Protein AF-0000000087759844 (afdb_homodimer)

pLDDT: mean 94.52, std 8.68, range [43.03, 98.94]

Radius of gyration: 26.85 Å; Cα contacts (8 Å, |Δi|>4): 2235; chains: 2; bounding box: 61×88×60 Å

Organism: NCBI:txid74557

InterPro domains:
  IPR002129 Pyridoxal phosphate-dependent decarboxylase, major domain [PF00282] (75-400)
  IPR010977 Aromatic-L-amino-acid decarboxylase [PTHR11999] (33-460)
  IPR015421 Pyridoxal phosphate-dependent transferase, major domain [G3DSA:3.40.640.10] (87-348)
  IPR015422 Pyridoxal phosphate-dependent transferase, small domain [G3DSA:3.90.1150.10] (349-463)
  IPR015424 Pyridoxal phosphate-dependent transferase [SSF53383] (46-460)

Structure (mmCIF, N/CA/C/O backbone):
data_AF-0000000087759844-model_v1
#
loop_
_entity.id
_entity.type
_entity.pdbx_description
1 polymer 'Pyridoxal-dependent decarboxylase'
#
loop_
_atom_site.group_PDB
_atom_site.id
_atom_site.type_symbol
_atom_site.label_atom_id
_atom_site.label_alt_id
_atom_site.label_comp_id
_atom_site.label_asym_id
_atom_site.label_entity_id
_atom_site.label_seq_id
_atom_site.pdbx_PDB_ins_code
_atom_site.Cartn_x
_atom_site.Cartn_y
_atom_site.Cartn_z
_atom_site.occupancy
_atom_site.B_iso_or_equiv
_atom_site.auth_seq_id
_atom_site.auth_comp_id
_atom_site.auth_asym_id
_atom_site.auth_atom_id
_atom_site.pdbx_PDB_model_num
ATOM 1 N N . MET A 1 1 ? 19 22.406 14.836 1 95.75 1 MET A N 1
ATOM 2 C CA . MET A 1 1 ? 18.75 21.031 14.406 1 95.75 1 MET A CA 1
ATOM 3 C C . MET A 1 1 ? 19.531 20.031 15.258 1 95.75 1 MET A C 1
ATOM 5 O O . MET A 1 1 ? 20.672 20.312 15.633 1 95.75 1 MET A O 1
ATOM 9 N N . HIS A 1 2 ? 18.875 18.859 15.578 1 96.81 2 HIS A N 1
ATOM 10 C CA . HIS A 1 2 ? 19.531 17.812 16.344 1 96.81 2 HIS A CA 1
ATOM 11 C C . HIS A 1 2 ? 20.875 17.438 15.742 1 96.81 2 HIS A C 1
ATOM 13 O O . HIS A 1 2 ? 21 17.312 14.523 1 96.81 2 HIS A O 1
ATOM 19 N N . PRO A 1 3 ? 21.891 17.219 16.5 1 97.81 3 PRO A N 1
ATOM 20 C CA . PRO A 1 3 ? 23.25 17.031 16 1 97.81 3 PRO A CA 1
ATOM 21 C C . PRO A 1 3 ? 23.359 15.836 15.047 1 97.81 3 PRO A C 1
ATOM 23 O O . PRO A 1 3 ? 24.047 15.922 14.023 1 97.81 3 PRO A O 1
ATOM 26 N N . LEU A 1 4 ? 22.734 14.766 15.328 1 98 4 LEU A N 1
ATOM 27 C CA . LEU A 1 4 ? 22.812 13.578 14.477 1 98 4 LEU A CA 1
ATOM 28 C C . LEU A 1 4 ? 22.156 13.852 13.125 1 98 4 LEU A C 1
ATOM 30 O O . LEU A 1 4 ? 22.672 13.398 12.086 1 98 4 LEU A O 1
ATOM 34 N N . LEU A 1 5 ? 21.016 14.516 13.133 1 98.12 5 LEU A N 1
ATOM 35 C CA . LEU A 1 5 ? 20.344 14.867 11.883 1 98.12 5 LEU A CA 1
ATOM 36 C C . LEU A 1 5 ? 21.203 15.789 11.039 1 98.12 5 LEU A C 1
ATOM 38 O O . LEU A 1 5 ? 21.359 15.578 9.828 1 98.12 5 LEU A O 1
ATOM 42 N N . GLN A 1 6 ? 21.781 16.797 11.695 1 98 6 GLN A N 1
ATOM 43 C CA . GLN A 1 6 ? 22.656 17.734 10.992 1 98 6 GLN A CA 1
ATOM 44 C C . GLN A 1 6 ? 23.859 17.031 10.406 1 98 6 GLN A C 1
ATOM 46 O O . GLN A 1 6 ? 24.234 17.266 9.258 1 98 6 GLN A O 1
ATOM 51 N N . HIS A 1 7 ? 24.469 16.172 11.188 1 98.31 7 HIS A N 1
ATOM 52 C CA . HIS A 1 7 ? 25.641 15.422 10.727 1 98.31 7 HIS A CA 1
ATOM 53 C C . HIS A 1 7 ? 25.297 14.578 9.5 1 98.31 7 HIS A C 1
ATOM 55 O O . HIS A 1 7 ? 26.078 14.547 8.539 1 98.31 7 HIS A O 1
ATOM 61 N N . ASP A 1 8 ? 24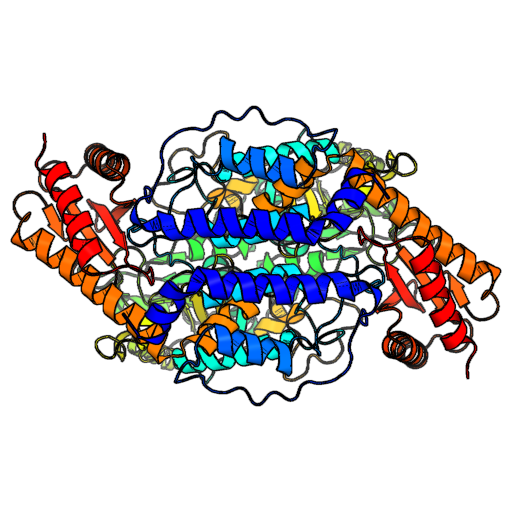.219 13.867 9.57 1 98.56 8 ASP A N 1
ATOM 62 C CA . ASP A 1 8 ? 23.844 12.992 8.461 1 98.56 8 ASP A CA 1
ATOM 63 C C . ASP A 1 8 ? 23.469 13.805 7.223 1 98.56 8 ASP A C 1
ATOM 65 O O . ASP A 1 8 ? 23.719 13.367 6.094 1 98.56 8 ASP A O 1
ATOM 69 N N . LYS A 1 9 ? 22.812 14.969 7.418 1 97.75 9 LYS A N 1
ATOM 70 C CA . LYS A 1 9 ? 22.547 15.867 6.297 1 97.75 9 LYS A CA 1
ATOM 71 C C . LYS A 1 9 ? 23.844 16.281 5.605 1 97.75 9 LYS A C 1
ATOM 73 O O . LYS A 1 9 ? 23.953 16.203 4.379 1 97.75 9 LYS A O 1
ATOM 78 N N . ASP A 1 10 ? 24.844 16.641 6.348 1 97.81 10 ASP A N 1
ATOM 79 C CA . ASP A 1 10 ? 26.125 17.109 5.828 1 97.81 10 ASP A CA 1
ATOM 80 C C . ASP A 1 10 ? 26.906 15.969 5.184 1 97.81 10 ASP A C 1
ATOM 82 O O . ASP A 1 10 ? 27.75 16.188 4.324 1 97.81 10 ASP A O 1
ATOM 86 N N . SER A 1 11 ? 26.578 14.719 5.57 1 98.19 11 SER A N 1
ATOM 87 C CA . SER A 1 11 ? 27.328 13.555 5.121 1 98.19 11 SER A CA 1
ATOM 88 C C . SER A 1 11 ? 26.531 12.727 4.125 1 98.19 11 SER A C 1
ATOM 90 O O . SER A 1 11 ? 26.797 11.539 3.947 1 98.19 11 SER A O 1
ATOM 92 N N . ILE A 1 12 ? 25.594 13.297 3.504 1 98.19 12 ILE A N 1
ATOM 93 C CA . ILE A 1 12 ? 24.656 12.555 2.668 1 98.19 12 ILE A CA 1
ATOM 94 C C . ILE A 1 12 ? 25.406 11.906 1.506 1 98.19 12 ILE A C 1
ATOM 96 O O . ILE A 1 12 ? 25.062 10.797 1.076 1 98.19 12 ILE A O 1
ATOM 100 N N . SER A 1 13 ? 26.422 12.586 0.948 1 98.12 13 SER A N 1
ATOM 101 C CA . SER A 1 13 ? 27.219 12.023 -0.144 1 98.12 13 SER A CA 1
ATOM 102 C C . SER A 1 13 ? 27.938 10.742 0.284 1 98.12 13 SER A C 1
ATOM 104 O O . SER A 1 13 ? 27.875 9.734 -0.422 1 98.12 13 SER A O 1
ATOM 106 N N . GLU A 1 14 ? 28.547 10.773 1.379 1 98.25 14 GLU A N 1
ATOM 107 C CA . GLU A 1 14 ? 29.234 9.594 1.917 1 98.25 14 GLU A CA 1
ATOM 108 C C . GLU A 1 14 ? 28.234 8.484 2.248 1 98.25 14 GLU A C 1
ATOM 110 O O . GLU A 1 14 ? 28.484 7.316 1.957 1 98.25 14 GLU A O 1
ATOM 115 N N . LEU A 1 15 ? 27.172 8.836 2.898 1 98.56 15 LEU A N 1
ATOM 116 C CA . LEU A 1 15 ? 26.172 7.867 3.314 1 98.56 15 LEU A CA 1
ATOM 117 C C . LEU A 1 15 ? 25.594 7.125 2.109 1 98.56 15 LEU A C 1
ATOM 119 O O . LEU A 1 15 ? 25.391 5.906 2.162 1 98.56 15 LEU A O 1
ATOM 123 N N . THR A 1 16 ? 25.297 7.84 0.967 1 98.31 16 THR A N 1
ATOM 124 C CA . THR A 1 16 ? 24.734 7.203 -0.218 1 98.31 16 THR A CA 1
ATOM 125 C C . THR A 1 16 ? 25.766 6.316 -0.9 1 98.31 16 THR A C 1
ATOM 127 O O . THR A 1 16 ? 25.422 5.293 -1.496 1 98.31 16 THR A O 1
ATOM 130 N N . THR A 1 17 ? 27.031 6.664 -0.838 1 98.31 17 THR A N 1
ATOM 131 C CA . THR A 1 17 ? 28.094 5.816 -1.356 1 98.31 17 THR A CA 1
ATOM 132 C C . THR A 1 17 ? 28.172 4.508 -0.578 1 98.31 17 THR A C 1
ATOM 134 O O . THR A 1 17 ? 28.25 3.43 -1.171 1 98.31 17 THR A O 1
ATOM 137 N N . LEU A 1 18 ? 28.172 4.594 0.751 1 98.31 18 LEU A N 1
ATOM 138 C CA . LEU A 1 18 ? 28.188 3.408 1.6 1 98.31 18 LEU A CA 1
ATOM 139 C C . LEU A 1 18 ? 27 2.506 1.299 1 98.31 18 LEU A C 1
ATOM 141 O O . LEU A 1 18 ? 27.141 1.282 1.235 1 98.31 18 LEU A O 1
ATOM 145 N N . THR A 1 19 ? 25.891 3.096 1.139 1 98.44 19 THR A N 1
ATOM 146 C CA . THR A 1 19 ? 24.656 2.355 0.847 1 98.44 19 THR A CA 1
ATOM 147 C C . THR A 1 19 ? 24.781 1.624 -0.488 1 98.44 19 THR A C 1
ATOM 149 O O . THR A 1 19 ? 24.391 0.456 -0.597 1 98.44 19 THR A O 1
ATOM 152 N N . ARG A 1 20 ? 25.219 2.35 -1.534 1 98.19 20 ARG A N 1
ATOM 153 C CA . ARG A 1 20 ? 25.422 1.75 -2.848 1 98.19 20 ARG A CA 1
ATOM 154 C C . ARG A 1 20 ? 26.375 0.556 -2.762 1 98.19 20 ARG A C 1
ATOM 156 O O . ARG A 1 20 ? 26.141 -0.469 -3.408 1 98.19 20 ARG A O 1
ATOM 163 N N . ASP A 1 21 ? 27.391 0.636 -2.004 1 98.19 21 ASP A N 1
ATOM 164 C CA . ASP A 1 21 ? 28.359 -0.454 -1.844 1 98.19 21 ASP A CA 1
ATOM 165 C C . ASP A 1 21 ? 27.688 -1.687 -1.235 1 98.19 21 ASP A C 1
ATOM 167 O O . ASP A 1 21 ? 27.922 -2.811 -1.68 1 98.19 21 ASP A O 1
ATOM 171 N N . VAL A 1 22 ? 26.922 -1.503 -0.204 1 98.25 22 VAL A N 1
ATOM 172 C CA . VAL A 1 22 ? 26.203 -2.602 0.428 1 98.25 22 VAL A CA 1
ATOM 173 C C . VAL A 1 22 ? 25.25 -3.236 -0.576 1 98.25 22 VAL A C 1
ATOM 175 O O . VAL A 1 22 ? 25.156 -4.461 -0.67 1 98.25 22 VAL A O 1
ATOM 178 N N . ALA A 1 23 ? 24.516 -2.414 -1.352 1 98.38 23 ALA A N 1
ATOM 179 C CA . ALA A 1 23 ? 23.562 -2.893 -2.354 1 98.38 23 ALA A CA 1
ATOM 180 C C . ALA A 1 23 ? 24.266 -3.727 -3.42 1 98.38 23 ALA A C 1
ATOM 182 O O . ALA A 1 23 ? 23.812 -4.816 -3.766 1 98.38 23 ALA A O 1
ATOM 183 N N . LEU A 1 24 ? 25.391 -3.221 -3.951 1 98.19 24 LEU A N 1
ATOM 184 C CA . LEU A 1 24 ? 26.125 -3.902 -5.016 1 98.19 24 LEU A CA 1
ATOM 185 C C . LEU A 1 24 ? 26.672 -5.238 -4.523 1 98.19 24 LEU A C 1
ATOM 187 O O . LEU A 1 24 ? 26.656 -6.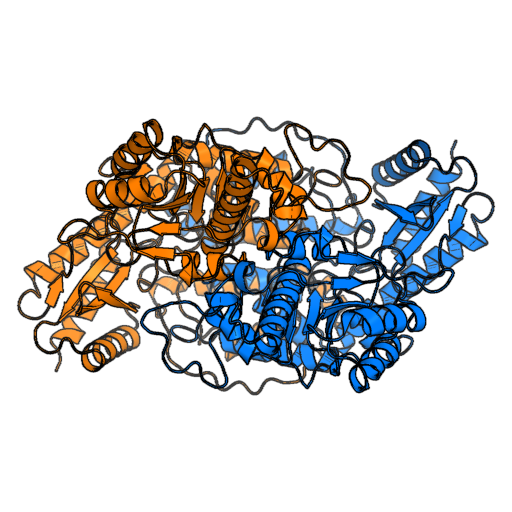23 -5.258 1 98.19 24 LEU A O 1
ATOM 191 N N . THR A 1 25 ? 27.156 -5.227 -3.311 1 97.69 25 THR A N 1
ATOM 192 C CA . THR A 1 25 ? 27.656 -6.473 -2.738 1 97.69 25 THR A CA 1
ATOM 193 C C . THR A 1 25 ? 26.562 -7.523 -2.678 1 97.69 25 THR A C 1
ATOM 195 O O . THR A 1 25 ? 26.766 -8.68 -3.049 1 97.69 25 THR A O 1
ATOM 198 N N . PHE A 1 26 ? 25.453 -7.199 -2.221 1 97.81 26 PHE A N 1
ATOM 199 C CA . PHE A 1 26 ? 24.312 -8.109 -2.133 1 97.81 26 PHE A CA 1
ATOM 200 C C . PHE A 1 26 ? 23.906 -8.594 -3.518 1 97.81 26 PHE A C 1
ATOM 202 O O . PHE A 1 26 ? 23.75 -9.797 -3.74 1 97.81 26 PHE A O 1
ATOM 209 N N . LEU A 1 27 ? 23.703 -7.656 -4.5 1 98 27 LEU A N 1
ATOM 210 C CA . LEU A 1 27 ? 23.219 -7.969 -5.836 1 98 27 LEU A CA 1
ATOM 211 C C . LEU A 1 27 ? 24.203 -8.875 -6.574 1 98 27 LEU A C 1
ATOM 213 O O . LEU A 1 27 ? 23.781 -9.812 -7.266 1 98 27 LEU A O 1
ATOM 217 N N . ASN A 1 28 ? 25.453 -8.609 -6.426 1 96.75 28 ASN A N 1
ATOM 218 C CA . ASN A 1 28 ? 26.469 -9.406 -7.098 1 96.75 28 ASN A CA 1
ATOM 219 C C . ASN A 1 28 ? 26.609 -10.789 -6.473 1 96.75 28 ASN A C 1
ATOM 221 O O . ASN A 1 28 ? 27.156 -11.703 -7.094 1 96.75 28 ASN A O 1
ATOM 225 N N . GLY A 1 29 ? 26.109 -10.938 -5.254 1 96.06 29 GLY A N 1
ATOM 226 C CA . GLY A 1 29 ? 26.219 -12.211 -4.551 1 96.06 29 GLY A CA 1
ATOM 227 C C . GLY A 1 29 ? 24.953 -13.055 -4.676 1 96.06 29 GLY A C 1
ATOM 228 O O . GLY A 1 29 ? 24.922 -14.188 -4.199 1 96.06 29 GLY A O 1
ATOM 229 N N . LEU A 1 30 ? 23.984 -12.68 -5.352 1 96.19 30 LEU A N 1
ATOM 230 C CA . LEU A 1 30 ? 22.656 -13.289 -5.363 1 96.19 30 LEU A CA 1
ATOM 231 C C . LEU A 1 30 ? 22.734 -14.742 -5.828 1 96.19 30 LEU A C 1
ATOM 233 O O . LEU A 1 30 ? 22.016 -15.602 -5.32 1 96.19 30 LEU A O 1
ATOM 237 N N . SER A 1 31 ? 23.562 -15.031 -6.805 1 93.94 31 SER A N 1
ATOM 238 C CA . SER A 1 31 ? 23.641 -16.375 -7.367 1 93.94 31 SER A CA 1
ATOM 239 C C . SER A 1 31 ? 24.234 -17.359 -6.367 1 93.94 31 SER A C 1
ATOM 241 O O . SER A 1 31 ? 24.031 -18.578 -6.488 1 93.94 31 SER A O 1
ATOM 243 N N . GLU A 1 32 ? 24.906 -16.859 -5.348 1 94.44 32 GLU A N 1
ATOM 244 C CA . GLU A 1 32 ? 25.578 -17.734 -4.395 1 94.44 32 GLU A CA 1
ATOM 245 C C . GLU A 1 32 ? 24.859 -17.75 -3.053 1 94.44 32 GLU A C 1
ATOM 247 O O . GLU A 1 32 ? 25.031 -18.672 -2.256 1 94.44 32 GLU A O 1
ATOM 252 N N . LEU A 1 33 ? 24.125 -16.75 -2.785 1 95.06 33 LEU A N 1
ATOM 253 C CA . LEU A 1 33 ? 23.391 -16.672 -1.527 1 95.06 33 LEU A CA 1
ATOM 254 C C . LEU A 1 33 ? 22.203 -17.625 -1.528 1 95.06 33 LEU A C 1
ATOM 256 O O . LEU A 1 33 ? 21.609 -17.891 -2.578 1 95.06 33 LEU A O 1
ATOM 260 N N . PRO A 1 34 ? 21.859 -18.172 -0.339 1 95.38 34 PRO A N 1
ATOM 261 C CA . PRO A 1 34 ? 20.703 -19.062 -0.287 1 95.38 34 PRO A CA 1
ATOM 262 C C . PRO A 1 34 ? 19.391 -18.344 -0.599 1 95.38 34 PRO A C 1
ATOM 264 O O . PRO A 1 34 ? 19.109 -17.281 -0.024 1 95.38 34 PRO A O 1
ATOM 267 N N . PRO A 1 35 ? 18.578 -18.953 -1.463 1 96.38 35 PRO A N 1
ATOM 268 C CA . PRO A 1 35 ? 17.312 -18.312 -1.789 1 96.38 35 PRO A CA 1
ATOM 269 C C . PRO A 1 35 ? 16.375 -18.219 -0.584 1 96.38 35 PRO A C 1
ATOM 271 O O . PRO A 1 35 ? 15.539 -17.312 -0.52 1 96.38 35 PRO A O 1
ATOM 274 N N . GLY A 1 36 ? 16.344 -19.094 0.338 1 93.62 36 GLY A N 1
ATOM 275 C CA . GLY A 1 36 ? 15.602 -19.078 1.585 1 93.62 36 GLY A CA 1
ATOM 276 C C . GLY A 1 36 ? 16.453 -19.422 2.793 1 93.62 36 GLY A C 1
ATOM 277 O O . GLY A 1 36 ? 17.391 -20.203 2.688 1 93.62 36 GLY A O 1
ATOM 278 N N . ARG A 1 37 ? 16.094 -18.719 3.947 1 83.06 37 ARG A N 1
ATOM 279 C CA . ARG A 1 37 ? 16.891 -18.953 5.156 1 83.06 37 ARG A CA 1
ATOM 280 C C . ARG A 1 37 ? 16 -19.453 6.297 1 83.06 37 ARG A C 1
ATOM 282 O O . ARG A 1 37 ? 14.82 -19.125 6.359 1 83.06 37 ARG A O 1
ATOM 289 N N . LEU A 1 38 ? 16.531 -20.359 7.176 1 67.88 38 LEU A N 1
ATOM 290 C CA . LEU A 1 38 ? 15.75 -20.891 8.281 1 67.88 38 LEU A CA 1
ATOM 291 C C . LEU A 1 38 ? 16.281 -20.391 9.617 1 67.88 38 LEU A C 1
ATOM 293 O O . LEU A 1 38 ? 15.633 -20.578 10.656 1 67.88 38 LEU A O 1
ATOM 297 N N . GLU A 1 39 ? 17.297 -19.656 9.625 1 66.88 39 GLU A N 1
ATOM 298 C CA . GLU A 1 39 ? 17.766 -19.516 11 1 66.88 39 GLU A CA 1
ATOM 299 C C . GLU A 1 39 ? 17.172 -18.297 11.672 1 66.88 39 GLU A C 1
ATOM 301 O O . GLU A 1 39 ? 16.969 -17.266 11.031 1 66.88 39 GLU A O 1
ATOM 306 N N . SER A 1 40 ? 16.766 -18.641 12.891 1 70.25 40 SER A N 1
ATOM 307 C CA . SER A 1 40 ? 16.109 -17.641 13.742 1 70.25 40 SER A CA 1
ATOM 308 C C . SER A 1 40 ? 17.125 -16.609 14.242 1 70.25 40 SER A C 1
ATOM 310 O O . SER A 1 40 ? 18.266 -16.938 14.547 1 70.25 40 SER A O 1
ATOM 312 N N . HIS A 1 41 ? 16.75 -15.367 14.094 1 69.56 41 HIS A N 1
ATOM 313 C CA . HIS A 1 41 ? 17.453 -14.219 14.641 1 69.56 41 HIS A CA 1
ATOM 314 C C . HIS A 1 41 ? 16.938 -13.844 16.016 1 69.56 41 HIS A C 1
ATOM 316 O O . HIS A 1 41 ? 15.719 -13.703 16.203 1 69.56 41 HIS A O 1
ATOM 322 N N . ASN A 1 42 ? 17.734 -14.023 17.016 1 67 42 ASN A N 1
ATOM 323 C CA . ASN A 1 42 ? 17.359 -13.539 18.328 1 67 42 ASN A CA 1
ATOM 324 C C . ASN A 1 42 ? 17.75 -12.078 18.516 1 67 42 ASN A C 1
ATOM 326 O O . ASN A 1 42 ? 18.938 -11.758 18.625 1 67 42 ASN A O 1
ATOM 330 N N . SER A 1 43 ? 16.875 -11.203 18.109 1 65.38 43 SER A N 1
ATOM 331 C CA . SER A 1 43 ? 17.25 -9.812 18.312 1 65.38 43 SER A CA 1
ATOM 332 C C . SER A 1 43 ? 16.656 -9.266 19.609 1 65.38 43 SER A C 1
ATOM 334 O O . SER A 1 43 ? 15.555 -9.648 20 1 65.38 43 SER A O 1
ATOM 336 N N . ASN A 1 44 ? 17.547 -8.648 20.469 1 62.53 44 ASN A N 1
ATOM 337 C CA . ASN A 1 44 ? 17.094 -7.914 21.641 1 62.53 44 ASN A CA 1
ATOM 338 C C . ASN A 1 44 ? 16.719 -6.477 21.297 1 62.53 44 ASN A C 1
ATOM 340 O O . ASN A 1 44 ? 17.578 -5.59 21.312 1 62.53 44 ASN A O 1
ATOM 344 N N . GLY A 1 45 ? 15.648 -6.297 20.703 1 62.44 45 GLY A N 1
ATOM 345 C CA . GLY A 1 45 ? 15.203 -4.969 20.297 1 62.44 45 GLY A CA 1
ATOM 346 C C . GLY A 1 45 ? 15.352 -3.938 21.406 1 62.44 45 GLY A C 1
ATOM 347 O O . GLY A 1 45 ? 15.367 -4.285 22.594 1 62.44 45 GLY A O 1
ATOM 348 N N . SER A 1 46 ? 15.969 -2.693 21.109 1 64.38 46 SER A N 1
ATOM 349 C CA . SER A 1 46 ? 16.109 -1.601 22.078 1 64.38 46 SER A CA 1
ATOM 350 C C . SER A 1 46 ? 15.047 -0.526 21.844 1 64.38 46 SER A C 1
ATOM 352 O O . SER A 1 46 ? 14.523 -0.395 20.734 1 64.38 46 SER A O 1
ATOM 354 N N . GLU A 1 47 ? 14.508 0.083 22.906 1 68.56 47 GLU A N 1
ATOM 355 C CA . GLU A 1 47 ? 13.539 1.179 22.875 1 68.56 47 GLU A CA 1
ATOM 356 C C . GLU A 1 47 ? 14.078 2.365 22.078 1 68.56 47 GLU A C 1
ATOM 358 O O . GLU A 1 47 ? 13.312 3.225 21.641 1 68.56 47 GLU A O 1
ATOM 363 N N . ALA A 1 48 ? 15.195 2.363 21.578 1 73.31 48 ALA A N 1
ATOM 364 C CA . ALA A 1 48 ? 15.914 3.305 20.719 1 73.31 48 ALA A CA 1
ATOM 365 C C . ALA A 1 48 ? 15.75 4.738 21.219 1 73.31 48 ALA A C 1
ATOM 367 O O . ALA A 1 48 ? 15.312 5.613 20.469 1 73.31 48 ALA A O 1
ATOM 368 N N . LYS A 1 49 ? 15.961 5.102 22.578 1 83.44 49 LYS A N 1
ATOM 369 C CA . LYS A 1 49 ? 15.828 6.453 23.109 1 83.44 49 LYS A CA 1
ATOM 370 C C . LYS A 1 49 ? 16.781 7.414 22.422 1 83.44 49 LYS A C 1
ATOM 372 O O . LYS A 1 49 ? 16.375 8.477 21.938 1 83.44 49 LYS A O 1
ATOM 377 N N . GLU A 1 50 ? 17.953 6.945 22.312 1 93.06 50 GLU A N 1
ATOM 378 C CA . GLU A 1 50 ? 18.953 7.734 21.594 1 93.06 50 GLU A CA 1
ATOM 379 C C . GLU A 1 50 ? 19.391 7.043 20.312 1 93.06 50 GLU A C 1
ATOM 381 O O . GLU A 1 50 ? 19.516 5.816 20.266 1 93.06 50 GLU A O 1
ATOM 386 N N . GLY A 1 51 ? 19.609 7.926 19.297 1 96.75 51 GLY A N 1
ATOM 387 C CA . GLY A 1 51 ? 20.031 7.406 18 1 96.75 51 GLY A CA 1
ATOM 388 C C . GLY A 1 51 ? 21.531 7.195 17.922 1 96.75 51 GLY A C 1
ATOM 389 O O . GLY A 1 51 ? 22.281 7.645 18.781 1 96.75 51 GLY A O 1
ATOM 390 N N . ILE A 1 52 ? 21.984 6.512 16.859 1 97.69 52 ILE A N 1
ATOM 391 C CA . ILE A 1 52 ? 23.406 6.195 16.734 1 97.69 52 ILE A CA 1
ATOM 392 C C . ILE A 1 52 ? 23.938 6.727 15.406 1 97.69 52 ILE A C 1
ATOM 394 O O . ILE A 1 52 ? 25.094 6.508 15.062 1 97.69 52 ILE A O 1
ATOM 398 N N . GLY A 1 53 ? 23.094 7.418 14.641 1 98.19 53 GLY A N 1
ATOM 399 C CA . GLY A 1 53 ? 23.469 7.938 13.336 1 98.19 53 GLY A CA 1
ATOM 400 C C . GLY A 1 53 ? 23.266 6.934 12.211 1 98.19 53 GLY A C 1
ATOM 401 O O . GLY A 1 53 ? 23.188 5.73 12.461 1 98.19 53 GLY A O 1
ATOM 402 N N . ALA A 1 54 ? 23.188 7.418 10.984 1 98.69 54 ALA A N 1
ATOM 403 C CA . ALA A 1 54 ? 22.812 6.602 9.836 1 98.69 54 ALA A CA 1
ATOM 404 C C . ALA A 1 54 ? 23.922 5.625 9.477 1 98.69 54 ALA A C 1
ATOM 406 O O . ALA A 1 54 ? 23.672 4.465 9.141 1 98.69 54 ALA A O 1
ATOM 407 N N . ALA A 1 55 ? 25.141 6.078 9.469 1 98.62 55 ALA A N 1
ATOM 408 C CA . ALA A 1 55 ? 26.266 5.215 9.109 1 98.62 55 ALA A CA 1
ATOM 409 C C . ALA A 1 55 ? 26.359 4.016 10.047 1 98.62 55 ALA A C 1
ATOM 411 O O . ALA A 1 55 ? 26.562 2.883 9.594 1 98.62 55 ALA A O 1
ATOM 412 N N . GLN A 1 56 ? 26.266 4.297 11.32 1 98.12 56 GLN A N 1
ATOM 413 C CA . GLN A 1 56 ? 26.312 3.213 12.297 1 98.12 56 GLN A CA 1
ATOM 414 C C . GLN A 1 56 ? 25.094 2.311 12.188 1 98.12 56 GLN A C 1
ATOM 416 O O . GLN A 1 56 ? 25.188 1.097 12.383 1 98.12 56 GLN A O 1
ATOM 421 N N . ALA A 1 57 ? 23.906 2.881 11.969 1 98.19 57 ALA A N 1
ATOM 422 C CA . ALA A 1 57 ? 22.703 2.074 11.742 1 98.19 57 ALA A CA 1
ATOM 423 C C . ALA A 1 57 ? 22.922 1.101 10.586 1 98.19 57 ALA A C 1
ATOM 425 O O . ALA A 1 57 ? 22.5 -0.057 10.656 1 98.19 57 ALA A O 1
ATOM 426 N N . LEU A 1 58 ? 23.531 1.581 9.508 1 98.5 58 LEU A N 1
ATOM 427 C CA . LEU A 1 58 ? 23.828 0.736 8.359 1 98.5 58 LEU A CA 1
ATOM 428 C C . LEU A 1 58 ? 24.75 -0.416 8.75 1 98.5 58 LEU A C 1
ATOM 430 O O . LEU A 1 58 ? 24.562 -1.546 8.289 1 98.5 58 LEU A O 1
ATOM 434 N N . GLU A 1 59 ? 25.703 -0.164 9.602 1 97.81 59 GLU A N 1
ATOM 435 C CA . GLU A 1 59 ? 26.609 -1.207 10.07 1 97.81 59 GLU A CA 1
ATOM 436 C C . GLU A 1 59 ? 25.859 -2.248 10.906 1 97.81 59 GLU A C 1
ATOM 438 O O . GLU A 1 59 ? 26.125 -3.447 10.781 1 97.81 59 GLU A O 1
ATOM 443 N N . VAL A 1 60 ? 25.016 -1.79 11.742 1 96.25 60 VAL A N 1
ATOM 444 C CA . VAL A 1 60 ? 24.203 -2.699 12.547 1 96.25 60 VAL A CA 1
ATOM 445 C C . VAL A 1 60 ? 23.344 -3.576 11.641 1 96.25 60 VAL A C 1
ATOM 447 O O . VAL A 1 60 ? 23.25 -4.789 11.844 1 96.25 60 VAL A O 1
ATOM 450 N N . PHE A 1 61 ? 22.75 -3.035 10.664 1 97.19 61 PHE A N 1
ATOM 451 C CA . PHE A 1 61 ? 21.922 -3.789 9.727 1 97.19 61 PHE A CA 1
ATOM 452 C C . PHE A 1 61 ? 22.75 -4.859 9.016 1 97.19 61 PHE A C 1
ATOM 454 O O . PHE A 1 61 ? 22.328 -6.02 8.938 1 97.19 61 PHE A O 1
ATOM 461 N N . LYS A 1 62 ? 23.859 -4.422 8.477 1 96.69 62 LYS A N 1
ATOM 462 C CA . LYS A 1 62 ? 24.75 -5.324 7.75 1 96.69 62 LYS A CA 1
ATOM 463 C C . LYS A 1 62 ? 25.141 -6.523 8.609 1 96.69 62 LYS A C 1
ATOM 465 O O . LYS A 1 62 ? 25.172 -7.656 8.125 1 96.69 62 LYS A O 1
ATOM 470 N N . ALA A 1 63 ? 25.359 -6.277 9.852 1 94.5 63 ALA A N 1
ATOM 471 C CA . ALA A 1 63 ? 25.891 -7.309 10.742 1 94.5 63 ALA A CA 1
ATOM 472 C C . ALA A 1 63 ? 24.766 -8.188 11.289 1 94.5 63 ALA A C 1
ATOM 474 O O . ALA A 1 63 ? 24.938 -9.398 11.422 1 94.5 63 ALA A O 1
ATOM 475 N N . GLN A 1 64 ? 23.641 -7.566 11.547 1 93.38 64 GLN A N 1
ATOM 476 C CA . GLN A 1 64 ? 22.672 -8.266 12.383 1 93.38 64 GLN A CA 1
ATOM 477 C C . GLN A 1 64 ? 21.469 -8.742 11.562 1 93.38 64 GLN A C 1
ATOM 479 O O . GLN A 1 64 ? 20.781 -9.68 11.961 1 93.38 64 GLN A O 1
ATOM 484 N N . TRP A 1 65 ? 21.188 -8.133 10.43 1 95.12 65 TRP A N 1
ATOM 485 C CA . TRP A 1 65 ? 19.938 -8.438 9.75 1 95.12 65 TRP A CA 1
ATOM 486 C C . TRP A 1 65 ? 20.203 -8.992 8.352 1 95.12 65 TRP A C 1
ATOM 488 O O . TRP A 1 65 ? 19.609 -9.992 7.953 1 95.12 65 TRP A O 1
ATOM 498 N N . LEU A 1 66 ? 21.141 -8.414 7.613 1 95.62 66 LEU A N 1
ATOM 499 C CA . LEU A 1 66 ? 21.375 -8.75 6.215 1 95.62 66 LEU A CA 1
ATOM 500 C C . LEU A 1 66 ? 21.672 -10.242 6.059 1 95.62 66 LEU A C 1
ATOM 502 O O . LEU A 1 66 ? 21.156 -10.891 5.148 1 95.62 66 LEU A O 1
ATOM 506 N N . PRO A 1 67 ? 22.469 -10.914 7 1 92.94 67 PRO A N 1
ATOM 507 C CA . PRO A 1 67 ? 22.797 -12.336 6.848 1 92.94 67 PRO A CA 1
ATOM 508 C C . PRO A 1 67 ? 21.578 -13.234 7.039 1 92.94 67 PRO A C 1
ATOM 510 O O . PRO A 1 67 ? 21.625 -14.43 6.73 1 92.94 67 PRO A O 1
ATOM 513 N N . HIS A 1 68 ? 20.5 -12.68 7.535 1 93.88 68 HIS A N 1
ATOM 514 C CA . HIS A 1 68 ? 19.328 -13.484 7.879 1 93.88 68 HIS A CA 1
ATOM 515 C C . HIS A 1 68 ? 18.188 -13.258 6.887 1 93.88 68 HIS A C 1
ATOM 517 O O . HIS A 1 68 ? 17.047 -13.656 7.145 1 93.88 68 HIS A O 1
ATOM 523 N N . LEU A 1 69 ? 18.484 -12.625 5.773 1 95.62 69 LEU A N 1
ATOM 524 C CA . LEU A 1 69 ? 17.5 -12.375 4.73 1 95.62 69 LEU A CA 1
ATOM 525 C C . LEU A 1 69 ? 17.594 -13.43 3.629 1 95.62 69 LEU A C 1
ATOM 527 O O . LEU A 1 69 ? 18.656 -14.023 3.422 1 95.62 69 LEU A O 1
ATOM 531 N N . ALA A 1 70 ? 16.469 -13.695 3.02 1 95.69 70 ALA A N 1
ATOM 532 C CA . ALA A 1 70 ? 16.453 -14.562 1.845 1 95.69 70 ALA A CA 1
ATOM 533 C C . ALA A 1 70 ? 17 -13.844 0.619 1 95.69 70 ALA A C 1
ATOM 535 O O . ALA A 1 70 ? 16.797 -12.633 0.456 1 95.69 70 ALA A O 1
ATOM 536 N N . ALA A 1 71 ? 17.703 -14.602 -0.244 1 96.62 71 ALA A N 1
ATOM 537 C CA . ALA A 1 71 ? 18.047 -14.062 -1.557 1 96.62 71 ALA A CA 1
ATOM 538 C C . ALA A 1 71 ? 16.891 -14.25 -2.541 1 96.62 71 ALA A C 1
ATOM 540 O O . ALA A 1 71 ? 17.078 -14.781 -3.637 1 96.62 71 ALA A O 1
ATOM 541 N N . SER A 1 72 ? 15.75 -13.742 -2.139 1 95.75 72 SER A N 1
ATOM 542 C CA . SER A 1 72 ? 14.523 -13.938 -2.906 1 95.75 72 SER A CA 1
ATOM 543 C C . SER A 1 72 ? 14.562 -13.156 -4.215 1 95.75 72 SER A C 1
ATOM 545 O O . SER A 1 72 ? 13.836 -13.477 -5.156 1 95.75 72 SER A O 1
ATOM 547 N N . ALA A 1 73 ? 15.438 -12.164 -4.344 1 96.44 73 ALA A N 1
ATOM 548 C CA . ALA A 1 73 ? 15.609 -11.383 -5.566 1 96.44 73 ALA A CA 1
ATOM 549 C C . ALA A 1 73 ? 16.438 -12.148 -6.598 1 96.44 73 ALA A C 1
ATOM 551 O O . ALA A 1 73 ? 16.578 -11.703 -7.738 1 96.44 73 ALA A O 1
ATOM 552 N N . GLY A 1 74 ? 16.906 -13.352 -6.25 1 96.75 74 GLY A N 1
ATOM 553 C CA . GLY A 1 74 ? 17.812 -14.102 -7.102 1 96.75 74 GLY A CA 1
ATOM 554 C C . GLY A 1 74 ? 17.125 -15.18 -7.906 1 96.75 74 GLY A C 1
ATOM 555 O O . GLY A 1 74 ? 15.906 -15.344 -7.816 1 96.75 74 GLY A O 1
ATOM 556 N N . PRO A 1 75 ? 17.844 -15.914 -8.664 1 97.62 75 PRO A N 1
ATOM 557 C CA . PRO A 1 75 ? 17.297 -16.719 -9.766 1 97.62 75 PRO A CA 1
ATOM 558 C C . PRO A 1 75 ? 16.703 -18.047 -9.297 1 97.62 75 PRO A C 1
ATOM 560 O O . PRO A 1 75 ? 16.031 -18.719 -10.062 1 97.62 75 PRO A O 1
ATOM 563 N N . ARG A 1 76 ? 16.906 -18.484 -8.047 1 98 76 ARG A N 1
ATOM 564 C CA . ARG A 1 76 ? 16.5 -19.828 -7.676 1 98 76 ARG A CA 1
ATOM 565 C C . ARG A 1 76 ? 15.539 -19.812 -6.496 1 98 76 ARG A C 1
ATOM 567 O O . ARG A 1 76 ? 15.461 -20.781 -5.738 1 98 76 ARG A O 1
ATOM 574 N N . TYR A 1 77 ? 14.961 -18.641 -6.238 1 97.56 77 TYR A N 1
ATOM 575 C CA . TYR A 1 77 ? 13.812 -18.531 -5.348 1 97.56 77 TYR A CA 1
ATOM 576 C C . TYR A 1 77 ? 12.523 -18.906 -6.07 1 97.56 77 TYR A C 1
ATOM 578 O O . TYR A 1 77 ? 11.938 -18.094 -6.781 1 97.56 77 TYR A O 1
ATOM 586 N N . LEU A 1 78 ? 11.969 -20.141 -5.805 1 97.75 78 LEU A N 1
ATOM 587 C CA . LEU A 1 78 ? 10.906 -20.688 -6.645 1 97.75 78 LEU A CA 1
ATOM 588 C C . LEU A 1 78 ? 9.656 -20.969 -5.82 1 97.75 78 LEU A C 1
ATOM 590 O O . LEU A 1 78 ? 8.711 -21.594 -6.305 1 97.75 78 LEU A O 1
ATOM 594 N N . GLY A 1 79 ? 9.641 -20.531 -4.566 1 94.31 79 GLY A N 1
ATOM 595 C CA . GLY A 1 79 ? 8.57 -20.906 -3.643 1 94.31 79 GLY A CA 1
ATOM 596 C C . GLY A 1 79 ? 7.277 -20.156 -3.91 1 94.31 79 GLY A C 1
ATOM 597 O O . GLY A 1 79 ? 6.195 -20.641 -3.561 1 94.31 79 GLY A O 1
ATOM 598 N N . PHE A 1 80 ? 7.336 -18.984 -4.469 1 92.75 80 PHE A N 1
ATOM 599 C CA . PHE A 1 80 ? 6.184 -18.156 -4.797 1 92.75 80 PHE A CA 1
ATOM 600 C C . PHE A 1 80 ? 6.328 -17.547 -6.188 1 92.75 80 PHE A C 1
ATOM 602 O O . PHE A 1 80 ? 7.418 -17.562 -6.766 1 92.75 80 PHE A O 1
ATOM 609 N N . VAL A 1 81 ? 5.18 -17.141 -6.672 1 94 81 VAL A N 1
ATOM 610 C CA . VAL A 1 81 ? 5.258 -16.422 -7.941 1 94 81 VAL A CA 1
ATOM 611 C C . VAL A 1 81 ? 5.727 -14.992 -7.695 1 94 81 VAL A C 1
ATOM 613 O O . VAL A 1 81 ? 4.906 -14.094 -7.504 1 94 81 VAL A O 1
ATOM 616 N N . THR A 1 82 ? 6.957 -14.828 -7.652 1 92.38 82 THR A N 1
ATOM 617 C CA . THR A 1 82 ? 7.582 -13.539 -7.391 1 92.38 82 THR A CA 1
ATOM 618 C C . THR A 1 82 ? 8.758 -13.305 -8.328 1 92.38 82 THR A C 1
ATOM 620 O O . THR A 1 82 ? 9.516 -14.234 -8.633 1 92.38 82 THR A O 1
ATOM 623 N N . GLY A 1 83 ? 8.82 -12.141 -8.812 1 93.38 83 GLY A N 1
ATOM 624 C CA . GLY A 1 83 ? 9.969 -11.773 -9.625 1 93.38 83 GLY A CA 1
ATOM 625 C C . GLY A 1 83 ? 11.125 -11.211 -8.812 1 93.38 83 GLY A C 1
ATOM 626 O O . GLY A 1 83 ? 11.109 -11.281 -7.578 1 93.38 83 GLY A O 1
ATOM 627 N N . GLY A 1 84 ? 12.125 -10.875 -9.422 1 95 84 GLY A N 1
ATOM 628 C CA . GLY A 1 84 ? 13.164 -10.047 -8.844 1 95 84 GLY A CA 1
ATOM 629 C C . GLY A 1 84 ? 12.969 -8.562 -9.109 1 95 84 GLY A C 1
ATOM 630 O O . GLY A 1 84 ? 11.844 -8.062 -9.07 1 95 84 GLY A O 1
ATOM 631 N N . ALA A 1 85 ? 13.945 -7.809 -9.188 1 97.88 85 ALA A N 1
ATOM 632 C CA . ALA A 1 85 ? 14 -6.422 -9.641 1 97.88 85 ALA A CA 1
ATOM 633 C C . ALA A 1 85 ? 15.047 -6.242 -10.734 1 97.88 85 ALA A C 1
ATOM 635 O O . ALA A 1 85 ? 16.234 -6.492 -10.516 1 97.88 85 ALA A O 1
ATOM 636 N N . THR A 1 86 ? 14.57 -5.875 -11.938 1 98.62 86 THR A N 1
ATOM 637 C CA . THR A 1 86 ? 15.547 -5.574 -12.984 1 98.62 86 THR A CA 1
ATOM 638 C C . THR A 1 86 ? 16.391 -4.367 -12.602 1 98.62 86 THR A C 1
ATOM 640 O O . THR A 1 86 ? 16 -3.568 -11.75 1 98.62 86 THR A O 1
ATOM 643 N N . PRO A 1 87 ? 17.547 -4.23 -13.227 1 98.69 87 PRO A N 1
ATOM 644 C CA . PRO A 1 87 ? 18.375 -3.057 -12.922 1 98.69 87 PRO A CA 1
ATOM 645 C C . PRO A 1 87 ? 17.625 -1.742 -13.117 1 98.69 87 PRO A C 1
ATOM 647 O O . PRO A 1 87 ? 17.688 -0.86 -12.25 1 98.69 87 PRO A O 1
ATOM 650 N N . ALA A 1 88 ? 16.859 -1.636 -14.18 1 98.81 88 ALA A N 1
ATOM 651 C CA . ALA A 1 88 ? 16.125 -0.402 -14.469 1 98.81 88 ALA A CA 1
ATOM 652 C C . ALA A 1 88 ? 15.062 -0.138 -13.414 1 98.81 88 ALA A C 1
ATOM 654 O O . ALA A 1 88 ? 14.875 1.001 -12.977 1 98.81 88 ALA A O 1
ATOM 655 N N . SER A 1 89 ? 14.32 -1.155 -13.047 1 98.75 89 SER A N 1
ATOM 656 C CA . SER A 1 89 ? 13.266 -0.97 -12.055 1 98.75 89 SER A CA 1
ATOM 657 C C . SER A 1 89 ? 13.852 -0.609 -10.695 1 98.75 89 SER A C 1
ATOM 659 O O . SER A 1 89 ? 13.258 0.161 -9.938 1 98.75 89 SER A O 1
ATOM 661 N N . LEU A 1 90 ? 15.008 -1.183 -10.32 1 98.69 90 LEU A N 1
ATOM 662 C CA . LEU A 1 90 ? 15.695 -0.842 -9.078 1 98.69 90 LEU A CA 1
ATOM 663 C C . LEU A 1 90 ? 16.062 0.637 -9.055 1 98.69 90 LEU A C 1
ATOM 665 O O . LEU A 1 90 ? 15.82 1.326 -8.062 1 98.69 90 LEU A O 1
ATOM 669 N N . ILE A 1 91 ? 16.609 1.123 -10.156 1 97.56 91 ILE A N 1
ATOM 670 C CA . ILE A 1 91 ? 16.969 2.529 -10.312 1 97.56 91 ILE A CA 1
ATOM 671 C C . ILE A 1 91 ? 15.727 3.398 -10.141 1 97.56 91 ILE A C 1
ATOM 673 O O . ILE A 1 91 ? 15.766 4.418 -9.445 1 97.56 91 ILE A O 1
ATOM 677 N N . GLY A 1 92 ? 14.727 3.004 -10.805 1 98.62 92 GLY A N 1
ATOM 678 C CA . GLY A 1 92 ? 13.477 3.73 -10.688 1 98.62 92 GLY A CA 1
ATOM 679 C C . GLY A 1 92 ? 12.977 3.828 -9.258 1 98.62 92 GLY A C 1
ATOM 680 O O . GLY A 1 92 ? 12.477 4.875 -8.836 1 98.62 92 GLY A O 1
ATOM 681 N N . ASP A 1 93 ? 13.125 2.76 -8.5 1 98.62 93 ASP A N 1
ATOM 682 C CA . ASP A 1 93 ? 12.633 2.74 -7.125 1 98.62 93 ASP A CA 1
ATOM 683 C C . ASP A 1 93 ? 13.5 3.619 -6.223 1 98.62 93 ASP A C 1
ATOM 685 O O . ASP A 1 93 ? 12.992 4.25 -5.293 1 98.62 93 ASP A O 1
ATOM 689 N N . TRP A 1 94 ? 14.836 3.631 -6.43 1 98.75 94 TRP A N 1
ATOM 690 C CA . TRP A 1 94 ? 15.719 4.531 -5.691 1 98.75 94 TRP A CA 1
ATOM 691 C C . TRP A 1 94 ? 15.336 5.988 -5.93 1 98.75 94 TRP A C 1
ATOM 693 O O . TRP A 1 94 ? 15.273 6.781 -4.984 1 98.75 94 TRP A O 1
ATOM 703 N N . ILE A 1 95 ? 15.023 6.336 -7.152 1 98.81 95 ILE A N 1
ATOM 704 C CA . ILE A 1 95 ? 14.641 7.699 -7.488 1 98.81 95 ILE A CA 1
ATOM 705 C C . ILE A 1 95 ? 13.281 8.023 -6.859 1 98.81 95 ILE A C 1
ATOM 707 O O . ILE A 1 95 ? 13.047 9.148 -6.422 1 98.81 95 ILE A O 1
ATOM 711 N N . THR A 1 96 ? 12.398 7.062 -6.832 1 98.69 96 THR A N 1
ATOM 712 C CA . THR A 1 96 ? 11.078 7.254 -6.254 1 98.69 96 THR A CA 1
ATOM 713 C C . THR A 1 96 ? 11.188 7.777 -4.824 1 98.69 96 THR A C 1
ATOM 715 O O . THR A 1 96 ? 10.523 8.758 -4.461 1 98.69 96 THR A O 1
ATOM 718 N N . SER A 1 97 ? 11.992 7.152 -3.928 1 98 97 SER A N 1
ATOM 719 C CA . SER A 1 97 ? 12.102 7.582 -2.537 1 98 97 SER A CA 1
ATOM 720 C C . SER A 1 97 ? 12.875 8.891 -2.42 1 98 97 SER A C 1
ATOM 722 O O . SER A 1 97 ? 12.695 9.641 -1.461 1 98 97 SER A O 1
ATOM 724 N N . THR A 1 98 ? 13.727 9.188 -3.422 1 98.5 98 THR A N 1
ATOM 725 C CA . THR A 1 98 ? 14.516 10.422 -3.438 1 98.5 98 THR A CA 1
ATOM 726 C C . THR A 1 98 ? 13.625 11.633 -3.689 1 98.5 98 THR A C 1
ATOM 728 O O . THR A 1 98 ? 13.656 12.602 -2.93 1 98.5 98 THR A O 1
ATOM 731 N N . VAL A 1 99 ? 12.766 11.508 -4.719 1 98.12 99 VAL A N 1
ATOM 732 C CA . VAL A 1 99 ? 11.93 12.641 -5.109 1 98.12 99 VAL A CA 1
ATOM 733 C C . VAL A 1 99 ? 10.664 12.664 -4.254 1 98.12 99 VAL A C 1
ATOM 735 O O . VAL A 1 99 ? 10.07 13.727 -4.043 1 98.12 99 VAL A O 1
ATOM 738 N N . ASP A 1 100 ? 10.227 11.547 -3.844 1 97.56 100 ASP A N 1
ATOM 739 C CA . ASP A 1 100 ? 9.195 11.312 -2.844 1 97.56 100 ASP A CA 1
ATOM 740 C C . ASP A 1 100 ? 7.906 12.047 -3.207 1 97.56 100 ASP A C 1
ATOM 742 O O . ASP A 1 100 ? 7.324 12.742 -2.371 1 97.56 100 ASP A O 1
ATOM 746 N N . GLN A 1 101 ? 7.418 11.891 -4.461 1 96.88 101 GLN A N 1
ATOM 747 C CA . GLN A 1 101 ? 6.195 12.508 -4.957 1 96.88 101 GLN A CA 1
ATOM 748 C C . GLN A 1 101 ? 4.957 11.773 -4.453 1 96.88 101 GLN A C 1
ATOM 750 O O . GLN A 1 101 ? 4.988 10.555 -4.258 1 96.88 101 GLN A O 1
ATOM 755 N N . ASN A 1 102 ? 3.939 12.477 -4.203 1 95.69 102 ASN A N 1
ATOM 756 C CA . ASN A 1 102 ? 2.588 11.953 -4.043 1 95.69 102 ASN A CA 1
ATOM 757 C C . ASN A 1 102 ? 1.767 12.125 -5.316 1 95.69 102 ASN A C 1
ATOM 759 O O . ASN A 1 102 ? 1.325 13.227 -5.633 1 95.69 102 ASN A O 1
ATOM 763 N N . PRO A 1 103 ? 1.506 11.023 -6.035 1 95.19 103 PRO A N 1
ATOM 764 C CA . PRO A 1 103 ? 0.862 11.164 -7.344 1 95.19 103 PRO A CA 1
ATOM 765 C C . PRO A 1 103 ? -0.661 11.227 -7.25 1 95.19 103 PRO A C 1
ATOM 767 O O . PRO A 1 103 ? -1.356 10.859 -8.203 1 95.19 103 PRO A O 1
ATOM 770 N N . GLN A 1 104 ? -1.206 11.602 -6.188 1 92.12 104 GLN A N 1
ATOM 771 C CA . GLN A 1 104 ? -2.646 11.586 -5.953 1 92.12 104 GLN A CA 1
ATOM 772 C C . GLN A 1 104 ? -3.357 12.617 -6.816 1 92.12 104 GLN A C 1
ATOM 774 O O . GLN A 1 104 ? -4.547 12.477 -7.109 1 92.12 104 GLN A O 1
ATOM 779 N N . SER A 1 105 ? -2.686 13.766 -7.188 1 89.56 105 SER A N 1
ATOM 780 C CA . SER A 1 105 ? -3.266 14.812 -8.023 1 89.56 105 SER A CA 1
ATOM 781 C C . SER A 1 105 ? -2.186 15.594 -8.766 1 89.56 105 SER A C 1
ATOM 783 O O . SER A 1 105 ? -0.996 15.445 -8.477 1 89.56 105 SER A O 1
ATOM 785 N N . ASN A 1 106 ? -2.637 16.438 -9.688 1 87.88 106 ASN A N 1
ATOM 786 C CA . ASN A 1 106 ? -1.723 17.266 -10.461 1 87.88 106 ASN A CA 1
ATOM 787 C C . ASN A 1 106 ? -1.585 18.672 -9.852 1 87.88 106 ASN A C 1
ATOM 789 O O . ASN A 1 106 ? -1.231 19.625 -10.547 1 87.88 106 ASN A O 1
ATOM 793 N N . TRP A 1 107 ? -1.823 18.828 -8.586 1 85.75 107 TRP A N 1
ATOM 794 C CA . TRP A 1 107 ? -1.8 20.125 -7.926 1 85.75 107 TRP A CA 1
ATOM 795 C C . TRP A 1 107 ? -0.38 20.688 -7.867 1 85.75 107 TRP A C 1
ATOM 797 O O . TRP A 1 107 ? -0.18 21.906 -7.91 1 85.75 107 TRP A O 1
ATOM 807 N N . ASP A 1 108 ? 0.547 19.734 -7.777 1 90.69 108 ASP A N 1
ATOM 808 C CA . ASP A 1 108 ? 1.881 20.234 -7.461 1 90.69 108 ASP A CA 1
ATOM 809 C C . ASP A 1 108 ? 2.934 19.609 -8.367 1 90.69 108 ASP A C 1
ATOM 811 O O . ASP A 1 108 ? 4.09 20.031 -8.375 1 90.69 108 ASP A O 1
ATOM 815 N N . SER A 1 109 ? 2.541 18.594 -9.133 1 93 109 SER A N 1
ATOM 816 C CA . SER A 1 109 ? 3.537 17.891 -9.938 1 93 109 SER A CA 1
ATOM 817 C C . SER A 1 109 ? 2.883 17.141 -11.094 1 93 109 SER A C 1
ATOM 819 O O . SER A 1 109 ? 1.671 16.922 -11.094 1 93 109 SER A O 1
ATOM 821 N N . GLU A 1 110 ? 3.736 16.719 -12.055 1 93.62 110 GLU A N 1
ATOM 822 C CA . GLU A 1 110 ? 3.264 15.953 -13.195 1 93.62 110 GLU A CA 1
ATOM 823 C C . GLU A 1 110 ? 3.465 14.461 -12.984 1 93.62 110 GLU A C 1
ATOM 825 O O . GLU A 1 110 ? 3.338 13.664 -13.914 1 93.62 110 GLU A O 1
ATOM 830 N N . ALA A 1 111 ? 3.764 14.055 -11.805 1 95.19 111 ALA A N 1
ATOM 831 C CA . ALA A 1 111 ? 3.953 12.648 -11.461 1 95.19 111 ALA A CA 1
ATOM 832 C C . ALA A 1 111 ? 2.76 11.812 -11.906 1 95.19 111 ALA A C 1
ATOM 834 O O . ALA A 1 111 ? 2.928 10.719 -12.445 1 95.19 111 ALA A O 1
ATOM 835 N N . PRO A 1 112 ? 1.483 12.297 -11.805 1 94.62 112 PRO A N 1
ATOM 836 C CA . PRO A 1 112 ? 0.34 11.5 -12.25 1 94.62 112 PRO A CA 1
ATOM 837 C C . PRO A 1 112 ? 0.355 11.234 -13.758 1 94.62 112 PRO A C 1
ATOM 839 O O . PRO A 1 112 ? -0.119 10.195 -14.211 1 94.62 112 PRO A O 1
ATOM 842 N N . GLU A 1 113 ? 0.884 12.141 -14.516 1 94.25 113 GLU A N 1
ATOM 843 C CA . GLU A 1 113 ? 0.912 11.961 -15.961 1 94.25 113 GLU A CA 1
ATOM 844 C C . GLU A 1 113 ? 1.845 10.82 -16.359 1 94.25 113 GLU A C 1
ATOM 846 O O . GLU A 1 113 ? 1.57 10.094 -17.312 1 94.25 113 GLU A O 1
ATOM 851 N N . LEU A 1 114 ? 2.971 10.734 -15.711 1 95.69 114 LEU A N 1
ATOM 852 C CA . LEU A 1 114 ? 3.85 9.594 -15.953 1 95.69 114 LEU A CA 1
ATOM 853 C C . LEU A 1 114 ? 3.137 8.281 -15.656 1 95.69 114 LEU A C 1
ATOM 855 O O . LEU A 1 114 ? 3.305 7.297 -16.375 1 95.69 114 LEU A O 1
ATOM 859 N N . GLU A 1 115 ? 2.385 8.273 -14.578 1 96.25 115 GLU A N 1
ATOM 860 C CA . GLU A 1 115 ? 1.611 7.082 -14.266 1 96.25 115 GLU A CA 1
ATOM 861 C C . GLU A 1 115 ? 0.624 6.75 -15.375 1 96.25 115 GLU A C 1
ATOM 863 O O . GLU A 1 115 ? 0.495 5.59 -15.773 1 96.25 115 GLU A O 1
ATOM 868 N N . ARG A 1 116 ? -0.072 7.703 -15.883 1 94.81 116 ARG A N 1
ATOM 869 C CA . ARG A 1 116 ? -1.025 7.48 -16.969 1 94.81 116 ARG A CA 1
ATOM 870 C C . ARG A 1 116 ? -0.331 6.906 -18.188 1 94.81 116 ARG A C 1
ATOM 872 O O . ARG A 1 116 ? -0.854 5.996 -18.844 1 94.81 116 ARG A O 1
ATOM 879 N N . GLU A 1 117 ? 0.845 7.41 -18.469 1 94.44 117 GLU A N 1
ATOM 880 C CA . GLU A 1 117 ? 1.626 6.91 -19.594 1 94.44 117 GLU A CA 1
ATOM 881 C C . GLU A 1 117 ? 2.018 5.449 -19.391 1 94.44 117 GLU A C 1
ATOM 883 O O . GLU A 1 117 ? 1.931 4.645 -20.312 1 94.44 117 GLU A O 1
ATOM 888 N N . THR A 1 118 ? 2.441 5.164 -18.234 1 96.62 118 THR A N 1
ATOM 889 C CA . THR A 1 118 ? 2.867 3.807 -17.906 1 96.62 118 THR A CA 1
ATOM 890 C C . THR A 1 118 ? 1.691 2.838 -18 1 96.62 118 THR A C 1
ATOM 892 O O . THR A 1 118 ? 1.823 1.74 -18.547 1 96.62 118 THR A O 1
ATOM 895 N N . VAL A 1 119 ? 0.568 3.225 -17.469 1 96.69 119 VAL A N 1
ATOM 896 C CA . VAL A 1 119 ? -0.643 2.412 -17.484 1 96.69 119 VAL A CA 1
ATOM 897 C C . VAL A 1 119 ? -1.058 2.137 -18.922 1 96.69 119 VAL A C 1
ATOM 899 O O . VAL A 1 119 ? -1.42 1.01 -19.266 1 96.69 119 VAL A O 1
ATOM 902 N N . LYS A 1 120 ? -1.014 3.107 -19.75 1 95.06 120 LYS A N 1
ATOM 903 C CA . LYS A 1 120 ? -1.385 2.955 -21.141 1 95.06 120 LYS A CA 1
ATOM 904 C C . LYS A 1 120 ? -0.485 1.942 -21.844 1 95.06 120 LYS A C 1
ATOM 906 O O . LYS A 1 120 ? -0.965 1.1 -22.609 1 95.06 120 LYS A O 1
ATOM 911 N N . ALA A 1 121 ? 0.756 2.057 -21.625 1 95.44 121 ALA A N 1
ATOM 912 C CA . ALA A 1 121 ? 1.701 1.115 -22.219 1 95.44 121 ALA A CA 1
ATOM 913 C C . ALA A 1 121 ? 1.389 -0.317 -21.797 1 95.44 121 ALA A C 1
ATOM 915 O O . ALA A 1 121 ? 1.337 -1.222 -22.625 1 95.44 121 ALA A O 1
ATOM 916 N N . LEU A 1 122 ? 1.152 -0.497 -20.578 1 96.75 122 LEU A N 1
ATOM 917 C CA . LEU A 1 122 ? 0.92 -1.839 -20.047 1 96.75 122 LEU A CA 1
ATOM 918 C C . LEU A 1 122 ? -0.44 -2.367 -20.484 1 96.75 122 LEU A C 1
ATOM 920 O O . LEU A 1 122 ? -0.597 -3.566 -20.734 1 96.75 122 LEU A O 1
ATOM 924 N N . ALA A 1 123 ? -1.438 -1.473 -20.562 1 97.12 123 ALA A N 1
ATOM 925 C CA . ALA A 1 123 ? -2.727 -1.893 -21.109 1 97.12 123 ALA A CA 1
ATOM 926 C C . ALA A 1 123 ? -2.562 -2.492 -22.5 1 97.12 123 ALA A C 1
ATOM 928 O O . ALA A 1 123 ? -3.178 -3.514 -22.828 1 97.12 123 ALA A O 1
ATOM 929 N N . SER A 1 124 ? -1.717 -1.91 -23.266 1 95.75 124 SER A N 1
ATOM 930 C CA . SER A 1 124 ? -1.477 -2.389 -24.625 1 95.75 124 SER A CA 1
ATOM 931 C C . SER A 1 124 ? -0.782 -3.746 -24.625 1 95.75 124 SER A C 1
ATOM 933 O O . SER A 1 124 ? -1.094 -4.613 -25.438 1 95.75 124 SER A O 1
ATOM 935 N N . TRP A 1 125 ? 0.177 -3.969 -23.672 1 96.31 125 TRP A N 1
ATOM 936 C CA . TRP A 1 125 ? 0.898 -5.234 -23.578 1 96.31 125 TRP A CA 1
ATOM 937 C C . TRP A 1 125 ? -0.065 -6.391 -23.344 1 96.31 125 TRP A C 1
ATOM 939 O O . TRP A 1 125 ? 0.178 -7.512 -23.812 1 96.31 125 TRP A O 1
ATOM 949 N N . PHE A 1 126 ? -1.163 -6.117 -22.641 1 97.31 126 PHE A N 1
ATOM 950 C CA . PHE A 1 126 ? -2.049 -7.184 -22.188 1 97.31 126 PHE A CA 1
ATOM 951 C C . PHE A 1 126 ? -3.363 -7.156 -22.953 1 97.31 126 PHE A C 1
ATOM 953 O O . PHE A 1 126 ? -4.328 -7.82 -22.578 1 97.31 126 PHE A O 1
ATOM 960 N N . ASN A 1 127 ? -3.447 -6.348 -24.016 1 96.94 127 ASN A N 1
ATOM 961 C CA . ASN A 1 127 ? -4.617 -6.227 -24.875 1 96.94 127 ASN A CA 1
ATOM 962 C C . ASN A 1 127 ? -5.844 -5.766 -24.094 1 96.94 127 ASN A C 1
ATOM 964 O O . ASN A 1 127 ? -6.914 -6.367 -24.203 1 96.94 127 ASN A O 1
ATOM 968 N N . LEU A 1 128 ? -5.641 -4.793 -23.25 1 98.19 128 LEU A N 1
ATOM 969 C CA . LEU A 1 128 ? -6.703 -4.203 -22.438 1 98.19 128 LEU A CA 1
ATOM 970 C C . LEU A 1 128 ? -7.02 -2.787 -22.906 1 98.19 128 LEU A C 1
ATOM 972 O O . LEU A 1 128 ? -7.078 -1.86 -22.094 1 98.19 128 LEU A O 1
ATOM 976 N N . ASN A 1 129 ? -7.305 -2.662 -24.141 1 94.25 129 ASN A N 1
ATOM 977 C CA . ASN A 1 129 ? -7.465 -1.353 -24.766 1 94.25 129 ASN A CA 1
ATOM 978 C C . ASN A 1 129 ? -8.766 -0.68 -24.328 1 94.25 129 ASN A C 1
ATOM 980 O O . ASN A 1 129 ? -8.898 0.542 -24.422 1 94.25 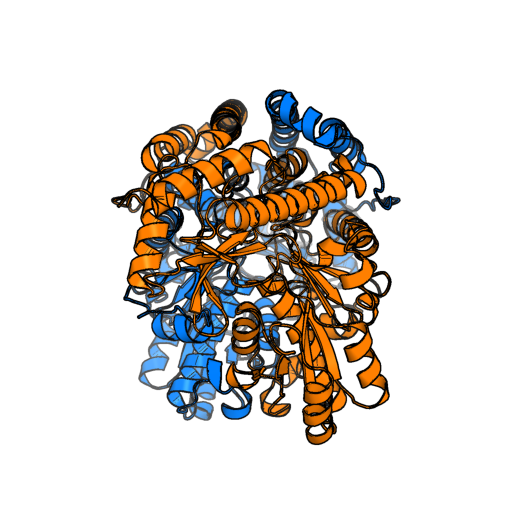129 ASN A O 1
ATOM 984 N N . SER A 1 130 ? -9.695 -1.435 -23.891 1 97.38 130 SER A N 1
ATOM 985 C CA . SER A 1 130 ? -10.984 -0.88 -23.5 1 97.38 130 SER A CA 1
ATOM 986 C C . SER A 1 130 ? -11.016 -0.534 -22.016 1 97.38 130 SER A C 1
ATOM 988 O O . SER A 1 130 ? -12.07 -0.203 -21.469 1 97.38 130 SER A O 1
ATOM 990 N N . HIS A 1 131 ? -9.922 -0.66 -21.359 1 98 131 HIS A N 1
ATOM 991 C CA . HIS A 1 131 ? -9.859 -0.487 -19.906 1 98 131 HIS A CA 1
ATOM 992 C C . HIS A 1 131 ? -9.055 0.754 -19.531 1 98 131 HIS A C 1
ATOM 994 O O . HIS A 1 131 ? -8.227 1.223 -20.312 1 98 131 HIS A O 1
ATOM 1000 N N . GLN A 1 132 ? -9.336 1.28 -18.422 1 96.94 132 GLN A N 1
ATOM 1001 C CA . GLN A 1 132 ? -8.508 2.244 -17.703 1 96.94 132 GLN A CA 1
ATOM 1002 C C . GLN A 1 132 ? -7.898 1.622 -16.453 1 96.94 132 GLN A C 1
ATOM 1004 O O . GLN A 1 132 ? -8.477 0.714 -15.852 1 96.94 132 GLN A O 1
ATOM 1009 N N . GLY A 1 133 ? -6.68 2.133 -16.141 1 97.75 133 GLY A N 1
ATOM 1010 C CA . GLY A 1 133 ? -6.008 1.45 -15.039 1 97.75 133 GLY A CA 1
ATOM 1011 C C . GLY A 1 133 ? -5.457 2.4 -14 1 97.75 133 GLY A C 1
ATOM 1012 O O . GLY A 1 133 ? -5.398 3.611 -14.219 1 97.75 133 GLY A O 1
ATOM 1013 N N . SER A 1 134 ? -5.152 1.905 -12.844 1 98.12 134 SER A N 1
ATOM 1014 C CA . SER A 1 134 ? -4.473 2.594 -11.75 1 98.12 134 SER A CA 1
ATOM 1015 C C . SER A 1 134 ? -3.535 1.652 -11 1 98.12 134 SER A C 1
ATOM 1017 O O . SER A 1 134 ? -3.785 0.447 -10.93 1 98.12 134 SER A O 1
ATOM 1019 N N . PHE A 1 135 ? -2.492 2.229 -10.484 1 98.56 135 PHE A N 1
ATOM 1020 C CA . PHE A 1 135 ? -1.548 1.439 -9.703 1 98.56 135 PHE A CA 1
ATOM 1021 C C . PHE A 1 135 ? -2.072 1.21 -8.297 1 98.56 135 PHE A C 1
ATOM 1023 O O . PHE A 1 135 ? -2.658 2.111 -7.691 1 98.56 135 PHE A O 1
ATOM 1030 N N . VAL A 1 136 ? -1.894 0.017 -7.773 1 98.5 136 VAL A N 1
ATOM 1031 C CA . VAL A 1 136 ? -2.154 -0.38 -6.395 1 98.5 136 VAL A CA 1
ATOM 1032 C C . VAL A 1 136 ? -0.967 -1.171 -5.852 1 98.5 136 VAL A C 1
ATOM 1034 O O . VAL A 1 136 ? 0.066 -1.286 -6.516 1 98.5 136 VAL A O 1
ATOM 1037 N N . THR A 1 137 ? -1.081 -1.729 -4.668 1 98.19 137 THR A N 1
ATOM 1038 C CA . THR A 1 137 ? 0.093 -2.207 -3.945 1 98.19 137 THR A CA 1
ATOM 1039 C C . THR A 1 137 ? 0.463 -3.619 -4.391 1 98.19 137 THR A C 1
ATOM 1041 O O . THR A 1 137 ? 1.621 -4.027 -4.285 1 98.19 137 THR A O 1
ATOM 1044 N N . GLY A 1 138 ? -0.447 -4.402 -4.82 1 98.06 138 GLY A N 1
ATOM 1045 C CA . GLY A 1 138 ? -0.256 -5.797 -5.195 1 98.06 138 GLY A CA 1
ATOM 1046 C C . GLY A 1 138 ? -1.528 -6.461 -5.684 1 98.06 138 GLY A C 1
ATOM 1047 O O . GLY A 1 138 ? -2.58 -5.824 -5.762 1 98.06 138 GLY A O 1
ATOM 1048 N N . ALA A 1 139 ? -1.417 -7.742 -5.984 1 98.06 139 ALA A N 1
ATOM 1049 C CA . ALA A 1 139 ? -2.543 -8.484 -6.551 1 98.06 139 ALA A CA 1
ATOM 1050 C C . ALA A 1 139 ? -3.725 -8.508 -5.586 1 98.06 139 ALA A C 1
ATOM 1052 O O . ALA A 1 139 ? -4.883 -8.445 -6.012 1 98.06 139 ALA A O 1
ATOM 1053 N N . THR A 1 140 ? -3.465 -8.672 -4.285 1 98.31 140 THR A N 1
ATOM 1054 C CA . THR A 1 140 ? -4.562 -8.688 -3.324 1 98.31 140 THR A CA 1
ATOM 1055 C C . THR A 1 140 ? -5.387 -7.406 -3.43 1 98.31 140 THR A C 1
ATOM 1057 O O . THR A 1 140 ? -6.613 -7.457 -3.52 1 98.31 140 THR A O 1
ATOM 1060 N N . MET A 1 141 ? -4.711 -6.273 -3.471 1 98.75 141 MET A N 1
ATOM 1061 C CA . MET A 1 141 ? -5.426 -5.004 -3.518 1 98.75 141 MET A CA 1
ATOM 1062 C C . MET A 1 141 ? -6.004 -4.754 -4.906 1 98.75 141 MET A C 1
ATOM 1064 O O . MET A 1 141 ? -7.031 -4.086 -5.047 1 98.75 141 MET A O 1
ATOM 1068 N N . SER A 1 142 ? -5.387 -5.277 -5.902 1 98.88 142 SER A N 1
ATOM 1069 C CA . SER A 1 142 ? -5.984 -5.207 -7.23 1 98.88 142 SER A CA 1
ATOM 1070 C C . SER A 1 142 ? -7.312 -5.953 -7.281 1 98.88 142 SER A C 1
ATOM 1072 O O . SER A 1 142 ? -8.305 -5.434 -7.789 1 98.88 142 SER A O 1
ATOM 1074 N N . ASN A 1 143 ? -7.324 -7.211 -6.789 1 98.88 143 ASN A N 1
ATOM 1075 C CA . ASN A 1 143 ? -8.562 -7.977 -6.684 1 98.88 143 ASN A CA 1
ATOM 1076 C C . ASN A 1 143 ? -9.586 -7.266 -5.801 1 98.88 143 ASN A C 1
ATOM 1078 O O . ASN A 1 143 ? -10.773 -7.242 -6.117 1 98.88 143 ASN A O 1
ATOM 1082 N N . PHE A 1 144 ? -9.148 -6.664 -4.719 1 98.94 144 PHE A N 1
ATOM 1083 C CA . PHE A 1 144 ? -10 -5.898 -3.818 1 98.94 144 PHE A CA 1
ATOM 1084 C C . PHE A 1 144 ? -10.711 -4.777 -4.566 1 98.94 144 PHE A C 1
ATOM 1086 O O . PHE A 1 144 ? -11.938 -4.637 -4.473 1 98.94 144 PHE A O 1
ATOM 1093 N N . VAL A 1 145 ? -9.945 -3.975 -5.316 1 98.94 145 VAL A N 1
ATOM 1094 C CA . VAL A 1 145 ? -10.508 -2.848 -6.047 1 98.94 145 VAL A CA 1
ATOM 1095 C C . VAL A 1 145 ? -11.477 -3.355 -7.113 1 98.94 145 VAL A C 1
ATOM 1097 O O . VAL A 1 145 ? -12.578 -2.822 -7.27 1 98.94 145 VAL A O 1
ATOM 1100 N N . GLY A 1 146 ? -11.047 -4.387 -7.855 1 98.94 146 GLY A N 1
ATOM 1101 C CA . GLY A 1 146 ? -11.938 -4.961 -8.852 1 98.94 146 GLY A CA 1
ATOM 1102 C C . GLY A 1 146 ? -13.266 -5.418 -8.273 1 98.94 146 GLY A C 1
ATOM 1103 O O . GLY A 1 146 ? -14.32 -5.133 -8.836 1 98.94 146 GLY A O 1
ATOM 1104 N N . LEU A 1 147 ? -13.242 -6.09 -7.148 1 98.94 147 LEU A N 1
ATOM 1105 C CA . LEU A 1 147 ? -14.445 -6.605 -6.516 1 98.94 147 LEU A CA 1
ATOM 1106 C C . LEU A 1 147 ? -15.266 -5.477 -5.895 1 98.94 147 LEU A C 1
ATOM 1108 O O . LEU A 1 147 ? -16.484 -5.555 -5.832 1 98.94 147 LEU A O 1
ATOM 1112 N N . ALA A 1 148 ? -14.586 -4.438 -5.41 1 98.94 148 ALA A N 1
ATOM 1113 C CA . ALA A 1 148 ? -15.305 -3.264 -4.91 1 98.94 148 ALA A CA 1
ATOM 1114 C C . ALA A 1 148 ? -16.141 -2.627 -6.012 1 98.94 148 ALA A C 1
ATOM 1116 O O . ALA A 1 148 ? -17.281 -2.225 -5.773 1 98.94 148 ALA A O 1
ATOM 1117 N N . ILE A 1 149 ? -15.547 -2.494 -7.188 1 98.88 149 ILE A N 1
ATOM 1118 C CA . ILE A 1 149 ? -16.266 -1.951 -8.328 1 98.88 149 ILE A CA 1
ATOM 1119 C C . ILE A 1 149 ? -17.438 -2.873 -8.688 1 98.88 149 ILE A C 1
ATOM 1121 O O . ILE A 1 149 ? -18.547 -2.406 -8.961 1 98.88 149 ILE A O 1
ATOM 1125 N N . ALA A 1 150 ? -17.188 -4.191 -8.672 1 98.81 150 ALA A N 1
ATOM 1126 C CA . ALA A 1 150 ? -18.234 -5.176 -8.938 1 98.81 150 ALA A CA 1
ATOM 1127 C C . ALA A 1 150 ? -19.391 -5.023 -7.965 1 98.81 150 ALA A C 1
ATOM 1129 O O . ALA A 1 150 ? -20.562 -5.109 -8.359 1 98.81 150 ALA A O 1
ATOM 1130 N N . ARG A 1 151 ? -19.047 -4.828 -6.691 1 98.62 151 ARG A N 1
ATOM 1131 C CA . ARG A 1 151 ? -20.062 -4.609 -5.664 1 98.62 151 ARG A CA 1
ATOM 1132 C C . ARG A 1 151 ? -20.953 -3.416 -6.016 1 98.62 151 ARG A C 1
ATOM 1134 O O . ARG A 1 151 ? -22.172 -3.486 -5.891 1 98.62 151 ARG A O 1
ATOM 1141 N N . GLU A 1 152 ? -20.328 -2.322 -6.395 1 98.56 152 GLU A N 1
ATOM 1142 C CA . GLU A 1 152 ? -21.062 -1.124 -6.777 1 98.56 152 GLU A CA 1
ATOM 1143 C C . GLU A 1 152 ? -21.938 -1.382 -8.008 1 98.56 152 GLU A C 1
ATOM 1145 O O . GLU A 1 152 ? -23.016 -0.817 -8.133 1 98.56 152 GLU A O 1
ATOM 1150 N N . TRP A 1 153 ? -21.453 -2.197 -8.953 1 98.44 153 TRP A N 1
ATOM 1151 C CA . TRP A 1 153 ? -22.219 -2.564 -10.141 1 98.44 153 TRP A CA 1
ATOM 1152 C C . TRP A 1 153 ? -23.484 -3.328 -9.766 1 98.44 153 TRP A C 1
ATOM 1154 O O . TRP A 1 153 ? -24.562 -3.059 -10.297 1 98.44 153 TRP A O 1
ATOM 1164 N N . VAL A 1 154 ? -23.359 -4.312 -8.852 1 97.69 154 VAL A N 1
ATOM 1165 C CA . VAL A 1 154 ? -24.531 -5.027 -8.367 1 97.69 154 VAL A CA 1
ATOM 1166 C C . VAL A 1 154 ? -25.516 -4.039 -7.734 1 97.69 154 VAL A C 1
ATOM 1168 O O . VAL A 1 154 ? -26.734 -4.16 -7.914 1 97.69 154 VAL A O 1
ATOM 1171 N N . GLY A 1 155 ? -24.953 -3.1 -6.961 1 97.62 155 GLY A N 1
ATOM 1172 C CA . GLY A 1 155 ? -25.781 -2.041 -6.406 1 97.62 155 GLY A CA 1
ATOM 1173 C C . GLY A 1 155 ? -26.562 -1.282 -7.457 1 97.62 155 GLY A C 1
ATOM 1174 O O . GLY A 1 155 ? -27.75 -0.997 -7.27 1 97.62 155 GLY A O 1
ATOM 1175 N N . GLU A 1 156 ? -25.922 -0.928 -8.508 1 96.62 156 GLU A N 1
ATOM 1176 C CA . GLU A 1 156 ? -26.578 -0.228 -9.602 1 96.62 156 GLU A CA 1
ATOM 1177 C C . GLU A 1 156 ? -27.75 -1.04 -10.141 1 96.62 156 GLU A C 1
ATOM 1179 O O . GLU A 1 156 ? -28.828 -0.493 -10.398 1 96.62 156 GLU A O 1
ATOM 1184 N N . LEU A 1 157 ? -27.609 -2.326 -10.305 1 95.31 157 LEU A N 1
ATOM 1185 C CA . LEU A 1 157 ? -28.672 -3.207 -10.781 1 95.31 157 LEU A CA 1
ATOM 1186 C C . LEU A 1 157 ? -29.844 -3.225 -9.812 1 95.31 157 LEU A C 1
ATOM 1188 O O . LEU A 1 157 ? -31 -3.338 -10.227 1 95.31 157 LEU A O 1
ATOM 1192 N N . ARG A 1 158 ? -29.484 -3.098 -8.578 1 95.19 158 ARG A N 1
ATOM 1193 C CA . ARG A 1 158 ? -30.5 -3.217 -7.539 1 95.19 158 ARG A CA 1
ATOM 1194 C C . ARG A 1 158 ? -30.969 -1.842 -7.062 1 95.19 158 ARG A C 1
ATOM 1196 O O . ARG A 1 158 ? -31.656 -1.73 -6.055 1 95.19 158 ARG A O 1
ATOM 1203 N N . SER A 1 159 ? -30.516 -0.764 -7.656 1 96.44 159 SER A N 1
ATOM 1204 C CA . SER A 1 159 ? -30.844 0.621 -7.336 1 96.44 159 SER A CA 1
ATOM 1205 C C . SER A 1 159 ? -30.406 0.983 -5.922 1 96.44 159 SER A C 1
ATOM 1207 O O . SER A 1 159 ? -31.156 1.601 -5.168 1 96.44 159 SER A O 1
ATOM 1209 N N . VAL A 1 160 ? -29.266 0.52 -5.535 1 97.44 160 VAL A N 1
ATOM 1210 C CA . VAL A 1 160 ? -28.609 0.837 -4.273 1 97.44 160 VAL A CA 1
ATOM 1211 C C . VAL A 1 160 ? -27.234 1.427 -4.543 1 97.44 160 VAL A C 1
ATOM 1213 O O . VAL A 1 160 ? -26.469 0.878 -5.332 1 97.44 160 VAL A O 1
ATOM 1216 N N . LYS A 1 161 ? -26.906 2.561 -3.99 1 98.06 161 LYS A N 1
ATOM 1217 C CA . LYS A 1 161 ? -25.547 3.08 -4.016 1 98.06 161 LYS A CA 1
ATOM 1218 C C . LYS A 1 161 ? -24.734 2.553 -2.838 1 98.06 161 LYS A C 1
ATOM 1220 O O . LYS A 1 161 ? -24.688 3.188 -1.782 1 98.06 161 LYS A O 1
ATOM 1225 N N . VAL A 1 162 ? -24.094 1.487 -3.025 1 98.12 162 VAL A N 1
ATOM 1226 C CA . VAL A 1 162 ? -23.484 0.741 -1.929 1 98.12 162 VAL A CA 1
ATOM 1227 C C . VAL A 1 162 ? -22.453 1.612 -1.223 1 98.12 162 VAL A C 1
ATOM 1229 O O . VAL A 1 162 ? -22.328 1.563 0.003 1 98.12 162 VAL A O 1
ATOM 1232 N N . SER A 1 163 ? -21.656 2.412 -1.988 1 98.06 163 SER A N 1
ATOM 1233 C CA . SER A 1 163 ? -20.625 3.277 -1.426 1 98.06 163 SER A CA 1
ATOM 1234 C C . SER A 1 163 ? -21.219 4.305 -0.469 1 98.06 163 SER A C 1
ATOM 1236 O O . SER A 1 163 ? -20.516 4.824 0.406 1 98.06 163 SER A O 1
ATOM 1238 N N . GLU A 1 164 ? -22.469 4.629 -0.598 1 97.88 164 GLU A N 1
ATOM 1239 C CA . GLU A 1 164 ? -23.156 5.59 0.252 1 97.88 164 GLU A CA 1
ATOM 1240 C C . GLU A 1 164 ? -24.047 4.883 1.275 1 97.88 164 GLU A C 1
ATOM 1242 O O . GLU A 1 164 ? -24 5.199 2.465 1 97.88 164 GLU A O 1
ATOM 1247 N N . ASP A 1 165 ? -24.781 3.832 0.806 1 98.19 165 ASP A N 1
ATOM 1248 C CA . ASP A 1 165 ? -25.859 3.236 1.593 1 98.19 165 ASP A CA 1
ATOM 1249 C C . ASP A 1 165 ? -25.375 2.006 2.35 1 98.19 165 ASP A C 1
ATOM 1251 O O . ASP A 1 165 ? -26 1.58 3.324 1 98.19 165 ASP A O 1
ATOM 1255 N N . GLY A 1 166 ? -24.328 1.372 1.863 1 98.06 166 GLY A N 1
ATOM 1256 C CA . GLY A 1 166 ? -23.766 0.193 2.506 1 98.06 166 GLY A CA 1
ATOM 1257 C C . GLY A 1 166 ? -24.375 -1.104 2 1 98.06 166 GLY A C 1
ATOM 1258 O O . GLY A 1 166 ? -25.406 -1.093 1.323 1 98.06 166 GLY A O 1
ATOM 1259 N N . ILE A 1 167 ? -23.75 -2.201 2.35 1 97.62 167 ILE A N 1
ATOM 1260 C CA . ILE A 1 167 ? -24.141 -3.527 1.89 1 97.62 167 ILE A CA 1
ATOM 1261 C C . ILE A 1 167 ? -25.406 -3.971 2.617 1 97.62 167 ILE A C 1
ATOM 1263 O O . ILE A 1 167 ? -26.141 -4.82 2.123 1 97.62 167 ILE A O 1
ATOM 1267 N N . ALA A 1 168 ? -25.562 -3.475 3.789 1 96.44 168 ALA A N 1
ATOM 1268 C CA . ALA A 1 168 ? -26.797 -3.807 4.512 1 96.44 168 ALA A CA 1
ATOM 1269 C C . ALA A 1 168 ? -28.031 -3.494 3.666 1 96.44 168 ALA A C 1
ATOM 1271 O O . ALA A 1 168 ? -29.031 -4.215 3.727 1 96.44 168 ALA A O 1
ATOM 1272 N N . ALA A 1 169 ? -27.984 -2.438 2.9 1 96.81 169 ALA A N 1
ATOM 1273 C CA . ALA A 1 169 ? -29.078 -2.051 2.016 1 96.81 169 ALA A CA 1
ATOM 1274 C C . ALA A 1 169 ? -29.078 -2.898 0.748 1 96.81 169 ALA A C 1
ATOM 1276 O O . ALA A 1 169 ? -30.125 -3.08 0.119 1 96.81 169 ALA A O 1
ATOM 1277 N N . LEU A 1 170 ? -27.969 -3.441 0.333 1 95.25 170 LEU A N 1
ATOM 1278 C CA . LEU A 1 170 ? -27.797 -4.207 -0.896 1 95.25 170 LEU A CA 1
ATOM 1279 C C . LEU A 1 170 ? -28.297 -5.633 -0.726 1 95.25 170 LEU A C 1
ATOM 1281 O O . LEU A 1 170 ? -28.938 -6.184 -1.625 1 95.25 170 LEU A O 1
ATOM 1285 N N . GLY A 1 171 ? -27.984 -6.223 0.429 1 94.25 171 GLY A N 1
ATOM 1286 C CA . GLY A 1 171 ? -28.25 -7.637 0.636 1 94.25 171 GLY A CA 1
ATOM 1287 C C . GLY A 1 171 ? -27.094 -8.531 0.188 1 94.25 171 GLY A C 1
ATOM 1288 O O . GLY A 1 171 ? -26.047 -8.039 -0.223 1 94.25 171 GLY A O 1
ATOM 1289 N N . ALA A 1 172 ? -27.281 -9.773 0.232 1 92.31 172 ALA A N 1
ATOM 1290 C CA . ALA A 1 172 ? -26.25 -10.758 -0.062 1 92.31 172 ALA A CA 1
ATOM 1291 C C . ALA A 1 172 ? -25.938 -10.797 -1.555 1 92.31 172 ALA A C 1
ATOM 1293 O O . ALA A 1 172 ? -26.828 -10.609 -2.387 1 92.31 172 ALA A O 1
ATOM 1294 N N . VAL A 1 173 ? -24.75 -10.977 -1.926 1 95.44 173 VAL A N 1
ATOM 1295 C CA . VAL A 1 173 ? -24.281 -11.117 -3.297 1 95.44 173 VAL A CA 1
ATOM 1296 C C . VAL A 1 173 ? -23.406 -12.367 -3.422 1 95.44 173 VAL A C 1
ATOM 1298 O O . VAL A 1 173 ? -22.516 -12.586 -2.613 1 95.44 173 VAL A O 1
ATOM 1301 N N . ASN A 1 174 ? -23.672 -13.203 -4.383 1 96.5 174 ASN A N 1
ATOM 1302 C CA . ASN A 1 174 ? -22.859 -14.391 -4.621 1 96.5 174 ASN A CA 1
ATOM 1303 C C . ASN A 1 174 ? -21.672 -14.078 -5.527 1 96.5 174 ASN A C 1
ATOM 1305 O O . ASN A 1 174 ? -21.797 -13.312 -6.484 1 96.5 174 ASN A O 1
ATOM 1309 N N . ILE A 1 175 ? -20.547 -14.641 -5.188 1 97.94 175 ILE A N 1
ATOM 1310 C CA . ILE A 1 175 ? -19.328 -14.602 -5.996 1 97.94 175 ILE A CA 1
ATOM 1311 C C . ILE A 1 175 ? -18.938 -16.031 -6.395 1 97.94 175 ILE A C 1
ATOM 1313 O O . ILE A 1 175 ? -18.578 -16.844 -5.543 1 97.94 175 ILE A O 1
ATOM 1317 N N . TYR A 1 176 ? -18.984 -16.297 -7.68 1 97.94 176 TYR A N 1
ATOM 1318 C CA . TYR A 1 176 ? -18.703 -17.641 -8.164 1 97.94 176 TYR A CA 1
ATOM 1319 C C . TYR A 1 176 ? -17.281 -17.734 -8.703 1 97.94 176 TYR A C 1
ATOM 1321 O O . TYR A 1 176 ? -16.812 -16.844 -9.406 1 97.94 176 TYR A O 1
ATOM 1329 N N . SER A 1 177 ? -16.547 -18.75 -8.375 1 98.19 177 SER A N 1
ATOM 1330 C CA . SER A 1 177 ? -15.219 -19.047 -8.883 1 98.19 177 SER A CA 1
ATOM 1331 C C . SER A 1 177 ? -14.891 -20.531 -8.734 1 98.19 177 SER A C 1
ATOM 1333 O O . SER A 1 177 ? -15.492 -21.234 -7.918 1 98.19 177 SER A O 1
ATOM 1335 N N . ALA A 1 178 ? -14.055 -21.109 -9.547 1 97.06 178 ALA A N 1
ATOM 1336 C CA . ALA A 1 178 ? -13.656 -22.516 -9.414 1 97.06 178 ALA A CA 1
ATOM 1337 C C . ALA A 1 178 ? -12.492 -22.656 -8.438 1 97.06 178 ALA A C 1
ATOM 1339 O O . ALA A 1 178 ? -12.57 -23.422 -7.473 1 97.06 178 ALA A O 1
ATOM 1340 N N . CYS A 1 179 ? -11.391 -21.969 -8.703 1 95 179 CYS A N 1
ATOM 1341 C CA . CYS A 1 179 ? -10.188 -22 -7.875 1 95 179 CYS A CA 1
ATOM 1342 C C . CYS A 1 179 ? -9.703 -20.594 -7.551 1 95 179 CYS A C 1
ATOM 1344 O O . CYS A 1 179 ? -8.602 -20.219 -7.934 1 95 179 CYS A O 1
ATOM 1346 N N . ALA A 1 180 ? -10.523 -19.906 -6.742 1 95.56 180 ALA A N 1
ATOM 1347 C CA . ALA A 1 180 ? -10.18 -18.531 -6.395 1 95.56 180 ALA A CA 1
ATOM 1348 C C . ALA A 1 180 ? -8.922 -18.469 -5.527 1 95.56 180 ALA A C 1
ATOM 1350 O O . ALA A 1 180 ? -8.75 -19.297 -4.629 1 95.56 180 ALA A O 1
ATOM 1351 N N . HIS A 1 181 ? -8.039 -17.594 -5.891 1 96.12 181 HIS A N 1
ATOM 1352 C CA . HIS A 1 181 ? -6.887 -17.344 -5.035 1 96.12 181 HIS A CA 1
ATOM 1353 C C . HIS A 1 181 ? -7.32 -16.859 -3.654 1 96.12 181 HIS A C 1
ATOM 1355 O O . HIS A 1 181 ? -8.375 -16.234 -3.512 1 96.12 181 HIS A O 1
ATOM 1361 N N . SER A 1 182 ? -6.516 -17.094 -2.623 1 95.31 182 SER A N 1
ATOM 1362 C CA . SER A 1 182 ? -6.824 -16.703 -1.25 1 95.31 182 SER A CA 1
ATOM 1363 C C . SER A 1 182 ? -7.094 -15.203 -1.147 1 95.31 182 SER A C 1
ATOM 1365 O O . SER A 1 182 ? -7.871 -14.766 -0.296 1 95.31 182 SER A O 1
ATOM 1367 N N . SER A 1 183 ? -6.484 -14.391 -1.995 1 97.06 183 SER A N 1
ATOM 1368 C CA . SER A 1 183 ? -6.668 -12.945 -1.977 1 97.06 183 SER A CA 1
ATOM 1369 C C . SER A 1 183 ? -8.117 -12.57 -2.281 1 97.06 183 SER A C 1
ATOM 1371 O O . SER A 1 183 ? -8.586 -11.508 -1.868 1 97.06 183 SER A O 1
ATOM 1373 N N . VAL A 1 184 ? -8.852 -13.383 -3.006 1 98.19 184 VAL A N 1
ATOM 1374 C CA . VAL A 1 184 ? -10.258 -13.109 -3.316 1 98.19 184 VAL A CA 1
ATOM 1375 C C . VAL A 1 184 ? -11.102 -13.273 -2.059 1 98.19 184 VAL A C 1
ATOM 1377 O O . VAL A 1 184 ? -12.008 -12.469 -1.804 1 98.19 184 VAL A O 1
ATOM 1380 N N . TYR A 1 185 ? -10.836 -14.328 -1.279 1 98 185 TYR A N 1
ATOM 1381 C CA . TYR A 1 185 ? -11.531 -14.531 -0.013 1 98 185 TYR A CA 1
ATOM 1382 C C . TYR A 1 185 ? -11.258 -13.383 0.95 1 98 185 TYR A C 1
ATOM 1384 O O . TYR A 1 185 ? -12.164 -12.898 1.627 1 98 185 TYR A O 1
ATOM 1392 N N . LYS A 1 186 ? -10.047 -13 1.032 1 98.19 186 LYS A N 1
ATOM 1393 C CA . LYS A 1 186 ? -9.672 -11.867 1.878 1 98.19 186 LYS A CA 1
ATOM 1394 C C . LYS A 1 186 ? -10.367 -10.586 1.424 1 98.19 186 LYS A C 1
ATOM 1396 O O . LYS A 1 186 ? -10.836 -9.805 2.25 1 98.19 186 LYS A O 1
ATOM 1401 N N . ALA A 1 187 ? -10.383 -10.344 0.121 1 98.75 187 ALA A N 1
ATOM 1402 C CA . ALA A 1 187 ? -11.078 -9.18 -0.421 1 98.75 187 ALA A CA 1
ATOM 1403 C C . ALA A 1 187 ? -12.555 -9.203 -0.053 1 98.75 187 ALA A C 1
ATOM 1405 O O . ALA A 1 187 ? -13.125 -8.172 0.304 1 98.75 187 ALA A O 1
ATOM 1406 N N . ALA A 1 188 ? -13.18 -10.375 -0.127 1 98.62 188 ALA A N 1
ATOM 1407 C CA . ALA A 1 188 ? -14.586 -10.508 0.227 1 98.62 188 ALA A CA 1
ATOM 1408 C C . ALA A 1 188 ? -14.82 -10.164 1.696 1 98.62 188 ALA A C 1
ATOM 1410 O O . ALA A 1 188 ? -15.797 -9.492 2.037 1 98.62 188 ALA A O 1
ATOM 1411 N N . SER A 1 189 ? -13.938 -10.648 2.51 1 98.56 189 SER A N 1
ATOM 1412 C CA . SER A 1 189 ? -13.977 -10.312 3.93 1 98.56 189 SER A CA 1
ATOM 1413 C C . SER A 1 189 ? -13.867 -8.805 4.145 1 98.56 189 SER A C 1
ATOM 1415 O O . SER A 1 189 ? -14.703 -8.211 4.832 1 98.56 189 SER A O 1
ATOM 1417 N N . MET A 1 190 ? -12.953 -8.172 3.545 1 98.81 190 MET A N 1
ATOM 1418 C CA . MET A 1 190 ? -12.68 -6.754 3.725 1 98.81 190 MET A CA 1
ATOM 1419 C C . MET A 1 190 ? -13.836 -5.902 3.209 1 98.81 190 MET A C 1
ATOM 1421 O O . MET A 1 190 ? -14.242 -4.938 3.859 1 98.81 190 MET A O 1
ATOM 1425 N N . LEU A 1 191 ? -14.406 -6.277 2.102 1 98.81 191 LEU A N 1
ATOM 1426 C CA . LEU A 1 191 ? -15.398 -5.461 1.407 1 98.81 191 LEU A CA 1
ATOM 1427 C C . LEU A 1 191 ? -16.766 -5.617 2.047 1 98.81 191 LEU A C 1
ATOM 1429 O O . LEU A 1 191 ? -17.719 -4.926 1.665 1 98.81 191 LEU A O 1
ATOM 1433 N N . GLY A 1 192 ? -16.922 -6.605 2.955 1 98.44 192 GLY A N 1
ATOM 1434 C CA . GLY A 1 192 ? -18.188 -6.77 3.662 1 98.44 192 GLY A CA 1
ATOM 1435 C C . GLY A 1 192 ? -19.094 -7.801 3.023 1 98.44 192 GLY A C 1
ATOM 1436 O O . GLY A 1 192 ? -20.188 -8.062 3.521 1 98.44 192 GLY A O 1
ATOM 1437 N N . PHE A 1 193 ? -18.594 -8.445 1.91 1 98.06 193 PHE A N 1
ATOM 1438 C CA . PHE A 1 193 ? -19.359 -9.562 1.346 1 98.06 193 PHE A CA 1
ATOM 1439 C C . PHE A 1 193 ? -19.406 -10.727 2.32 1 98.06 193 PHE A C 1
ATOM 1441 O O . PHE A 1 193 ? -20.438 -11.406 2.432 1 98.06 193 PHE A O 1
ATOM 1448 N N . GLY A 1 194 ? -18.312 -10.914 3.029 1 98.19 194 GLY A N 1
ATOM 1449 C CA . GLY A 1 194 ? -18.078 -12.133 3.775 1 98.19 194 GLY A CA 1
ATOM 1450 C C . GLY A 1 194 ? -17.484 -13.242 2.926 1 98.19 194 GLY A C 1
ATOM 1451 O O . GLY A 1 194 ? -17.797 -13.359 1.74 1 98.19 194 GLY A O 1
ATOM 1452 N N . ARG A 1 195 ? -16.656 -14.047 3.506 1 98.19 195 ARG A N 1
ATOM 1453 C CA . ARG A 1 195 ? -15.992 -15.109 2.76 1 98.19 195 ARG A CA 1
ATOM 1454 C C . ARG A 1 195 ? -17 -16.141 2.246 1 98.19 195 ARG A C 1
ATOM 1456 O O . ARG A 1 195 ? -16.797 -16.719 1.181 1 98.19 195 ARG A O 1
ATOM 1463 N N . LYS A 1 196 ? -18.094 -16.328 2.904 1 97.38 196 LYS A N 1
ATOM 1464 C CA . LYS A 1 196 ? -19.109 -17.312 2.537 1 97.38 196 LYS A CA 1
ATOM 1465 C C . LYS A 1 196 ? -19.844 -16.906 1.265 1 97.38 196 LYS A C 1
ATOM 1467 O O . LYS A 1 196 ? -20.562 -17.703 0.665 1 97.38 196 LYS A O 1
ATOM 1472 N N . ALA A 1 197 ? -19.672 -15.641 0.902 1 97.5 197 ALA A N 1
ATOM 1473 C CA . ALA A 1 197 ? -20.25 -15.188 -0.356 1 97.5 197 ALA A CA 1
ATOM 1474 C C . ALA A 1 197 ? -19.625 -15.914 -1.545 1 97.5 197 ALA A C 1
ATOM 1476 O O . ALA A 1 197 ? -20.234 -15.992 -2.619 1 97.5 197 ALA A O 1
ATOM 1477 N N . ILE A 1 198 ? -18.375 -16.391 -1.381 1 97.88 198 ILE A N 1
ATOM 1478 C CA . ILE A 1 198 ? -17.672 -17.094 -2.453 1 97.88 198 ILE A CA 1
ATOM 1479 C C . ILE A 1 198 ? -18.203 -18.516 -2.57 1 97.88 198 ILE A C 1
ATOM 1481 O O . ILE A 1 198 ? -18.156 -19.281 -1.606 1 97.88 198 ILE A O 1
ATOM 1485 N N . LYS A 1 199 ? -18.75 -18.812 -3.686 1 97 199 LYS A N 1
ATOM 1486 C CA . LYS A 1 199 ? -19.281 -20.125 -3.986 1 97 199 LYS A CA 1
ATOM 1487 C C . LYS A 1 199 ? -18.422 -20.859 -5.012 1 97 199 LYS A C 1
ATOM 1489 O O . LYS A 1 199 ? -18.141 -20.328 -6.09 1 97 199 LYS A O 1
ATOM 1494 N N . SER A 1 200 ? -18.062 -22.031 -4.727 1 96.12 200 SER A N 1
ATOM 1495 C CA . SER A 1 200 ? -17.188 -22.812 -5.602 1 96.12 200 SER A CA 1
ATOM 1496 C C . SER A 1 200 ? -17.969 -23.422 -6.754 1 96.12 200 SER A C 1
ATOM 1498 O O . SER A 1 200 ? -19 -24.062 -6.543 1 96.12 200 SER A O 1
ATOM 1500 N N . VAL A 1 201 ? -17.484 -23.203 -7.934 1 97.69 201 VAL A N 1
ATOM 1501 C CA . VAL A 1 201 ? -17.984 -23.859 -9.133 1 97.69 201 VAL A CA 1
ATOM 1502 C C . VAL A 1 201 ? -17.078 -25.047 -9.492 1 97.69 201 VAL A C 1
ATOM 1504 O O . VAL A 1 201 ? -15.859 -24.984 -9.32 1 97.69 201 VAL A O 1
ATOM 1507 N N . PRO A 1 202 ? -17.656 -26.125 -9.992 1 97.75 202 PRO A N 1
ATOM 1508 C CA . PRO A 1 202 ? -16.844 -27.266 -10.383 1 97.75 202 PRO A CA 1
ATOM 1509 C C . PRO A 1 202 ? -15.805 -26.922 -11.445 1 97.75 202 PRO A C 1
ATOM 1511 O O . PRO A 1 202 ? -16.047 -26.031 -12.281 1 97.75 202 PRO A O 1
ATOM 1514 N N . VAL A 1 203 ? -14.719 -27.641 -11.406 1 97.75 203 VAL A N 1
ATOM 1515 C CA . VAL A 1 203 ? -13.648 -27.484 -12.383 1 97.75 203 VAL A CA 1
ATOM 1516 C C . VAL A 1 203 ? -13.766 -28.562 -13.453 1 97.75 203 VAL A C 1
ATOM 1518 O O . VAL A 1 203 ? -14.461 -29.562 -13.258 1 97.75 203 VAL A O 1
ATOM 1521 N N . LYS A 1 204 ? -13.094 -28.359 -14.633 1 96.25 204 LYS A N 1
ATOM 1522 C CA . LYS A 1 204 ? -12.93 -29.438 -15.609 1 96.25 204 LYS A CA 1
ATOM 1523 C C . LYS A 1 204 ? -12.109 -30.578 -15.031 1 96.25 204 LYS A C 1
ATOM 1525 O O . LYS A 1 204 ? -11.211 -30.359 -14.211 1 96.25 204 LYS A O 1
ATOM 1530 N N . PRO A 1 205 ? -12.391 -31.812 -15.414 1 92.56 205 PRO A N 1
ATOM 1531 C CA . PRO A 1 205 ? -11.641 -32.938 -14.883 1 92.56 205 PRO A CA 1
ATOM 1532 C C . PRO A 1 205 ? -10.133 -32.812 -15.078 1 92.56 205 PRO A C 1
ATOM 1534 O O . PRO A 1 205 ? -9.672 -32.594 -16.203 1 92.56 205 PRO A O 1
ATOM 1537 N N . GLY A 1 206 ? -9.43 -32.906 -14.016 1 90.81 206 GLY A N 1
ATOM 1538 C CA . GLY A 1 206 ? -7.977 -32.875 -14.039 1 90.81 206 GLY A CA 1
ATOM 1539 C C . GLY A 1 206 ? -7.414 -31.484 -14.18 1 90.81 206 GLY A C 1
ATOM 1540 O O . GLY A 1 206 ? -6.215 -31.312 -14.398 1 90.81 206 GLY A O 1
ATOM 1541 N N . ARG A 1 207 ? -8.258 -30.531 -14.117 1 95.5 207 ARG A N 1
ATOM 1542 C CA . ARG A 1 207 ? -7.844 -29.141 -14.305 1 95.5 207 ARG A CA 1
ATOM 1543 C C . ARG A 1 207 ? -8.32 -28.266 -13.148 1 95.5 207 ARG A C 1
ATOM 1545 O O . ARG A 1 207 ? -9.023 -28.734 -12.258 1 95.5 207 ARG A O 1
ATOM 1552 N N . GLU A 1 208 ? -7.836 -27.094 -13.125 1 96.81 208 GLU A N 1
ATOM 1553 C CA . GLU A 1 208 ? -8.32 -26.094 -12.172 1 96.81 208 GLU A CA 1
ATOM 1554 C C . GLU A 1 208 ? -9.227 -25.078 -12.859 1 96.81 208 GLU A C 1
ATOM 1556 O O . GLU A 1 208 ? -9.742 -24.172 -12.203 1 96.81 208 GLU A O 1
ATOM 1561 N N . ALA A 1 209 ? -9.461 -25.25 -14.141 1 97.94 209 ALA A N 1
ATOM 1562 C CA . ALA A 1 209 ? -10.273 -24.344 -14.945 1 97.94 209 ALA A CA 1
ATOM 1563 C C . ALA A 1 209 ? -11.766 -24.531 -14.648 1 97.94 209 ALA A C 1
ATOM 1565 O O . ALA A 1 209 ? -12.227 -25.672 -14.469 1 97.94 209 ALA A O 1
ATOM 1566 N N . ILE A 1 210 ? -12.469 -23.5 -14.742 1 98.5 210 ILE A N 1
ATOM 1567 C CA . ILE A 1 210 ? -13.914 -23.5 -14.539 1 98.5 210 ILE A CA 1
ATOM 1568 C C . ILE A 1 210 ? -14.586 -24.422 -15.555 1 98.5 210 ILE A C 1
ATOM 1570 O O . ILE A 1 210 ? -14.266 -24.375 -16.75 1 98.5 210 ILE A O 1
ATOM 1574 N N . ASP A 1 211 ? -15.461 -25.344 -15.062 1 98.69 211 ASP A N 1
ATOM 1575 C CA . ASP A 1 211 ? -16.406 -26 -15.961 1 98.69 211 ASP A CA 1
ATOM 1576 C C . ASP A 1 211 ? -17.516 -25.031 -16.391 1 98.69 211 ASP A C 1
ATOM 1578 O O . ASP A 1 211 ? -18.438 -24.75 -15.609 1 98.69 211 ASP A O 1
ATOM 1582 N N . VAL A 1 212 ? -17.547 -24.625 -17.609 1 98.5 212 VAL A N 1
ATOM 1583 C CA . VAL A 1 212 ? -18.406 -23.562 -18.094 1 98.5 212 VAL A CA 1
ATOM 1584 C C . VAL A 1 212 ? -19.875 -24.016 -18.047 1 98.5 212 VAL A C 1
ATOM 1586 O O . VAL A 1 212 ? -20.766 -23.219 -17.766 1 98.5 212 VAL A O 1
ATOM 1589 N N . GLU A 1 213 ? -20.109 -25.312 -18.281 1 98 213 GLU A N 1
ATOM 1590 C CA . GLU A 1 213 ? -21.469 -25.828 -18.188 1 98 213 GLU A CA 1
ATOM 1591 C C . GLU A 1 213 ? -21.984 -25.75 -16.75 1 98 213 GLU A C 1
ATOM 1593 O O . GLU A 1 213 ? -23.141 -25.391 -16.516 1 98 213 GLU A O 1
ATOM 1598 N N . ALA A 1 214 ? -21.141 -26.109 -15.852 1 98.19 214 ALA A N 1
ATOM 1599 C CA . ALA A 1 214 ? -21.516 -26 -14.438 1 98.19 214 ALA A CA 1
ATOM 1600 C C . ALA A 1 214 ? -21.75 -24.547 -14.047 1 98.19 214 ALA A C 1
ATOM 1602 O O . ALA A 1 214 ? -22.672 -24.266 -13.273 1 98.19 214 ALA A O 1
ATOM 1603 N N . LEU A 1 215 ? -20.922 -23.672 -14.539 1 98.19 215 LEU A N 1
ATOM 1604 C CA . LEU A 1 215 ? -21.125 -22.25 -14.273 1 98.19 215 LEU A CA 1
ATOM 1605 C C . LEU A 1 215 ? -22.469 -21.766 -14.805 1 98.19 215 LEU A C 1
ATOM 1607 O O . LEU A 1 215 ? -23.188 -21.031 -14.117 1 98.19 215 LEU A O 1
ATOM 1611 N N . GLU A 1 216 ? -22.734 -22.172 -15.984 1 97.62 216 GLU A N 1
ATOM 1612 C CA . GLU A 1 216 ? -24.016 -21.766 -16.562 1 97.62 216 GLU A CA 1
ATOM 1613 C C . GLU A 1 216 ? -25.188 -22.25 -15.719 1 97.62 216 GLU A C 1
ATOM 1615 O O . GLU A 1 216 ? -26.172 -21.531 -15.547 1 97.62 216 GLU A O 1
ATOM 1620 N N . ALA A 1 217 ? -25.094 -23.438 -15.18 1 96.56 217 ALA A N 1
ATOM 1621 C CA . ALA A 1 217 ? -26.156 -24.016 -14.359 1 96.56 217 ALA A CA 1
ATOM 1622 C C . ALA A 1 217 ? -26.406 -23.172 -13.117 1 96.56 217 ALA A C 1
ATOM 1624 O O . ALA A 1 217 ? -27.562 -22.969 -12.719 1 96.56 217 ALA A O 1
ATOM 1625 N N . VAL A 1 218 ? -25.375 -22.672 -12.555 1 95.12 218 VAL A N 1
ATOM 1626 C CA . VAL A 1 218 ? -25.547 -21.891 -11.336 1 95.12 218 VAL A CA 1
ATOM 1627 C C . VAL A 1 218 ? -26.047 -20.484 -11.695 1 95.12 218 VAL A C 1
ATOM 1629 O O . VAL A 1 218 ? -26.781 -19.875 -10.922 1 95.12 218 VAL A O 1
ATOM 1632 N N . LEU A 1 219 ? -25.547 -19.922 -12.773 1 96.06 219 LEU A N 1
ATOM 1633 C CA . LEU A 1 219 ? -25.984 -18.609 -13.219 1 96.06 219 LEU A CA 1
ATOM 1634 C C . LEU A 1 219 ? -27.484 -18.609 -13.547 1 96.06 219 LEU A C 1
ATOM 1636 O O . LEU A 1 219 ? -28.172 -17.625 -13.312 1 96.06 219 LEU A O 1
ATOM 1640 N N . ALA A 1 220 ? -27.969 -19.703 -14.07 1 93.5 220 ALA A N 1
ATOM 1641 C CA . ALA A 1 220 ? -29.375 -19.828 -14.422 1 93.5 220 ALA A CA 1
ATOM 1642 C C . ALA A 1 220 ? -30.266 -19.75 -13.188 1 93.5 220 ALA A C 1
ATOM 1644 O O . ALA A 1 220 ? -31.391 -19.266 -13.258 1 93.5 220 ALA A O 1
ATOM 1645 N N . LYS A 1 221 ? -29.75 -20.156 -12.102 1 88.38 221 LYS A N 1
ATOM 1646 C CA . LYS A 1 221 ? -30.5 -20.141 -10.852 1 88.38 221 LYS A CA 1
ATOM 1647 C C . LYS A 1 221 ? -30.406 -18.781 -10.164 1 88.38 221 LYS A C 1
ATOM 1649 O O . LYS A 1 221 ? -31.312 -18.375 -9.43 1 88.38 221 LYS A O 1
ATOM 1654 N N . ASP A 1 222 ? -29.359 -18.047 -10.281 1 79.56 222 ASP A N 1
ATOM 1655 C CA . ASP A 1 222 ? -29.062 -16.812 -9.562 1 79.56 222 ASP A CA 1
ATOM 1656 C C . ASP A 1 222 ? -29.328 -15.586 -10.43 1 79.56 222 ASP A C 1
ATOM 1658 O O . ASP A 1 222 ? -29.062 -14.453 -10.008 1 79.56 222 ASP A O 1
ATOM 1662 N N . HIS A 1 223 ? -29.797 -15.492 -11.555 1 65.06 223 HIS A N 1
ATOM 1663 C CA . HIS A 1 223 ? -29.703 -14.516 -12.633 1 65.06 223 HIS A CA 1
ATOM 1664 C C . HIS A 1 223 ? -30.453 -13.234 -12.281 1 65.06 223 HIS A C 1
ATOM 1666 O O . HIS A 1 223 ? -30.125 -12.156 -12.773 1 65.06 223 HIS A O 1
ATOM 1672 N N . THR A 1 224 ? -31.266 -13.195 -11.43 1 66.5 224 THR A N 1
ATOM 1673 C CA . THR A 1 224 ? -32.125 -12.023 -11.438 1 66.5 224 THR A CA 1
ATOM 1674 C C . THR A 1 224 ? -31.547 -10.898 -10.594 1 66.5 224 THR A C 1
ATOM 1676 O O . THR A 1 224 ? -31.859 -9.727 -10.805 1 66.5 224 THR A O 1
ATOM 1679 N N . GLN A 1 225 ? -30.656 -11.18 -9.773 1 78.31 225 GLN A N 1
ATOM 1680 C CA . GLN A 1 225 ? -30.266 -10.078 -8.883 1 78.31 225 GLN A CA 1
ATOM 1681 C C . GLN A 1 225 ? -28.828 -9.641 -9.141 1 78.31 225 GLN A C 1
ATOM 1683 O O . GLN A 1 225 ? -28.391 -8.625 -8.594 1 78.31 225 GLN A O 1
ATOM 1688 N N . GLY A 1 226 ? -28.188 -10.133 -10.188 1 90.62 226 GLY A N 1
ATOM 1689 C CA . GLY A 1 226 ? -26.797 -9.789 -10.461 1 90.62 226 GLY A CA 1
ATOM 1690 C C . GLY A 1 226 ? -25.812 -10.508 -9.562 1 90.62 226 GLY A C 1
ATOM 1691 O O . GLY A 1 226 ? -26.047 -10.648 -8.359 1 90.62 226 GLY A O 1
ATOM 1692 N N . CYS A 1 227 ? -24.828 -11.109 -10.102 1 96.56 227 CYS A N 1
ATOM 1693 C CA . CYS A 1 227 ? -23.781 -11.789 -9.336 1 96.56 227 CYS A CA 1
ATOM 1694 C C . CYS A 1 227 ? -22.406 -11.516 -9.922 1 96.56 227 CYS A C 1
ATOM 1696 O O . CYS A 1 227 ? -22.266 -10.688 -10.82 1 96.56 227 CYS A O 1
ATOM 1698 N N . ILE A 1 228 ? -21.406 -12.016 -9.289 1 98.38 228 ILE A N 1
ATOM 1699 C CA . ILE A 1 228 ? -20.016 -11.789 -9.695 1 98.38 228 ILE A CA 1
ATOM 1700 C C . ILE A 1 228 ? -19.359 -13.125 -10.031 1 98.38 228 ILE A C 1
ATOM 1702 O O . ILE A 1 228 ? -19.578 -14.125 -9.336 1 98.38 228 ILE A O 1
ATOM 1706 N N . VAL A 1 229 ? -18.625 -13.164 -11.062 1 98.62 229 VAL A N 1
ATOM 1707 C CA . VAL A 1 229 ? -17.797 -14.312 -11.43 1 98.62 229 VAL A CA 1
ATOM 1708 C C . VAL A 1 229 ? -16.328 -13.906 -11.422 1 98.62 229 VAL A C 1
ATOM 1710 O O . VAL A 1 229 ? -15.953 -12.898 -12.031 1 98.62 229 VAL A O 1
ATOM 1713 N N . VAL A 1 230 ? -15.492 -14.641 -10.727 1 98.88 230 VAL A N 1
ATOM 1714 C CA . VAL A 1 230 ? -14.047 -14.438 -10.719 1 98.88 230 VAL A CA 1
ATOM 1715 C C . VAL A 1 230 ? -13.367 -15.562 -11.492 1 98.88 230 VAL A C 1
ATOM 1717 O O . VAL A 1 230 ? -13.469 -16.734 -11.117 1 98.88 230 VAL A O 1
ATOM 1720 N N . ALA A 1 231 ? -12.711 -15.203 -12.547 1 98.88 231 ALA A N 1
ATOM 1721 C CA . ALA A 1 231 ? -11.953 -16.156 -13.352 1 98.88 231 ALA A CA 1
ATOM 1722 C C . ALA A 1 231 ? -10.453 -15.984 -13.133 1 98.88 231 ALA A C 1
ATOM 1724 O O . ALA A 1 231 ? -9.992 -14.922 -12.711 1 98.88 231 ALA A O 1
ATOM 1725 N N . SER A 1 232 ? -9.727 -17.047 -13.43 1 98.38 232 SER A N 1
ATOM 1726 C CA . SER A 1 232 ? -8.289 -17.047 -13.195 1 98.38 232 SER A CA 1
ATOM 1727 C C . SER A 1 232 ? -7.516 -17.219 -14.5 1 98.38 232 SER A C 1
ATOM 1729 O O . SER A 1 232 ? -7.836 -18.094 -15.305 1 98.38 232 SER A O 1
ATOM 1731 N N . LEU A 1 233 ? -6.59 -16.344 -14.758 1 98.38 233 LEU A N 1
ATOM 1732 C CA . LEU A 1 233 ? -5.508 -16.562 -15.703 1 98.38 233 LEU A CA 1
ATOM 1733 C C . LEU A 1 233 ? -4.219 -16.938 -14.977 1 98.38 233 LEU A C 1
ATOM 1735 O O . LEU A 1 233 ? -3.445 -16.062 -14.586 1 98.38 233 LEU A O 1
ATOM 1739 N N . GLY A 1 234 ? -3.99 -18.219 -14.883 1 97.19 234 GLY A N 1
ATOM 1740 C CA . GLY A 1 234 ? -2.877 -18.703 -14.086 1 97.19 234 GLY A CA 1
ATOM 1741 C C . GLY A 1 234 ? -3.246 -18.953 -12.641 1 97.19 234 GLY A C 1
ATOM 1742 O O . GLY A 1 234 ? -3.117 -18.062 -11.797 1 97.19 234 GLY A O 1
ATOM 1743 N N . THR A 1 235 ? -3.686 -20.156 -12.312 1 96.19 235 THR A N 1
ATOM 1744 C CA . THR A 1 235 ? -3.908 -20.5 -10.914 1 96.19 235 THR A CA 1
ATOM 1745 C C . THR A 1 235 ? -2.58 -20.719 -10.188 1 96.19 235 THR A C 1
ATOM 1747 O O . THR A 1 235 ? -1.599 -21.156 -10.805 1 96.19 235 THR A O 1
ATOM 1750 N N . VAL A 1 236 ? -2.539 -20.484 -8.938 1 90.06 236 VAL A N 1
ATOM 1751 C CA . VAL A 1 236 ? -1.294 -20.469 -8.18 1 90.06 236 VAL A CA 1
ATOM 1752 C C . VAL A 1 236 ? -0.695 -21.859 -8.117 1 90.06 236 VAL A C 1
ATOM 1754 O O . VAL A 1 236 ? 0.527 -22.031 -8.07 1 90.06 236 VAL A O 1
ATOM 1757 N N . ASN A 1 237 ? -1.43 -22.859 -8.219 1 91.38 237 ASN A N 1
ATOM 1758 C CA . ASN A 1 237 ? -0.938 -24.234 -8.094 1 91.38 237 ASN A CA 1
ATOM 1759 C C . ASN A 1 237 ? -0.396 -24.75 -9.422 1 91.38 237 ASN A C 1
ATOM 1761 O O . ASN A 1 237 ? 0.809 -24.969 -9.562 1 91.38 237 ASN A O 1
ATOM 1765 N N . SER A 1 238 ? -1.265 -24.781 -10.391 1 94.06 238 SER A N 1
ATOM 1766 C CA . SER A 1 238 ? -0.863 -25.484 -11.602 1 94.06 238 SER A CA 1
ATOM 1767 C C . SER A 1 238 ? -0.66 -24.516 -12.758 1 94.06 238 SER A C 1
ATOM 1769 O O . SER A 1 238 ? -0.23 -24.906 -13.844 1 94.06 238 SER A O 1
ATOM 1771 N N . GLY A 1 239 ? -0.895 -23.266 -12.492 1 96.44 239 GLY A N 1
ATOM 1772 C CA . GLY A 1 239 ? -0.78 -22.312 -13.578 1 96.44 239 GLY A CA 1
ATOM 1773 C C . GLY A 1 239 ? -1.853 -22.484 -14.641 1 96.44 239 GLY A C 1
ATOM 1774 O O . GLY A 1 239 ? -1.631 -22.172 -15.812 1 96.44 239 GLY A O 1
ATOM 1775 N N . ASP A 1 240 ? -3.004 -22.953 -14.242 1 97.31 240 ASP A N 1
ATOM 1776 C CA . ASP A 1 240 ? -4.086 -23.25 -15.18 1 97.31 240 ASP A CA 1
ATOM 1777 C C . ASP A 1 240 ? -4.863 -22 -15.547 1 97.31 240 ASP A C 1
ATOM 1779 O O . ASP A 1 240 ? -4.738 -20.969 -14.891 1 97.31 240 ASP A O 1
ATOM 1783 N N . PHE A 1 241 ? -5.68 -22.078 -16.656 1 98.38 241 PHE A N 1
ATOM 1784 C CA . PHE A 1 241 ? -6.379 -20.922 -17.219 1 98.38 241 PHE A CA 1
ATOM 1785 C C . PHE A 1 241 ? -7.863 -21.219 -17.375 1 98.38 241 PHE A C 1
ATOM 1787 O O . PHE A 1 241 ? -8.242 -22.312 -17.828 1 98.38 241 PHE A O 1
ATOM 1794 N N . ASP A 1 242 ? -8.695 -20.297 -16.984 1 98.69 242 ASP A N 1
ATOM 1795 C CA . ASP A 1 242 ? -10.109 -20.344 -17.344 1 98.69 242 ASP A CA 1
ATOM 1796 C C . ASP A 1 242 ? -10.32 -19.906 -18.797 1 98.69 242 ASP A C 1
ATOM 1798 O O . ASP A 1 242 ? -9.531 -19.141 -19.344 1 98.69 242 ASP A O 1
ATOM 1802 N N . ASP A 1 243 ? -11.375 -20.469 -19.438 1 98.5 243 ASP A N 1
ATOM 1803 C CA . ASP A 1 243 ? -11.758 -20.078 -20.797 1 98.5 243 ASP A CA 1
ATOM 1804 C C . ASP A 1 243 ? -12.57 -18.781 -20.797 1 98.5 243 ASP A C 1
ATOM 1806 O O . ASP A 1 243 ? -13.797 -18.828 -20.781 1 98.5 243 ASP A O 1
ATOM 1810 N N . ILE A 1 244 ? -11.867 -17.672 -20.891 1 98.75 244 ILE A N 1
ATOM 1811 C CA . ILE A 1 244 ? -12.5 -16.359 -20.75 1 98.75 244 ILE A CA 1
ATOM 1812 C C . ILE A 1 244 ? -13.516 -16.156 -21.875 1 98.75 244 ILE A C 1
ATOM 1814 O O . ILE A 1 244 ? -14.602 -15.602 -21.641 1 98.75 244 ILE A O 1
ATOM 1818 N N . VAL A 1 245 ? -13.195 -16.578 -23.062 1 98.69 245 VAL A N 1
ATOM 1819 C CA . VAL A 1 245 ? -14.086 -16.422 -24.203 1 98.69 245 VAL A CA 1
ATOM 1820 C C . VAL A 1 245 ? -15.414 -17.125 -23.922 1 98.69 245 VAL A C 1
ATOM 1822 O O .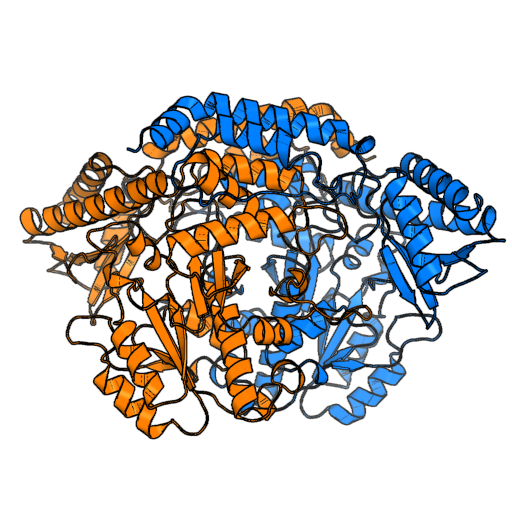 VAL A 1 245 ? -16.484 -16.547 -24.109 1 98.69 245 VAL A O 1
ATOM 1825 N N . ALA A 1 246 ? -15.336 -18.344 -23.469 1 98.69 246 ALA A N 1
ATOM 1826 C CA . ALA A 1 246 ? -16.531 -19.125 -23.172 1 98.69 246 ALA A CA 1
ATOM 1827 C C . ALA A 1 246 ? -17.344 -18.469 -22.062 1 98.69 246 ALA A C 1
ATOM 1829 O O . ALA A 1 246 ? -18.578 -18.438 -22.109 1 98.69 246 ALA A O 1
ATOM 1830 N N . ILE A 1 247 ? -16.688 -17.953 -21.047 1 98.75 247 ILE A N 1
ATOM 1831 C CA . ILE A 1 247 ? -17.375 -17.328 -19.922 1 98.75 247 ILE A CA 1
ATOM 1832 C C . ILE A 1 247 ? -18.047 -16.031 -20.391 1 98.75 247 ILE A C 1
ATOM 1834 O O . ILE A 1 247 ? -19.203 -15.758 -20.031 1 98.75 247 ILE A O 1
ATOM 1838 N N . VAL A 1 248 ? -17.312 -15.211 -21.172 1 98.5 248 VAL A N 1
ATOM 1839 C CA . VAL A 1 248 ? -17.844 -13.961 -21.703 1 98.5 248 VAL A CA 1
ATOM 1840 C C . VAL A 1 248 ? -19.109 -14.242 -22.516 1 98.5 248 VAL A C 1
ATOM 1842 O O . VAL A 1 248 ? -20.062 -13.469 -22.469 1 98.5 248 VAL A O 1
ATOM 1845 N N . ASN A 1 249 ? -19.094 -15.312 -23.25 1 98.31 249 ASN A N 1
ATOM 1846 C CA . ASN A 1 249 ? -20.25 -15.664 -24.078 1 98.31 249 ASN A CA 1
ATOM 1847 C C . ASN A 1 249 ? -21.5 -15.844 -23.219 1 98.31 249 ASN A C 1
ATOM 1849 O O . ASN A 1 249 ? -22.609 -15.594 -23.688 1 98.31 249 ASN A O 1
ATOM 1853 N N . LEU A 1 250 ? -21.391 -16.266 -21.984 1 97.56 250 LEU A N 1
ATOM 1854 C CA . LEU A 1 250 ? -22.531 -16.438 -21.094 1 97.56 250 LEU A CA 1
ATOM 1855 C C . LEU A 1 250 ? -23.188 -15.102 -20.766 1 97.56 250 LEU A C 1
ATOM 1857 O O . LEU A 1 250 ? -24.328 -15.062 -20.328 1 97.56 250 LEU A O 1
ATOM 1861 N N . LYS A 1 251 ? -22.484 -13.969 -20.984 1 94.94 251 LYS A N 1
ATOM 1862 C CA . LYS A 1 251 ? -23.031 -12.648 -20.703 1 94.94 251 LYS A CA 1
ATOM 1863 C C . LYS A 1 251 ? -24.188 -12.312 -21.641 1 94.94 251 LYS A C 1
ATOM 1865 O O . LYS A 1 251 ? -24.984 -11.422 -21.359 1 94.94 251 LYS A O 1
ATOM 1870 N N . ASN A 1 252 ? -24.25 -12.992 -22.734 1 94.31 252 ASN A N 1
ATOM 1871 C CA . ASN A 1 252 ? -25.375 -12.812 -23.656 1 94.31 252 ASN A CA 1
ATOM 1872 C C . ASN A 1 252 ? -26.688 -13.281 -23.047 1 94.31 252 ASN A C 1
ATOM 1874 O O . ASN A 1 252 ? -27.766 -12.844 -23.453 1 94.31 252 ASN A O 1
ATOM 1878 N N . LYS A 1 253 ? -26.578 -14.117 -22.047 1 93.56 253 LYS A N 1
ATOM 1879 C CA . LYS A 1 253 ? -27.766 -14.734 -21.484 1 93.56 253 LYS A CA 1
ATOM 1880 C C . LYS A 1 253 ? -27.969 -14.305 -20.031 1 93.56 253 LYS A C 1
ATOM 1882 O O . LYS A 1 253 ? -29.094 -14.242 -19.547 1 93.56 253 LYS A O 1
ATOM 1887 N N . TYR A 1 254 ? -26.906 -14.07 -19.359 1 94.44 254 TYR A N 1
ATOM 1888 C CA . TYR A 1 254 ? -26.984 -13.844 -17.922 1 94.44 254 TYR A CA 1
ATOM 1889 C C . TYR A 1 254 ? -26.266 -12.555 -17.547 1 94.44 254 TYR A C 1
ATOM 1891 O O . TYR A 1 254 ? -25.25 -12.195 -18.141 1 94.44 254 TYR A O 1
ATOM 1899 N N . ASN A 1 255 ? -26.781 -11.891 -16.453 1 92.62 255 ASN A N 1
ATOM 1900 C CA . ASN A 1 255 ? -26.188 -10.656 -15.953 1 92.62 255 ASN A CA 1
ATOM 1901 C C . ASN A 1 255 ? -25.188 -10.945 -14.828 1 92.62 255 ASN A C 1
ATOM 1903 O O . ASN A 1 255 ? -25.594 -11.195 -13.688 1 92.62 255 ASN A O 1
ATOM 1907 N N . PHE A 1 256 ? -23.953 -10.836 -15.141 1 97.06 256 PHE A N 1
ATOM 1908 C CA . PHE A 1 256 ? -22.938 -10.969 -14.102 1 97.06 256 PHE A CA 1
ATOM 1909 C C . PHE A 1 256 ? -21.719 -10.109 -14.414 1 97.06 256 PHE A C 1
ATOM 1911 O O . PHE A 1 256 ? -21.469 -9.781 -15.57 1 97.06 256 PHE A O 1
ATOM 1918 N N . TRP A 1 257 ? -21.047 -9.656 -13.406 1 98.31 257 TRP A N 1
ATOM 1919 C CA . TRP A 1 257 ? -19.75 -8.984 -13.508 1 98.31 257 TRP A CA 1
ATOM 1920 C C . TRP A 1 257 ? -18.625 -10 -13.633 1 98.31 257 TRP A C 1
ATOM 1922 O O . TRP A 1 257 ? -18.5 -10.914 -12.812 1 98.31 257 TRP A O 1
ATOM 1932 N N . LEU A 1 258 ? -17.781 -9.898 -14.617 1 98.81 258 LEU A N 1
ATOM 1933 C CA . LEU A 1 258 ? -16.641 -10.781 -14.766 1 98.81 258 LEU A CA 1
ATOM 1934 C C . LEU A 1 258 ? -15.352 -10.086 -14.336 1 98.81 258 LEU A C 1
ATOM 1936 O O . LEU A 1 258 ? -14.906 -9.141 -14.984 1 98.81 258 LEU A O 1
ATOM 1940 N N . HIS A 1 259 ? -14.781 -10.508 -13.258 1 98.94 259 HIS A N 1
ATOM 1941 C CA . HIS A 1 259 ? -13.445 -10.109 -12.82 1 98.94 259 HIS A CA 1
ATOM 1942 C C . HIS A 1 259 ? -12.414 -11.188 -13.156 1 98.94 259 HIS A C 1
ATOM 1944 O O . HIS A 1 259 ? -12.602 -12.359 -12.828 1 98.94 259 HIS A O 1
ATOM 1950 N N . VAL A 1 260 ? -11.328 -10.797 -13.758 1 98.94 260 VAL A N 1
ATOM 1951 C CA . VAL A 1 260 ? -10.281 -11.75 -14.125 1 98.94 260 VAL A CA 1
ATOM 1952 C C . VAL A 1 260 ? -9.031 -11.492 -13.281 1 98.94 260 VAL A C 1
ATOM 1954 O O . VAL A 1 260 ? -8.445 -10.406 -13.344 1 98.94 260 VAL A O 1
ATOM 1957 N N . ASP A 1 261 ? -8.695 -12.477 -12.5 1 98.81 261 ASP A N 1
ATOM 1958 C CA . ASP A 1 261 ? -7.406 -12.477 -11.805 1 98.81 261 ASP A CA 1
ATOM 1959 C C . ASP A 1 261 ? -6.289 -12.961 -12.727 1 98.81 261 ASP A C 1
ATOM 1961 O O . ASP A 1 261 ? -6.016 -14.164 -12.789 1 98.81 261 ASP A O 1
ATOM 1965 N N . GLY A 1 262 ? -5.637 -12 -13.352 1 98.75 262 GLY A N 1
ATOM 1966 C CA . GLY A 1 262 ? -4.492 -12.289 -14.203 1 98.75 262 GLY A CA 1
ATOM 1967 C C . GLY A 1 262 ? -3.172 -11.852 -13.602 1 98.75 262 GLY A C 1
ATOM 1968 O O . GLY A 1 262 ? -2.275 -11.398 -14.32 1 98.75 262 GLY A O 1
ATOM 1969 N N . ALA A 1 263 ? -2.998 -11.961 -12.305 1 98.31 263 ALA A N 1
ATOM 1970 C CA . ALA A 1 263 ? -1.852 -11.438 -11.562 1 98.31 263 ALA A CA 1
ATOM 1971 C C . ALA A 1 263 ? -0.541 -11.805 -12.258 1 98.31 263 ALA A C 1
ATOM 1973 O O . ALA A 1 263 ? 0.333 -10.945 -12.43 1 98.31 263 ALA A O 1
ATOM 1974 N N . PHE A 1 264 ? -0.399 -13.039 -12.609 1 98.06 264 PHE A N 1
ATOM 1975 C CA . PHE A 1 264 ? 0.814 -13.406 -13.336 1 98.06 264 PHE A CA 1
ATOM 1976 C C . PHE A 1 264 ? 0.474 -14.07 -14.664 1 98.06 264 PHE A C 1
ATOM 1978 O O . PHE A 1 264 ? 1.225 -13.945 -15.633 1 98.06 264 PHE A O 1
ATOM 1985 N N . GLY A 1 265 ? -0.695 -14.641 -14.766 1 98.38 265 GLY A N 1
ATOM 1986 C CA . GLY A 1 265 ? -1.038 -15.383 -15.977 1 98.38 265 GLY A CA 1
ATOM 1987 C C . GLY A 1 265 ? -1.298 -14.484 -17.172 1 98.38 265 GLY A C 1
ATOM 1988 O O . GLY A 1 265 ? -1.172 -14.922 -18.312 1 98.38 265 GLY A O 1
ATOM 1989 N N . ALA A 1 266 ? -1.705 -13.25 -16.969 1 98.56 266 ALA A N 1
ATOM 1990 C CA . ALA A 1 266 ? -1.904 -12.32 -18.078 1 98.56 266 ALA A CA 1
ATOM 1991 C C . ALA A 1 266 ? -0.623 -12.148 -18.891 1 98.56 266 ALA A C 1
ATOM 1993 O O . ALA A 1 266 ? -0.671 -11.812 -20.078 1 98.56 266 ALA A O 1
ATOM 1994 N N . PHE A 1 267 ? 0.518 -12.414 -18.328 1 98.5 267 PHE A N 1
ATOM 1995 C CA . PHE A 1 267 ? 1.807 -12.25 -18.984 1 98.5 267 PHE A CA 1
ATOM 1996 C C . PHE A 1 267 ? 2.002 -13.305 -20.062 1 98.5 267 PHE A C 1
ATOM 1998 O O . PHE A 1 267 ? 2.895 -13.188 -20.906 1 98.5 267 PHE A O 1
ATOM 2005 N N . ALA A 1 268 ? 1.159 -14.359 -20.062 1 98.62 268 ALA A N 1
ATOM 2006 C CA . ALA A 1 268 ? 1.187 -15.328 -21.156 1 98.62 268 ALA A CA 1
ATOM 2007 C C . ALA A 1 268 ? 1 -14.641 -22.5 1 98.62 268 ALA A C 1
ATOM 2009 O O . ALA A 1 268 ? 1.452 -15.148 -23.531 1 98.62 268 ALA A O 1
ATOM 2010 N N . ALA A 1 269 ? 0.4 -13.469 -22.484 1 98.25 269 ALA A N 1
ATOM 2011 C CA . ALA A 1 269 ? 0.178 -12.688 -23.703 1 98.25 269 ALA A CA 1
ATOM 2012 C C . ALA A 1 269 ? 1.5 -12.344 -24.375 1 98.25 269 ALA A C 1
ATOM 2014 O O . ALA A 1 269 ? 1.529 -12.039 -25.578 1 98.25 269 ALA A O 1
ATOM 2015 N N . LEU A 1 270 ? 2.623 -12.414 -23.641 1 97.81 270 LEU A N 1
ATOM 2016 C CA . LEU A 1 270 ? 3.916 -11.977 -24.156 1 97.81 270 LEU A CA 1
ATOM 2017 C C . LEU A 1 270 ? 4.672 -13.141 -24.781 1 97.81 270 LEU A C 1
ATOM 2019 O O . LEU A 1 270 ? 5.723 -12.938 -25.406 1 97.81 270 LEU A O 1
ATOM 2023 N N . ASP A 1 271 ? 4.234 -14.336 -24.641 1 98.06 271 ASP A N 1
ATOM 2024 C CA . ASP A 1 271 ? 4.773 -15.531 -25.281 1 98.06 271 ASP A CA 1
ATOM 2025 C C . ASP A 1 271 ? 3.811 -16.062 -26.344 1 98.06 271 ASP A C 1
ATOM 2027 O O . ASP A 1 271 ? 2.746 -16.594 -26.016 1 98.06 271 ASP A O 1
ATOM 2031 N N . GLN A 1 272 ? 4.207 -16.078 -27.578 1 97.31 272 GLN A N 1
ATOM 2032 C CA . GLN A 1 272 ? 3.352 -16.438 -28.703 1 97.31 272 GLN A CA 1
ATOM 2033 C C . GLN A 1 272 ? 2.787 -17.844 -28.531 1 97.31 272 GLN A C 1
ATOM 2035 O O . GLN A 1 272 ? 1.68 -18.141 -28.984 1 97.31 272 GLN A O 1
ATOM 2040 N N . ARG A 1 273 ? 3.498 -18.75 -27.891 1 97.5 273 ARG A N 1
ATOM 2041 C CA . ARG A 1 273 ? 3.053 -20.125 -27.703 1 97.5 273 ARG A CA 1
ATOM 2042 C C . ARG A 1 273 ? 1.798 -20.172 -26.828 1 97.5 273 ARG A C 1
ATOM 2044 O O . ARG A 1 273 ? 1.001 -21.109 -26.938 1 97.5 273 ARG A O 1
ATOM 2051 N N . TYR A 1 274 ? 1.639 -19.125 -25.984 1 98.06 274 TYR A N 1
ATOM 2052 C CA . TYR A 1 274 ? 0.608 -19.234 -24.953 1 98.06 274 TYR A CA 1
ATOM 2053 C C . TYR A 1 274 ? -0.334 -18.031 -25.016 1 98.06 274 TYR A C 1
ATOM 2055 O O . TYR A 1 274 ? -1.271 -17.938 -24.219 1 98.06 274 TYR A O 1
ATOM 2063 N N . ALA A 1 275 ? -0.123 -17.094 -25.938 1 97.94 275 ALA A N 1
ATOM 2064 C CA . ALA A 1 275 ? -0.882 -15.844 -26.031 1 97.94 275 ALA A CA 1
ATOM 2065 C C . ALA A 1 275 ? -2.381 -16.125 -26.125 1 97.94 275 ALA A C 1
ATOM 2067 O O . ALA A 1 275 ? -3.193 -15.359 -25.609 1 97.94 275 ALA A O 1
ATOM 2068 N N . SER A 1 276 ? -2.779 -17.203 -26.703 1 97.75 276 SER A N 1
ATOM 2069 C CA . SER A 1 276 ? -4.184 -17.547 -26.891 1 97.75 276 SER A CA 1
ATOM 2070 C C . SER A 1 276 ? -4.883 -17.812 -25.562 1 97.75 276 SER A C 1
ATOM 2072 O O . SER A 1 276 ? -6.109 -17.734 -25.484 1 97.75 276 SER A O 1
ATOM 2074 N N . PHE A 1 277 ? -4.117 -18.156 -24.5 1 97.94 277 PHE A N 1
ATOM 2075 C CA . PHE A 1 277 ? -4.688 -18.422 -23.188 1 97.94 277 PHE A CA 1
ATOM 2076 C C . PHE A 1 277 ? -5.32 -17.156 -22.609 1 97.94 277 PHE A C 1
ATOM 2078 O O . PHE A 1 277 ? -6.102 -17.234 -21.656 1 97.94 277 PHE A O 1
ATOM 2085 N N . THR A 1 278 ? -4.992 -15.961 -23.141 1 98.5 278 THR A N 1
ATOM 2086 C CA . THR A 1 278 ? -5.504 -14.711 -22.594 1 98.5 278 THR A CA 1
ATOM 2087 C C . THR A 1 278 ? -6.586 -14.133 -23.516 1 98.5 278 THR A C 1
ATOM 2089 O O . THR A 1 278 ? -7.035 -13 -23.312 1 98.5 278 THR A O 1
ATOM 2092 N N . SER A 1 279 ? -7.012 -14.914 -24.531 1 98.25 279 SER A N 1
ATOM 2093 C CA . SER A 1 279 ? -8.039 -14.461 -25.453 1 98.25 279 SER A CA 1
ATOM 2094 C C . SER A 1 279 ? -9.312 -14.062 -24.719 1 98.25 279 SER A C 1
ATOM 2096 O O . SER A 1 279 ? -9.727 -14.742 -23.766 1 98.25 279 SER A O 1
ATOM 2098 N N . GLY A 1 280 ? -9.914 -12.953 -25.062 1 98.31 280 GLY A N 1
ATOM 2099 C CA . GLY A 1 280 ? -11.188 -12.508 -24.516 1 98.31 280 GLY A CA 1
ATOM 2100 C C . GLY A 1 280 ? -11.031 -11.625 -23.297 1 98.31 280 GLY A C 1
ATOM 2101 O O . GLY A 1 280 ? -12.016 -11.062 -22.797 1 98.31 280 GLY A O 1
ATOM 2102 N N . ILE A 1 281 ? -9.82 -11.398 -22.875 1 98.62 281 ILE A N 1
ATOM 2103 C CA . ILE A 1 281 ? -9.57 -10.703 -21.609 1 98.62 281 ILE A CA 1
ATOM 2104 C C . ILE A 1 281 ? -10.109 -9.273 -21.688 1 98.62 281 ILE A C 1
ATOM 2106 O O . ILE A 1 281 ? -10.57 -8.719 -20.703 1 98.62 281 ILE A O 1
ATOM 2110 N N . ASP A 1 282 ? -10.109 -8.648 -22.859 1 98.38 282 ASP A N 1
ATOM 2111 C CA . ASP A 1 282 ? -10.547 -7.266 -23.031 1 98.38 282 ASP A CA 1
ATOM 2112 C C . ASP A 1 282 ? -12.055 -7.137 -22.828 1 98.38 282 ASP A C 1
ATOM 2114 O O . ASP A 1 282 ? -12.57 -6.027 -22.688 1 98.38 282 ASP A O 1
ATOM 2118 N N . ASP A 1 283 ? -12.742 -8.266 -22.797 1 98.31 283 ASP A N 1
ATOM 2119 C CA . ASP A 1 283 ? -14.188 -8.242 -22.609 1 98.31 283 ASP A CA 1
ATOM 2120 C C . ASP A 1 283 ? -14.547 -8.406 -21.125 1 98.31 283 ASP A C 1
ATOM 2122 O O . ASP A 1 283 ? -15.719 -8.289 -20.75 1 98.31 283 ASP A O 1
ATOM 2126 N N . ALA A 1 284 ? -13.602 -8.695 -20.266 1 98.75 284 ALA A N 1
ATOM 2127 C CA . ALA A 1 284 ? -13.844 -8.727 -18.828 1 98.75 284 ALA A CA 1
ATOM 2128 C C . ALA A 1 284 ? -14.172 -7.332 -18.297 1 98.75 284 ALA A C 1
ATOM 2130 O O . ALA A 1 284 ? -13.836 -6.328 -18.922 1 98.75 284 ALA A O 1
ATOM 2131 N N . ASP A 1 285 ? -14.875 -7.277 -17.172 1 98.81 285 ASP A N 1
ATOM 2132 C CA . ASP A 1 285 ? -15.258 -5.992 -16.594 1 98.81 285 ASP A CA 1
ATOM 2133 C C . ASP A 1 285 ? -14.117 -5.383 -15.789 1 98.81 285 ASP A C 1
ATOM 2135 O O . ASP A 1 285 ? -13.977 -4.156 -15.727 1 98.81 285 ASP A O 1
ATOM 2139 N N . SER A 1 286 ? -13.32 -6.145 -15.172 1 98.94 286 SER A N 1
ATOM 2140 C CA . SER A 1 286 ? -12.117 -5.715 -14.469 1 98.94 286 SER A CA 1
ATOM 2141 C C . SER A 1 286 ? -11.039 -6.793 -14.508 1 98.94 286 SER A C 1
ATOM 2143 O O . SER A 1 286 ? -11.344 -7.98 -14.648 1 98.94 286 SER A O 1
ATOM 2145 N N . VAL A 1 287 ? -9.781 -6.355 -14.414 1 98.94 287 VAL A N 1
ATOM 2146 C CA . VAL A 1 287 ? -8.648 -7.254 -14.562 1 98.94 287 VAL A CA 1
ATOM 2147 C C . VAL A 1 287 ? -7.551 -6.871 -13.57 1 98.94 287 VAL A C 1
ATOM 2149 O O . VAL A 1 287 ? -7.273 -5.688 -13.367 1 98.94 287 VAL A O 1
ATOM 2152 N N . CYS A 1 288 ? -6.953 -7.867 -12.945 1 98.81 288 CYS A N 1
ATOM 2153 C CA . CYS A 1 288 ? -5.824 -7.719 -12.039 1 98.81 288 CYS A CA 1
ATOM 2154 C C . CYS A 1 288 ? -4.516 -8.102 -12.719 1 98.81 288 CYS A C 1
ATOM 2156 O O . CYS A 1 288 ? -4.422 -9.172 -13.328 1 98.81 288 CYS A O 1
ATOM 2158 N N . ILE A 1 289 ? -3.516 -7.254 -12.664 1 98.62 289 ILE A N 1
ATOM 2159 C CA . ILE A 1 289 ? -2.152 -7.535 -13.102 1 98.62 289 ILE A CA 1
ATOM 2160 C C . ILE A 1 289 ? -1.167 -7.164 -12 1 98.62 289 ILE A C 1
ATOM 2162 O O . ILE A 1 289 ? -1.229 -6.062 -11.445 1 98.62 289 ILE A O 1
ATOM 2166 N N . ASP A 1 290 ? -0.259 -8.055 -11.656 1 98.38 290 ASP A N 1
ATOM 2167 C CA . ASP A 1 290 ? 0.696 -7.777 -10.586 1 98.38 290 ASP A CA 1
ATOM 2168 C C . ASP A 1 290 ? 2.104 -7.582 -11.141 1 98.38 290 ASP A C 1
ATOM 2170 O O . ASP A 1 290 ? 2.736 -8.539 -11.602 1 98.38 290 ASP A O 1
ATOM 2174 N N . CYS A 1 291 ? 2.678 -6.426 -10.953 1 98 291 CYS A N 1
ATOM 2175 C CA . CYS A 1 291 ? 3.947 -6.07 -11.578 1 98 291 CYS A CA 1
ATOM 2176 C C . CYS A 1 291 ? 5.121 -6.641 -10.797 1 98 291 CYS A C 1
ATOM 2178 O O . CYS A 1 291 ? 6.188 -6.895 -11.359 1 98 291 CYS A O 1
ATOM 2180 N N . HIS A 1 292 ? 4.984 -6.898 -9.5 1 97.25 292 HIS A N 1
ATOM 2181 C CA . HIS A 1 292 ? 6.133 -7.406 -8.758 1 97.25 292 HIS A CA 1
ATOM 2182 C C . HIS A 1 292 ? 6.281 -8.914 -8.945 1 97.25 292 HIS A C 1
ATOM 2184 O O . HIS A 1 292 ? 7.207 -9.523 -8.398 1 97.25 292 HIS A O 1
ATOM 2190 N N . LYS A 1 293 ? 5.359 -9.516 -9.648 1 97.19 293 LYS A N 1
ATOM 2191 C CA . LYS A 1 293 ? 5.516 -10.906 -10.07 1 97.19 293 LYS A CA 1
ATOM 2192 C C . LYS A 1 293 ? 6.336 -11.008 -11.352 1 97.19 293 LYS A C 1
ATOM 2194 O O . LYS A 1 293 ? 7.551 -10.797 -11.336 1 97.19 293 LYS A O 1
ATOM 2199 N N . TRP A 1 294 ? 5.742 -11.023 -12.469 1 97.31 294 TRP A N 1
ATOM 2200 C CA . TRP A 1 294 ? 6.48 -11.43 -13.656 1 97.31 294 TRP A CA 1
ATOM 2201 C C . TRP A 1 294 ? 7.016 -10.211 -14.406 1 97.31 294 TRP A C 1
ATOM 2203 O O . TRP A 1 294 ? 7.762 -10.344 -15.375 1 97.31 294 TRP A O 1
ATOM 2213 N N . MET A 1 295 ? 6.668 -8.945 -13.969 1 97.12 295 MET A N 1
ATOM 2214 C CA . MET A 1 295 ? 7.285 -7.746 -14.523 1 97.12 295 MET A CA 1
ATOM 2215 C C . MET A 1 295 ? 8.641 -7.484 -13.883 1 97.12 295 MET A C 1
ATOM 2217 O O . MET A 1 295 ? 9.453 -6.727 -14.422 1 97.12 295 MET A O 1
ATOM 2221 N N . ASN A 1 296 ? 8.906 -8.062 -12.781 1 98.38 296 ASN A N 1
ATOM 2222 C CA . ASN A 1 296 ? 10.188 -7.965 -12.094 1 98.38 296 ASN A CA 1
ATOM 2223 C C . ASN A 1 296 ? 10.492 -6.527 -11.68 1 98.38 296 ASN A C 1
ATOM 2225 O O . ASN A 1 296 ? 11.594 -6.031 -11.93 1 98.38 296 ASN A O 1
ATOM 2229 N N . VAL A 1 297 ? 9.578 -5.875 -11.094 1 98.31 297 VAL A N 1
ATOM 2230 C CA . VAL A 1 297 ? 9.734 -4.629 -10.352 1 98.31 297 VAL A CA 1
ATOM 2231 C C . VAL A 1 297 ? 9.68 -4.906 -8.852 1 98.31 297 VAL A C 1
ATOM 2233 O O . VAL A 1 297 ? 9.133 -5.926 -8.422 1 98.31 297 VAL A O 1
ATOM 2236 N N . PRO A 1 298 ? 10.328 -4.074 -8.016 1 98 298 PRO A N 1
ATOM 2237 C CA . PRO A 1 298 ? 10.266 -4.316 -6.57 1 98 298 PRO A CA 1
ATOM 2238 C C . PRO A 1 298 ? 8.836 -4.391 -6.043 1 98 298 PRO A C 1
ATOM 2240 O O . PRO A 1 298 ? 7.914 -3.879 -6.68 1 98 298 PRO A O 1
ATOM 2243 N N . TYR A 1 299 ? 8.688 -5.102 -4.852 1 96.94 299 TYR A N 1
ATOM 2244 C CA . TYR A 1 299 ? 7.379 -5.137 -4.199 1 96.94 299 TYR A CA 1
ATOM 2245 C C . TYR A 1 299 ? 6.785 -3.74 -4.09 1 96.94 299 TYR A C 1
ATOM 2247 O O . TYR A 1 299 ? 7.516 -2.754 -3.975 1 96.94 299 TYR A O 1
ATOM 2255 N N . ASP A 1 300 ? 5.277 -3.898 -4.129 1 92.44 300 ASP A N 1
ATOM 2256 C CA . ASP A 1 300 ? 4.305 -2.83 -3.936 1 92.44 300 ASP A CA 1
ATOM 2257 C C . ASP A 1 300 ? 3.949 -2.166 -5.266 1 92.44 300 ASP A C 1
ATOM 2259 O O . ASP A 1 300 ? 4.035 -0.943 -5.395 1 92.44 300 ASP A O 1
ATOM 2263 N N . SER A 1 301 ? 3.678 -2.986 -6.188 1 96.88 301 SER A N 1
ATOM 2264 C CA . SER A 1 301 ? 3.309 -2.484 -7.508 1 96.88 301 SER A CA 1
ATOM 2265 C C . SER A 1 301 ? 2.387 -3.461 -8.234 1 96.88 301 SER A C 1
ATOM 2267 O O . SER A 1 301 ? 2.781 -4.59 -8.531 1 96.88 301 SER A O 1
ATOM 2269 N N . ALA A 1 302 ? 1.224 -3.107 -8.508 1 98.56 302 ALA A N 1
ATOM 2270 C CA . ALA A 1 302 ? 0.254 -3.85 -9.312 1 98.56 302 ALA A CA 1
ATOM 2271 C C . ALA A 1 302 ? -0.705 -2.9 -10.023 1 98.56 302 ALA A C 1
ATOM 2273 O O . ALA A 1 302 ? -0.707 -1.696 -9.758 1 98.56 302 ALA A O 1
ATOM 2274 N N . LEU A 1 303 ? -1.411 -3.416 -10.953 1 98.69 303 LEU A N 1
ATOM 2275 C CA . LEU A 1 303 ? -2.385 -2.629 -11.703 1 98.69 303 LEU A CA 1
ATOM 2276 C C . LEU A 1 303 ? -3.785 -3.215 -11.555 1 98.69 303 LEU A C 1
ATOM 2278 O O . LEU A 1 303 ? -3.957 -4.434 -11.562 1 98.69 303 LEU A O 1
ATOM 2282 N N . GLN A 1 304 ? -4.691 -2.359 -11.352 1 98.81 304 GLN A N 1
ATOM 2283 C CA . GLN A 1 304 ? -6.109 -2.672 -11.492 1 98.81 304 GLN A CA 1
ATOM 2284 C C . GLN A 1 304 ? -6.695 -2.014 -12.734 1 98.81 304 GLN A C 1
ATOM 2286 O O . GLN A 1 304 ? -6.527 -0.81 -12.945 1 98.81 304 GLN A O 1
ATOM 2291 N N . PHE A 1 305 ? -7.32 -2.801 -13.578 1 98.88 305 PHE A N 1
ATOM 2292 C CA . PHE A 1 305 ? -7.965 -2.299 -14.789 1 98.88 305 PHE A CA 1
ATOM 2293 C C . PHE A 1 305 ? -9.477 -2.467 -14.703 1 98.88 305 PHE A C 1
ATOM 2295 O O . PHE A 1 305 ? -9.969 -3.469 -14.172 1 98.88 305 PHE A O 1
ATOM 2302 N N . THR A 1 306 ? -10.242 -1.536 -15.258 1 98.75 306 THR A N 1
ATOM 2303 C CA . THR A 1 306 ? -11.695 -1.655 -15.305 1 98.75 306 THR A CA 1
ATOM 2304 C C . THR A 1 306 ? -12.258 -0.913 -16.516 1 98.75 306 THR A C 1
ATOM 2306 O O . THR A 1 306 ? -11.648 0.036 -17 1 98.75 306 THR A O 1
ATOM 2309 N N . ARG A 1 307 ? -13.406 -1.322 -16.953 1 98 307 ARG A N 1
ATOM 2310 C CA . ARG A 1 307 ? -14.148 -0.641 -18.016 1 98 307 ARG A CA 1
ATOM 2311 C C . ARG A 1 307 ? -15.086 0.409 -17.422 1 98 307 ARG A C 1
ATOM 2313 O O . ARG A 1 307 ? -15.656 1.223 -18.156 1 98 307 ARG A O 1
ATOM 2320 N N . ARG A 1 308 ? -15.25 0.347 -16.141 1 97.69 308 ARG A N 1
ATOM 2321 C CA . ARG A 1 308 ? -16.25 1.189 -15.477 1 97.69 308 ARG A CA 1
ATOM 2322 C C . ARG A 1 308 ? -15.586 2.123 -14.469 1 97.69 308 ARG A C 1
ATOM 2324 O O . ARG A 1 308 ? -15.859 2.039 -13.273 1 97.69 308 ARG A O 1
ATOM 2331 N N . ARG A 1 309 ? -14.867 3.033 -14.992 1 96.44 309 ARG A N 1
ATOM 2332 C CA . ARG A 1 309 ? -14.195 4.016 -14.141 1 96.44 309 ARG A CA 1
ATOM 2333 C C . ARG A 1 309 ? -15.211 4.844 -13.359 1 96.44 309 ARG A C 1
ATOM 2335 O O . ARG A 1 309 ? -14.93 5.266 -12.234 1 96.44 309 ARG A O 1
ATOM 2342 N N . ASP A 1 310 ? -16.375 5.035 -13.906 1 96.44 310 ASP A N 1
ATOM 2343 C CA . ASP A 1 310 ? -17.422 5.777 -13.219 1 96.44 310 ASP A CA 1
ATOM 2344 C C . ASP A 1 310 ? -17.766 5.125 -11.875 1 96.44 310 ASP A C 1
ATOM 2346 O O . ASP A 1 310 ? -17.906 5.816 -10.867 1 96.44 310 ASP A O 1
ATOM 2350 N N . LEU A 1 311 ? -17.906 3.787 -11.836 1 97.94 311 LEU A N 1
ATOM 2351 C CA . LEU A 1 311 ? -18.188 3.062 -10.602 1 97.94 311 LEU A CA 1
ATOM 2352 C C . LEU A 1 311 ? -16.984 3.094 -9.672 1 97.94 311 LEU A C 1
ATOM 2354 O O . LEU A 1 311 ? -17.141 3.141 -8.445 1 97.94 311 LEU A O 1
ATOM 2358 N N . GLN A 1 312 ? -15.805 3.029 -10.297 1 98.12 312 GLN A N 1
ATOM 2359 C CA . GLN A 1 312 ? -14.586 3.133 -9.5 1 98.12 312 GLN A CA 1
ATOM 2360 C C . GLN A 1 312 ? -14.562 4.438 -8.711 1 98.12 312 GLN A C 1
ATOM 2362 O O . GLN A 1 312 ? -14.234 4.441 -7.52 1 98.12 312 GLN A O 1
ATOM 2367 N N . VAL A 1 313 ? -14.875 5.527 -9.344 1 96.94 313 VAL A N 1
ATOM 2368 C CA . VAL A 1 313 ? -14.922 6.836 -8.695 1 96.94 313 VAL A CA 1
ATOM 2369 C C . VAL A 1 313 ? -15.945 6.82 -7.566 1 96.94 313 VAL A C 1
ATOM 2371 O O . VAL A 1 313 ? -15.688 7.332 -6.477 1 96.94 313 VAL A O 1
ATOM 2374 N N . ARG A 1 314 ? -17.094 6.215 -7.746 1 96.69 314 ARG A N 1
ATOM 2375 C CA . ARG A 1 314 ? -18.109 6.164 -6.711 1 96.69 314 ARG A CA 1
ATOM 2376 C C . ARG A 1 314 ? -17.578 5.52 -5.438 1 96.69 314 ARG A C 1
ATOM 2378 O O . ARG A 1 314 ? -17.844 5.996 -4.332 1 96.69 314 ARG A O 1
ATOM 2385 N N . VAL A 1 315 ? -16.844 4.488 -5.641 1 98.19 315 VAL A N 1
ATOM 2386 C CA . VAL A 1 315 ? -16.375 3.711 -4.5 1 98.19 315 VAL A CA 1
ATOM 2387 C C . VAL A 1 315 ? -15.281 4.492 -3.758 1 98.19 315 VAL A C 1
ATOM 2389 O O . VAL A 1 315 ? -15.289 4.551 -2.525 1 98.19 315 VAL A O 1
ATOM 2392 N N . PHE A 1 316 ? -14.359 5.133 -4.5 1 97.88 316 PHE A N 1
ATOM 2393 C CA . PHE A 1 316 ? -13.109 5.562 -3.877 1 97.88 316 PHE A CA 1
ATOM 2394 C C . PHE A 1 316 ? -13.039 7.082 -3.807 1 97.88 316 PHE A C 1
ATOM 2396 O O . PHE A 1 316 ? -12.039 7.637 -3.346 1 97.88 316 PHE A O 1
ATOM 2403 N N . GLN A 1 317 ? -14.023 7.785 -4.223 1 94.25 317 GLN A N 1
ATOM 2404 C CA . GLN A 1 317 ? -13.984 9.242 -4.25 1 94.25 317 GLN A CA 1
ATOM 2405 C C . GLN A 1 317 ? -13.664 9.812 -2.871 1 94.25 317 GLN A C 1
ATOM 2407 O O . GLN A 1 317 ? -14.172 9.328 -1.859 1 94.25 317 GLN A O 1
ATOM 2412 N N . ASN A 1 318 ? -12.711 10.664 -2.857 1 86.56 318 ASN A N 1
ATOM 2413 C CA . ASN A 1 318 ? -12.352 11.383 -1.638 1 86.56 318 ASN A CA 1
ATOM 2414 C C . ASN A 1 318 ? -13.359 12.484 -1.321 1 86.56 318 ASN A C 1
ATOM 2416 O O . ASN A 1 318 ? -13.711 13.281 -2.195 1 86.56 318 ASN A O 1
ATOM 2420 N N . ALA A 1 319 ? -14.078 12.359 -0.208 1 65.88 319 ALA A N 1
ATOM 2421 C CA . ALA A 1 319 ? -15.164 13.25 0.187 1 65.88 319 ALA A CA 1
ATOM 2422 C C . ALA A 1 319 ? -14.633 14.633 0.549 1 65.88 319 ALA A C 1
ATOM 2424 O O . ALA A 1 319 ? -14.031 14.82 1.61 1 65.88 319 ALA A O 1
ATOM 2425 N N . ALA A 1 320 ? -13.68 15.164 -0.254 1 55.62 320 ALA A N 1
ATOM 2426 C CA . ALA A 1 320 ? -13.297 16.5 0.17 1 55.62 320 ALA A CA 1
ATOM 2427 C C . ALA A 1 320 ? -14.227 17.562 -0.429 1 55.62 320 ALA A C 1
ATOM 2429 O O . ALA A 1 320 ? -14.836 17.328 -1.477 1 55.62 320 ALA A O 1
ATOM 2430 N N . ALA A 1 321 ? -14.656 18.531 0.468 1 45.09 321 ALA A N 1
ATOM 2431 C CA . ALA A 1 321 ? -15.523 19.672 0.185 1 45.09 321 ALA A CA 1
ATOM 2432 C C . ALA A 1 321 ? -15.312 20.172 -1.239 1 45.09 321 ALA A C 1
ATOM 2434 O O . ALA A 1 321 ? -16.219 20.766 -1.834 1 45.09 321 ALA A O 1
ATOM 2435 N N . TYR A 1 322 ? -14.094 19.906 -1.785 1 43.12 322 TYR A N 1
ATOM 2436 C CA . TYR A 1 322 ? -13.75 20.625 -3.002 1 43.12 322 TYR A CA 1
ATOM 2437 C C . TYR A 1 322 ? -13.906 19.734 -4.23 1 43.12 322 TYR A C 1
ATOM 2439 O O . TYR A 1 322 ? -13.25 19.953 -5.25 1 43.12 322 TYR A O 1
ATOM 2447 N N . LEU A 1 323 ? -14.703 18.672 -4.012 1 49.22 323 LEU A N 1
ATOM 2448 C CA . LEU A 1 323 ? -14.688 17.797 -5.18 1 49.22 323 LEU A CA 1
ATOM 2449 C C . LEU A 1 323 ? -15.492 18.391 -6.324 1 49.22 323 LEU A C 1
ATOM 2451 O O . LEU A 1 323 ? -16.734 18.406 -6.285 1 49.22 323 LEU A O 1
ATOM 2455 N N . GLY A 1 324 ? -14.961 19.391 -6.965 1 48.28 324 GLY A N 1
ATOM 2456 C CA . GLY A 1 324 ? -15.555 19.766 -8.234 1 48.28 324 GLY A CA 1
ATOM 2457 C C . GLY A 1 324 ? -15.867 18.578 -9.125 1 48.28 324 GLY A C 1
ATOM 2458 O O . GLY A 1 324 ? -15.766 17.438 -8.695 1 48.28 324 GLY A O 1
ATOM 2459 N N . GLU A 1 325 ? -16.484 18.812 -10.344 1 51.34 325 GLU A N 1
ATOM 2460 C CA . GLU A 1 325 ? -16.844 17.828 -11.352 1 51.34 325 GLU A CA 1
ATOM 2461 C C . GLU A 1 325 ? -15.672 16.906 -11.664 1 51.34 325 GLU A C 1
ATOM 2463 O O . GLU A 1 325 ? -14.594 17.359 -12.047 1 51.34 325 GLU A O 1
ATOM 2468 N N . ILE A 1 326 ? -15.734 15.656 -11.078 1 63.75 326 ILE A N 1
ATOM 2469 C CA . ILE A 1 326 ? -14.742 14.656 -11.461 1 63.75 326 ILE A CA 1
ATOM 2470 C C . ILE A 1 326 ? -14.797 14.43 -12.969 1 63.75 326 ILE A C 1
ATOM 2472 O O . ILE A 1 326 ? -15.82 13.992 -13.5 1 63.75 326 ILE A O 1
ATOM 2476 N N . GLY A 1 327 ? -14.133 15.164 -13.789 1 66.19 327 GLY A N 1
ATOM 2477 C CA . GLY A 1 327 ? -14.039 15.102 -15.242 1 66.19 327 GLY A CA 1
ATOM 2478 C C . GLY A 1 327 ? -13.625 13.734 -15.75 1 66.19 327 GLY A C 1
ATOM 2479 O O . GLY A 1 327 ? -13.695 12.742 -15.016 1 66.19 327 GLY A O 1
ATOM 2480 N N . THR A 1 328 ? -13.461 13.586 -17.047 1 73 328 THR A N 1
ATOM 2481 C CA . THR A 1 328 ? -13.133 12.375 -17.781 1 73 328 THR A CA 1
ATOM 2482 C C . THR A 1 328 ? -11.789 11.812 -17.344 1 73 328 THR A C 1
ATOM 2484 O O . THR A 1 328 ? -11.492 10.641 -17.578 1 73 328 THR A O 1
ATOM 2487 N N . ASN A 1 329 ? -10.992 12.547 -16.609 1 83.81 329 ASN A N 1
ATOM 2488 C CA . ASN A 1 329 ? -9.688 12.109 -16.125 1 83.81 329 ASN A CA 1
ATOM 2489 C C . ASN A 1 329 ? -9.5 12.438 -14.641 1 83.81 329 ASN A C 1
ATOM 2491 O O . ASN A 1 329 ? -8.672 13.273 -14.281 1 83.81 329 ASN A O 1
ATOM 2495 N N . PRO A 1 330 ? -10.219 11.68 -13.906 1 91.5 330 PRO A N 1
ATOM 2496 C CA . PRO A 1 330 ? -10.164 11.977 -12.477 1 91.5 330 PRO A CA 1
ATOM 2497 C C . PRO A 1 330 ? -8.766 11.812 -11.891 1 91.5 330 PRO A C 1
ATOM 2499 O O . PRO A 1 330 ? -7.984 10.984 -12.375 1 91.5 330 PRO A O 1
ATOM 2502 N N . ASN A 1 331 ? -8.469 12.672 -10.875 1 93.38 331 ASN A N 1
ATOM 2503 C CA . ASN A 1 331 ? -7.25 12.461 -10.094 1 93.38 331 ASN A CA 1
ATOM 2504 C C . ASN A 1 331 ? -7.234 11.086 -9.438 1 93.38 331 ASN A C 1
ATOM 2506 O O . ASN A 1 331 ? -8.289 10.555 -9.078 1 93.38 331 ASN A O 1
ATOM 2510 N N . PHE A 1 332 ? -6.047 10.586 -9.242 1 95.62 332 PHE A N 1
ATOM 2511 C CA . PHE A 1 332 ? -5.914 9.219 -8.766 1 95.62 332 PHE A CA 1
ATOM 2512 C C . PHE A 1 332 ? -6.402 9.094 -7.332 1 95.62 332 PHE A C 1
ATOM 2514 O O . PHE A 1 332 ? -6.746 8 -6.875 1 95.62 332 PHE A O 1
ATOM 2521 N N . VAL A 1 333 ? -6.469 10.188 -6.562 1 95.81 333 VAL A N 1
ATOM 2522 C CA . VAL A 1 333 ? -6.969 10.148 -5.191 1 95.81 333 VAL A CA 1
ATOM 2523 C C . VAL A 1 333 ? -8.406 9.633 -5.176 1 95.81 333 VAL A C 1
ATOM 2525 O O . VAL A 1 333 ? -8.852 9.062 -4.176 1 95.81 333 VAL A O 1
ATOM 2528 N N . HIS A 1 334 ? -9.156 9.688 -6.309 1 96.44 334 HIS A N 1
ATOM 2529 C CA . HIS A 1 334 ? -10.547 9.266 -6.414 1 96.44 334 HIS A CA 1
ATOM 2530 C C . HIS A 1 334 ? -10.656 7.863 -7.008 1 96.44 334 HIS A C 1
ATOM 2532 O O . HIS A 1 334 ? -11.758 7.375 -7.266 1 96.44 334 HIS A O 1
ATOM 2538 N N . LEU A 1 335 ? -9.531 7.223 -7.246 1 97.19 335 LEU A N 1
ATOM 2539 C CA . LEU A 1 335 ? -9.57 5.977 -8 1 97.19 335 LEU A CA 1
ATOM 2540 C C . LEU A 1 335 ? -8.969 4.828 -7.199 1 97.19 335 LEU A C 1
ATOM 2542 O O . LEU A 1 335 ? -9.133 3.66 -7.551 1 97.19 335 LEU A O 1
ATOM 2546 N N . THR A 1 336 ? -8.289 5.117 -6.148 1 97.81 336 THR A N 1
ATOM 2547 C CA . THR A 1 336 ? -7.535 4.09 -5.43 1 97.81 336 THR A CA 1
ATOM 2548 C C . THR A 1 336 ? -7.898 4.09 -3.949 1 97.81 336 THR A C 1
ATOM 2550 O O . THR A 1 336 ? -8.469 5.059 -3.445 1 97.81 336 THR A O 1
ATOM 2553 N N . PRO A 1 337 ? -7.582 3.018 -3.207 1 98.25 337 PRO A N 1
ATOM 2554 C CA . PRO A 1 337 ? -7.891 2.939 -1.778 1 98.25 337 PRO A CA 1
ATOM 2555 C C . PRO A 1 337 ? -7.18 4.016 -0.959 1 98.25 337 PRO A C 1
ATOM 2557 O O . PRO A 1 337 ? -7.785 4.613 -0.065 1 98.25 337 PRO A O 1
ATOM 2560 N N . GLU A 1 338 ? -5.965 4.305 -1.308 1 97.44 338 GLU A N 1
ATOM 2561 C CA . GLU A 1 338 ? -5.191 5.289 -0.551 1 97.44 338 GLU A CA 1
ATOM 2562 C C . GLU A 1 338 ? -5.473 6.707 -1.041 1 97.44 338 GLU A C 1
ATOM 2564 O O . GLU A 1 338 ? -5.688 6.926 -2.234 1 97.44 338 GLU A O 1
ATOM 2569 N N . ASN A 1 339 ? -5.473 7.676 -0.103 1 95.75 339 ASN A N 1
ATOM 2570 C CA . ASN A 1 339 ? -5.324 9.07 -0.52 1 95.75 339 ASN A CA 1
ATOM 2571 C C . ASN A 1 339 ? -3.887 9.375 -0.936 1 95.75 339 ASN A C 1
ATOM 2573 O O . ASN A 1 339 ? -3.502 9.133 -2.08 1 95.75 339 ASN A O 1
ATOM 2577 N N . SER A 1 340 ? -3.033 9.648 0.065 1 95.31 340 SER A N 1
ATOM 2578 C CA . SER A 1 340 ? -1.614 9.781 -0.243 1 95.31 340 SER A CA 1
ATOM 2579 C C . SER A 1 340 ? -0.966 8.422 -0.461 1 95.31 340 SER A C 1
ATOM 2581 O O . SER A 1 340 ? -1.297 7.453 0.228 1 95.31 340 SER A O 1
ATOM 2583 N N . ARG A 1 341 ? -0.075 8.367 -1.398 1 96.44 341 ARG A N 1
ATOM 2584 C CA . ARG A 1 341 ? 0.541 7.074 -1.681 1 96.44 341 ARG A CA 1
ATOM 2585 C C . ARG A 1 341 ? 1.897 7.25 -2.355 1 96.44 341 ARG A C 1
ATOM 2587 O O . ARG A 1 341 ? 2.219 8.336 -2.84 1 96.44 341 ARG A O 1
ATOM 2594 N N . ARG A 1 342 ? 2.631 6.184 -2.346 1 97.69 342 ARG A N 1
ATOM 2595 C CA . ARG A 1 342 ? 3.918 6.102 -3.027 1 97.69 342 ARG A CA 1
ATOM 2596 C C . ARG A 1 342 ? 3.74 6.137 -4.539 1 97.69 342 ARG A C 1
ATOM 2598 O O . ARG A 1 342 ? 2.764 5.598 -5.066 1 97.69 342 ARG A O 1
ATOM 2605 N N . TRP A 1 343 ? 4.711 6.789 -5.25 1 98 343 TRP A N 1
ATOM 2606 C CA . TRP A 1 343 ? 4.707 6.871 -6.707 1 98 343 TRP A CA 1
ATOM 2607 C C . TRP A 1 343 ? 5.176 5.559 -7.328 1 98 343 TRP A C 1
ATOM 2609 O O . TRP A 1 343 ? 6.207 5.516 -8 1 98 343 TRP A O 1
ATOM 2619 N N . ARG A 1 344 ? 4.344 4.531 -7.199 1 97.94 344 ARG A N 1
ATOM 2620 C CA . ARG A 1 344 ? 4.637 3.156 -7.586 1 97.94 344 ARG A CA 1
ATOM 2621 C C . ARG A 1 344 ? 4.957 3.062 -9.078 1 97.94 344 ARG A C 1
ATOM 2623 O O . ARG A 1 344 ? 5.766 2.229 -9.492 1 97.94 344 ARG A O 1
ATOM 2630 N N . ALA A 1 345 ? 4.422 3.939 -9.891 1 98.06 345 ALA A N 1
ATOM 2631 C CA . ALA A 1 345 ? 4.484 3.873 -11.352 1 98.06 345 ALA A CA 1
ATOM 2632 C C . ALA A 1 345 ? 5.91 4.102 -11.852 1 98.06 345 ALA A C 1
ATOM 2634 O O . ALA A 1 345 ? 6.277 3.631 -12.93 1 98.06 345 ALA A O 1
ATOM 2635 N N . LEU A 1 346 ? 6.695 4.793 -11.078 1 98.56 346 LEU A N 1
ATOM 2636 C CA . LEU A 1 346 ? 7.988 5.211 -11.602 1 98.56 346 LEU A CA 1
ATOM 2637 C C . LEU A 1 346 ? 8.898 4.008 -11.828 1 98.56 346 LEU A C 1
ATOM 2639 O O . LEU A 1 346 ? 9.547 3.906 -12.875 1 98.56 346 LEU A O 1
ATOM 2643 N N . ALA A 1 347 ? 9 3.094 -10.883 1 98.56 347 ALA A N 1
ATOM 2644 C CA . ALA A 1 347 ? 9.812 1.894 -11.07 1 98.56 347 ALA A CA 1
ATOM 2645 C C . ALA A 1 347 ? 9.352 1.112 -12.297 1 98.56 347 ALA A C 1
ATOM 2647 O O . ALA A 1 347 ? 10.18 0.622 -13.078 1 98.56 347 ALA A O 1
ATOM 2648 N N . ALA A 1 348 ? 8.039 0.986 -12.453 1 98.38 348 ALA A N 1
ATOM 2649 C CA . ALA A 1 348 ? 7.48 0.287 -13.609 1 98.38 348 ALA A CA 1
ATOM 2650 C C . ALA A 1 348 ? 7.809 1.021 -14.906 1 98.38 348 ALA A C 1
ATOM 2652 O O . ALA A 1 348 ? 8.117 0.393 -15.922 1 98.38 348 ALA A O 1
ATOM 2653 N N . TRP A 1 349 ? 7.688 2.346 -14.867 1 98 349 TRP A N 1
ATOM 2654 C CA . TRP A 1 349 ? 8.008 3.158 -16.031 1 98 349 TRP A CA 1
ATOM 2655 C C . TRP A 1 349 ? 9.438 2.904 -16.5 1 98 349 TRP A C 1
ATOM 2657 O O . TRP A 1 349 ? 9.695 2.742 -17.703 1 98 349 TRP A O 1
ATOM 2667 N N . PHE A 1 350 ? 10.375 2.842 -15.594 1 98.56 350 PHE A N 1
ATOM 2668 C CA . PHE A 1 350 ? 11.766 2.572 -15.922 1 98.56 350 PHE A CA 1
ATOM 2669 C C . PHE A 1 350 ? 11.922 1.203 -16.578 1 98.56 350 PHE A C 1
ATOM 2671 O O . PHE A 1 350 ? 12.664 1.048 -17.547 1 98.56 350 PHE A O 1
ATOM 2678 N N . ALA A 1 351 ? 11.242 0.176 -16.047 1 98.19 351 ALA A N 1
ATOM 2679 C CA . ALA A 1 351 ? 11.297 -1.161 -16.625 1 98.19 351 ALA A CA 1
ATOM 2680 C C . ALA A 1 351 ? 10.719 -1.162 -18.047 1 98.19 351 ALA A C 1
ATOM 2682 O O . ALA A 1 351 ? 11.312 -1.744 -18.953 1 98.19 351 ALA A O 1
ATOM 2683 N N . VAL A 1 352 ? 9.594 -0.522 -18.219 1 97.81 352 VAL A N 1
ATOM 2684 C CA . VAL A 1 352 ? 8.914 -0.444 -19.5 1 97.81 352 VAL A CA 1
ATOM 2685 C C . VAL A 1 352 ? 9.805 0.284 -20.516 1 97.81 352 VAL A C 1
ATOM 2687 O O . VAL A 1 352 ? 10.008 -0.193 -21.625 1 97.81 352 VAL A O 1
ATOM 2690 N N . THR A 1 353 ? 10.328 1.413 -20.109 1 97.69 353 THR A N 1
ATOM 2691 C CA . THR A 1 353 ? 11.117 2.256 -21 1 97.69 353 THR A CA 1
ATOM 2692 C C . THR A 1 353 ? 12.453 1.591 -21.344 1 97.69 353 THR A C 1
ATOM 2694 O O . THR A 1 353 ? 12.906 1.648 -22.484 1 97.69 353 THR A O 1
ATOM 2697 N N . ALA A 1 354 ? 13.07 0.904 -20.422 1 98.38 354 ALA A N 1
ATOM 2698 C CA . ALA A 1 354 ? 14.414 0.342 -20.594 1 98.38 354 ALA A CA 1
ATOM 2699 C C . ALA A 1 354 ? 14.367 -0.935 -21.422 1 98.38 354 ALA A C 1
ATOM 2701 O O . ALA A 1 354 ? 15.273 -1.188 -22.234 1 98.38 354 ALA A O 1
ATOM 2702 N N . TYR A 1 355 ? 13.305 -1.771 -21.234 1 98.25 355 TYR A N 1
ATOM 2703 C CA . TYR A 1 355 ? 13.391 -3.107 -21.812 1 98.25 355 TYR A CA 1
ATOM 2704 C C . TYR A 1 355 ? 12.266 -3.342 -22.812 1 98.25 355 TYR A C 1
ATOM 2706 O O . TYR A 1 355 ? 12.32 -4.273 -23.625 1 98.25 355 TYR A O 1
ATOM 2714 N N . GLY A 1 356 ? 11.195 -2.521 -22.75 1 97.44 356 GLY A N 1
ATOM 2715 C CA . GLY A 1 356 ? 10.086 -2.639 -23.688 1 97.44 356 GLY A CA 1
ATOM 2716 C C . GLY A 1 356 ? 9.375 -3.979 -23.594 1 97.44 356 GLY A C 1
ATOM 2717 O O . GLY A 1 356 ? 9.664 -4.785 -22.719 1 97.44 356 GLY A O 1
ATOM 2718 N N . ARG A 1 357 ? 8.453 -4.129 -24.5 1 97.19 357 ARG A N 1
ATOM 2719 C CA . ARG A 1 357 ? 7.668 -5.355 -24.562 1 97.19 357 ARG A CA 1
ATOM 2720 C C . ARG A 1 357 ? 8.555 -6.555 -24.891 1 97.19 357 ARG A C 1
ATOM 2722 O O . ARG A 1 357 ? 8.383 -7.633 -24.328 1 97.19 357 ARG A O 1
ATOM 2729 N N . SER A 1 358 ? 9.508 -6.371 -25.734 1 97.56 358 SER A N 1
ATOM 2730 C CA . SER A 1 358 ? 10.375 -7.453 -26.188 1 97.56 358 SER A CA 1
ATOM 2731 C C . SER A 1 358 ? 11.258 -7.973 -25.062 1 97.56 358 SER A C 1
ATOM 2733 O O . SER A 1 358 ? 11.484 -9.18 -24.953 1 97.56 358 SER A O 1
ATOM 2735 N N . GLY A 1 359 ? 11.828 -7.059 -24.281 1 98.31 359 GLY A N 1
ATOM 2736 C CA . GLY A 1 359 ? 12.625 -7.48 -23.141 1 98.31 359 GLY A CA 1
ATOM 2737 C C . GLY A 1 359 ? 11.836 -8.289 -22.125 1 98.31 359 GLY A C 1
ATOM 2738 O O . GLY A 1 359 ? 12.336 -9.281 -21.609 1 98.31 359 GLY A O 1
ATOM 2739 N N . HIS A 1 360 ? 10.664 -7.953 -21.922 1 98.31 360 HIS A N 1
ATOM 2740 C CA . HIS A 1 360 ? 9.836 -8.68 -20.969 1 98.31 360 HIS A CA 1
ATOM 2741 C C . HIS A 1 360 ? 9.32 -9.984 -21.562 1 98.31 360 HIS A C 1
ATOM 2743 O O . HIS A 1 360 ? 9.156 -10.977 -20.844 1 98.31 360 HIS A O 1
ATOM 2749 N N . ALA A 1 361 ? 9.055 -9.977 -22.844 1 98.31 361 ALA A N 1
ATOM 2750 C CA . ALA A 1 361 ? 8.719 -11.234 -23.516 1 98.31 361 ALA A CA 1
ATOM 2751 C C . ALA A 1 361 ? 9.844 -12.25 -23.359 1 98.31 361 ALA A C 1
ATOM 2753 O O . ALA A 1 361 ? 9.594 -13.438 -23.125 1 98.31 361 ALA A O 1
ATOM 2754 N N . ASP A 1 362 ? 11.023 -11.789 -23.453 1 98.44 362 ASP A N 1
ATOM 2755 C CA . ASP A 1 362 ? 12.188 -12.656 -23.266 1 98.44 362 ASP A CA 1
ATOM 2756 C C . ASP A 1 362 ? 12.18 -13.297 -21.891 1 98.44 362 ASP A C 1
ATOM 2758 O O . ASP A 1 362 ? 12.477 -14.484 -21.734 1 98.44 362 ASP A O 1
ATOM 2762 N N . ILE A 1 363 ? 11.914 -12.523 -20.859 1 98.62 363 ILE A N 1
ATOM 2763 C CA . ILE A 1 363 ? 11.859 -13.023 -19.5 1 98.62 363 ILE A CA 1
ATOM 2764 C C . ILE A 1 363 ? 10.812 -14.133 -19.391 1 98.62 363 ILE A C 1
ATOM 2766 O O . ILE A 1 363 ? 11.086 -15.203 -18.859 1 98.62 363 ILE A O 1
ATOM 2770 N N . VAL A 1 364 ? 9.633 -13.898 -19.938 1 98.62 364 VAL A N 1
ATOM 2771 C CA . VAL A 1 364 ? 8.523 -14.844 -19.859 1 98.62 364 VAL A CA 1
ATOM 2772 C C . VAL A 1 364 ? 8.898 -16.141 -20.578 1 98.62 364 VAL A C 1
ATOM 2774 O O . VAL A 1 364 ? 8.766 -17.219 -20.016 1 98.62 364 VAL A O 1
ATOM 2777 N N . VAL A 1 365 ? 9.422 -16.016 -21.781 1 98.62 365 VAL A N 1
ATOM 2778 C CA . VAL A 1 365 ? 9.766 -17.172 -22.609 1 98.62 365 VAL A CA 1
ATOM 2779 C C . VAL A 1 365 ? 10.812 -18.031 -21.891 1 98.62 365 VAL A C 1
ATOM 2781 O O . VAL A 1 365 ? 10.656 -19.25 -21.781 1 98.62 365 VAL A O 1
ATOM 2784 N N . ARG A 1 366 ? 11.797 -17.438 -21.359 1 98.56 366 ARG A N 1
ATOM 2785 C CA . ARG A 1 366 ? 12.867 -18.156 -20.703 1 98.56 366 ARG A CA 1
ATOM 2786 C C . ARG A 1 366 ? 12.367 -18.859 -19.438 1 98.56 366 ARG A C 1
ATOM 2788 O O . ARG A 1 366 ? 12.758 -19.984 -19.141 1 98.56 366 ARG A O 1
ATOM 2795 N N . ASN A 1 367 ? 11.547 -18.156 -18.672 1 98.75 367 ASN A N 1
ATOM 2796 C CA . ASN A 1 367 ? 11.008 -18.766 -17.469 1 98.75 367 ASN A CA 1
ATOM 2797 C C . ASN A 1 367 ? 10.133 -19.969 -17.766 1 98.75 367 ASN A C 1
ATOM 2799 O O . ASN A 1 367 ? 10.188 -20.984 -17.062 1 98.75 367 ASN A O 1
ATOM 2803 N N . VAL A 1 368 ? 9.32 -19.891 -18.812 1 98.69 368 VAL A N 1
ATOM 2804 C CA . VAL A 1 368 ? 8.477 -21.016 -19.219 1 98.69 368 VAL A CA 1
ATOM 2805 C C . VAL A 1 368 ? 9.359 -22.188 -19.656 1 98.69 368 VAL A C 1
ATOM 2807 O O . VAL A 1 368 ? 9.109 -23.328 -19.297 1 98.69 368 VAL A O 1
ATOM 2810 N N . ASP A 1 369 ? 10.383 -21.875 -20.438 1 98.81 369 ASP A N 1
ATOM 2811 C CA . ASP A 1 369 ? 11.312 -22.922 -20.859 1 98.81 369 ASP A CA 1
ATOM 2812 C C . ASP A 1 369 ? 11.984 -23.578 -19.672 1 98.81 369 ASP A C 1
ATOM 2814 O O . ASP A 1 3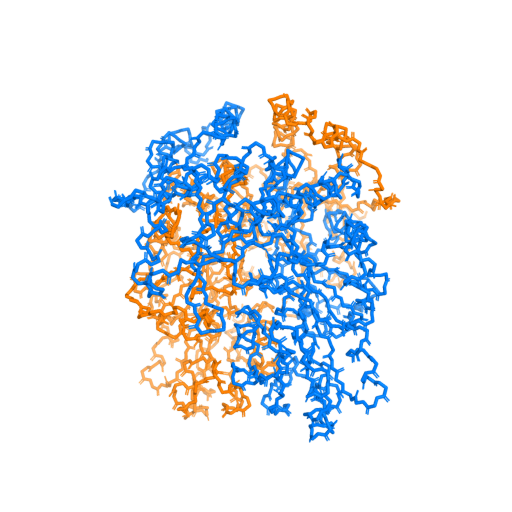69 ? 12.227 -24.797 -19.688 1 98.81 369 ASP A O 1
ATOM 2818 N N . CYS A 1 370 ? 12.344 -22.828 -18.656 1 98.88 370 CYS A N 1
ATOM 2819 C CA . CYS A 1 370 ? 12.945 -23.359 -17.438 1 98.88 370 CYS A CA 1
ATOM 2820 C C . CYS A 1 370 ? 11.984 -24.297 -16.734 1 98.88 370 CYS A C 1
ATOM 2822 O O . CYS A 1 370 ? 12.383 -25.375 -16.281 1 98.88 370 CYS A O 1
ATOM 2824 N N . ALA A 1 371 ? 10.734 -23.906 -16.625 1 98.75 371 ALA A N 1
ATOM 2825 C CA . ALA A 1 371 ? 9.734 -24.75 -15.992 1 98.75 371 ALA A CA 1
ATOM 2826 C C . ALA A 1 371 ? 9.562 -26.062 -16.75 1 98.75 371 ALA A C 1
ATOM 2828 O O . ALA A 1 371 ? 9.523 -27.141 -16.141 1 98.75 371 ALA A O 1
ATOM 2829 N N . LEU A 1 372 ? 9.461 -25.984 -18.062 1 98.69 372 LEU A N 1
ATOM 2830 C CA . LEU A 1 372 ? 9.312 -27.172 -18.906 1 98.69 372 LEU A CA 1
ATOM 2831 C C . LEU A 1 372 ? 10.508 -28.094 -18.734 1 98.69 372 LEU A C 1
ATOM 2833 O O . LEU A 1 372 ? 10.344 -29.312 -18.641 1 98.69 372 LEU A O 1
ATOM 2837 N N . LYS A 1 373 ? 11.68 -27.531 -18.703 1 98.88 373 LYS A N 1
ATOM 2838 C CA . LYS A 1 373 ? 12.883 -28.328 -18.547 1 98.88 373 LYS A CA 1
ATOM 2839 C C . LYS A 1 373 ? 12.883 -29.062 -17.203 1 98.88 373 LYS A C 1
ATOM 2841 O O . LYS A 1 373 ? 13.195 -30.25 -17.141 1 98.88 373 LYS A O 1
ATOM 2846 N N . LEU A 1 374 ? 12.578 -28.359 -16.125 1 98.88 374 LEU A N 1
ATOM 2847 C CA . LEU A 1 374 ? 12.547 -29.016 -14.828 1 98.88 374 LEU A CA 1
ATOM 2848 C C . LEU A 1 374 ? 11.531 -30.156 -14.812 1 98.88 374 LEU A C 1
ATOM 2850 O O . LEU A 1 374 ? 11.812 -31.234 -14.297 1 98.88 374 LEU A O 1
ATOM 2854 N N . GLY A 1 375 ? 10.312 -29.891 -15.336 1 98.62 375 GLY A N 1
ATOM 2855 C CA . GLY A 1 375 ? 9.312 -30.938 -15.438 1 98.62 375 GLY A CA 1
ATOM 2856 C C . GLY A 1 375 ? 9.812 -32.156 -16.188 1 98.62 375 GLY A C 1
ATOM 2857 O O . GLY A 1 375 ? 9.625 -33.281 -15.734 1 98.62 375 GLY A O 1
ATOM 2858 N N . ASP A 1 376 ? 10.453 -31.938 -17.297 1 98.5 376 ASP A N 1
ATOM 2859 C CA . ASP A 1 376 ? 10.984 -33 -18.125 1 98.5 376 ASP A CA 1
ATOM 2860 C C . ASP A 1 376 ? 12.047 -33.812 -17.375 1 98.5 376 ASP A C 1
ATOM 2862 O O . ASP A 1 376 ? 12.078 -35.031 -17.453 1 98.5 376 ASP A O 1
ATOM 2866 N N . LEU A 1 377 ? 12.906 -33.125 -16.719 1 98.56 377 LEU A N 1
ATOM 2867 C CA . LEU A 1 377 ? 13.969 -33.781 -15.969 1 98.56 377 LEU A CA 1
ATOM 2868 C C . LEU A 1 377 ? 13.391 -34.656 -14.859 1 98.56 377 LEU A C 1
ATOM 2870 O O . LEU A 1 377 ? 13.859 -35.781 -14.641 1 98.56 377 LEU A O 1
ATOM 2874 N N . ILE A 1 378 ? 12.391 -34.188 -14.117 1 97.94 378 ILE A N 1
ATOM 2875 C CA . ILE A 1 378 ? 11.758 -34.938 -13.047 1 97.94 378 ILE A CA 1
ATOM 2876 C C . ILE A 1 378 ? 11.141 -36.219 -13.617 1 97.94 378 ILE A C 1
ATOM 2878 O O . ILE A 1 378 ? 11.367 -37.312 -13.094 1 97.94 378 ILE A O 1
ATOM 2882 N N . GLU A 1 379 ? 10.453 -36.125 -14.672 1 97.06 379 GLU A N 1
ATOM 2883 C CA . GLU A 1 379 ? 9.766 -37.25 -15.273 1 97.06 379 GLU A CA 1
ATOM 2884 C C . GLU A 1 379 ? 10.766 -38.25 -15.852 1 97.06 379 GLU A C 1
ATOM 2886 O O . GLU A 1 379 ? 10.602 -39.469 -15.688 1 97.06 379 GLU A O 1
ATOM 2891 N N . SER A 1 380 ? 11.789 -37.781 -16.453 1 97.69 380 SER A N 1
ATOM 2892 C CA . SER A 1 380 ? 12.695 -38.656 -17.203 1 97.69 380 SER A CA 1
ATOM 2893 C C . SER A 1 380 ? 13.742 -39.281 -16.281 1 97.69 380 SER A C 1
ATOM 2895 O O . SER A 1 380 ? 14.164 -40.406 -16.5 1 97.69 380 SER A O 1
ATOM 2897 N N . GLN A 1 381 ? 14.109 -38.562 -15.227 1 97.44 381 GLN A N 1
ATOM 2898 C CA . GLN A 1 381 ? 15.258 -39.031 -14.461 1 97.44 381 GLN A CA 1
ATOM 2899 C C . GLN A 1 381 ? 14.844 -39.438 -13.039 1 97.44 381 GLN A C 1
ATOM 2901 O O . GLN A 1 381 ? 15.562 -40.156 -12.359 1 97.44 381 GLN A O 1
ATOM 2906 N N . LEU A 1 382 ? 13.781 -38.906 -12.586 1 96.12 382 LEU A N 1
ATOM 2907 C CA . LEU A 1 382 ? 13.367 -39.188 -11.227 1 96.12 382 LEU A CA 1
ATOM 2908 C C . LEU A 1 382 ? 12.008 -39.875 -11.203 1 96.12 382 LEU A C 1
ATOM 2910 O O . LEU A 1 382 ? 11.336 -39.938 -10.172 1 96.12 382 LEU A O 1
ATOM 2914 N N . GLY A 1 383 ? 11.578 -40.406 -12.25 1 94.19 383 GLY A N 1
ATOM 2915 C CA . GLY A 1 383 ? 10.242 -40.969 -12.422 1 94.19 383 GLY A CA 1
ATOM 2916 C C . GLY A 1 383 ? 9.914 -42.062 -11.43 1 94.19 383 GLY A C 1
ATOM 2917 O O . GLY A 1 383 ? 8.75 -42.312 -11.117 1 94.19 383 GLY A O 1
ATOM 2918 N N . GLU A 1 384 ? 10.859 -42.719 -10.867 1 94.06 384 GLU A N 1
ATOM 2919 C CA . GLU A 1 384 ? 10.641 -43.812 -9.93 1 94.06 384 GLU A CA 1
ATOM 2920 C C . GLU A 1 384 ? 10.336 -43.312 -8.523 1 94.06 384 GLU A C 1
ATOM 2922 O O . GLU A 1 384 ? 9.781 -44.031 -7.695 1 94.06 384 GLU A O 1
ATOM 2927 N N . VAL A 1 385 ? 10.695 -42.031 -8.289 1 93.5 385 VAL A N 1
ATOM 2928 C CA . VAL A 1 385 ? 10.562 -41.531 -6.918 1 93.5 385 VAL A CA 1
ATOM 2929 C C . VAL A 1 385 ? 9.711 -40.281 -6.895 1 93.5 385 VAL A C 1
ATOM 2931 O O . VAL A 1 385 ? 9.172 -39.906 -5.848 1 93.5 385 VAL A O 1
ATOM 2934 N N . CYS A 1 386 ? 9.641 -39.531 -8 1 94.5 386 CYS A N 1
ATOM 2935 C CA . CYS A 1 386 ? 8.852 -38.312 -8.117 1 94.5 386 CYS A CA 1
ATOM 2936 C C . CYS A 1 386 ? 7.969 -38.344 -9.359 1 94.5 386 CYS A C 1
ATOM 2938 O O . CYS A 1 386 ? 8.273 -39.062 -10.32 1 94.5 386 CYS A O 1
ATOM 2940 N N . TYR A 1 387 ? 6.926 -37.656 -9.297 1 95.44 387 TYR A N 1
ATOM 2941 C CA . TYR A 1 387 ? 6.109 -37.469 -10.492 1 95.44 387 TYR A CA 1
ATOM 2942 C C . TYR A 1 387 ? 5.363 -36.156 -10.453 1 95.44 387 TYR A C 1
ATOM 2944 O O . TYR A 1 387 ? 5.168 -35.562 -9.375 1 95.44 387 TYR A O 1
ATOM 2952 N N . LEU A 1 388 ? 5.039 -35.688 -11.625 1 96.81 388 LEU A N 1
ATOM 2953 C CA . LEU A 1 388 ? 4.301 -34.438 -11.742 1 96.81 388 LEU A CA 1
ATOM 2954 C C . LEU A 1 388 ? 2.842 -34.625 -11.344 1 96.81 388 LEU A C 1
ATOM 2956 O O . LEU A 1 388 ? 2.23 -35.625 -11.68 1 96.81 388 LEU A O 1
ATOM 2960 N N . LEU A 1 389 ? 2.275 -33.688 -10.594 1 95.12 389 LEU A N 1
ATOM 2961 C CA . LEU A 1 389 ? 0.876 -33.719 -10.188 1 95.12 389 LEU A CA 1
ATOM 2962 C C . LEU A 1 389 ? -0.023 -33.125 -11.273 1 95.12 389 LEU A C 1
ATOM 2964 O O . LEU A 1 389 ? -1.223 -33.406 -11.305 1 95.12 389 LEU A O 1
ATOM 2968 N N . ALA A 1 390 ? 0.478 -32.281 -12.148 1 96.12 390 ALA A N 1
ATOM 2969 C CA . ALA A 1 390 ? -0.193 -31.656 -13.289 1 96.12 390 ALA A CA 1
ATOM 2970 C C . ALA A 1 390 ? 0.798 -31.344 -14.406 1 96.12 390 ALA A C 1
ATOM 2972 O O . ALA A 1 390 ? 1.998 -31.203 -14.156 1 96.12 390 ALA A O 1
ATOM 2973 N N . PRO A 1 391 ? 0.272 -31.328 -15.68 1 96.19 391 PRO A N 1
ATOM 2974 C CA . PRO A 1 391 ? 1.18 -30.875 -16.734 1 96.19 391 PRO A CA 1
ATOM 2975 C C . PRO A 1 391 ? 1.715 -29.469 -16.484 1 96.19 391 PRO A C 1
ATOM 2977 O O . PRO A 1 391 ? 1.045 -28.656 -15.844 1 96.19 391 PRO A O 1
ATOM 2980 N N . VAL A 1 392 ? 2.961 -29.219 -16.922 1 97.69 392 VAL A N 1
ATOM 2981 C CA . VAL A 1 392 ? 3.48 -27.859 -16.875 1 97.69 392 VAL A CA 1
ATOM 2982 C C . VAL A 1 392 ? 2.752 -26.984 -17.891 1 97.69 392 VAL A C 1
ATOM 2984 O O . VAL A 1 392 ? 2.941 -27.141 -19.094 1 97.69 392 VAL A O 1
ATOM 2987 N N . ARG A 1 393 ? 1.965 -26.062 -17.453 1 95.94 393 ARG A N 1
ATOM 2988 C CA . ARG A 1 393 ? 1.093 -25.297 -18.344 1 95.94 393 ARG A CA 1
ATOM 2989 C C . ARG A 1 393 ? 1.694 -23.938 -18.656 1 95.94 393 ARG A C 1
ATOM 2991 O O . ARG A 1 393 ? 1.335 -23.312 -19.656 1 95.94 393 ARG A O 1
ATOM 2998 N N . LEU A 1 394 ? 2.545 -23.438 -17.781 1 97.56 394 LEU A N 1
ATOM 2999 C CA . LEU A 1 394 ? 3.17 -22.125 -17.922 1 97.56 394 LEU A CA 1
ATOM 3000 C C . LEU A 1 394 ? 4.484 -22.062 -17.156 1 97.56 394 LEU A C 1
ATOM 3002 O O . LEU A 1 394 ? 5.465 -22.703 -17.547 1 97.56 394 LEU A O 1
ATOM 3006 N N . ASN A 1 395 ? 4.52 -21.422 -15.961 1 98.31 395 ASN A N 1
ATOM 3007 C CA . ASN A 1 395 ? 5.797 -21.203 -15.289 1 98.31 395 ASN A CA 1
ATOM 3008 C C . ASN A 1 395 ? 5.879 -21.984 -13.977 1 98.31 395 ASN A C 1
ATOM 3010 O O . ASN A 1 395 ? 6.793 -21.781 -13.18 1 98.31 395 ASN A O 1
ATOM 3014 N N . VAL A 1 396 ? 4.91 -22.938 -13.727 1 98.12 396 VAL A N 1
ATOM 3015 C CA . VAL A 1 396 ? 4.852 -23.641 -12.445 1 98.12 396 VAL A CA 1
ATOM 3016 C C . VAL A 1 396 ? 5.012 -25.141 -12.672 1 98.12 396 VAL A C 1
ATOM 3018 O O . VAL A 1 396 ? 4.383 -25.703 -13.562 1 98.12 396 VAL A O 1
ATOM 3021 N N . VAL A 1 397 ? 5.859 -25.766 -11.891 1 98.31 397 VAL A N 1
ATOM 3022 C CA . VAL A 1 397 ? 6.02 -27.203 -11.859 1 98.31 397 VAL A CA 1
ATOM 3023 C C . VAL A 1 397 ? 5.488 -27.766 -10.539 1 98.31 397 VAL A C 1
ATOM 3025 O O . VAL A 1 397 ? 6 -27.422 -9.469 1 98.31 397 VAL A O 1
ATOM 3028 N N . LEU A 1 398 ? 4.469 -28.578 -10.648 1 96.62 398 LEU A N 1
ATOM 3029 C CA . LEU A 1 398 ? 3.873 -29.25 -9.5 1 96.62 398 LEU A CA 1
ATOM 3030 C C . LEU A 1 398 ? 4.266 -30.719 -9.461 1 96.62 398 LEU A C 1
ATOM 3032 O O . LEU A 1 398 ? 4.016 -31.453 -10.422 1 96.62 398 LEU A O 1
ATOM 3036 N N . PHE A 1 399 ? 4.789 -31.109 -8.336 1 96.19 399 PHE A N 1
ATOM 3037 C CA . PHE A 1 399 ? 5.227 -32.5 -8.289 1 96.19 399 PHE A CA 1
ATOM 3038 C C . PHE A 1 399 ? 5.238 -33 -6.855 1 96.19 399 PHE A C 1
ATOM 3040 O O . PHE A 1 399 ? 5.059 -32.25 -5.91 1 96.19 399 PHE A O 1
ATOM 3047 N N . THR A 1 400 ? 5.238 -34.25 -6.711 1 95.5 400 THR A N 1
ATOM 3048 C CA . THR A 1 400 ? 5.242 -34.906 -5.406 1 95.5 400 THR A CA 1
ATOM 3049 C C . THR A 1 400 ? 6.129 -36.156 -5.434 1 95.5 400 THR A C 1
ATOM 3051 O O . THR A 1 400 ? 6.785 -36.438 -6.438 1 95.5 400 THR A O 1
ATOM 3054 N N . ILE A 1 401 ? 6.246 -36.812 -4.277 1 92.88 401 ILE A N 1
ATOM 3055 C CA . ILE A 1 401 ? 7.023 -38.031 -4.145 1 92.88 401 ILE A CA 1
ATOM 3056 C C . ILE A 1 401 ? 6.082 -39.25 -4.117 1 92.88 401 ILE A C 1
ATOM 3058 O O . ILE A 1 401 ? 4.953 -39.156 -3.639 1 92.88 401 ILE A O 1
ATOM 3062 N N . ARG A 1 402 ? 6.449 -40.344 -4.781 1 89.25 402 ARG A N 1
ATOM 3063 C CA . ARG A 1 402 ? 5.625 -41.531 -4.902 1 89.25 402 ARG A CA 1
ATOM 3064 C C . ARG A 1 402 ? 5.395 -42.188 -3.543 1 89.25 402 ARG A C 1
ATOM 3066 O O . ARG A 1 402 ? 4.281 -42.594 -3.23 1 89.25 402 ARG A O 1
ATOM 3073 N N . ASP A 1 403 ? 6.484 -42.438 -2.768 1 75.06 403 ASP A N 1
ATOM 3074 C CA . ASP A 1 403 ? 6.363 -43.125 -1.488 1 75.06 403 ASP A CA 1
ATOM 3075 C C . ASP A 1 403 ? 6.273 -42.125 -0.333 1 75.06 403 ASP A C 1
ATOM 3077 O O . ASP A 1 403 ? 7.07 -41.188 -0.25 1 75.06 403 ASP A O 1
ATOM 3081 N N . HIS A 1 404 ? 5.047 -42.031 0.469 1 66 404 HIS A N 1
ATOM 3082 C CA . HIS A 1 404 ? 4.918 -41.219 1.683 1 66 404 HIS A CA 1
ATOM 3083 C C . HIS A 1 404 ? 4.426 -39.812 1.364 1 66 404 HIS A C 1
ATOM 3085 O O . HIS A 1 404 ? 5.055 -38.844 1.758 1 66 404 HIS A O 1
ATOM 3091 N N . THR A 1 405 ? 3.473 -39.75 0.675 1 69.31 405 THR A N 1
ATOM 3092 C CA . THR A 1 405 ? 2.922 -38.469 0.218 1 69.31 405 THR A CA 1
ATOM 3093 C C . THR A 1 405 ? 2.203 -37.75 1.357 1 69.31 405 THR A C 1
ATOM 3095 O O . THR A 1 405 ? 1.28 -36.969 1.121 1 69.31 405 THR A O 1
ATOM 3098 N N . ASP A 1 406 ? 2.768 -38.094 2.559 1 83.62 406 ASP A N 1
ATOM 3099 C CA . ASP A 1 406 ? 2.141 -37.344 3.652 1 83.62 406 ASP A CA 1
ATOM 3100 C C . ASP A 1 406 ? 2.824 -36 3.869 1 83.62 406 ASP A C 1
ATOM 3102 O O . ASP A 1 406 ? 3.916 -35.75 3.348 1 83.62 406 ASP A O 1
ATOM 3106 N N . GLU A 1 407 ? 2.154 -35.219 4.555 1 88.56 407 GLU A N 1
ATOM 3107 C CA . GLU A 1 407 ? 2.596 -33.844 4.793 1 88.56 407 GLU A CA 1
ATOM 3108 C C . GLU A 1 407 ? 3.973 -33.812 5.449 1 88.56 407 GLU A C 1
ATOM 3110 O O . GLU A 1 407 ? 4.848 -33.062 5.031 1 88.56 407 GLU A O 1
ATOM 3115 N N . ALA A 1 408 ? 4.18 -34.594 6.406 1 89.69 408 ALA A N 1
ATOM 3116 C CA . ALA A 1 408 ? 5.422 -34.594 7.176 1 89.69 408 ALA A CA 1
ATOM 3117 C C . ALA A 1 408 ? 6.621 -34.906 6.289 1 89.69 408 ALA A C 1
ATOM 3119 O O . ALA A 1 408 ? 7.664 -34.25 6.379 1 89.69 408 ALA A O 1
ATOM 3120 N N . SER A 1 409 ? 6.504 -36 5.484 1 88.75 409 SER A N 1
ATOM 3121 C CA . SER A 1 409 ? 7.59 -36.375 4.594 1 88.75 409 SER A CA 1
ATOM 3122 C C . SER A 1 409 ? 7.902 -35.281 3.578 1 88.75 409 SER A C 1
ATOM 3124 O O . SER A 1 409 ? 9.07 -35.062 3.258 1 88.75 409 SER A O 1
ATOM 3126 N N . LEU A 1 410 ? 6.898 -34.75 3.09 1 92 410 LEU A N 1
ATOM 3127 C CA . LEU A 1 410 ? 7.074 -33.656 2.119 1 92 410 LEU A CA 1
ATOM 3128 C C . LEU A 1 410 ? 7.766 -32.469 2.758 1 92 410 LEU A C 1
ATOM 3130 O O . LEU A 1 410 ? 8.641 -31.844 2.148 1 92 410 LEU A O 1
ATOM 3134 N N . MET A 1 411 ? 7.359 -32.125 3.924 1 92.19 411 MET A N 1
ATOM 3135 C CA . MET A 1 411 ? 7.949 -30.984 4.637 1 92.19 411 MET A CA 1
ATOM 3136 C C . MET A 1 411 ? 9.422 -31.234 4.938 1 92.19 411 MET A C 1
ATOM 3138 O O . MET A 1 411 ? 10.242 -30.328 4.891 1 92.19 411 MET A O 1
ATOM 3142 N N . ASP A 1 412 ? 9.734 -32.469 5.289 1 91.75 412 ASP A N 1
ATOM 3143 C CA . ASP A 1 412 ? 11.125 -32.844 5.523 1 91.75 412 ASP A CA 1
ATOM 3144 C C . ASP A 1 412 ? 11.969 -32.625 4.262 1 91.75 412 ASP A C 1
ATOM 3146 O O . ASP A 1 412 ? 13.102 -32.156 4.332 1 91.75 412 ASP A O 1
ATOM 3150 N N . LEU A 1 413 ? 11.438 -33.094 3.164 1 93.19 413 LEU A N 1
ATOM 3151 C CA . LEU A 1 413 ? 12.125 -32.906 1.89 1 93.19 413 LEU A CA 1
ATOM 3152 C C . LEU A 1 413 ? 12.336 -31.438 1.581 1 93.19 413 LEU A C 1
ATOM 3154 O O . LEU A 1 413 ? 13.422 -31.031 1.155 1 93.19 413 LEU A O 1
ATOM 3158 N N . LEU A 1 414 ? 11.312 -30.672 1.76 1 94.25 414 LEU A N 1
ATOM 3159 C CA . LEU A 1 414 ? 11.398 -29.234 1.522 1 94.25 414 LEU A CA 1
ATOM 3160 C C . LEU A 1 414 ? 12.445 -28.594 2.432 1 94.25 414 LEU A C 1
ATOM 3162 O O . LEU A 1 414 ? 13.164 -27.672 2.014 1 94.25 414 LEU A O 1
ATOM 3166 N N . TYR A 1 415 ? 12.484 -29.016 3.643 1 93.06 415 TYR A N 1
ATOM 3167 C CA . TYR A 1 415 ? 13.5 -28.531 4.574 1 93.06 415 TYR A CA 1
ATOM 3168 C C . TYR A 1 415 ? 14.898 -28.859 4.078 1 93.06 415 TYR A C 1
ATOM 3170 O O . TYR A 1 415 ? 15.797 -28.016 4.129 1 93.06 415 TYR A O 1
ATOM 3178 N N . LYS A 1 416 ? 15.117 -30.062 3.623 1 93.88 416 LYS A N 1
ATOM 3179 C CA . LYS A 1 416 ? 16.406 -30.484 3.092 1 93.88 416 LYS A CA 1
ATOM 3180 C C . LYS A 1 416 ? 16.812 -29.625 1.897 1 93.88 416 LYS A C 1
ATOM 3182 O O . LYS A 1 416 ? 17.984 -29.234 1.775 1 93.88 416 LYS A O 1
ATOM 3187 N N . LEU A 1 417 ? 15.898 -29.406 1.038 1 95.5 417 LEU A N 1
ATOM 3188 C CA . LEU A 1 417 ? 16.156 -28.594 -0.143 1 95.5 417 LEU A CA 1
ATOM 3189 C C . LEU A 1 417 ? 16.547 -27.172 0.253 1 95.5 417 LEU A C 1
ATOM 3191 O O . LEU A 1 417 ? 17.531 -26.609 -0.271 1 95.5 417 LEU A O 1
ATOM 3195 N N . ARG A 1 418 ? 15.844 -26.625 1.137 1 94.62 418 ARG A N 1
ATOM 3196 C CA . ARG A 1 418 ? 16.156 -25.281 1.61 1 94.62 418 ARG A CA 1
ATOM 3197 C C . ARG A 1 418 ? 17.516 -25.234 2.289 1 94.62 418 ARG A C 1
ATOM 3199 O O . ARG A 1 418 ? 18.281 -24.297 2.078 1 94.62 418 ARG A O 1
ATOM 3206 N N . ALA A 1 419 ? 17.797 -26.188 3.123 1 92.94 419 ALA A N 1
ATOM 3207 C CA . ALA A 1 419 ? 19.047 -26.266 3.881 1 92.94 419 ALA A CA 1
ATOM 3208 C C . ALA A 1 419 ? 20.234 -26.406 2.947 1 92.94 419 ALA A C 1
ATOM 3210 O O . ALA A 1 419 ? 21.359 -26.016 3.299 1 92.94 419 ALA A O 1
ATOM 3211 N N . SER A 1 420 ? 20 -26.984 1.785 1 93.94 420 SER A N 1
ATOM 3212 C CA . SER A 1 420 ? 21.078 -27.141 0.818 1 93.94 420 SER A CA 1
ATOM 3213 C C . SER A 1 420 ? 21.578 -25.781 0.332 1 93.94 420 SER A C 1
ATOM 3215 O O . SER A 1 420 ? 22.688 -25.672 -0.202 1 93.94 420 SER A O 1
ATOM 3217 N N . GLY A 1 421 ? 20.688 -24.734 0.368 1 94.94 421 GLY A N 1
ATOM 3218 C CA . GLY A 1 421 ? 21.047 -23.391 -0.092 1 94.94 421 GLY A CA 1
ATOM 3219 C C . GLY A 1 421 ? 20.906 -23.219 -1.594 1 94.94 421 GLY A C 1
ATOM 3220 O O . GLY A 1 421 ? 21.219 -22.156 -2.135 1 94.94 421 GLY A O 1
ATOM 3221 N N . GLU A 1 422 ? 20.391 -24.25 -2.254 1 96.62 422 GLU A N 1
ATOM 3222 C CA . GLU A 1 422 ? 20.391 -24.234 -3.715 1 96.62 422 GLU A CA 1
ATOM 3223 C C . GLU A 1 422 ? 19.047 -23.734 -4.254 1 96.62 422 GLU A C 1
ATOM 3225 O O . GLU A 1 422 ? 18.984 -23.219 -5.371 1 96.62 422 GLU A O 1
ATOM 3230 N N . THR A 1 423 ? 18.016 -23.969 -3.498 1 97.44 423 THR A N 1
ATOM 3231 C CA . THR A 1 423 ? 16.703 -23.562 -3.984 1 97.44 423 THR A CA 1
ATOM 3232 C C . THR A 1 423 ? 15.711 -23.453 -2.828 1 97.44 423 THR A C 1
ATOM 3234 O O . THR A 1 423 ? 15.977 -23.922 -1.723 1 97.44 423 THR A O 1
ATOM 3237 N N . PHE A 1 424 ? 14.68 -22.672 -3.055 1 96.88 424 PHE A N 1
ATOM 3238 C CA . PHE A 1 424 ? 13.555 -22.547 -2.137 1 96.88 424 PHE A CA 1
ATOM 3239 C C . PHE A 1 424 ? 12.242 -22.844 -2.846 1 96.88 424 PHE A C 1
ATOM 3241 O O . PHE A 1 424 ? 11.914 -22.219 -3.854 1 96.88 424 PHE A O 1
ATOM 3248 N N . MET A 1 425 ? 11.539 -23.859 -2.41 1 96.69 425 MET A N 1
ATOM 3249 C CA . MET A 1 425 ? 10.219 -24.25 -2.887 1 96.69 425 MET A CA 1
ATOM 3250 C C . MET A 1 425 ? 9.219 -24.297 -1.736 1 96.69 425 MET A C 1
ATOM 3252 O O . MET A 1 425 ? 9.602 -24.219 -0.569 1 96.69 425 MET A O 1
ATOM 3256 N N . THR A 1 426 ? 7.945 -24.344 -2.09 1 94.94 426 THR A N 1
ATOM 3257 C CA . THR A 1 426 ? 6.922 -24.359 -1.051 1 94.94 426 THR A CA 1
ATOM 3258 C C . THR A 1 426 ? 5.969 -25.531 -1.244 1 94.94 426 THR A C 1
ATOM 3260 O O . THR A 1 426 ? 5.867 -26.078 -2.342 1 94.94 426 THR A O 1
ATOM 3263 N N . PRO A 1 427 ? 5.305 -25.922 -0.108 1 93.75 427 PRO A N 1
ATOM 3264 C CA . PRO A 1 427 ? 4.32 -27 -0.215 1 93.75 427 PRO A CA 1
ATOM 3265 C C . PRO A 1 427 ? 3.027 -26.562 -0.891 1 93.75 427 PRO A C 1
ATOM 3267 O O . PRO A 1 427 ? 2.734 -25.359 -0.94 1 93.75 427 PRO A O 1
ATOM 3270 N N . THR A 1 428 ? 2.369 -27.484 -1.4 1 92.62 428 THR A N 1
ATOM 3271 C CA . THR A 1 428 ? 1.047 -27.25 -1.972 1 92.62 428 THR A CA 1
ATOM 3272 C C . THR A 1 428 ? 0.169 -28.5 -1.84 1 92.62 428 THR A C 1
ATOM 3274 O O . THR A 1 428 ? 0.607 -29.516 -1.312 1 92.62 428 THR A O 1
ATOM 3277 N N . TYR A 1 429 ? -1.046 -28.297 -2.09 1 90.12 429 TYR A N 1
ATOM 3278 C CA . TYR A 1 429 ? -2.051 -29.359 -2.086 1 90.12 429 TYR A CA 1
ATOM 3279 C C . TYR A 1 429 ? -2.859 -29.344 -3.379 1 90.12 429 TYR A C 1
ATOM 3281 O O . TYR A 1 429 ? -3.432 -28.312 -3.75 1 90.12 429 TYR A O 1
ATOM 3289 N N . PHE A 1 430 ? -2.799 -30.484 -4.102 1 91.12 430 PHE A N 1
ATOM 3290 C CA . PHE A 1 430 ? -3.453 -30.578 -5.402 1 91.12 430 PHE A CA 1
ATOM 3291 C C . PHE A 1 430 ? -4.207 -31.891 -5.531 1 91.12 430 PHE A C 1
ATOM 3293 O O . PHE A 1 430 ? -3.617 -32.969 -5.426 1 91.12 430 PHE A O 1
ATOM 3300 N N . GLU A 1 431 ? -5.531 -31.797 -5.688 1 89.31 431 GLU A N 1
ATOM 3301 C CA . GLU A 1 431 ? -6.41 -32.938 -5.863 1 89.31 431 GLU A CA 1
ATOM 3302 C C . GLU A 1 431 ? -6.195 -33.969 -4.762 1 89.31 431 GLU A C 1
ATOM 3304 O O . GLU A 1 431 ? -6.016 -35.156 -5.043 1 89.31 431 GLU A O 1
ATOM 3309 N N . GLY A 1 432 ? -6.105 -33.5 -3.588 1 87.5 432 GLY A N 1
ATOM 3310 C CA . GLY A 1 432 ? -6.07 -34.375 -2.422 1 87.5 432 GLY A CA 1
ATOM 3311 C C . GLY A 1 432 ? -4.676 -34.844 -2.084 1 87.5 432 GLY A C 1
ATOM 3312 O O . GLY A 1 432 ? -4.5 -35.688 -1.194 1 87.5 432 GLY A O 1
ATOM 3313 N N . LYS A 1 433 ? -3.721 -34.344 -2.758 1 90.44 433 LYS A N 1
ATOM 3314 C CA . LYS A 1 433 ? -2.354 -34.812 -2.521 1 90.44 433 LYS A CA 1
ATOM 3315 C C . LYS A 1 433 ? -1.443 -33.625 -2.15 1 90.44 433 LYS A C 1
ATOM 3317 O O . LYS A 1 433 ? -1.55 -32.562 -2.727 1 90.44 433 LYS A O 1
ATOM 3322 N N . TRP A 1 434 ? -0.602 -33.938 -1.152 1 92.5 434 TRP A N 1
ATOM 3323 C CA . TRP A 1 434 ? 0.445 -32.969 -0.824 1 92.5 434 TRP A CA 1
ATOM 3324 C C . TRP A 1 434 ? 1.552 -33 -1.873 1 92.5 434 TRP A C 1
ATOM 3326 O O . TRP A 1 434 ? 1.92 -34.062 -2.375 1 92.5 434 TRP A O 1
ATOM 3336 N N . GLY A 1 435 ? 1.989 -31.891 -2.244 1 94.25 435 GLY A N 1
ATOM 3337 C CA . GLY A 1 435 ? 3.072 -31.766 -3.205 1 94.25 435 GLY A CA 1
ATOM 3338 C C . GLY A 1 435 ? 3.922 -30.531 -2.994 1 94.25 435 GLY A C 1
ATOM 3339 O O . GLY A 1 435 ? 3.805 -29.859 -1.967 1 94.25 435 GLY A O 1
ATOM 3340 N N . MET A 1 436 ? 4.855 -30.328 -3.906 1 95.25 436 MET A N 1
ATOM 3341 C CA . MET A 1 436 ? 5.73 -29.156 -3.926 1 95.25 436 MET A CA 1
ATOM 3342 C C . MET A 1 436 ? 5.5 -28.328 -5.188 1 95.25 436 MET A C 1
ATOM 3344 O O . MET A 1 436 ? 5.148 -28.875 -6.234 1 95.25 436 MET A O 1
ATOM 3348 N N . ARG A 1 437 ? 5.734 -27.125 -5.012 1 96.62 437 ARG A N 1
ATOM 3349 C CA . ARG A 1 437 ? 5.547 -26.188 -6.117 1 96.62 437 ARG A CA 1
ATOM 3350 C C . ARG A 1 437 ? 6.832 -25.422 -6.406 1 96.62 437 ARG A C 1
ATOM 3352 O O . ARG A 1 437 ? 7.441 -24.844 -5.5 1 96.62 437 ARG A O 1
ATOM 3359 N N . ALA A 1 438 ? 7.297 -25.406 -7.605 1 98.12 438 ALA A N 1
ATOM 3360 C CA . ALA A 1 438 ? 8.375 -24.562 -8.125 1 98.12 438 ALA A CA 1
ATOM 3361 C C . ALA A 1 438 ? 7.852 -23.578 -9.156 1 98.12 438 ALA A C 1
ATOM 3363 O O . ALA A 1 438 ? 7.434 -23.969 -10.25 1 98.12 438 ALA A O 1
ATOM 3364 N N . ALA A 1 439 ? 7.914 -22.297 -8.867 1 98.12 439 ALA A N 1
ATOM 3365 C CA . ALA A 1 439 ? 7.391 -21.25 -9.75 1 98.12 439 ALA A CA 1
ATOM 3366 C C . ALA A 1 439 ? 8.516 -20.375 -10.297 1 98.12 439 ALA A C 1
ATOM 3368 O O . ALA A 1 439 ? 9.289 -19.797 -9.531 1 98.12 439 ALA A O 1
ATOM 3369 N N . PHE A 1 440 ? 8.648 -20.266 -11.609 1 98.44 440 PHE A N 1
ATOM 3370 C CA . PHE A 1 440 ? 9.695 -19.516 -12.281 1 98.44 440 PHE A CA 1
ATOM 3371 C C . PHE A 1 440 ? 9.18 -18.172 -12.75 1 98.44 440 PHE A C 1
ATOM 3373 O O . PHE A 1 440 ? 8.32 -18.094 -13.625 1 98.44 440 PHE A O 1
ATOM 3380 N N . SER A 1 441 ? 9.703 -17.062 -12.18 1 97.81 441 SER A N 1
ATOM 3381 C CA . SER A 1 441 ? 9.242 -15.734 -12.586 1 97.81 441 SER A CA 1
ATOM 3382 C C . SER A 1 441 ? 10.367 -14.711 -12.516 1 97.81 441 SER A C 1
ATOM 3384 O O . SER A 1 441 ? 10.156 -13.531 -12.789 1 97.81 441 SER A O 1
ATOM 3386 N N . ASN A 1 442 ? 11.609 -15.102 -12.148 1 98.5 442 ASN A N 1
ATOM 3387 C CA . ASN A 1 442 ? 12.727 -14.18 -11.969 1 98.5 442 ASN A CA 1
ATOM 3388 C C . ASN A 1 442 ? 13.438 -13.898 -13.297 1 98.5 442 ASN A C 1
ATOM 3390 O O . ASN A 1 442 ? 13.695 -14.82 -14.07 1 98.5 442 ASN A O 1
ATOM 3394 N N . TRP A 1 443 ? 13.805 -12.672 -13.523 1 98.62 443 TRP A N 1
ATOM 3395 C CA . TRP A 1 443 ? 14.391 -12.25 -14.789 1 98.62 443 TRP A CA 1
ATOM 3396 C C . TRP A 1 443 ? 15.789 -12.828 -14.961 1 98.62 443 TRP A C 1
ATOM 3398 O O . TRP A 1 443 ? 16.297 -12.914 -16.078 1 98.62 443 TRP A O 1
ATOM 3408 N N . GLN A 1 444 ? 16.375 -13.289 -13.859 1 98.25 444 GLN A N 1
ATOM 3409 C CA . GLN A 1 444 ? 17.75 -13.758 -13.906 1 98.25 444 GLN A CA 1
ATOM 3410 C C . GLN A 1 444 ? 17.812 -15.266 -14.133 1 98.25 444 GLN A C 1
ATOM 3412 O O . GLN A 1 444 ? 18.875 -15.812 -14.43 1 98.25 444 GLN A O 1
ATOM 3417 N N . THR A 1 445 ? 16.75 -15.984 -13.945 1 98.38 445 THR A N 1
ATOM 3418 C CA . THR A 1 445 ? 16.766 -17.453 -13.984 1 98.38 445 THR A CA 1
ATOM 3419 C C . THR A 1 445 ? 17.156 -17.938 -15.375 1 98.38 445 THR A C 1
ATOM 3421 O O . THR A 1 445 ? 16.656 -17.453 -16.375 1 98.38 445 THR A O 1
ATOM 3424 N N . SER A 1 446 ? 18.047 -18.875 -15.414 1 97.69 446 SER A N 1
ATOM 3425 C CA . SER A 1 446 ? 18.531 -19.469 -16.656 1 97.69 446 SER A CA 1
ATOM 3426 C C . SER A 1 446 ? 18.406 -21 -16.609 1 97.69 446 SER A C 1
ATOM 3428 O O . SER A 1 446 ? 18.062 -21.562 -15.57 1 97.69 446 SER A O 1
ATOM 3430 N N . LEU A 1 447 ? 18.703 -21.609 -17.766 1 98.12 447 LEU A N 1
ATOM 3431 C CA . LEU A 1 447 ? 18.656 -23.062 -17.844 1 98.12 447 LEU A CA 1
ATOM 3432 C C . LEU A 1 447 ? 19.719 -23.688 -16.953 1 98.12 447 LEU A C 1
ATOM 3434 O O . LEU A 1 447 ? 19.531 -24.781 -16.422 1 98.12 447 LEU A O 1
ATOM 3438 N N . ASP A 1 448 ? 20.828 -22.938 -16.75 1 97.81 448 ASP A N 1
ATOM 3439 C CA . ASP A 1 448 ? 21.875 -23.406 -15.836 1 97.81 448 ASP A CA 1
ATOM 3440 C C . ASP A 1 448 ? 21.344 -23.469 -14.406 1 97.81 448 ASP A C 1
ATOM 3442 O O . ASP A 1 448 ? 21.734 -24.359 -13.633 1 97.81 448 ASP A O 1
ATOM 3446 N N . ASP A 1 449 ? 20.562 -22.547 -14.031 1 98.38 449 ASP A N 1
ATOM 3447 C CA . ASP A 1 449 ? 19.938 -22.562 -12.711 1 98.38 449 ASP A CA 1
ATOM 3448 C C . ASP A 1 449 ? 19.047 -23.797 -12.539 1 98.38 449 ASP A C 1
ATOM 3450 O O . ASP A 1 449 ? 18.969 -24.359 -11.453 1 98.38 449 ASP A O 1
ATOM 3454 N N . VAL A 1 450 ? 18.328 -24.188 -13.586 1 98.69 450 VAL A N 1
ATOM 3455 C CA . VAL A 1 450 ? 17.484 -25.375 -13.547 1 98.69 450 VAL A CA 1
ATOM 3456 C C . VAL A 1 450 ? 18.328 -26.609 -13.25 1 98.69 450 VAL A C 1
ATOM 3458 O O . VAL A 1 450 ? 17.922 -27.484 -12.477 1 98.69 450 VAL A O 1
ATOM 3461 N N . ASP A 1 451 ? 19.484 -26.656 -13.883 1 98.44 451 ASP A N 1
ATOM 3462 C CA . ASP A 1 451 ? 20.391 -27.781 -13.633 1 98.44 451 ASP A CA 1
ATOM 3463 C C . ASP A 1 451 ? 20.797 -27.844 -12.164 1 98.44 451 ASP A C 1
ATOM 3465 O O . ASP A 1 451 ? 20.859 -28.922 -11.562 1 98.44 451 ASP A O 1
ATOM 3469 N N . ARG A 1 452 ? 21.078 -26.719 -11.594 1 97.94 452 ARG A N 1
ATOM 3470 C CA . ARG A 1 452 ? 21.453 -26.641 -10.18 1 97.94 452 ARG A CA 1
ATOM 3471 C C . ARG A 1 452 ? 20.297 -27.078 -9.289 1 97.94 452 ARG A C 1
ATOM 3473 O O . ARG A 1 452 ? 20.484 -27.844 -8.352 1 97.94 452 ARG A O 1
ATOM 3480 N N . VAL A 1 453 ? 19.156 -26.594 -9.578 1 98.31 453 VAL A N 1
ATOM 3481 C CA . VAL A 1 453 ? 17.953 -26.922 -8.812 1 98.31 453 VAL A CA 1
ATOM 3482 C C . VAL A 1 453 ? 17.688 -28.422 -8.898 1 98.31 453 VAL A C 1
ATOM 3484 O O . VAL A 1 453 ? 17.422 -29.078 -7.887 1 98.31 453 VAL A O 1
ATOM 3487 N N . PHE A 1 454 ? 17.781 -28.953 -10.102 1 98.5 454 PHE A N 1
ATOM 3488 C CA . PHE A 1 454 ? 17.531 -30.359 -10.32 1 98.5 454 PHE A CA 1
ATOM 3489 C C . PHE A 1 454 ? 18.547 -31.219 -9.586 1 98.5 454 PHE A C 1
ATOM 3491 O O . PHE A 1 454 ? 18.203 -32.25 -8.992 1 98.5 454 PHE A O 1
ATOM 3498 N N . SER A 1 455 ? 19.797 -30.844 -9.656 1 98.19 455 SER A N 1
ATOM 3499 C CA . SER A 1 455 ? 20.844 -31.578 -8.953 1 98.19 455 SER A CA 1
ATOM 3500 C C . SER A 1 455 ? 20.562 -31.625 -7.457 1 98.19 455 SER A C 1
ATOM 3502 O O . SER A 1 455 ? 20.766 -32.656 -6.82 1 98.19 455 SER A O 1
ATOM 3504 N N . ALA A 1 456 ? 20.172 -30.531 -6.887 1 97.56 456 ALA A N 1
ATOM 3505 C CA . ALA A 1 456 ? 19.828 -30.484 -5.469 1 97.56 456 ALA A CA 1
ATOM 3506 C C . ALA A 1 456 ? 18.641 -31.391 -5.164 1 97.56 456 ALA A C 1
ATOM 3508 O O . ALA A 1 456 ? 18.625 -32.094 -4.156 1 97.56 456 ALA A O 1
ATOM 3509 N N . LEU A 1 457 ? 17.594 -31.359 -5.992 1 97.69 457 LEU A N 1
ATOM 3510 C CA . LEU A 1 457 ? 16.422 -32.219 -5.828 1 97.69 457 LEU A CA 1
ATOM 3511 C C . LEU A 1 457 ? 16.781 -33.688 -5.902 1 97.69 457 LEU A C 1
ATOM 3513 O O . LEU A 1 457 ? 16.359 -34.469 -5.059 1 97.69 457 LEU A O 1
ATOM 3517 N N . LYS A 1 458 ? 17.547 -33.969 -6.91 1 97 458 LYS A N 1
ATOM 3518 C CA . LYS A 1 458 ? 17.984 -35.375 -7.102 1 97 458 LYS A CA 1
ATOM 3519 C C . LYS A 1 458 ? 18.734 -35.875 -5.871 1 97 458 LYS A C 1
ATOM 3521 O O . LYS A 1 458 ? 18.469 -36.969 -5.395 1 97 458 LYS A O 1
ATOM 3526 N N . SER A 1 459 ? 19.609 -35.094 -5.375 1 96.38 459 SER A N 1
ATOM 3527 C CA . SER A 1 459 ? 20.359 -35.469 -4.18 1 96.38 459 SER A CA 1
ATOM 3528 C C . SER A 1 459 ? 19.438 -35.625 -2.98 1 96.38 459 SER A C 1
ATOM 3530 O O . SER A 1 459 ? 19.641 -36.531 -2.164 1 96.38 459 SER A O 1
ATOM 3532 N N . ALA A 1 460 ? 18.484 -34.781 -2.809 1 94.81 460 ALA A N 1
ATOM 3533 C CA . ALA A 1 460 ? 17.594 -34.781 -1.647 1 94.81 460 ALA A CA 1
ATOM 3534 C C . ALA A 1 460 ? 16.672 -36 -1.672 1 94.81 460 ALA A C 1
ATOM 3536 O O . ALA A 1 460 ? 16.328 -36.531 -0.622 1 94.81 460 ALA A O 1
ATOM 3537 N N . VAL A 1 461 ? 16.203 -36.375 -2.82 1 93 461 VAL A N 1
ATOM 3538 C CA . VAL A 1 461 ? 15.188 -37.438 -2.9 1 93 461 VAL A CA 1
ATOM 3539 C C . VAL A 1 461 ? 15.852 -38.812 -2.928 1 93 461 VAL A C 1
ATOM 3541 O O . VAL A 1 461 ? 15.242 -39.812 -2.553 1 93 461 VAL A O 1
ATOM 3544 N N . LEU A 1 462 ? 17.031 -38.844 -3.381 1 89.88 462 LEU A N 1
ATOM 3545 C CA . LEU A 1 462 ? 17.703 -40.156 -3.48 1 89.88 462 LEU A CA 1
ATOM 3546 C C . LEU A 1 462 ? 18.531 -40.438 -2.225 1 89.88 462 LEU A C 1
ATOM 3548 O O . LEU A 1 462 ? 18.891 -41.562 -1.958 1 89.88 462 LEU A O 1
ATOM 3552 N N . THR A 1 463 ? 18.984 -39.375 -1.549 1 77.5 463 THR A N 1
ATOM 3553 C CA . THR A 1 463 ? 19.734 -39.625 -0.317 1 77.5 463 THR A CA 1
ATOM 3554 C C . THR A 1 463 ? 18.781 -39.844 0.855 1 77.5 463 THR A C 1
ATOM 3556 O O . THR A 1 463 ? 17.859 -39.062 1.077 1 77.5 463 THR A O 1
ATOM 3559 N N . LYS A 1 464 ? 18.688 -41.156 1.346 1 57.62 464 LYS A N 1
ATOM 3560 C CA . LYS A 1 464 ? 17.922 -41.562 2.518 1 57.62 464 LYS A CA 1
ATOM 3561 C C . LYS A 1 464 ? 18.438 -40.875 3.779 1 57.62 464 LYS A C 1
ATOM 3563 O O . LYS A 1 464 ? 19.656 -40.781 3.988 1 57.62 464 LYS A O 1
ATOM 3568 N N . MET B 1 1 ? 19.641 -14.648 -22.734 1 95.88 1 MET B N 1
ATOM 3569 C CA . MET B 1 1 ? 19.031 -13.461 -22.141 1 95.88 1 MET B CA 1
ATOM 3570 C C . MET B 1 1 ? 19.016 -12.305 -23.141 1 95.88 1 MET B C 1
ATOM 3572 O O . MET B 1 1 ? 19.953 -12.133 -23.906 1 95.88 1 MET B O 1
ATOM 3576 N N . HIS B 1 2 ? 17.875 -11.5 -23.125 1 96.81 2 HIS B N 1
ATOM 3577 C CA . HIS B 1 2 ? 17.75 -10.344 -24 1 96.81 2 HIS B CA 1
ATOM 3578 C C . HIS B 1 2 ? 18.969 -9.43 -23.875 1 96.81 2 HIS B C 1
ATOM 3580 O O . HIS B 1 2 ? 19.453 -9.18 -22.781 1 96.81 2 HIS B O 1
ATOM 3586 N N . PRO B 1 3 ? 19.484 -8.898 -24.922 1 97.75 3 PRO B N 1
ATOM 3587 C CA . PRO B 1 3 ? 20.734 -8.141 -24.922 1 97.75 3 PRO B CA 1
ATOM 3588 C C . PRO B 1 3 ? 20.703 -6.941 -23.984 1 97.75 3 PRO B C 1
ATOM 3590 O O . PRO B 1 3 ? 21.672 -6.672 -23.281 1 97.75 3 PRO B O 1
ATOM 3593 N N . LEU B 1 4 ? 19.641 -6.227 -23.953 1 97.94 4 LEU B N 1
ATOM 3594 C CA . LEU B 1 4 ? 19.547 -5.047 -23.094 1 97.94 4 LEU B CA 1
ATOM 3595 C C . LEU B 1 4 ? 19.578 -5.441 -21.625 1 97.94 4 LEU B C 1
ATOM 3597 O O . LEU B 1 4 ? 20.188 -4.75 -20.812 1 97.94 4 LEU B O 1
ATOM 3601 N N . LEU B 1 5 ? 18.859 -6.504 -21.266 1 98.12 5 LEU B N 1
ATOM 3602 C CA . LEU B 1 5 ? 18.875 -6.988 -19.891 1 98.12 5 LEU B CA 1
ATOM 3603 C C . LEU B 1 5 ? 20.266 -7.434 -19.484 1 98.12 5 LEU B C 1
ATOM 3605 O O . LEU B 1 5 ? 20.734 -7.094 -18.391 1 98.12 5 LEU B O 1
ATOM 3609 N N . GLN B 1 6 ? 20.922 -8.188 -20.375 1 98 6 GLN B N 1
ATOM 3610 C CA . GLN B 1 6 ? 22.281 -8.648 -20.094 1 98 6 GLN B CA 1
ATOM 3611 C C . GLN B 1 6 ? 23.234 -7.477 -19.938 1 98 6 GLN B C 1
ATOM 3613 O O . GLN B 1 6 ? 24.047 -7.457 -19 1 98 6 GLN B O 1
ATOM 3618 N N . HIS B 1 7 ? 23.141 -6.52 -20.812 1 98.25 7 HIS B N 1
ATOM 3619 C CA . HIS B 1 7 ? 24 -5.34 -20.734 1 98.25 7 HIS B CA 1
ATOM 3620 C C . HIS B 1 7 ? 23.812 -4.605 -19.422 1 98.25 7 HIS B C 1
ATOM 3622 O O . HIS B 1 7 ? 24.797 -4.199 -18.781 1 98.25 7 HIS B O 1
ATOM 3628 N N . ASP B 1 8 ? 22.594 -4.375 -19.047 1 98.56 8 ASP B N 1
ATOM 3629 C CA . ASP B 1 8 ? 22.312 -3.641 -17.812 1 98.56 8 ASP B CA 1
ATOM 3630 C C . ASP B 1 8 ? 22.766 -4.434 -16.594 1 98.56 8 ASP B C 1
ATOM 3632 O O . ASP B 1 8 ? 23.203 -3.855 -15.594 1 98.56 8 ASP B O 1
ATOM 3636 N N . LYS B 1 9 ? 22.594 -5.777 -16.625 1 97.75 9 LYS B N 1
ATOM 3637 C CA . LYS B 1 9 ? 23.125 -6.617 -15.555 1 97.75 9 LYS B CA 1
ATOM 3638 C C . LYS B 1 9 ? 24.625 -6.43 -15.398 1 97.75 9 LYS B C 1
ATOM 3640 O O . LYS B 1 9 ? 25.125 -6.23 -14.281 1 97.75 9 LYS B O 1
ATOM 3645 N N . ASP B 1 10 ? 25.344 -6.438 -16.453 1 97.88 10 ASP B N 1
ATOM 3646 C CA . ASP B 1 10 ? 26.797 -6.316 -16.469 1 97.88 10 ASP B CA 1
ATOM 3647 C C . ASP B 1 10 ? 27.234 -4.91 -16.047 1 97.88 10 ASP B C 1
ATOM 3649 O O . ASP B 1 10 ? 28.359 -4.723 -15.562 1 97.88 10 ASP B O 1
ATOM 3653 N N . SER B 1 11 ? 26.344 -3.93 -16.203 1 98.19 11 SER B N 1
ATOM 3654 C CA . SER B 1 11 ? 26.688 -2.531 -15.969 1 98.19 11 SER B CA 1
ATOM 3655 C C . SER B 1 11 ? 26.031 -2.014 -14.695 1 98.19 11 SER B C 1
ATOM 3657 O O . SER B 1 11 ? 25.844 -0.808 -14.531 1 98.19 11 SER B O 1
ATOM 3659 N N . ILE B 1 12 ? 25.688 -2.861 -13.82 1 98.19 12 ILE B N 1
ATOM 3660 C CA . ILE B 1 12 ? 24.891 -2.482 -12.656 1 98.19 12 ILE B CA 1
ATOM 3661 C C . ILE B 1 12 ? 25.688 -1.504 -11.789 1 98.19 12 ILE B C 1
ATOM 3663 O O . ILE B 1 12 ? 25.125 -0.594 -11.188 1 98.19 12 ILE B O 1
ATOM 3667 N N . SER B 1 13 ? 27.016 -1.684 -11.688 1 98.19 13 SER B N 1
ATOM 3668 C CA . SER B 1 13 ? 27.859 -0.777 -10.914 1 98.19 13 SER B CA 1
ATOM 3669 C C . SER B 1 13 ? 27.797 0.641 -11.477 1 98.19 13 SER B C 1
ATOM 3671 O O . SER B 1 13 ? 27.609 1.602 -10.727 1 98.19 13 SER B O 1
ATOM 3673 N N . GLU B 1 14 ? 27.953 0.776 -12.719 1 98.25 14 GLU B N 1
ATOM 3674 C CA . GLU B 1 14 ? 27.875 2.076 -13.375 1 98.25 14 GLU B CA 1
ATOM 3675 C C . GLU B 1 14 ? 26.484 2.68 -13.242 1 98.25 14 GLU B C 1
ATOM 3677 O O . GLU B 1 14 ? 26.328 3.875 -12.977 1 98.25 14 GLU B O 1
ATOM 3682 N N . LEU B 1 15 ? 25.484 1.894 -13.492 1 98.56 15 LEU B N 1
ATOM 3683 C CA . LEU B 1 15 ? 24.094 2.352 -13.445 1 98.56 15 LEU B CA 1
ATOM 3684 C C . LEU B 1 15 ? 23.75 2.898 -12.062 1 98.56 15 LEU B C 1
ATOM 3686 O O . LEU B 1 15 ? 23.094 3.932 -11.945 1 98.56 15 LEU B O 1
ATOM 3690 N N . THR B 1 16 ? 24.188 2.213 -10.945 1 98.31 16 THR B N 1
ATOM 3691 C CA . THR B 1 16 ? 23.891 2.668 -9.586 1 98.31 16 THR B CA 1
ATOM 3692 C C . THR B 1 16 ? 24.656 3.939 -9.258 1 98.31 16 THR B C 1
ATOM 3694 O O . THR B 1 16 ? 24.172 4.793 -8.508 1 98.31 16 THR B O 1
ATOM 3697 N N . THR B 1 17 ? 25.844 4.105 -9.797 1 98.25 17 THR B N 1
ATOM 3698 C CA . THR B 1 17 ? 26.594 5.34 -9.633 1 98.25 17 THR B CA 1
ATOM 3699 C C . THR B 1 17 ? 25.875 6.512 -10.289 1 98.25 17 THR B C 1
ATOM 3701 O O . THR B 1 17 ? 25.734 7.578 -9.68 1 98.25 17 THR B O 1
ATOM 3704 N N . LEU B 1 18 ? 25.438 6.324 -11.531 1 98.38 18 LEU B N 1
ATOM 3705 C CA . LEU B 1 18 ? 24.688 7.355 -12.242 1 98.38 18 LEU B CA 1
ATOM 3706 C C . LEU B 1 18 ? 23.422 7.738 -11.469 1 98.38 18 LEU B C 1
ATOM 3708 O O . LEU B 1 18 ? 23.094 8.922 -11.359 1 98.38 18 LEU B O 1
ATOM 3712 N N . THR B 1 19 ? 22.766 6.777 -10.961 1 98.44 19 THR B N 1
ATOM 3713 C CA . THR B 1 19 ? 21.547 7 -10.203 1 98.44 19 THR B CA 1
ATOM 3714 C C . THR B 1 19 ? 21.828 7.812 -8.945 1 98.44 19 THR B C 1
ATOM 3716 O O . THR B 1 19 ? 21.094 8.75 -8.617 1 98.44 19 THR B O 1
ATOM 3719 N N . ARG B 1 20 ? 22.859 7.398 -8.18 1 98.19 20 ARG B N 1
ATOM 3720 C CA . ARG B 1 20 ? 23.266 8.133 -6.984 1 98.19 20 ARG B CA 1
ATOM 3721 C C . ARG B 1 20 ? 23.578 9.586 -7.309 1 98.19 20 ARG B C 1
ATOM 3723 O O . ARG B 1 20 ? 23.203 10.492 -6.551 1 98.19 20 ARG B O 1
ATOM 3730 N N . ASP B 1 21 ? 24.203 9.859 -8.383 1 98.19 21 ASP B N 1
ATOM 3731 C CA . ASP B 1 21 ? 24.531 11.227 -8.797 1 98.19 21 ASP B CA 1
ATOM 3732 C C . ASP B 1 21 ? 23.266 12.047 -9.031 1 98.19 21 ASP B C 1
ATOM 3734 O O . ASP B 1 21 ? 23.188 13.203 -8.609 1 98.19 21 ASP B O 1
ATOM 3738 N N . VAL B 1 22 ? 22.328 11.5 -9.734 1 98.25 22 VAL B N 1
ATOM 3739 C CA . VAL B 1 22 ? 21.062 12.172 -9.984 1 98.25 22 VAL B CA 1
ATOM 3740 C C . VAL B 1 22 ? 20.359 12.453 -8.664 1 98.25 22 VAL B C 1
ATOM 3742 O O . VAL B 1 22 ? 19.828 13.555 -8.453 1 98.25 22 VAL B O 1
ATOM 3745 N N . ALA B 1 23 ? 20.328 11.477 -7.742 1 98.38 23 ALA B N 1
ATOM 3746 C CA . ALA B 1 23 ? 19.688 11.617 -6.438 1 98.38 23 ALA B CA 1
ATOM 3747 C C . ALA B 1 23 ? 20.344 12.734 -5.629 1 98.38 23 ALA B C 1
ATOM 3749 O O . ALA B 1 23 ? 19.641 13.586 -5.059 1 98.38 23 ALA B O 1
ATOM 3750 N N . LEU B 1 24 ? 21.672 12.758 -5.559 1 98.19 24 LEU B N 1
ATOM 3751 C CA . LEU B 1 24 ? 22.406 13.75 -4.777 1 98.19 24 LEU B CA 1
ATOM 3752 C C . LEU B 1 24 ? 22.172 15.156 -5.328 1 98.19 24 LEU B C 1
ATOM 3754 O O . LEU B 1 24 ? 22.031 16.109 -4.562 1 98.19 24 LEU B O 1
ATOM 3758 N N . THR B 1 25 ? 22.172 15.242 -6.641 1 97.69 25 THR B N 1
ATOM 3759 C CA . THR B 1 25 ? 21.891 16.531 -7.254 1 97.69 25 THR B CA 1
ATOM 3760 C C . THR B 1 25 ? 20.516 17.062 -6.84 1 97.69 25 THR B C 1
ATOM 3762 O O . THR B 1 25 ? 20.375 18.234 -6.48 1 97.69 25 THR B O 1
ATOM 3765 N N . PHE B 1 26 ? 19.547 16.297 -6.898 1 97.81 26 PHE B N 1
ATOM 3766 C CA . PHE B 1 26 ? 18.203 16.672 -6.508 1 97.81 26 PHE B CA 1
ATOM 3767 C C . PHE B 1 26 ? 18.141 17.047 -5.035 1 97.81 26 PHE B C 1
ATOM 3769 O O . PHE B 1 26 ? 17.625 18.109 -4.684 1 97.81 26 PHE B O 1
ATOM 3776 N N . LEU B 1 27 ? 18.703 16.188 -4.121 1 98 27 LEU B N 1
ATOM 3777 C CA . LEU B 1 27 ? 18.641 16.391 -2.678 1 98 27 LEU B CA 1
ATOM 3778 C C . LEU B 1 27 ? 19.375 17.656 -2.27 1 98 27 LEU B C 1
ATOM 3780 O O . LEU B 1 27 ? 18.906 18.406 -1.41 1 98 27 LEU B O 1
ATOM 3784 N N . ASN B 1 28 ? 20.484 17.891 -2.865 1 96.75 28 ASN B N 1
ATOM 3785 C CA . ASN B 1 28 ? 21.281 19.078 -2.539 1 96.75 28 ASN B CA 1
ATOM 3786 C C . ASN B 1 28 ? 20.625 20.344 -3.064 1 96.75 28 ASN B C 1
ATOM 3788 O O . ASN B 1 28 ? 20.953 21.453 -2.611 1 96.75 28 ASN B O 1
ATOM 3792 N N . GLY B 1 29 ? 19.719 20.219 -4.02 1 96.06 29 GLY B N 1
ATOM 3793 C CA . GLY B 1 29 ? 19.047 21.359 -4.609 1 96.06 29 GLY B CA 1
ATOM 3794 C C . GLY B 1 29 ? 17.703 21.656 -3.984 1 96.06 29 GLY B C 1
ATOM 3795 O O . GLY B 1 29 ? 17.047 22.641 -4.324 1 96.06 29 GLY B O 1
ATOM 3796 N N . LEU B 1 30 ? 17.266 20.969 -3.043 1 96.19 30 LEU B N 1
ATOM 3797 C CA . LEU B 1 30 ? 15.898 21 -2.518 1 96.19 30 LEU B CA 1
ATOM 3798 C C . LEU B 1 30 ? 15.555 22.406 -2 1 96.19 30 LEU B C 1
ATOM 3800 O O . LEU B 1 30 ? 14.422 22.859 -2.156 1 96.19 30 LEU B O 1
ATOM 3804 N N . SER B 1 31 ? 16.484 23.078 -1.354 1 94 31 SER B N 1
ATOM 3805 C CA . SER B 1 31 ? 16.219 24.375 -0.752 1 94 31 SER B CA 1
ATOM 3806 C C . SER B 1 31 ? 15.977 25.438 -1.818 1 94 31 SER B C 1
ATOM 3808 O O . SER B 1 31 ? 15.375 26.469 -1.544 1 94 31 SER B O 1
ATOM 3810 N N . GLU B 1 32 ? 16.391 25.156 -3.057 1 94.44 32 GLU B N 1
ATOM 3811 C CA . GLU B 1 32 ? 16.281 26.156 -4.117 1 94.44 32 GLU B CA 1
ATOM 3812 C C . GLU B 1 32 ? 15.188 25.781 -5.113 1 94.44 32 GLU B C 1
ATOM 3814 O O . GLU B 1 32 ? 14.688 26.641 -5.848 1 94.44 32 GLU B O 1
ATOM 3819 N N . LEU B 1 33 ? 14.867 24.562 -5.172 1 95 33 LEU B N 1
ATOM 3820 C CA . LEU B 1 33 ? 13.828 24.109 -6.09 1 95 33 LEU B CA 1
ATOM 3821 C C . LEU B 1 33 ? 12.445 24.516 -5.602 1 95 33 LEU B C 1
ATOM 3823 O O . LEU B 1 33 ? 12.211 24.609 -4.395 1 95 33 LEU B O 1
ATOM 3827 N N . PRO B 1 34 ? 11.516 24.797 -6.551 1 95.25 34 PRO B N 1
ATOM 3828 C CA . PRO B 1 34 ? 10.164 25.141 -6.125 1 95.25 34 PRO B CA 1
ATOM 3829 C C . PRO B 1 34 ? 9.445 24 -5.422 1 95.25 34 PRO B C 1
ATOM 3831 O O . PRO B 1 34 ? 9.414 22.875 -5.934 1 95.25 34 PRO B O 1
ATOM 3834 N N . PRO B 1 35 ? 8.836 24.312 -4.293 1 96.25 35 PRO B N 1
ATOM 3835 C CA . PRO B 1 35 ? 8.117 23.25 -3.58 1 96.25 35 PRO B CA 1
ATOM 3836 C C . PRO B 1 35 ? 6.938 22.688 -4.379 1 96.25 35 PRO B C 1
ATOM 3838 O O . PRO B 1 35 ? 6.562 21.531 -4.203 1 96.25 35 PRO B O 1
ATOM 3841 N N . GLY B 1 36 ? 6.25 23.422 -5.168 1 93.44 36 GLY B N 1
ATOM 3842 C CA . GLY B 1 36 ? 5.18 23.016 -6.062 1 93.44 36 GLY B CA 1
ATOM 3843 C C . GLY B 1 36 ? 5.332 23.562 -7.469 1 93.44 36 GLY B C 1
ATOM 3844 O O . GLY B 1 36 ? 5.848 24.672 -7.652 1 93.44 36 GLY B O 1
ATOM 3845 N N . ARG B 1 37 ? 4.922 22.688 -8.477 1 82.81 37 ARG B N 1
ATOM 3846 C CA . ARG B 1 37 ? 5.082 23.094 -9.867 1 82.81 37 ARG B CA 1
ATOM 3847 C C . ARG B 1 37 ? 3.746 23.078 -10.602 1 82.81 37 ARG B C 1
ATOM 3849 O O . ARG B 1 37 ? 2.883 22.25 -10.305 1 82.81 37 ARG B O 1
ATOM 3856 N N . LEU B 1 38 ? 3.479 24.078 -11.5 1 67 38 LEU B N 1
ATOM 3857 C CA . LEU B 1 38 ? 2.221 24.109 -12.242 1 67 38 LEU B CA 1
ATOM 3858 C C . LEU B 1 38 ? 2.449 23.828 -13.719 1 67 38 LEU B C 1
ATOM 3860 O O . LEU B 1 38 ? 1.494 23.719 -14.492 1 67 38 LEU B O 1
ATOM 3864 N N . GLU B 1 39 ? 3.6 23.469 -14.133 1 66.25 39 GLU B N 1
ATOM 3865 C CA . GLU B 1 39 ? 3.586 23.469 -15.594 1 66.25 39 GLU B CA 1
ATOM 3866 C C . GLU B 1 39 ? 3.293 22.078 -16.141 1 66.25 39 GLU B C 1
ATOM 3868 O O . GLU B 1 39 ? 3.766 21.078 -15.602 1 66.25 39 GLU B O 1
ATOM 3873 N N . SER B 1 40 ? 2.338 22.172 -17.078 1 69.56 40 SER B N 1
ATOM 3874 C CA . SER B 1 40 ? 1.857 20.969 -17.75 1 69.56 40 SER B CA 1
ATOM 3875 C C . SER B 1 40 ? 2.938 20.359 -18.641 1 69.56 40 SER B C 1
ATOM 3877 O O . SER B 1 40 ? 3.686 21.078 -19.297 1 69.56 40 SER B O 1
ATOM 3879 N N . HIS B 1 41 ? 3.189 19.109 -18.438 1 68.38 41 HIS B N 1
ATOM 3880 C CA . HIS B 1 41 ? 4.043 18.281 -19.297 1 68.38 41 HIS B CA 1
ATOM 3881 C C . HIS B 1 41 ? 3.246 17.641 -20.422 1 68.38 41 HIS B C 1
ATOM 3883 O O . HIS B 1 41 ? 2.201 17.031 -20.172 1 68.38 41 HIS B O 1
ATOM 3889 N N . ASN B 1 42 ? 3.48 18.062 -21.609 1 65.94 42 ASN B N 1
ATOM 3890 C CA . ASN B 1 42 ? 2.873 17.375 -22.75 1 65.94 42 ASN B CA 1
ATOM 3891 C C . ASN B 1 42 ? 3.705 16.172 -23.188 1 65.94 42 ASN B C 1
ATOM 3893 O O . ASN B 1 42 ? 4.773 16.328 -23.781 1 65.94 42 ASN B O 1
ATOM 3897 N N . SER B 1 43 ? 3.479 15.055 -22.531 1 64.69 43 SER B N 1
ATOM 3898 C CA . SER B 1 43 ? 4.262 13.906 -22.969 1 64.69 43 SER B CA 1
ATOM 3899 C C . SER B 1 43 ? 3.477 13.062 -23.969 1 64.69 43 SER B C 1
ATOM 3901 O O . SER B 1 43 ? 2.254 12.945 -23.875 1 64.69 43 SER B O 1
ATOM 3903 N N . ASN B 1 44 ? 4.109 12.789 -25.172 1 61.34 44 ASN B N 1
ATOM 3904 C CA . ASN B 1 44 ? 3.557 11.828 -26.109 1 61.34 44 ASN B CA 1
ATOM 3905 C C . ASN B 1 44 ? 3.961 10.398 -25.766 1 61.34 44 ASN B C 1
ATOM 3907 O O . ASN B 1 44 ? 5.035 9.938 -26.156 1 61.34 44 ASN B O 1
ATOM 3911 N N . GLY B 1 45 ? 3.352 9.844 -24.844 1 61.5 45 GLY B N 1
ATOM 3912 C CA . GLY B 1 45 ? 3.658 8.492 -24.406 1 61.5 45 GLY B CA 1
ATOM 3913 C C . GLY B 1 45 ? 3.775 7.512 -25.562 1 61.5 45 GLY B C 1
ATOM 3914 O O . GLY B 1 45 ? 3.184 7.723 -26.625 1 61.5 45 GLY B O 1
ATOM 3915 N N . SER B 1 46 ? 4.922 6.703 -25.656 1 63.09 46 SER B N 1
ATOM 3916 C CA . SER B 1 46 ? 5.109 5.68 -26.688 1 63.09 46 SER B CA 1
ATOM 3917 C C . SER B 1 46 ? 4.797 4.289 -26.141 1 63.09 46 SER B C 1
ATOM 3919 O O . SER B 1 46 ? 4.875 4.055 -24.938 1 63.09 46 SER B O 1
ATOM 3921 N N . GLU B 1 47 ? 4.164 3.404 -26.922 1 67.75 47 GLU B N 1
ATOM 3922 C CA . GLU B 1 47 ? 3.842 2.016 -26.594 1 67.75 47 GLU B CA 1
ATOM 3923 C C . GLU B 1 47 ? 5.094 1.236 -26.203 1 67.75 47 GLU B C 1
ATOM 3925 O O . GLU B 1 47 ? 5.004 0.195 -25.562 1 67.75 47 GLU B O 1
ATOM 3930 N N . ALA B 1 48 ? 6.168 1.71 -26.125 1 70.44 48 ALA B N 1
ATOM 3931 C CA . ALA B 1 48 ? 7.504 1.241 -25.766 1 70.44 48 ALA B CA 1
ATOM 3932 C C . ALA B 1 48 ? 7.742 -0.176 -26.281 1 70.44 48 ALA B C 1
ATOM 3934 O O . ALA B 1 48 ? 7.98 -1.095 -25.484 1 70.44 48 ALA B O 1
ATOM 3935 N N . LYS B 1 49 ? 7.574 -0.543 -27.625 1 82.56 49 LYS B N 1
ATOM 3936 C CA . LYS B 1 49 ? 7.797 -1.88 -28.172 1 82.56 49 LYS B CA 1
ATOM 3937 C C . LYS B 1 49 ? 9.234 -2.332 -27.938 1 82.56 49 LYS B C 1
ATOM 3939 O O . LYS B 1 49 ? 9.477 -3.422 -27.422 1 82.56 49 LYS B O 1
ATOM 3944 N N . GLU B 1 50 ? 10.07 -1.438 -28.203 1 92.69 50 GLU B N 1
ATOM 3945 C CA . GLU B 1 50 ? 11.484 -1.719 -27.953 1 92.69 50 GLU B CA 1
ATOM 3946 C C . GLU B 1 50 ? 12.039 -0.824 -26.859 1 92.69 50 GLU B C 1
ATOM 3948 O O . GLU B 1 50 ? 11.695 0.357 -26.766 1 92.69 50 GLU B O 1
ATOM 3953 N N . GLY B 1 51 ? 12.906 -1.48 -26.047 1 96.69 51 GLY B N 1
ATOM 3954 C CA . GLY B 1 51 ? 13.516 -0.75 -24.953 1 96.69 51 GLY B CA 1
ATOM 3955 C C . GLY B 1 51 ? 14.742 0.041 -25.375 1 96.69 51 GLY B C 1
ATOM 3956 O O . GLY B 1 51 ? 15.258 -0.142 -26.469 1 96.69 51 GLY B O 1
ATOM 3957 N N . ILE B 1 52 ? 15.227 0.921 -24.5 1 97.69 52 ILE B N 1
ATOM 3958 C CA . ILE B 1 52 ? 16.344 1.78 -24.859 1 97.69 52 ILE B CA 1
ATOM 3959 C C . ILE B 1 52 ? 17.469 1.599 -23.844 1 97.69 52 ILE B C 1
ATOM 3961 O O . ILE B 1 52 ? 18.5 2.285 -23.906 1 97.69 52 ILE B O 1
ATOM 3965 N N . GLY B 1 53 ? 17.312 0.696 -22.875 1 98.19 53 GLY B N 1
ATOM 3966 C CA . GLY B 1 53 ? 18.297 0.463 -21.828 1 98.19 53 GLY B CA 1
ATOM 3967 C C . GLY B 1 53 ? 18.109 1.385 -20.641 1 98.19 53 GLY B C 1
ATOM 3968 O O . GLY B 1 53 ? 17.5 2.443 -20.75 1 98.19 53 GLY B O 1
ATOM 3969 N N . ALA B 1 54 ? 18.672 0.999 -19.5 1 98.69 54 ALA B N 1
ATOM 3970 C CA . ALA B 1 54 ? 18.438 1.69 -18.234 1 98.69 54 ALA B CA 1
ATOM 3971 C C . ALA B 1 54 ? 19.141 3.051 -18.219 1 98.69 54 ALA B C 1
ATOM 3973 O O . ALA B 1 54 ? 18.562 4.035 -17.734 1 98.69 54 ALA B O 1
ATOM 3974 N N . ALA B 1 55 ? 20.344 3.115 -18.688 1 98.62 55 ALA B N 1
ATOM 3975 C CA . ALA B 1 55 ? 21.094 4.371 -18.688 1 98.62 55 ALA B CA 1
ATOM 3976 C C . ALA B 1 55 ? 20.359 5.441 -19.5 1 98.62 55 ALA B C 1
ATOM 3978 O O . ALA B 1 55 ? 20.25 6.59 -19.062 1 98.62 55 ALA B O 1
ATOM 3979 N N . GLN B 1 56 ? 19.938 5.047 -20.672 1 98.12 56 GLN B N 1
ATOM 3980 C CA . GLN B 1 56 ? 19.219 5.988 -21.516 1 98.12 56 GLN B CA 1
ATOM 3981 C C . GLN B 1 56 ? 17.859 6.344 -20.906 1 98.12 56 GLN B C 1
ATOM 3983 O O . GLN B 1 56 ? 17.391 7.48 -21.031 1 98.12 56 GLN B O 1
ATOM 3988 N N . ALA B 1 57 ? 17.141 5.375 -20.328 1 98.19 57 ALA B N 1
ATOM 3989 C CA . ALA B 1 57 ? 15.898 5.66 -19.641 1 98.19 57 ALA B CA 1
ATOM 3990 C C . ALA B 1 57 ? 16.109 6.723 -18.562 1 98.19 57 ALA B C 1
ATOM 3992 O O . ALA B 1 57 ? 15.266 7.609 -18.391 1 98.19 57 ALA B O 1
ATOM 3993 N N . LEU B 1 58 ? 17.203 6.602 -17.812 1 98.5 58 LEU B N 1
ATOM 3994 C CA . LEU B 1 58 ? 17.531 7.578 -16.781 1 98.5 58 LEU B CA 1
ATOM 3995 C C . LEU B 1 58 ? 17.719 8.969 -17.375 1 98.5 58 LEU B C 1
ATOM 3997 O O . LEU B 1 58 ? 17.281 9.969 -16.797 1 98.5 58 LEU B O 1
ATOM 4001 N N . GLU B 1 59 ? 18.312 9.047 -18.516 1 97.81 59 GLU B N 1
ATOM 4002 C CA . GLU B 1 59 ? 18.5 10.32 -19.203 1 97.81 59 GLU B CA 1
ATOM 4003 C C . GLU B 1 59 ? 17.172 10.922 -19.641 1 97.81 59 GLU B C 1
ATOM 4005 O O . GLU B 1 59 ? 16.969 12.133 -19.531 1 97.81 59 GLU B O 1
ATOM 4010 N N . VAL B 1 60 ? 16.344 10.102 -20.156 1 96.25 60 VAL B N 1
ATOM 4011 C CA . VAL B 1 60 ? 15.016 10.562 -20.562 1 96.25 60 VAL B CA 1
ATOM 4012 C C . VAL B 1 60 ? 14.266 11.094 -19.344 1 96.25 60 VAL B C 1
ATOM 4014 O O . VAL B 1 60 ? 13.633 12.156 -19.406 1 96.25 60 VAL B O 1
ATOM 4017 N N . PHE B 1 61 ? 14.312 10.438 -18.266 1 97.19 61 PHE B N 1
ATOM 4018 C CA . PHE B 1 61 ? 13.641 10.875 -17.031 1 97.19 61 PHE B CA 1
ATOM 4019 C C . PHE B 1 61 ? 14.172 12.234 -16.594 1 97.19 61 PHE B C 1
ATOM 4021 O O . PHE B 1 61 ? 13.391 13.133 -16.281 1 97.19 61 PHE B O 1
ATOM 4028 N N . LYS B 1 62 ? 15.477 12.312 -16.5 1 96.62 62 LYS B N 1
ATOM 4029 C CA . LYS B 1 62 ? 16.141 13.547 -16.062 1 96.62 62 LYS B CA 1
ATOM 4030 C C . LYS B 1 62 ? 15.695 14.734 -16.922 1 96.62 62 LYS B C 1
ATOM 4032 O O . LYS B 1 62 ? 15.453 15.82 -16.391 1 96.62 62 LYS B O 1
ATOM 4037 N N . ALA B 1 63 ? 15.539 14.492 -18.172 1 94.5 63 ALA B N 1
ATOM 4038 C CA . ALA B 1 63 ? 15.266 15.578 -19.109 1 94.5 63 ALA B CA 1
ATOM 4039 C C . ALA B 1 63 ? 13.773 15.898 -19.156 1 94.5 63 ALA B C 1
ATOM 4041 O O . ALA B 1 63 ? 13.391 17.062 -19.25 1 94.5 63 ALA B O 1
ATOM 4042 N N . GLN B 1 64 ? 12.969 14.875 -19.047 1 93.31 64 GLN B N 1
ATOM 4043 C CA . GLN B 1 64 ? 11.57 15.078 -19.438 1 93.31 64 GLN B CA 1
ATOM 4044 C C . GLN B 1 64 ? 10.664 15.109 -18.203 1 93.31 64 GLN B C 1
ATOM 4046 O O . GLN B 1 64 ? 9.57 15.664 -18.25 1 93.31 64 GLN B O 1
ATOM 4051 N N . TRP B 1 65 ? 11.062 14.516 -17.094 1 95.12 65 TRP B N 1
ATOM 4052 C CA . TRP B 1 65 ? 10.125 14.359 -15.992 1 95.12 65 TRP B CA 1
ATOM 4053 C C . TRP B 1 65 ? 10.625 15.07 -14.742 1 95.12 65 TRP B C 1
ATOM 4055 O O . TRP B 1 65 ? 9.859 15.789 -14.086 1 95.12 65 TRP B O 1
ATOM 4065 N N . LEU B 1 66 ? 11.914 14.969 -14.438 1 95.56 66 LEU B N 1
ATOM 4066 C CA . LEU B 1 66 ? 12.484 15.484 -13.188 1 95.56 66 LEU B CA 1
ATOM 4067 C C . LEU B 1 66 ? 12.203 16.969 -13.039 1 95.56 66 LEU B C 1
ATOM 4069 O O . LEU B 1 66 ? 11.836 17.438 -11.961 1 95.56 66 LEU B O 1
ATOM 4073 N N . PRO B 1 67 ? 12.281 17.844 -14.148 1 92.81 67 PRO B N 1
ATOM 4074 C CA . PRO B 1 67 ? 12.055 19.281 -14.008 1 92.81 67 PRO B CA 1
ATOM 4075 C C . PRO B 1 67 ? 10.594 19.609 -13.688 1 92.81 67 PRO B C 1
ATOM 4077 O O . PRO B 1 67 ? 10.289 20.75 -13.328 1 92.81 67 PRO B O 1
ATOM 4080 N N . HIS B 1 68 ? 9.719 18.641 -13.805 1 93.81 68 HIS B N 1
ATOM 4081 C CA . HIS B 1 68 ? 8.289 18.906 -13.656 1 93.81 68 HIS B CA 1
ATOM 4082 C C . HIS B 1 68 ? 7.766 18.328 -12.344 1 93.81 68 HIS B C 1
ATOM 4084 O O . HIS B 1 68 ? 6.551 18.219 -12.156 1 93.81 68 HIS B O 1
ATOM 4090 N N . LEU B 1 69 ? 8.664 17.938 -11.469 1 95.5 69 LEU B N 1
ATOM 4091 C CA . LEU B 1 69 ? 8.289 17.406 -10.164 1 95.5 69 LEU B CA 1
ATOM 4092 C C . LEU B 1 69 ? 8.344 18.484 -9.086 1 95.5 69 LEU B C 1
ATOM 4094 O O . LEU B 1 69 ? 9.078 19.453 -9.227 1 95.5 69 LEU B O 1
ATOM 4098 N N . ALA B 1 70 ? 7.496 18.328 -8.109 1 95.56 70 ALA B N 1
ATOM 4099 C CA . ALA B 1 70 ? 7.551 19.188 -6.934 1 95.56 70 ALA B CA 1
ATOM 4100 C C . ALA B 1 70 ? 8.742 18.844 -6.047 1 95.56 70 ALA B C 1
ATOM 4102 O O . ALA B 1 70 ? 9.102 17.672 -5.922 1 95.56 70 ALA B O 1
ATOM 4103 N N . ALA B 1 71 ? 9.344 19.875 -5.434 1 96.56 71 ALA B N 1
ATOM 4104 C CA . ALA B 1 71 ? 10.312 19.594 -4.375 1 96.56 71 ALA B CA 1
ATOM 4105 C C . ALA B 1 71 ? 9.617 19.391 -3.031 1 96.56 71 ALA B C 1
ATOM 4107 O O . ALA B 1 71 ? 9.961 20.031 -2.039 1 96.56 71 ALA B O 1
ATOM 4108 N N . SER B 1 72 ? 8.703 18.453 -3.043 1 95.75 72 SER B N 1
ATOM 4109 C CA . SER B 1 72 ? 7.863 18.203 -1.878 1 95.75 72 SER B CA 1
ATOM 4110 C C . SER B 1 72 ? 8.672 17.609 -0.73 1 95.75 72 SER B C 1
ATOM 4112 O O . SER B 1 72 ? 8.266 17.688 0.431 1 95.75 72 SER B O 1
ATOM 4114 N N . ALA B 1 73 ? 9.852 17.047 -0.993 1 96.56 73 ALA B N 1
ATOM 4115 C CA . ALA B 1 73 ? 10.734 16.484 0.029 1 96.56 73 ALA B CA 1
ATOM 4116 C C . ALA B 1 73 ? 11.5 17.594 0.754 1 96.56 73 ALA B C 1
ATOM 4118 O O . ALA B 1 73 ? 12.211 17.328 1.728 1 96.56 73 ALA B O 1
ATOM 4119 N N . GLY B 1 74 ? 11.305 18.859 0.352 1 96.81 74 GLY B N 1
ATOM 4120 C CA . GLY B 1 74 ? 12.086 19.969 0.876 1 96.81 74 GLY B CA 1
ATOM 4121 C C . GLY B 1 74 ? 11.359 20.75 1.952 1 96.81 74 GLY B C 1
ATOM 4122 O O . GLY B 1 74 ? 10.227 20.422 2.312 1 96.81 74 GLY B O 1
ATOM 4123 N N . PRO B 1 75 ? 11.945 21.766 2.453 1 97.62 75 PRO B N 1
ATOM 4124 C CA . PRO B 1 75 ? 11.562 22.375 3.73 1 97.62 75 PRO B CA 1
ATOM 4125 C C . PRO B 1 75 ? 10.375 23.312 3.602 1 97.62 75 PRO B C 1
ATOM 4127 O O . PRO B 1 75 ? 9.805 23.734 4.613 1 97.62 75 PRO B O 1
ATOM 4130 N N . ARG B 1 76 ? 9.922 23.703 2.404 1 98 76 ARG B N 1
ATOM 4131 C CA . ARG B 1 76 ? 8.922 24.766 2.299 1 98 76 ARG B CA 1
ATOM 4132 C C . ARG B 1 76 ? 7.691 24.281 1.541 1 98 76 ARG B C 1
ATOM 4134 O O . ARG B 1 76 ? 6.973 25.078 0.937 1 98 76 ARG B O 1
ATOM 4141 N N . TYR B 1 77 ? 7.578 22.953 1.423 1 97.56 77 TYR B N 1
ATOM 4142 C CA . TYR B 1 77 ? 6.336 22.328 0.992 1 97.56 77 TYR B CA 1
ATOM 4143 C C . TYR B 1 77 ? 5.348 22.219 2.148 1 97.56 77 TYR B C 1
ATOM 4145 O O . TYR B 1 77 ? 5.418 21.297 2.953 1 97.56 77 TYR B O 1
ATOM 4153 N N . LEU B 1 78 ? 4.305 23.125 2.197 1 97.69 78 LEU B N 1
ATOM 4154 C CA . LEU B 1 78 ? 3.488 23.266 3.395 1 97.69 78 LEU B CA 1
ATOM 4155 C C . LEU B 1 78 ? 2.023 22.969 3.096 1 97.69 78 LEU B C 1
ATOM 4157 O O . LEU B 1 78 ? 1.151 23.219 3.932 1 97.69 78 LEU B O 1
ATOM 4161 N N . GLY B 1 79 ? 1.723 22.469 1.905 1 94.31 79 GLY B N 1
ATOM 4162 C CA . GLY B 1 79 ? 0.35 22.312 1.454 1 94.31 79 GLY B CA 1
ATOM 4163 C C . GLY B 1 79 ? -0.362 21.156 2.109 1 94.31 79 GLY B C 1
ATOM 4164 O O . GLY B 1 79 ? -1.592 21.141 2.203 1 94.31 79 GLY B O 1
ATOM 4165 N N . PHE B 1 80 ? 0.358 20.141 2.51 1 92.69 80 PHE B N 1
ATOM 4166 C CA . PHE B 1 80 ? -0.172 18.938 3.156 1 92.69 80 PHE B CA 1
ATOM 4167 C C . PHE B 1 80 ? 0.687 18.547 4.352 1 92.69 80 PHE B C 1
ATOM 4169 O O . PHE B 1 80 ? 1.806 19.047 4.508 1 92.69 80 PHE B O 1
ATOM 4176 N N . VAL B 1 81 ? 0.033 17.75 5.191 1 94.06 81 VAL B N 1
ATOM 4177 C CA . VAL B 1 81 ? 0.832 17.219 6.293 1 94.06 81 VAL B CA 1
ATOM 4178 C C . VAL B 1 81 ? 1.708 16.078 5.789 1 94.06 81 VAL B C 1
ATOM 4180 O O . VAL B 1 81 ? 1.311 14.914 5.848 1 94.06 81 VAL B O 1
ATOM 4183 N N . THR B 1 82 ? 2.799 16.422 5.297 1 92.5 82 THR B N 1
ATOM 4184 C CA . THR B 1 82 ? 3.744 15.461 4.738 1 92.5 82 THR B CA 1
ATOM 4185 C C . THR B 1 82 ? 5.168 15.797 5.168 1 92.5 82 THR B C 1
ATOM 4187 O O . THR B 1 82 ? 5.543 16.969 5.242 1 92.5 82 THR B O 1
ATOM 4190 N N . GLY B 1 83 ? 5.867 14.805 5.484 1 93.5 83 GLY B N 1
ATOM 4191 C CA . GLY B 1 83 ? 7.277 14.992 5.801 1 93.5 83 GLY B CA 1
ATOM 4192 C C . GLY B 1 83 ? 8.18 14.844 4.594 1 93.5 83 GLY B C 1
ATOM 4193 O O . GLY B 1 83 ? 7.707 14.805 3.457 1 93.5 83 GLY B O 1
ATOM 4194 N N . GLY B 1 84 ? 9.375 14.977 4.781 1 95.12 84 GLY B N 1
ATOM 4195 C CA . GLY B 1 84 ? 10.375 14.578 3.807 1 95.12 84 GLY B CA 1
ATOM 4196 C C . GLY B 1 84 ? 10.883 13.156 4.016 1 95.12 84 GLY B C 1
ATOM 4197 O O . GLY B 1 84 ? 10.102 12.258 4.336 1 95.12 84 GLY B O 1
ATOM 4198 N N . ALA B 1 85 ? 12.047 12.859 3.693 1 97.88 85 ALA B N 1
ATOM 4199 C CA . ALA B 1 85 ? 12.789 11.648 4.004 1 97.88 85 ALA B CA 1
ATOM 4200 C C . ALA B 1 85 ? 14.141 11.977 4.641 1 97.88 85 ALA B C 1
ATOM 4202 O O . ALA B 1 85 ? 14.969 12.664 4.035 1 97.88 85 ALA B O 1
ATOM 4203 N N . THR B 1 86 ? 14.312 11.539 5.898 1 98.62 86 THR B N 1
ATOM 4204 C CA . THR B 1 86 ? 15.625 11.727 6.504 1 98.62 86 THR B CA 1
ATOM 4205 C C . THR B 1 86 ? 16.688 10.922 5.754 1 98.62 86 THR B C 1
ATOM 4207 O O . THR B 1 86 ? 16.359 9.977 5.035 1 98.62 86 THR B O 1
ATOM 4210 N N . PRO B 1 87 ? 17.953 11.305 5.914 1 98.69 87 PRO B N 1
ATOM 4211 C CA . PRO B 1 87 ? 19 10.523 5.25 1 98.69 87 PRO B CA 1
ATOM 4212 C C . PRO B 1 87 ? 18.938 9.039 5.598 1 98.69 87 PRO B C 1
ATOM 4214 O O . PRO B 1 87 ? 19.031 8.188 4.707 1 98.69 87 PRO B O 1
ATOM 4217 N N . ALA B 1 88 ? 18.719 8.727 6.855 1 98.75 88 ALA B N 1
ATOM 4218 C CA . ALA B 1 88 ? 18.688 7.328 7.293 1 98.75 88 ALA B CA 1
ATOM 4219 C C . ALA B 1 88 ? 17.5 6.586 6.668 1 98.75 88 ALA B C 1
ATOM 4221 O O . ALA B 1 88 ? 17.641 5.438 6.238 1 98.75 88 ALA B O 1
ATOM 4222 N N . SER B 1 89 ? 16.344 7.195 6.676 1 98.75 89 SER B N 1
ATOM 4223 C CA . SER B 1 89 ? 15.172 6.539 6.109 1 98.75 89 SER B CA 1
ATOM 4224 C C . SER B 1 89 ? 15.328 6.332 4.605 1 98.75 89 SER B C 1
ATOM 4226 O O . SER B 1 89 ? 14.852 5.336 4.059 1 98.75 89 SER B O 1
ATOM 4228 N N . LEU B 1 90 ? 15.938 7.281 3.891 1 98.69 90 LEU B N 1
ATOM 4229 C CA . LEU B 1 90 ? 16.219 7.145 2.465 1 98.69 90 LEU B CA 1
ATOM 4230 C C . LEU B 1 90 ? 17.109 5.934 2.199 1 98.69 90 LEU B C 1
ATOM 4232 O O . LEU B 1 90 ? 16.812 5.129 1.311 1 98.69 90 LEU B O 1
ATOM 4236 N N . ILE B 1 91 ? 18.156 5.781 3 1 97.56 91 ILE B N 1
ATOM 4237 C CA . ILE B 1 91 ? 19.062 4.645 2.914 1 97.56 91 ILE B CA 1
ATOM 4238 C C . ILE B 1 91 ? 18.281 3.346 3.123 1 97.56 91 ILE B C 1
ATOM 4240 O O . ILE B 1 91 ? 18.469 2.379 2.381 1 97.56 91 ILE B O 1
ATOM 4244 N N . GLY B 1 92 ? 17.531 3.367 4.125 1 98.62 92 GLY B N 1
ATOM 4245 C CA . GLY B 1 92 ? 16.703 2.201 4.402 1 98.62 92 GLY B CA 1
ATOM 4246 C C . GLY B 1 92 ? 15.812 1.811 3.24 1 98.62 92 GLY B C 1
ATOM 4247 O O . GLY B 1 92 ? 15.656 0.625 2.941 1 98.62 92 GLY B O 1
ATOM 4248 N N . ASP B 1 93 ? 15.25 2.787 2.562 1 98.62 93 ASP B N 1
ATOM 4249 C CA . ASP B 1 93 ? 14.336 2.51 1.456 1 98.62 93 ASP B CA 1
ATOM 4250 C C . ASP B 1 93 ? 15.094 1.982 0.241 1 98.62 93 ASP B C 1
ATOM 4252 O O . ASP B 1 93 ? 14.578 1.14 -0.499 1 98.62 93 ASP B O 1
ATOM 4256 N N . TRP B 1 94 ? 16.312 2.516 -0.041 1 98.75 94 TRP B N 1
ATOM 4257 C CA . TRP B 1 94 ? 17.141 1.985 -1.11 1 98.75 94 TRP B CA 1
ATOM 4258 C C . TRP B 1 94 ? 17.484 0.517 -0.867 1 98.75 94 TRP B C 1
ATOM 4260 O O . TRP B 1 94 ? 17.406 -0.303 -1.784 1 98.75 94 TRP B O 1
ATOM 4270 N N . ILE B 1 95 ? 17.797 0.167 0.362 1 98.81 95 ILE B N 1
ATOM 4271 C CA . ILE B 1 95 ? 18.109 -1.213 0.704 1 98.81 95 ILE B CA 1
ATOM 4272 C C . ILE B 1 95 ? 16.875 -2.086 0.575 1 98.81 95 ILE B C 1
ATOM 4274 O O . ILE B 1 95 ? 16.953 -3.246 0.164 1 98.81 95 ILE B O 1
ATOM 4278 N N . THR B 1 96 ? 15.734 -1.559 0.93 1 98.69 96 THR B N 1
ATOM 4279 C CA . THR B 1 96 ? 14.484 -2.299 0.848 1 98.69 96 THR B CA 1
ATOM 4280 C C . THR B 1 96 ? 14.273 -2.852 -0.559 1 98.69 96 THR B C 1
ATOM 4282 O O . THR B 1 96 ? 13.977 -4.035 -0.729 1 98.69 96 THR B O 1
ATOM 4285 N N . SER B 1 97 ? 14.383 -2.031 -1.633 1 98 97 SER B N 1
ATOM 4286 C CA . SER B 1 97 ? 14.141 -2.496 -2.996 1 98 97 SER B CA 1
ATOM 4287 C C . SER B 1 97 ? 15.281 -3.387 -3.482 1 98 97 SER B C 1
ATOM 4289 O O . SER B 1 97 ? 15.086 -4.215 -4.379 1 98 97 SER B O 1
ATOM 4291 N N . THR B 1 98 ? 16.484 -3.246 -2.867 1 98.5 98 THR B N 1
ATOM 4292 C CA . THR B 1 98 ? 17.641 -4.059 -3.223 1 98.5 98 THR B CA 1
ATOM 4293 C C . THR B 1 98 ? 17.453 -5.504 -2.762 1 98.5 98 THR B C 1
ATOM 4295 O O . THR B 1 98 ? 17.594 -6.438 -3.553 1 98.5 98 THR B O 1
ATOM 4298 N N . VAL B 1 99 ? 17.047 -5.652 -1.494 1 98.19 99 VAL B N 1
ATOM 4299 C CA . VAL B 1 99 ? 16.922 -6.988 -0.92 1 98.19 99 VAL B CA 1
ATOM 4300 C C . VAL B 1 99 ? 15.547 -7.574 -1.27 1 98.19 99 VAL B C 1
ATOM 4302 O O . VAL B 1 99 ? 15.391 -8.797 -1.335 1 98.19 99 VAL B O 1
ATOM 4305 N N . ASP B 1 100 ? 14.594 -6.75 -1.405 1 97.62 100 ASP B N 1
ATOM 4306 C CA . ASP B 1 100 ? 13.266 -7.02 -1.953 1 97.62 100 ASP B CA 1
ATOM 4307 C C . ASP B 1 100 ? 12.594 -8.172 -1.211 1 97.62 100 ASP B C 1
ATOM 4309 O O . ASP B 1 100 ? 12.07 -9.094 -1.835 1 97.62 100 ASP B O 1
ATOM 4313 N N . GLN B 1 101 ? 12.57 -8.125 0.14 1 96.94 101 GLN B N 1
ATOM 4314 C CA . GLN B 1 101 ? 11.953 -9.133 0.992 1 96.94 101 GLN B CA 1
ATOM 4315 C C . GLN B 1 101 ? 10.43 -8.984 1.014 1 96.94 101 GLN B C 1
ATOM 4317 O O . GLN B 1 101 ? 9.914 -7.871 0.909 1 96.94 101 GLN B O 1
ATOM 4322 N N . ASN B 1 102 ? 9.758 -10.047 1.089 1 95.81 102 ASN B N 1
ATOM 4323 C CA . ASN B 1 102 ? 8.352 -10.109 1.462 1 95.81 102 ASN B CA 1
ATOM 4324 C C . ASN B 1 102 ? 8.172 -10.492 2.928 1 95.81 102 ASN B C 1
ATOM 4326 O O . ASN B 1 102 ? 8.344 -11.648 3.297 1 95.81 102 ASN B O 1
ATOM 4330 N N . PRO B 1 103 ? 7.77 -9.531 3.768 1 95.25 103 PRO B N 1
ATOM 4331 C CA . PRO B 1 103 ? 7.75 -9.812 5.203 1 95.25 103 PRO B CA 1
ATOM 4332 C C . PRO B 1 103 ? 6.449 -10.477 5.656 1 95.25 103 PRO B C 1
ATOM 4334 O O . PRO B 1 103 ? 6.07 -10.367 6.828 1 95.25 103 PRO B O 1
ATOM 4337 N N . GLN B 1 104 ? 5.742 -11.094 4.832 1 92.12 104 GLN B N 1
ATOM 4338 C CA . GLN B 1 104 ? 4.43 -11.656 5.129 1 92.12 104 GLN B CA 1
ATOM 4339 C C . GLN B 1 104 ? 4.543 -12.828 6.102 1 92.12 104 GLN B C 1
ATOM 4341 O O . GLN B 1 104 ? 3.582 -13.156 6.801 1 92.12 104 GLN B O 1
ATOM 4346 N N . SER B 1 105 ? 5.699 -13.586 6.121 1 89.62 105 SER B N 1
ATOM 4347 C CA . SER B 1 105 ? 5.914 -14.711 7.023 1 89.62 105 SER B CA 1
ATOM 4348 C C . SER B 1 105 ? 7.402 -14.945 7.277 1 89.62 105 SER B C 1
ATOM 4350 O O . SER B 1 105 ? 8.25 -14.359 6.59 1 89.62 105 SER B O 1
ATOM 4352 N N . ASN B 1 106 ? 7.676 -15.828 8.227 1 88 106 ASN B N 1
ATOM 4353 C CA . ASN B 1 106 ? 9.055 -16.172 8.562 1 88 106 ASN B CA 1
ATOM 4354 C C . ASN B 1 106 ? 9.5 -17.438 7.844 1 88 106 ASN B C 1
ATOM 4356 O O . ASN B 1 106 ? 10.422 -18.125 8.297 1 88 106 ASN B O 1
ATOM 4360 N N . TRP B 1 107 ? 8.922 -17.781 6.73 1 85.94 107 TRP B N 1
ATOM 4361 C CA . TRP B 1 107 ? 9.219 -19.016 6.008 1 85.94 107 TRP B CA 1
ATOM 4362 C C . TRP B 1 107 ? 10.617 -18.969 5.406 1 85.94 107 TRP B C 1
ATOM 4364 O O . TRP B 1 107 ? 11.281 -20 5.293 1 85.94 107 TRP B O 1
ATOM 4374 N N . ASP B 1 108 ? 11.008 -17.75 5.07 1 90.88 108 ASP B N 1
ATOM 4375 C CA . ASP B 1 108 ? 12.219 -17.719 4.266 1 90.88 108 ASP B CA 1
ATOM 4376 C C . ASP B 1 108 ? 13.188 -16.656 4.785 1 90.88 108 ASP B C 1
ATOM 4378 O O . ASP B 1 108 ? 14.336 -16.578 4.34 1 90.88 108 ASP B O 1
ATOM 4382 N N . SER B 1 109 ? 12.734 -15.82 5.707 1 93.12 109 SER B N 1
ATOM 4383 C CA . SER B 1 109 ? 13.586 -14.727 6.16 1 93.12 109 SER B CA 1
ATOM 4384 C C . SER B 1 109 ? 13.148 -14.211 7.527 1 93.12 109 SER B C 1
ATOM 4386 O O . SER B 1 109 ? 12.039 -14.5 7.977 1 93.12 109 SER B O 1
ATOM 4388 N N . GLU B 1 110 ? 14.039 -13.414 8.148 1 93.69 110 GLU B N 1
ATOM 4389 C CA . GLU B 1 110 ? 13.742 -12.812 9.445 1 93.69 110 GLU B CA 1
ATOM 4390 C C . GLU B 1 110 ? 13.25 -11.375 9.289 1 93.69 110 GLU B C 1
ATOM 4392 O O . GLU B 1 110 ? 13.164 -10.625 10.266 1 93.69 110 GLU B O 1
ATOM 4397 N N . ALA B 1 111 ? 12.93 -10.977 8.109 1 95.31 111 ALA B N 1
ATOM 4398 C CA . ALA B 1 111 ? 12.414 -9.641 7.832 1 95.31 111 ALA B CA 1
ATOM 4399 C C . ALA B 1 111 ? 11.227 -9.305 8.734 1 95.31 111 ALA B C 1
ATOM 4401 O O . ALA B 1 111 ? 11.133 -8.195 9.266 1 95.31 111 ALA B O 1
ATOM 4402 N N . PRO B 1 112 ? 10.312 -10.266 9.055 1 94.62 112 PRO B N 1
ATOM 4403 C CA . PRO B 1 112 ? 9.188 -9.953 9.938 1 94.62 112 PRO B CA 1
ATOM 4404 C C . PRO B 1 112 ? 9.633 -9.594 11.359 1 94.62 112 PRO B C 1
ATOM 4406 O O . PRO B 1 112 ? 8.977 -8.789 12.023 1 94.62 112 PRO B O 1
ATOM 4409 N N . GLU B 1 113 ? 10.703 -10.164 11.805 1 94.25 113 GLU B N 1
ATOM 4410 C CA . GLU B 1 113 ? 11.172 -9.875 13.156 1 94.25 113 GLU B CA 1
ATOM 4411 C C . GLU B 1 113 ? 11.656 -8.438 13.281 1 94.25 113 GLU B C 1
ATOM 4413 O O . GLU B 1 113 ? 11.469 -7.801 14.328 1 94.25 113 GLU B O 1
ATOM 4418 N N . LEU B 1 114 ? 12.344 -7.961 12.289 1 95.75 114 LEU B N 1
ATOM 4419 C CA . LEU B 1 114 ? 12.734 -6.555 12.289 1 95.75 114 LEU B CA 1
ATOM 4420 C C . LEU B 1 114 ? 11.508 -5.652 12.359 1 95.75 114 LEU B C 1
ATOM 4422 O O . LEU B 1 114 ? 11.523 -4.629 13.047 1 95.75 114 LEU B O 1
ATOM 4426 N N . GLU B 1 115 ? 10.477 -6.023 11.625 1 96.19 115 GLU B N 1
ATOM 4427 C CA . GLU B 1 115 ? 9.242 -5.254 11.695 1 96.19 115 GLU B CA 1
ATOM 4428 C C . GLU B 1 115 ? 8.672 -5.254 13.117 1 96.19 115 GLU B C 1
ATOM 4430 O O . GLU B 1 115 ? 8.25 -4.211 13.617 1 96.19 115 GLU B O 1
ATOM 4435 N N . ARG B 1 116 ? 8.641 -6.363 13.758 1 94.81 116 ARG B N 1
ATOM 4436 C CA . ARG B 1 116 ? 8.125 -6.453 15.117 1 94.81 116 ARG B CA 1
ATOM 4437 C C . ARG B 1 116 ? 8.922 -5.562 16.062 1 94.81 116 ARG B C 1
ATOM 4439 O O . ARG B 1 116 ? 8.352 -4.887 16.922 1 94.81 116 ARG B O 1
ATOM 4446 N N . GLU B 1 117 ? 10.219 -5.539 15.859 1 94.44 117 GLU B N 1
ATOM 4447 C CA . GLU B 1 117 ? 11.086 -4.688 16.672 1 94.44 117 GLU B CA 1
ATOM 4448 C C . GLU B 1 117 ? 10.766 -3.211 16.453 1 94.44 117 GLU B C 1
ATOM 4450 O O . GLU B 1 117 ? 10.711 -2.436 17.406 1 94.44 117 GLU B O 1
ATOM 4455 N N . THR B 1 118 ? 10.602 -2.873 15.25 1 96.62 118 THR B N 1
ATOM 4456 C CA . THR B 1 118 ? 10.312 -1.486 14.906 1 96.62 118 THR B CA 1
ATOM 4457 C C . THR B 1 118 ? 8.969 -1.053 15.477 1 96.62 118 THR B C 1
ATOM 4459 O O . THR B 1 118 ? 8.844 0.045 16.016 1 96.62 118 THR B O 1
ATOM 4462 N N . VAL B 1 119 ? 7.98 -1.889 15.344 1 96.69 119 VAL B N 1
ATOM 4463 C CA . VAL B 1 119 ? 6.641 -1.619 15.852 1 96.69 119 VAL B CA 1
ATOM 4464 C C . VAL B 1 119 ? 6.691 -1.424 17.375 1 96.69 119 VAL B C 1
ATOM 4466 O O . VAL B 1 119 ? 6.062 -0.508 17.906 1 96.69 119 VAL B O 1
ATOM 4469 N N . LYS B 1 120 ? 7.398 -2.227 18.031 1 95.06 120 LYS B N 1
ATOM 4470 C CA . LYS B 1 120 ? 7.523 -2.131 19.484 1 95.06 120 LYS B CA 1
ATOM 4471 C C . LYS B 1 120 ? 8.133 -0.795 19.906 1 95.06 120 LYS B C 1
ATOM 4473 O O . LYS B 1 120 ? 7.664 -0.156 20.844 1 95.06 120 LYS B O 1
ATOM 4478 N N . ALA B 1 121 ? 9.156 -0.429 19.234 1 95.56 121 ALA B N 1
ATOM 4479 C CA . ALA B 1 121 ? 9.797 0.851 19.531 1 95.56 121 ALA B CA 1
ATOM 4480 C C . ALA B 1 121 ? 8.82 2.008 19.359 1 95.56 121 ALA B C 1
ATOM 4482 O O . ALA B 1 121 ? 8.711 2.877 20.219 1 95.56 121 ALA B O 1
ATOM 4483 N N . LEU B 1 122 ? 8.109 1.987 18.312 1 96.81 122 LEU B N 1
ATOM 4484 C CA . LEU B 1 122 ? 7.199 3.084 18.016 1 96.81 122 LEU B CA 1
ATOM 4485 C C . LEU B 1 122 ? 5.996 3.066 18.938 1 96.81 122 LEU B C 1
ATOM 4487 O O . LEU B 1 122 ? 5.477 4.125 19.312 1 96.81 122 LEU B O 1
ATOM 4491 N N . ALA B 1 123 ? 5.531 1.859 19.297 1 97.19 123 ALA B N 1
ATOM 4492 C CA . ALA B 1 123 ? 4.465 1.778 20.297 1 97.19 123 ALA B CA 1
ATOM 4493 C C . ALA B 1 123 ? 4.859 2.496 21.578 1 97.19 123 ALA B C 1
ATOM 4495 O O . ALA B 1 123 ? 4.047 3.213 22.172 1 97.19 123 ALA B O 1
ATOM 4496 N N . SER B 1 124 ? 6.07 2.354 21.953 1 95.75 124 SER B N 1
ATOM 4497 C CA . SER B 1 124 ? 6.566 2.99 23.172 1 95.75 124 SER B CA 1
ATOM 4498 C C . SER B 1 124 ? 6.617 4.508 23.016 1 95.75 124 SER B C 1
ATOM 4500 O O . SER B 1 124 ? 6.301 5.242 23.969 1 95.75 124 SER B O 1
ATOM 4502 N N . TRP B 1 125 ? 7.016 5.016 21.812 1 96.44 125 TRP B N 1
ATOM 4503 C CA . TRP B 1 125 ? 7.098 6.449 21.562 1 96.44 125 TRP B CA 1
ATOM 4504 C C . TRP B 1 125 ? 5.742 7.121 21.781 1 96.44 125 TRP B C 1
ATOM 4506 O O . TRP B 1 125 ? 5.672 8.273 22.203 1 96.44 125 TRP B O 1
ATOM 4516 N N . PHE B 1 126 ? 4.664 6.379 21.484 1 97.38 126 PHE B N 1
ATOM 4517 C CA . PHE B 1 126 ? 3.334 6.977 21.453 1 97.38 126 PHE B CA 1
ATOM 4518 C C . PHE B 1 126 ? 2.502 6.492 22.641 1 97.38 126 PHE B C 1
ATOM 4520 O O . PHE B 1 126 ? 1.287 6.695 22.672 1 97.38 126 PHE B O 1
ATOM 4527 N N . ASN B 1 127 ? 3.123 5.801 23.594 1 97 127 ASN B N 1
ATOM 4528 C CA . ASN B 1 127 ? 2.482 5.297 24.797 1 97 127 ASN B CA 1
ATOM 4529 C C . ASN B 1 127 ? 1.348 4.332 24.484 1 97 127 ASN B C 1
ATOM 4531 O O . ASN B 1 127 ? 0.24 4.473 25 1 97 127 ASN B O 1
ATOM 4535 N N . LEU B 1 128 ? 1.602 3.457 23.531 1 98.19 128 LEU B N 1
ATOM 4536 C CA . LEU B 1 128 ? 0.646 2.438 23.125 1 98.19 128 LEU B CA 1
ATOM 4537 C C . LEU B 1 128 ? 1.103 1.051 23.562 1 98.19 128 LEU B C 1
ATOM 4539 O O . LEU B 1 128 ? 1.131 0.117 22.75 1 98.19 128 LEU B O 1
ATOM 4543 N N . ASN B 1 129 ? 1.349 0.922 24.797 1 94.25 129 ASN B N 1
ATOM 4544 C CA . ASN B 1 129 ? 1.95 -0.293 25.328 1 94.25 129 ASN B CA 1
ATOM 4545 C C . ASN B 1 129 ? 0.958 -1.452 25.344 1 94.25 129 ASN B C 1
ATOM 4547 O O . ASN B 1 129 ? 1.359 -2.617 25.391 1 94.25 129 ASN B O 1
ATOM 4551 N N . SER B 1 130 ? -0.279 -1.161 25.328 1 97.44 130 SER B N 1
ATOM 4552 C CA . SER B 1 130 ? -1.296 -2.205 25.391 1 97.44 130 SER B CA 1
ATOM 4553 C C . SER B 1 130 ? -1.713 -2.648 23.984 1 97.44 130 SER B C 1
ATOM 4555 O O . SER B 1 130 ? -2.67 -3.41 23.828 1 97.44 130 SER B O 1
ATOM 4557 N N . HIS B 1 131 ? -1.073 -2.152 23 1 98 131 HIS B N 1
ATOM 4558 C CA . HIS B 1 131 ? -1.47 -2.402 21.609 1 98 131 HIS B CA 1
ATOM 4559 C C . HIS B 1 131 ? -0.43 -3.252 20.891 1 98 131 HIS B C 1
ATOM 4561 O O . HIS B 1 131 ? 0.735 -3.291 21.281 1 98 131 HIS B O 1
ATOM 4567 N N . GLN B 1 132 ? -0.851 -3.93 19.906 1 96.94 132 GLN B N 1
ATOM 4568 C CA . GLN B 1 132 ? -0.021 -4.539 18.875 1 96.94 132 GLN B CA 1
ATOM 4569 C C . GLN B 1 132 ? -0.196 -3.826 17.547 1 96.94 132 GLN B C 1
ATOM 4571 O O . GLN B 1 132 ? -1.26 -3.27 17.266 1 96.94 132 GLN B O 1
ATOM 4576 N N . GLY B 1 133 ? 0.922 -3.848 16.766 1 97.75 133 GLY B N 1
ATOM 4577 C CA . GLY B 1 133 ? 0.829 -3.039 15.562 1 97.75 133 GLY B CA 1
ATOM 4578 C C . GLY B 1 133 ? 1.302 -3.768 14.32 1 97.75 133 GLY B C 1
ATOM 4579 O O . GLY B 1 133 ? 1.904 -4.84 14.414 1 97.75 133 GLY B O 1
ATOM 4580 N N . SER B 1 134 ? 0.968 -3.279 13.172 1 98.12 134 SER B N 1
ATOM 4581 C CA . SER B 1 134 ? 1.43 -3.723 11.859 1 98.12 134 SER B CA 1
ATOM 4582 C C . SER B 1 134 ? 1.589 -2.547 10.906 1 98.12 134 SER B C 1
ATOM 4584 O O . SER B 1 134 ? 0.883 -1.543 11.023 1 98.12 134 SER B O 1
ATOM 4586 N N . PHE B 1 135 ? 2.516 -2.699 10.008 1 98.56 135 PHE B N 1
ATOM 4587 C CA . PHE B 1 135 ? 2.727 -1.665 9 1 98.56 135 PHE B CA 1
ATOM 4588 C C . PHE B 1 135 ? 1.688 -1.771 7.891 1 98.56 135 PHE B C 1
ATOM 4590 O O . PHE B 1 135 ? 1.333 -2.873 7.469 1 98.56 135 PHE B O 1
ATOM 4597 N N . VAL B 1 136 ? 1.188 -0.648 7.43 1 98.5 136 VAL B N 1
ATOM 4598 C CA . VAL B 1 136 ? 0.318 -0.494 6.27 1 98.5 136 VAL B CA 1
ATOM 4599 C C . VAL B 1 136 ? 0.818 0.654 5.398 1 98.5 136 VAL B C 1
ATOM 4601 O O . VAL B 1 136 ? 1.883 1.221 5.656 1 98.5 136 VAL B O 1
ATOM 4604 N N . THR B 1 137 ? 0.076 1.033 4.379 1 98.19 137 THR B N 1
ATOM 4605 C CA . THR B 1 137 ? 0.623 1.878 3.322 1 98.19 137 THR B CA 1
ATOM 4606 C C . THR B 1 137 ? 0.535 3.352 3.709 1 98.19 137 THR B C 1
ATOM 4608 O O . THR B 1 137 ? 1.309 4.176 3.215 1 98.19 137 THR B O 1
ATOM 4611 N N . GLY B 1 138 ? -0.385 3.74 4.504 1 98.06 138 GLY B N 1
ATOM 4612 C CA . GLY B 1 138 ? -0.637 5.117 4.895 1 98.06 138 GLY B CA 1
ATOM 4613 C C . GLY B 1 138 ? -1.804 5.262 5.852 1 98.06 138 GLY B C 1
ATOM 4614 O O . GLY B 1 138 ? -2.414 4.27 6.25 1 98.06 138 GLY B O 1
ATOM 4615 N N . ALA B 1 139 ? -2.107 6.508 6.191 1 98.06 139 ALA B N 1
ATOM 4616 C CA . ALA B 1 139 ? -3.15 6.781 7.176 1 98.06 139 ALA B CA 1
ATOM 4617 C C . ALA B 1 139 ? -4.504 6.27 6.699 1 98.06 139 ALA B C 1
ATOM 4619 O O . ALA B 1 139 ? -5.312 5.789 7.5 1 98.06 139 ALA B O 1
ATOM 4620 N N . THR B 1 140 ? -4.816 6.422 5.406 1 98.31 140 THR B N 1
ATOM 4621 C CA . THR B 1 140 ? -6.09 5.926 4.902 1 98.31 140 THR B CA 1
ATOM 4622 C C . THR B 1 140 ? -6.25 4.438 5.195 1 98.31 140 THR B C 1
ATOM 4624 O O . THR B 1 140 ? -7.281 4.012 5.715 1 98.31 140 THR B O 1
ATOM 4627 N N . MET B 1 141 ? -5.219 3.67 4.91 1 98.75 141 MET B N 1
ATOM 4628 C CA . MET B 1 141 ? -5.309 2.227 5.109 1 98.75 141 MET B CA 1
ATOM 4629 C C . MET B 1 141 ? -5.211 1.877 6.594 1 98.75 141 MET B C 1
ATOM 4631 O O . MET B 1 141 ? -5.773 0.875 7.035 1 98.75 141 MET B O 1
ATOM 4635 N N . SER B 1 142 ? -4.535 2.674 7.34 1 98.88 142 SER B N 1
ATOM 4636 C CA . SER B 1 142 ? -4.539 2.471 8.781 1 98.88 142 SER B CA 1
ATOM 4637 C C . SER B 1 142 ? -5.941 2.639 9.359 1 98.88 142 SER B C 1
ATOM 4639 O O . SER B 1 142 ? -6.402 1.808 10.148 1 98.88 142 SER B O 1
ATOM 4641 N N . ASN B 1 143 ? -6.621 3.754 9 1 98.88 143 ASN B N 1
ATOM 4642 C CA . ASN B 1 143 ? -8.008 3.959 9.406 1 98.88 143 ASN B CA 1
ATOM 4643 C C . ASN B 1 143 ? -8.914 2.842 8.891 1 98.88 143 ASN B C 1
ATOM 4645 O O . ASN B 1 143 ? -9.797 2.375 9.609 1 98.88 143 ASN B O 1
ATOM 4649 N N . PHE B 1 144 ? -8.695 2.379 7.68 1 98.94 144 PHE B N 1
ATOM 4650 C CA . PHE B 1 144 ? -9.438 1.276 7.086 1 98.94 144 PHE B CA 1
ATOM 4651 C C . PHE B 1 144 ? -9.336 0.025 7.949 1 98.94 144 PHE B C 1
ATOM 4653 O O . PHE B 1 144 ? -10.352 -0.592 8.281 1 98.94 144 PHE B O 1
ATOM 4660 N N . VAL B 1 145 ? -8.094 -0.355 8.32 1 98.94 145 VAL B N 1
ATOM 4661 C CA . VAL B 1 145 ? -7.871 -1.558 9.117 1 98.94 145 VAL B CA 1
ATOM 4662 C C . VAL B 1 145 ? -8.508 -1.392 10.492 1 98.94 145 VAL B C 1
ATOM 4664 O O . VAL B 1 145 ? -9.18 -2.303 10.984 1 98.94 145 VAL B O 1
ATOM 4667 N N . GLY B 1 146 ? -8.289 -0.221 11.109 1 98.94 146 GLY B N 1
ATOM 4668 C CA . GLY B 1 146 ? -8.914 0.031 12.398 1 98.94 146 GLY B CA 1
ATOM 4669 C C . GLY B 1 146 ? -10.422 -0.116 12.367 1 98.94 146 GLY B C 1
ATOM 4670 O O . GLY B 1 146 ? -11.008 -0.751 13.25 1 98.94 146 GLY B O 1
ATOM 4671 N N . LEU B 1 147 ? -11.07 0.421 11.352 1 98.94 147 LEU B N 1
ATOM 4672 C CA . LEU B 1 147 ? -12.523 0.372 11.234 1 98.94 147 LEU B CA 1
ATOM 4673 C C . LEU B 1 147 ? -12.984 -1.031 10.859 1 98.94 147 LEU B C 1
ATOM 4675 O O . LEU B 1 147 ? -14.086 -1.449 11.242 1 98.94 147 LEU B O 1
ATOM 4679 N N . ALA B 1 148 ? -12.18 -1.753 10.094 1 98.94 148 ALA B N 1
ATOM 4680 C CA . ALA B 1 148 ? -12.5 -3.146 9.789 1 98.94 148 ALA B CA 1
ATOM 4681 C C . ALA B 1 148 ? -12.57 -3.979 11.07 1 98.94 148 ALA B C 1
ATOM 4683 O O . ALA B 1 148 ? -13.461 -4.816 11.219 1 98.94 148 ALA B O 1
ATOM 4684 N N . ILE B 1 149 ? -11.594 -3.779 11.938 1 98.88 149 ILE B N 1
ATOM 4685 C CA . ILE B 1 149 ? -11.586 -4.473 13.219 1 98.88 149 ILE B CA 1
ATOM 4686 C C . ILE B 1 149 ? -12.805 -4.059 14.039 1 98.88 149 ILE B C 1
ATOM 4688 O O . ILE B 1 149 ? -13.469 -4.906 14.648 1 98.88 149 ILE B O 1
ATOM 4692 N N . ALA B 1 150 ? -13.117 -2.752 14.031 1 98.88 150 ALA B N 1
ATOM 4693 C CA . ALA B 1 150 ? -14.297 -2.242 14.727 1 98.88 150 ALA B CA 1
ATOM 4694 C C . ALA B 1 150 ? -15.57 -2.916 14.219 1 98.88 150 ALA B C 1
ATOM 4696 O O . ALA B 1 150 ? -16.453 -3.266 15.008 1 98.88 150 ALA B O 1
ATOM 4697 N N . ARG B 1 151 ? -15.664 -3.059 12.898 1 98.62 151 ARG B N 1
ATOM 4698 C CA . ARG B 1 151 ? -16.797 -3.738 12.289 1 98.62 151 ARG B CA 1
ATOM 4699 C C . ARG B 1 151 ? -16.953 -5.152 12.836 1 98.62 151 ARG B C 1
ATOM 4701 O O . ARG B 1 151 ? -18.062 -5.578 13.156 1 98.62 151 ARG B O 1
ATOM 4708 N N . GLU B 1 152 ? -15.852 -5.875 12.883 1 98.56 152 GLU B N 1
ATOM 4709 C CA . GLU B 1 152 ? -15.867 -7.234 13.414 1 98.56 152 GLU B CA 1
ATOM 4710 C C . GLU B 1 152 ? -16.266 -7.25 14.883 1 98.56 152 GLU B C 1
ATOM 4712 O O . GLU B 1 152 ? -16.922 -8.188 15.344 1 98.56 152 GLU B O 1
ATOM 4717 N N . TRP B 1 153 ? -15.852 -6.238 15.656 1 98.44 153 TRP B N 1
ATOM 4718 C CA . TRP B 1 153 ? -16.219 -6.113 17.062 1 98.44 153 TRP B CA 1
ATOM 4719 C C . TRP B 1 153 ? -17.719 -5.941 17.219 1 98.44 153 TRP B C 1
ATOM 4721 O O . TRP B 1 153 ? -18.344 -6.574 18.078 1 98.44 153 TRP B O 1
ATOM 4731 N N . VAL B 1 154 ? -18.328 -5.059 16.406 1 97.75 154 VAL B N 1
ATOM 4732 C CA . VAL B 1 154 ? -19.781 -4.906 16.422 1 97.75 154 VAL B CA 1
ATOM 4733 C C . VAL B 1 154 ? -20.453 -6.246 16.109 1 97.75 154 VAL B C 1
ATOM 4735 O O . VAL B 1 154 ? -21.469 -6.602 16.719 1 97.75 154 VAL B O 1
ATOM 4738 N N . GLY B 1 155 ? -19.875 -6.949 15.125 1 97.69 155 GLY B N 1
ATOM 4739 C CA . GLY B 1 155 ? -20.359 -8.289 14.82 1 97.69 155 GLY B CA 1
ATOM 4740 C C . GLY B 1 155 ? -20.359 -9.211 16.016 1 97.69 155 GLY B C 1
ATOM 4741 O O . GLY B 1 155 ? -21.312 -9.953 16.25 1 97.69 155 GLY B O 1
ATOM 4742 N N . GLU B 1 156 ? -19.281 -9.195 16.734 1 96.69 156 GLU B N 1
ATOM 4743 C CA . GLU B 1 156 ? -19.188 -10.016 17.938 1 96.69 156 GLU B CA 1
ATOM 4744 C C . GLU B 1 156 ? -20.312 -9.695 18.922 1 96.69 156 GLU B C 1
ATOM 4746 O O . GLU B 1 156 ? -20.922 -10.602 19.5 1 96.69 156 GLU B O 1
ATOM 4751 N N . LEU B 1 157 ? -20.641 -8.445 19.125 1 95.44 157 LEU B N 1
ATOM 4752 C CA . LEU B 1 157 ? -21.719 -8.023 20.016 1 95.44 157 LEU B CA 1
ATOM 4753 C C . LEU B 1 157 ? -23.062 -8.539 19.516 1 95.44 157 LEU B C 1
ATOM 4755 O O . LEU B 1 157 ? -23.938 -8.859 20.328 1 95.44 157 LEU B O 1
ATOM 4759 N N . ARG B 1 158 ? -23.141 -8.602 18.234 1 95.31 158 ARG B N 1
ATOM 4760 C CA . ARG B 1 158 ? -24.422 -8.969 17.641 1 95.31 158 ARG B CA 1
ATOM 4761 C C . ARG B 1 158 ? -24.438 -10.445 17.25 1 95.31 158 ARG B C 1
ATOM 4763 O O . ARG B 1 158 ? -25.359 -10.906 16.562 1 95.31 158 ARG B O 1
ATOM 4770 N N . SER B 1 159 ? -23.422 -11.211 17.562 1 96.5 159 SER B N 1
ATOM 4771 C CA . SER B 1 159 ? -23.266 -12.633 17.281 1 96.5 159 SER B CA 1
ATOM 4772 C C . SER B 1 159 ? -23.25 -12.906 15.781 1 96.5 159 SER B C 1
ATOM 4774 O O . SER B 1 159 ? -23.922 -13.828 15.305 1 96.5 159 SER B O 1
ATOM 4776 N N . VAL B 1 160 ? -22.625 -12.07 15.055 1 97.5 160 VAL B N 1
ATOM 4777 C CA . VAL B 1 160 ? -22.391 -12.195 13.617 1 97.5 160 VAL B CA 1
ATOM 4778 C C . VAL B 1 160 ? -20.891 -12.172 13.328 1 97.5 160 VAL B C 1
ATOM 4780 O O . VAL B 1 160 ? -20.172 -11.305 13.828 1 97.5 160 VAL B O 1
ATOM 4783 N N . LYS B 1 161 ? -20.359 -13.133 12.625 1 98.12 161 LYS B N 1
ATOM 4784 C CA . LYS B 1 161 ? -18.984 -13.07 12.117 1 98.12 161 LYS B CA 1
ATOM 4785 C C . LYS B 1 161 ? -18.922 -12.359 10.773 1 98.12 161 LYS B C 1
ATOM 4787 O O . LYS B 1 161 ? -19 -12.992 9.719 1 98.12 161 LYS B O 1
ATOM 4792 N N . VAL B 1 162 ? -18.75 -11.109 10.797 1 98.19 162 VAL B N 1
ATOM 4793 C CA . VAL B 1 162 ? -18.922 -10.273 9.617 1 98.19 162 VAL B CA 1
ATOM 4794 C C . VAL B 1 162 ? -17.953 -10.711 8.523 1 98.19 162 VAL B C 1
ATOM 4796 O O . VAL B 1 162 ? -18.297 -10.711 7.344 1 98.19 162 VAL B O 1
ATOM 4799 N N . SER B 1 163 ? -16.688 -11.078 8.891 1 98.06 163 SER B N 1
ATOM 4800 C CA . SER B 1 163 ? -15.672 -11.508 7.934 1 98.06 163 SER B CA 1
ATOM 4801 C C . SER B 1 163 ? -16.109 -12.75 7.176 1 98.06 163 SER B C 1
ATOM 4803 O O . SER B 1 163 ? -15.633 -13.016 6.074 1 98.06 163 SER B O 1
ATOM 4805 N N . GLU B 1 164 ? -17 -13.531 7.715 1 97.94 164 GLU B N 1
ATOM 4806 C CA . GLU B 1 164 ? -17.516 -14.742 7.094 1 97.94 164 GLU B CA 1
ATOM 4807 C C . GLU B 1 164 ? -18.906 -14.523 6.508 1 97.94 164 GLU B C 1
ATOM 4809 O O . GLU B 1 164 ? -19.172 -14.883 5.363 1 97.94 164 GLU B O 1
ATOM 4814 N N . ASP B 1 165 ? -19.766 -13.812 7.289 1 98.19 165 ASP B N 1
ATOM 4815 C CA . ASP B 1 165 ? -21.203 -13.742 6.98 1 98.19 165 ASP B CA 1
ATOM 4816 C C . ASP B 1 165 ? -21.531 -12.477 6.199 1 98.19 165 ASP B C 1
ATOM 4818 O O . ASP B 1 165 ? -22.578 -12.406 5.551 1 98.19 165 ASP B O 1
ATOM 4822 N N . GLY B 1 166 ? -20.734 -11.461 6.336 1 98.06 166 GLY B N 1
ATOM 4823 C CA . GLY B 1 166 ? -20.938 -10.203 5.629 1 98.06 166 GLY B CA 1
ATOM 4824 C C . GLY B 1 166 ? -21.797 -9.219 6.41 1 98.06 166 GLY B C 1
ATOM 4825 O O . GLY B 1 166 ? -22.422 -9.586 7.41 1 98.06 166 GLY B O 1
ATOM 4826 N N . ILE B 1 167 ? -21.812 -7.996 5.941 1 97.69 167 ILE B N 1
ATOM 4827 C CA . ILE B 1 167 ? -22.516 -6.902 6.613 1 97.69 167 ILE B CA 1
ATOM 4828 C C . ILE B 1 167 ? -24.016 -7.051 6.422 1 97.69 167 ILE B C 1
ATOM 4830 O O . ILE B 1 167 ? -24.797 -6.523 7.211 1 97.69 167 ILE B O 1
ATOM 4834 N N . ALA B 1 168 ? -24.375 -7.664 5.352 1 96.44 168 ALA B N 1
ATOM 4835 C CA . ALA B 1 168 ? -25.797 -7.898 5.145 1 96.44 168 ALA B CA 1
ATOM 4836 C C . ALA B 1 168 ? -26.422 -8.602 6.348 1 96.44 168 ALA B C 1
ATOM 4838 O O . ALA B 1 168 ? -27.578 -8.344 6.703 1 96.44 168 ALA B O 1
ATOM 4839 N N . ALA B 1 169 ? -25.703 -9.492 6.957 1 96.81 169 ALA B N 1
ATOM 4840 C CA . ALA B 1 169 ? -26.156 -10.211 8.141 1 96.81 169 ALA B CA 1
ATOM 4841 C C . ALA B 1 169 ? -26.031 -9.336 9.391 1 96.81 169 ALA B C 1
ATOM 4843 O O . ALA B 1 169 ? -26.766 -9.531 10.359 1 96.81 169 ALA B O 1
ATOM 4844 N N . LEU B 1 170 ? -25.156 -8.383 9.422 1 95.44 170 LEU B N 1
ATOM 4845 C CA . LEU B 1 170 ? -24.859 -7.516 10.562 1 95.44 170 LEU B CA 1
ATOM 4846 C C . LEU B 1 170 ? -25.906 -6.422 10.695 1 95.44 170 LEU B C 1
ATOM 4848 O O . LEU B 1 170 ? -26.344 -6.105 11.805 1 95.44 170 LEU B O 1
ATOM 4852 N N . GLY B 1 171 ? -26.297 -5.844 9.555 1 94.31 171 GLY B N 1
ATOM 4853 C CA . GLY B 1 171 ? -27.156 -4.668 9.57 1 94.31 171 GLY B CA 1
ATOM 4854 C C . GLY B 1 171 ? -26.375 -3.367 9.648 1 94.31 171 GLY B C 1
ATOM 4855 O O . GLY B 1 171 ? -25.156 -3.367 9.609 1 94.31 171 GLY B O 1
ATOM 4856 N N . ALA B 1 172 ? -27.047 -2.312 9.766 1 92.5 172 ALA B N 1
ATOM 4857 C CA . ALA B 1 172 ? -26.453 -0.977 9.742 1 92.5 172 ALA B CA 1
ATOM 4858 C C . ALA B 1 172 ? -25.672 -0.705 11.023 1 92.5 172 ALA B C 1
ATOM 4860 O O . ALA B 1 172 ? -26.047 -1.176 12.102 1 92.5 172 ALA B O 1
ATOM 4861 N N . VAL B 1 173 ? -24.609 -0.04 10.961 1 95.56 173 VAL B N 1
ATOM 4862 C CA . VAL B 1 173 ? -23.766 0.38 12.078 1 95.56 173 VAL B CA 1
ATOM 4863 C C . VAL B 1 173 ? -23.484 1.876 11.977 1 95.56 173 VAL B C 1
ATOM 4865 O O . VAL B 1 173 ? -23.078 2.369 10.914 1 95.56 173 VAL B O 1
ATOM 4868 N N . ASN B 1 174 ? -23.688 2.613 13.031 1 96.56 174 ASN B N 1
ATOM 4869 C CA . ASN B 1 174 ? -23.375 4.039 13.047 1 96.56 174 ASN B CA 1
ATOM 4870 C C . ASN B 1 174 ? -21.938 4.297 13.445 1 96.56 174 ASN B C 1
ATOM 4872 O O . ASN B 1 174 ? -21.391 3.619 14.328 1 96.56 174 ASN B O 1
ATOM 4876 N N . ILE B 1 175 ? -21.312 5.23 12.773 1 98 175 ILE B N 1
ATOM 4877 C CA . ILE B 1 175 ? -19.984 5.734 13.086 1 98 175 ILE B CA 1
ATOM 4878 C C . ILE B 1 175 ? -20.062 7.223 13.43 1 98 175 ILE B C 1
ATOM 4880 O O . ILE B 1 175 ? -20.391 8.047 12.57 1 98 175 ILE B O 1
ATOM 4884 N N . TYR B 1 176 ? -19.75 7.551 14.656 1 98 176 TYR B N 1
ATOM 4885 C CA . TYR B 1 176 ? -19.875 8.93 15.109 1 98 176 TYR B CA 1
ATOM 4886 C C . TYR B 1 176 ? -18.531 9.625 15.117 1 98 176 TYR B C 1
ATOM 4888 O O . TYR B 1 176 ? -17.516 9.039 15.531 1 98 176 TYR B O 1
ATOM 4896 N N . SER B 1 177 ? -18.406 10.812 14.617 1 98.19 177 SER B N 1
ATOM 4897 C CA . SER B 1 177 ? -17.219 11.656 14.648 1 98.19 177 SER B CA 1
ATOM 4898 C C . SER B 1 177 ? -17.578 13.133 14.508 1 98.19 177 SER B C 1
ATOM 4900 O O . SER B 1 177 ? -18.656 13.469 14.008 1 98.19 177 SER B O 1
ATOM 4902 N N . ALA B 1 178 ? -16.812 14.055 15.008 1 97 178 ALA B N 1
ATOM 4903 C CA . ALA B 1 178 ? -17.062 15.484 14.844 1 97 178 ALA B CA 1
ATOM 4904 C C . ALA B 1 178 ? -16.484 16 13.539 1 97 178 ALA B C 1
ATOM 4906 O O . ALA B 1 178 ? -17.203 16.594 12.719 1 97 178 ALA B O 1
ATOM 4907 N N . CYS B 1 179 ? -15.188 15.828 13.344 1 95 179 CYS B N 1
ATOM 4908 C CA . CYS B 1 179 ? -14.477 16.266 12.148 1 95 179 CYS B CA 1
ATOM 4909 C C . CYS B 1 179 ? -13.625 15.148 11.57 1 95 179 CYS B C 1
ATOM 4911 O O . CYS B 1 179 ? -12.398 15.258 11.5 1 95 179 CYS B O 1
ATOM 4913 N N . ALA B 1 180 ? -14.336 14.125 11.055 1 95.5 180 ALA B N 1
ATOM 4914 C CA . ALA B 1 180 ? -13.625 12.977 10.508 1 95.5 180 ALA B CA 1
ATOM 4915 C C . ALA B 1 180 ? -12.844 13.352 9.25 1 95.5 180 ALA B C 1
ATOM 4917 O O . ALA B 1 180 ? -13.344 14.109 8.414 1 95.5 180 ALA B O 1
ATOM 4918 N N . HIS B 1 181 ? -11.625 12.914 9.203 1 96.12 181 HIS B N 1
ATOM 4919 C CA . HIS B 1 181 ? -10.852 13.07 7.977 1 96.12 181 HIS B CA 1
ATOM 4920 C C . HIS B 1 181 ? -11.516 12.352 6.809 1 96.12 181 HIS B C 1
ATOM 4922 O O . HIS B 1 181 ? -12.219 11.359 7.008 1 96.12 181 HIS B O 1
ATOM 4928 N N . SER B 1 182 ? -11.297 12.812 5.574 1 95.31 182 SER B N 1
ATOM 4929 C CA . SER B 1 182 ? -11.898 12.234 4.375 1 95.31 182 SER B CA 1
ATOM 4930 C C . SER B 1 182 ? -11.578 10.75 4.266 1 95.31 182 SER B C 1
ATOM 4932 O O . SER B 1 182 ? -12.367 9.977 3.719 1 95.31 182 SER B O 1
ATOM 4934 N N . SER B 1 183 ? -10.438 10.297 4.777 1 97.06 183 SER B N 1
ATOM 4935 C CA . SER B 1 183 ? -10.039 8.898 4.715 1 97.06 183 SER B CA 1
ATOM 4936 C C . SER B 1 183 ? -11.008 8.008 5.484 1 97.06 183 SER B C 1
ATOM 4938 O O . SER B 1 183 ? -11.133 6.82 5.188 1 97.06 183 SER B O 1
ATOM 4940 N N . VAL B 1 184 ? -11.688 8.516 6.488 1 98.12 184 VAL B N 1
ATOM 4941 C CA . VAL B 1 184 ? -12.664 7.742 7.254 1 98.12 184 VAL B CA 1
ATOM 4942 C C . VAL B 1 184 ? -13.891 7.457 6.395 1 98.12 184 VAL B C 1
ATOM 4944 O O . VAL B 1 184 ? -14.43 6.348 6.418 1 98.12 184 VAL B O 1
ATOM 4947 N N . TYR B 1 185 ? -14.359 8.469 5.648 1 97.94 185 TYR B N 1
ATOM 4948 C CA . TYR B 1 185 ? -15.477 8.281 4.73 1 97.94 185 TYR B CA 1
ATOM 4949 C C . TYR B 1 185 ? -15.133 7.266 3.65 1 97.94 185 TYR B C 1
ATOM 4951 O O . TYR B 1 185 ? -15.953 6.41 3.307 1 97.94 185 TYR B O 1
ATOM 4959 N N . LYS B 1 186 ? -13.984 7.379 3.115 1 98.19 186 LYS B N 1
ATOM 4960 C CA . LYS B 1 186 ? -13.523 6.426 2.109 1 98.19 186 LYS B CA 1
ATOM 4961 C C . LYS B 1 186 ? -13.445 5.016 2.686 1 98.19 186 LYS B C 1
ATOM 4963 O O . LYS B 1 186 ? -13.828 4.047 2.025 1 98.19 186 LYS B O 1
ATOM 4968 N N . ALA B 1 187 ? -12.898 4.891 3.889 1 98.69 187 ALA B N 1
ATOM 4969 C CA . ALA B 1 187 ? -12.836 3.592 4.551 1 98.69 187 ALA B CA 1
ATOM 4970 C C . ALA B 1 187 ? -14.227 3 4.738 1 98.69 187 ALA B C 1
ATOM 4972 O O . ALA B 1 187 ? -14.43 1.801 4.531 1 98.69 187 ALA B O 1
ATOM 4973 N N . ALA B 1 188 ? -15.195 3.84 5.117 1 98.62 188 ALA B N 1
ATOM 4974 C CA . ALA B 1 188 ? -16.562 3.371 5.297 1 98.62 188 ALA B CA 1
ATOM 4975 C C . ALA B 1 188 ? -17.156 2.855 3.984 1 98.62 188 ALA B C 1
ATOM 4977 O O . ALA B 1 188 ? -17.844 1.832 3.963 1 98.62 188 ALA B O 1
ATOM 4978 N N . SER B 1 189 ? -16.891 3.59 2.953 1 98.56 189 SER B N 1
ATOM 4979 C CA . SER B 1 189 ? -17.297 3.158 1.62 1 98.56 189 SER B CA 1
ATOM 4980 C C . SER B 1 189 ? -16.688 1.805 1.268 1 98.56 189 SER B C 1
ATOM 4982 O O . SER B 1 189 ? -17.406 0.88 0.877 1 98.56 189 SER B O 1
ATOM 4984 N N . MET B 1 190 ? -15.445 1.626 1.447 1 98.81 190 MET B N 1
ATOM 4985 C CA . MET B 1 190 ? -14.711 0.418 1.073 1 98.81 190 MET B CA 1
ATOM 4986 C C . MET B 1 190 ? -15.18 -0.776 1.899 1 98.81 190 MET B C 1
ATOM 4988 O O . MET B 1 190 ? -15.375 -1.869 1.363 1 98.81 190 MET B O 1
ATOM 4992 N N . LEU B 1 191 ? -15.406 -0.565 3.164 1 98.81 191 LEU B N 1
ATOM 4993 C CA . LEU B 1 191 ? -15.68 -1.65 4.098 1 98.81 191 LEU B CA 1
ATOM 4994 C C . LEU B 1 191 ? -17.141 -2.1 4 1 98.81 191 LEU B C 1
ATOM 4996 O O . LEU B 1 191 ? -17.531 -3.078 4.637 1 98.81 191 LEU B O 1
ATOM 5000 N N . GLY B 1 192 ? -17.984 -1.32 3.285 1 98.44 192 GLY B N 1
ATOM 5001 C CA . GLY B 1 192 ? -19.359 -1.718 3.084 1 98.44 192 GLY B CA 1
ATOM 5002 C C . GLY B 1 192 ? -20.312 -1.084 4.078 1 98.44 192 GLY B C 1
ATOM 5003 O O . GLY B 1 192 ? -21.531 -1.316 4.023 1 98.44 192 GLY B O 1
ATOM 5004 N N . PHE B 1 193 ? -19.75 -0.213 4.988 1 98.12 193 PHE B N 1
ATOM 5005 C CA . PHE B 1 193 ? -20.625 0.549 5.867 1 98.12 193 PHE B CA 1
ATOM 5006 C C . PHE B 1 193 ? -21.484 1.527 5.066 1 98.12 193 PHE B C 1
ATOM 5008 O O . PHE B 1 193 ? -22.656 1.734 5.379 1 98.12 193 PHE B O 1
ATOM 5015 N N . GLY B 1 194 ? -20.891 2.064 4.031 1 98.19 194 GLY B N 1
ATOM 5016 C CA . GLY B 1 194 ? -21.438 3.227 3.344 1 98.19 194 GLY B CA 1
ATOM 5017 C C . GLY B 1 194 ? -21.062 4.539 4.008 1 98.19 194 GLY B C 1
ATOM 5018 O O . GLY B 1 194 ? -20.938 4.613 5.23 1 98.19 194 GLY B O 1
ATOM 5019 N N . ARG B 1 195 ? -20.891 5.551 3.238 1 98.12 195 ARG B N 1
ATOM 5020 C CA . ARG B 1 195 ? -20.469 6.844 3.773 1 98.12 195 ARG B CA 1
ATOM 5021 C C . ARG B 1 195 ? -21.547 7.43 4.688 1 98.12 195 ARG B C 1
ATOM 5023 O O . ARG B 1 195 ? -21.219 8.125 5.656 1 98.12 195 ARG B O 1
ATOM 5030 N N . LYS B 1 196 ? -22.781 7.125 4.48 1 97.38 196 LYS B N 1
ATOM 5031 C CA . LYS B 1 196 ? -23.906 7.66 5.258 1 97.38 196 LYS B CA 1
ATOM 5032 C C . LYS B 1 196 ? -23.906 7.094 6.676 1 97.38 196 LYS B C 1
ATOM 5034 O O . LYS B 1 196 ? -24.609 7.598 7.551 1 97.38 196 LYS B O 1
ATOM 5039 N N . ALA B 1 197 ? -23.125 6.027 6.855 1 97.56 197 ALA B N 1
ATOM 5040 C CA . ALA B 1 197 ? -23 5.48 8.203 1 97.56 197 ALA B CA 1
ATOM 5041 C C . ALA B 1 197 ? -22.328 6.48 9.141 1 97.56 197 ALA B C 1
ATOM 5043 O O . ALA B 1 197 ? -22.5 6.398 10.367 1 97.56 197 ALA B O 1
ATOM 5044 N N . ILE B 1 198 ? -21.516 7.398 8.586 1 97.88 198 ILE B N 1
ATOM 5045 C CA . ILE B 1 198 ? -20.812 8.398 9.391 1 97.88 198 ILE B CA 1
ATOM 5046 C C . ILE B 1 198 ? -21.781 9.508 9.789 1 97.88 198 ILE B C 1
ATOM 5048 O O . ILE B 1 198 ? -22.391 10.148 8.938 1 97.88 198 ILE B O 1
ATOM 5052 N N . LYS B 1 199 ? -21.969 9.641 11.047 1 97.06 199 LYS B N 1
ATOM 5053 C CA . LYS B 1 199 ? -22.844 10.664 11.625 1 97.06 199 LYS B CA 1
ATOM 5054 C C . LYS B 1 199 ? -22.031 11.75 12.32 1 97.06 199 LYS B C 1
ATOM 5056 O O . LYS B 1 199 ? -21.203 11.453 13.188 1 97.06 199 LYS B O 1
ATOM 5061 N N . SER B 1 200 ? -22.281 12.938 12.016 1 96.19 200 SER B N 1
ATOM 5062 C CA . SER B 1 200 ? -21.547 14.062 12.578 1 96.19 200 SER B CA 1
ATOM 5063 C C . SER B 1 200 ? -22.031 14.398 13.977 1 96.19 200 SER B C 1
ATOM 5065 O O . SER B 1 200 ? -23.234 14.562 14.195 1 96.19 200 SER B O 1
ATOM 5067 N N . VAL B 1 201 ? -21.125 14.492 14.883 1 97.75 201 VAL B N 1
ATOM 5068 C CA . VAL B 1 201 ? -21.375 14.992 16.234 1 97.75 201 VAL B CA 1
ATOM 5069 C C . VAL B 1 201 ? -20.938 16.453 16.328 1 97.75 201 VAL B C 1
ATOM 5071 O O . VAL B 1 201 ? -19.953 16.859 15.727 1 97.75 201 VAL B O 1
ATOM 5074 N N . PRO B 1 202 ? -21.688 17.266 17.078 1 97.75 202 PRO B N 1
ATOM 5075 C CA . PRO B 1 202 ? -21.281 18.656 17.25 1 97.75 202 PRO B CA 1
ATOM 5076 C C . PRO B 1 202 ? -19.891 18.828 17.844 1 97.75 202 PRO B C 1
ATOM 5078 O O . PRO B 1 202 ? -19.453 17.984 18.641 1 97.75 202 PRO B O 1
ATOM 5081 N N . VAL B 1 203 ? -19.281 19.906 17.469 1 97.75 203 VAL B N 1
ATOM 5082 C CA . VAL B 1 203 ? -17.969 20.25 18 1 97.75 203 VAL B CA 1
ATOM 5083 C C . VAL B 1 203 ? -18.109 21.281 19.109 1 97.75 203 VAL B C 1
ATOM 5085 O O . VAL B 1 203 ? -19.156 21.906 19.25 1 97.75 203 VAL B O 1
ATOM 5088 N N . LYS B 1 204 ? -17.031 21.453 19.953 1 96.25 204 LYS B N 1
ATOM 5089 C CA . LYS B 1 204 ? -16.969 22.578 20.891 1 96.25 204 LYS B CA 1
ATOM 5090 C C . LYS B 1 204 ? -16.938 23.906 20.141 1 96.25 204 LYS B C 1
ATOM 5092 O O . LYS B 1 204 ? -16.391 24 19.047 1 96.25 204 LYS B O 1
ATOM 5097 N N . PRO B 1 205 ? -17.531 24.953 20.703 1 92.69 205 PRO B N 1
ATOM 5098 C CA . PRO B 1 205 ? -17.531 26.25 20.031 1 92.69 205 PRO B CA 1
ATOM 5099 C C . PRO B 1 205 ? -16.125 26.734 19.656 1 92.69 205 PRO B C 1
ATOM 5101 O O . PRO B 1 205 ? -15.25 26.797 20.516 1 92.69 205 PRO B O 1
ATOM 5104 N N . GLY B 1 206 ? -15.953 27.031 18.438 1 90.81 206 GLY B N 1
ATOM 5105 C CA . GLY B 1 206 ? -14.703 27.578 17.938 1 90.81 206 GLY B CA 1
ATOM 5106 C C . GLY B 1 206 ? -13.617 26.531 17.766 1 90.81 206 GLY B C 1
ATOM 5107 O O . GLY B 1 206 ? -12.461 26.859 17.516 1 90.81 206 GLY B O 1
ATOM 5108 N N . ARG B 1 207 ? -13.992 25.312 17.922 1 95.44 207 ARG B N 1
ATOM 5109 C CA . ARG B 1 207 ? -13.023 24.219 17.844 1 95.44 207 ARG B CA 1
ATOM 5110 C C . ARG B 1 207 ? -13.492 23.141 16.875 1 95.44 207 ARG B C 1
ATOM 5112 O O . ARG B 1 207 ? -14.602 23.234 16.328 1 95.44 207 ARG B O 1
ATOM 5119 N N . GLU B 1 208 ? -12.633 22.266 16.594 1 96.75 208 GLU B N 1
ATOM 5120 C CA . GLU B 1 208 ? -12.992 21.078 15.797 1 96.75 208 GLU B CA 1
ATOM 5121 C C . GLU B 1 208 ? -13.109 19.844 16.672 1 96.75 208 GLU B C 1
ATOM 5123 O O . GLU B 1 208 ? -13.43 18.766 16.188 1 96.75 208 GLU B O 1
ATOM 5128 N N . ALA B 1 209 ? -12.914 20 17.969 1 97.94 209 ALA B N 1
ATOM 5129 C CA . ALA B 1 209 ? -12.961 18.906 18.938 1 97.94 209 ALA B CA 1
ATOM 5130 C C . ALA B 1 209 ? -14.398 18.484 19.203 1 97.94 209 ALA B C 1
ATOM 5132 O O . ALA B 1 209 ? -15.297 19.312 19.297 1 97.94 209 ALA B O 1
ATOM 5133 N N . ILE B 1 210 ? -14.555 17.266 19.469 1 98.5 210 ILE B N 1
ATOM 5134 C CA . ILE B 1 210 ? -15.852 16.672 19.781 1 98.5 210 ILE B CA 1
ATOM 5135 C C . ILE B 1 210 ? -16.422 17.328 21.047 1 98.5 210 ILE B C 1
ATOM 5137 O O . ILE B 1 210 ? -15.703 17.5 22.031 1 98.5 210 ILE B O 1
ATOM 5141 N N . ASP B 1 211 ? -17.688 17.781 20.969 1 98.69 211 ASP B N 1
ATOM 5142 C CA . ASP B 1 211 ? -18.438 18.078 22.188 1 98.69 211 ASP B CA 1
ATOM 5143 C C . ASP B 1 211 ? -18.844 16.797 22.906 1 98.69 211 ASP B C 1
ATOM 5145 O O . ASP B 1 211 ? -19.781 16.109 22.484 1 98.69 211 ASP B O 1
ATOM 5149 N N . VAL B 1 212 ? -18.266 16.516 24.016 1 98.5 212 VAL B N 1
ATOM 5150 C CA . VAL B 1 212 ? -18.422 15.227 24.688 1 98.5 212 VAL B CA 1
ATOM 5151 C C . VAL B 1 212 ? -19.844 15.07 25.203 1 98.5 212 VAL B C 1
ATOM 5153 O O . VAL B 1 212 ? -20.391 13.969 25.203 1 98.5 212 VAL B O 1
ATOM 5156 N N . GLU B 1 213 ? -20.484 16.172 25.625 1 98 213 GLU B N 1
ATOM 5157 C CA . GLU B 1 213 ? -21.875 16.109 26.047 1 98 213 GLU B CA 1
ATOM 5158 C C . GLU B 1 213 ? -22.797 15.727 24.891 1 98 213 GLU B C 1
ATOM 5160 O O . GLU B 1 213 ? -23.703 14.922 25.062 1 98 213 GLU B O 1
ATOM 5165 N N . ALA B 1 214 ? -22.531 16.312 23.781 1 98.19 214 ALA B N 1
ATOM 5166 C CA . ALA B 1 214 ? -23.312 15.977 22.594 1 98.19 214 ALA B CA 1
ATOM 5167 C C . ALA B 1 214 ? -23.094 14.516 22.203 1 98.19 214 ALA B C 1
ATOM 5169 O O . ALA B 1 214 ? -24.031 13.828 21.797 1 98.19 214 ALA B O 1
ATOM 5170 N N . LEU B 1 215 ? -21.859 14.062 22.297 1 98.19 215 LEU B N 1
ATOM 5171 C CA . LEU B 1 215 ? -21.562 12.664 22.016 1 98.19 215 LEU B CA 1
ATOM 5172 C C . LEU B 1 215 ? -22.328 11.734 22.953 1 98.19 215 LEU B C 1
ATOM 5174 O O . LEU B 1 215 ? -22.891 10.734 22.5 1 98.19 215 LEU B O 1
ATOM 5178 N N . GLU B 1 216 ? -22.297 12.094 24.172 1 97.69 216 GLU B N 1
ATOM 5179 C CA . GLU B 1 216 ? -23.016 11.266 25.141 1 97.69 216 GLU B CA 1
ATOM 5180 C C . GLU B 1 216 ? -24.5 11.188 24.812 1 97.69 216 GLU B C 1
ATOM 5182 O O . GLU B 1 216 ? -25.109 10.125 24.938 1 97.69 216 GLU B O 1
ATOM 5187 N N . ALA B 1 217 ? -25.062 12.266 24.375 1 96.62 217 ALA B N 1
ATOM 5188 C CA . ALA B 1 217 ? -26.484 12.312 24.031 1 96.62 217 ALA B CA 1
ATOM 5189 C C . ALA B 1 217 ? -26.812 11.344 22.891 1 96.62 217 ALA B C 1
ATOM 5191 O O . ALA B 1 217 ? -27.859 10.68 22.922 1 96.62 217 ALA B O 1
ATOM 5192 N N . VAL B 1 218 ? -25.938 11.266 21.953 1 95.25 218 VAL B N 1
ATOM 5193 C CA . VAL B 1 218 ? -26.234 10.375 20.828 1 95.25 218 VAL B CA 1
ATOM 5194 C C . VAL B 1 218 ? -25.969 8.93 21.234 1 95.25 218 VAL B C 1
ATOM 5196 O O . VAL B 1 218 ? -26.625 8.008 20.734 1 95.25 218 VAL B O 1
ATOM 5199 N N . LEU B 1 219 ? -24.938 8.695 22.016 1 96.06 219 LEU B N 1
ATOM 5200 C CA . LEU B 1 219 ? -24.641 7.344 22.5 1 96.06 219 LEU B CA 1
ATOM 5201 C C . LEU B 1 219 ? -25.781 6.793 23.328 1 96.06 219 LEU B C 1
ATOM 5203 O O . LEU B 1 219 ? -26.078 5.598 23.297 1 96.06 219 LEU B O 1
ATOM 5207 N N . ALA B 1 220 ? -26.438 7.637 24.078 1 93.81 220 ALA B N 1
ATOM 5208 C CA . ALA B 1 220 ? -27.562 7.227 24.922 1 93.81 220 ALA B CA 1
ATOM 5209 C C . ALA B 1 220 ? -28.719 6.703 24.078 1 93.81 220 ALA B C 1
ATOM 5211 O O . ALA B 1 220 ? -29.469 5.824 24.516 1 93.81 220 ALA B O 1
ATOM 5212 N N . LYS B 1 221 ? -28.828 7.18 22.922 1 88.94 221 LYS B N 1
ATOM 5213 C CA . LYS B 1 221 ? -29.906 6.773 22.016 1 88.94 221 LYS B CA 1
ATOM 5214 C C . LYS B 1 221 ? -29.531 5.52 21.234 1 88.94 221 LYS B C 1
ATOM 5216 O O . LYS B 1 221 ? -30.391 4.75 20.828 1 88.94 221 LYS B O 1
ATOM 5221 N N . ASP B 1 222 ? -28.297 5.258 20.953 1 80.5 222 ASP B N 1
ATOM 5222 C CA . ASP B 1 222 ? -27.812 4.211 20.062 1 80.5 222 ASP B CA 1
ATOM 5223 C C . ASP B 1 222 ? -27.219 3.047 20.859 1 80.5 222 ASP B C 1
ATOM 5225 O O . ASP B 1 222 ? -26.609 2.146 20.281 1 80.5 222 ASP B O 1
ATOM 5229 N N . HIS B 1 223 ? -27.219 2.84 22.078 1 65.62 223 HIS B N 1
ATOM 5230 C CA . HIS B 1 223 ? -26.359 2.059 22.953 1 65.62 223 HIS B CA 1
ATOM 5231 C C . HIS B 1 223 ? -26.609 0.564 22.797 1 65.62 223 HIS B C 1
ATOM 5233 O O . HIS B 1 223 ? -25.734 -0.257 23.062 1 65.62 223 HIS B O 1
ATOM 5239 N N . THR B 1 224 ? -27.594 0.137 22.297 1 67.31 224 THR B N 1
ATOM 5240 C CA . THR B 1 224 ? -27.875 -1.274 22.531 1 67.31 224 THR B CA 1
ATOM 5241 C C . THR B 1 224 ? -27.219 -2.141 21.453 1 67.31 224 THR B C 1
ATOM 5243 O O . THR B 1 224 ? -26.906 -3.312 21.703 1 67.31 224 THR B O 1
ATOM 5246 N N . GLN B 1 225 ? -26.891 -1.61 20.375 1 78.56 225 GLN B N 1
ATOM 5247 C CA . GLN B 1 225 ? -26.438 -2.557 19.359 1 78.56 225 GLN B CA 1
ATOM 5248 C C . GLN B 1 225 ? -24.953 -2.346 19.047 1 78.56 225 GLN B C 1
ATOM 5250 O O . GLN B 1 225 ? -24.375 -3.119 18.281 1 78.56 225 GLN B O 1
ATOM 5255 N N . GLY B 1 226 ? -24.234 -1.528 19.797 1 90.75 226 GLY B N 1
ATOM 5256 C CA . GLY B 1 226 ? -22.828 -1.268 19.531 1 90.75 226 GLY B CA 1
ATOM 5257 C C . GLY B 1 226 ? -22.594 -0.289 18.406 1 90.75 226 GLY B C 1
ATOM 5258 O O . GLY B 1 226 ? -23.281 -0.357 17.375 1 90.75 226 GLY B O 1
ATOM 5259 N N . CYS B 1 227 ? -21.812 0.681 18.609 1 96.62 227 CYS B N 1
ATOM 5260 C CA . CYS B 1 227 ? -21.469 1.659 17.578 1 96.62 227 CYS B CA 1
ATOM 5261 C C . CYS B 1 227 ? -19.984 1.993 17.609 1 96.62 227 CYS B C 1
ATOM 5263 O O . CYS B 1 227 ? -19.219 1.36 18.328 1 96.62 227 CYS B O 1
ATOM 5265 N N . ILE B 1 228 ? -19.562 2.801 16.703 1 98.44 228 ILE B N 1
ATOM 5266 C CA . ILE B 1 228 ? -18.156 3.174 16.562 1 98.44 228 ILE B CA 1
ATOM 5267 C C . ILE B 1 228 ? -18 4.684 16.734 1 98.44 228 ILE B C 1
ATOM 5269 O O . ILE B 1 228 ? -18.828 5.457 16.25 1 98.44 228 ILE B O 1
ATOM 5273 N N . VAL B 1 229 ? -17.031 5.09 17.453 1 98.69 229 VAL B N 1
ATOM 5274 C CA . VAL B 1 229 ? -16.641 6.492 17.578 1 98.69 229 VAL B CA 1
ATOM 5275 C C . VAL B 1 229 ? -15.242 6.699 17.016 1 98.69 229 VAL B C 1
ATOM 5277 O O . VAL B 1 229 ? -14.312 5.973 17.375 1 98.69 229 VAL B O 1
ATOM 5280 N N . VAL B 1 230 ? -15.062 7.645 16.125 1 98.88 230 VAL B N 1
ATOM 5281 C CA . VAL B 1 230 ? -13.758 8.023 15.594 1 98.88 230 VAL B CA 1
ATOM 5282 C C . VAL B 1 230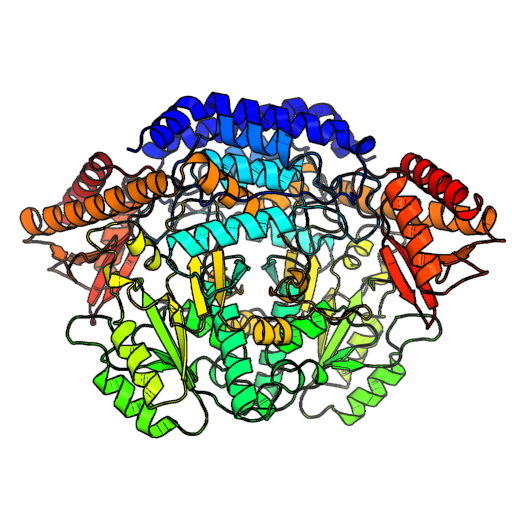 ? -13.344 9.383 16.156 1 98.88 230 VAL B C 1
ATOM 5284 O O . VAL B 1 230 ? -14.031 10.383 15.922 1 98.88 230 VAL B O 1
ATOM 5287 N N . ALA B 1 231 ? -12.281 9.391 16.875 1 98.88 231 ALA B N 1
ATOM 5288 C CA . ALA B 1 231 ? -11.727 10.625 17.438 1 98.88 231 ALA B CA 1
ATOM 5289 C C . ALA B 1 231 ? -10.469 11.047 16.688 1 98.88 231 ALA B C 1
ATOM 5291 O O . ALA B 1 231 ? -9.812 10.219 16.047 1 98.88 231 ALA B O 1
ATOM 5292 N N . SER B 1 232 ? -10.172 12.328 16.766 1 98.31 232 SER B N 1
ATOM 5293 C CA . SER B 1 232 ? -9.031 12.867 16.047 1 98.31 232 SER B CA 1
ATOM 5294 C C . SER B 1 232 ? -7.98 13.438 16.984 1 98.31 232 SER B C 1
ATOM 5296 O O . SER B 1 232 ? -8.312 14.172 17.922 1 98.31 232 SER B O 1
ATOM 5298 N N . LEU B 1 233 ? -6.766 13.016 16.828 1 98.38 233 LEU B N 1
ATOM 5299 C CA . LEU B 1 233 ? -5.598 13.727 17.344 1 98.38 233 LEU B CA 1
ATOM 5300 C C . LEU B 1 233 ? -4.91 14.516 16.234 1 98.38 233 LEU B C 1
ATOM 5302 O O . LEU B 1 233 ? -4.051 13.984 15.531 1 98.38 233 LEU B O 1
ATOM 5306 N N . GLY B 1 234 ? -5.242 15.773 16.172 1 97.12 234 GLY B N 1
ATOM 5307 C CA . GLY B 1 234 ? -4.773 16.609 15.07 1 97.12 234 GLY B CA 1
ATOM 5308 C C . GLY B 1 234 ? -5.699 16.578 13.867 1 97.12 234 GLY B C 1
ATOM 5309 O O . GLY B 1 234 ? -5.527 15.758 12.961 1 97.12 234 GLY B O 1
ATOM 5310 N N . THR B 1 235 ? -6.672 17.469 13.82 1 96.12 235 THR B N 1
ATOM 5311 C CA . THR B 1 235 ? -7.496 17.609 12.625 1 96.12 235 THR B CA 1
ATOM 5312 C C . THR B 1 235 ? -6.715 18.281 11.5 1 96.12 235 THR B C 1
ATOM 5314 O O . THR B 1 235 ? -5.832 19.094 11.75 1 96.12 235 THR B O 1
ATOM 5317 N N . VAL B 1 236 ? -7.035 17.984 10.305 1 89.75 236 VAL B N 1
ATOM 5318 C CA . VAL B 1 236 ? -6.238 18.391 9.148 1 89.75 236 VAL B CA 1
ATOM 5319 C C . VAL B 1 236 ? -6.297 19.906 8.984 1 89.75 236 VAL B C 1
ATOM 5321 O O . VAL B 1 236 ? -5.336 20.531 8.516 1 89.75 236 VAL B O 1
ATOM 5324 N N . ASN B 1 237 ? -7.273 20.547 9.422 1 91.25 237 ASN B N 1
ATOM 5325 C CA . ASN B 1 237 ? -7.43 21.984 9.234 1 91.25 237 ASN B CA 1
ATOM 5326 C C . ASN B 1 237 ? -6.707 22.766 10.328 1 91.25 237 ASN B C 1
ATOM 5328 O O . ASN B 1 237 ? -5.707 23.438 10.055 1 91.25 237 ASN B O 1
ATOM 5332 N N . SER B 1 238 ? -7.129 22.547 11.523 1 93.94 238 SER B N 1
ATOM 5333 C CA . SER B 1 238 ? -6.633 23.438 12.57 1 93.94 238 SER B CA 1
ATOM 5334 C C . SER B 1 238 ? -5.664 22.703 13.5 1 93.94 238 SER B C 1
ATOM 5336 O O . SER B 1 238 ? -5.066 23.312 14.383 1 93.94 238 SER B O 1
ATOM 5338 N N . GLY B 1 239 ? -5.469 21.438 13.234 1 96.38 239 GLY B N 1
ATOM 5339 C CA . GLY B 1 239 ? -4.605 20.703 14.133 1 96.38 239 GLY B CA 1
ATOM 5340 C C . GLY B 1 239 ? -5.203 20.516 15.516 1 96.38 239 GLY B C 1
ATOM 5341 O O . GLY B 1 239 ? -4.477 20.406 16.5 1 96.38 239 GLY B O 1
ATOM 5342 N N . ASP B 1 240 ? -6.508 20.453 15.594 1 97.31 240 ASP B N 1
ATOM 5343 C CA . ASP B 1 240 ? -7.211 20.375 16.875 1 97.31 240 ASP B CA 1
ATOM 5344 C C . ASP B 1 240 ? -7.246 18.953 17.406 1 97.31 240 ASP B C 1
ATOM 5346 O O . ASP B 1 240 ? -6.965 18 16.656 1 97.31 240 ASP B O 1
ATOM 5350 N N . PHE B 1 241 ? -7.566 18.766 18.734 1 98.38 241 PHE B N 1
ATOM 5351 C CA . PHE B 1 241 ? -7.508 17.484 19.422 1 98.38 241 PHE B CA 1
ATOM 5352 C C . PHE B 1 241 ? -8.828 17.188 20.109 1 98.38 241 PHE B C 1
ATOM 5354 O O . PHE B 1 241 ? -9.414 18.062 20.75 1 98.38 241 PHE B O 1
ATOM 5361 N N . ASP B 1 242 ? -9.312 15.984 19.953 1 98.69 242 ASP B N 1
ATOM 5362 C CA . ASP B 1 242 ? -10.406 15.5 20.797 1 98.69 242 ASP B CA 1
ATOM 5363 C C . ASP B 1 242 ? -9.898 15.133 22.188 1 98.69 242 ASP B C 1
ATOM 5365 O O . ASP B 1 242 ? -8.727 14.781 22.359 1 98.69 242 ASP B O 1
ATOM 5369 N N . ASP B 1 243 ? -10.781 15.266 23.219 1 98.5 243 ASP B N 1
ATOM 5370 C CA . ASP B 1 243 ? -10.469 14.867 24.594 1 98.5 243 ASP B CA 1
ATOM 5371 C C . ASP B 1 243 ? -10.648 13.359 24.781 1 98.5 243 ASP B C 1
ATOM 5373 O O . ASP B 1 243 ? -11.703 12.906 25.219 1 98.5 243 ASP B O 1
ATOM 5377 N N . ILE B 1 244 ? -9.57 12.617 24.547 1 98.75 244 ILE B N 1
ATOM 5378 C CA . ILE B 1 244 ? -9.648 11.156 24.531 1 98.75 244 ILE B CA 1
ATOM 5379 C C . ILE B 1 244 ? -10.023 10.648 25.922 1 98.75 244 ILE B C 1
ATOM 5381 O O . ILE B 1 244 ? -10.797 9.703 26.047 1 98.75 244 ILE B O 1
ATOM 5385 N N . VAL B 1 245 ? -9.484 11.258 26.953 1 98.69 245 VAL B N 1
ATOM 5386 C CA . VAL B 1 245 ? -9.781 10.844 28.328 1 98.69 245 VAL B CA 1
ATOM 5387 C C . VAL B 1 245 ? -11.281 10.945 28.578 1 98.69 245 VAL B C 1
ATOM 5389 O O . VAL B 1 245 ? -11.898 10.008 29.094 1 98.69 245 VAL B O 1
ATOM 5392 N N . ALA B 1 246 ? -11.859 12.078 28.219 1 98.69 246 ALA B N 1
ATOM 5393 C CA . ALA B 1 246 ? -13.289 12.281 28.438 1 98.69 246 ALA B CA 1
ATOM 5394 C C . ALA B 1 246 ? -14.117 11.281 27.625 1 98.69 246 ALA B C 1
ATOM 5396 O O . ALA B 1 246 ? -15.133 10.781 28.109 1 98.69 246 ALA B O 1
ATOM 5397 N N . ILE B 1 247 ? -13.727 10.992 26.406 1 98.75 247 ILE B N 1
ATOM 5398 C CA . ILE B 1 247 ? -14.453 10.062 25.562 1 98.75 247 ILE B CA 1
ATOM 5399 C C . ILE B 1 247 ? -14.344 8.648 26.141 1 98.75 247 ILE B C 1
ATOM 5401 O O . ILE B 1 247 ? -15.336 7.918 26.188 1 98.75 247 ILE B O 1
ATOM 5405 N N . VAL B 1 248 ? -13.125 8.25 26.547 1 98.5 248 VAL B N 1
ATOM 5406 C CA . VAL B 1 248 ? -12.891 6.938 27.141 1 98.5 248 VAL B CA 1
ATOM 5407 C C . VAL B 1 248 ? -13.781 6.758 28.359 1 98.5 248 VAL B C 1
ATOM 5409 O O . VAL B 1 248 ? -14.305 5.668 28.609 1 98.5 248 VAL B O 1
ATOM 5412 N N . ASN B 1 249 ? -13.93 7.801 29.141 1 98.31 249 ASN B N 1
ATOM 5413 C CA . ASN B 1 249 ? -14.758 7.73 30.328 1 98.31 249 ASN B CA 1
ATOM 5414 C C . ASN B 1 249 ? -16.188 7.336 30 1 98.31 249 ASN B C 1
ATOM 5416 O O . ASN B 1 249 ? -16.875 6.707 30.812 1 98.31 249 ASN B O 1
ATOM 5420 N N . LEU B 1 250 ? -16.703 7.668 28.844 1 97.62 250 LEU B N 1
ATOM 5421 C CA . LEU B 1 250 ? -18.062 7.316 28.422 1 97.62 250 LEU B CA 1
ATOM 5422 C C . LEU B 1 250 ? -18.203 5.809 28.25 1 97.62 250 LEU B C 1
ATOM 5424 O O . LEU B 1 250 ? -19.312 5.285 28.234 1 97.62 250 LEU B O 1
ATOM 5428 N N . LYS B 1 251 ? -17.078 5.059 28.125 1 95 251 LYS B N 1
ATOM 5429 C CA . LYS B 1 251 ? -17.125 3.609 27.953 1 95 251 LYS B CA 1
ATOM 5430 C C . LYS B 1 251 ? -17.641 2.92 29.203 1 95 251 LYS B C 1
ATOM 5432 O O . LYS B 1 251 ? -18.062 1.765 29.156 1 95 251 LYS B O 1
ATOM 5437 N N . ASN B 1 252 ? -17.578 3.596 30.297 1 94.25 252 ASN B N 1
ATOM 5438 C CA . ASN B 1 252 ? -18.125 3.061 31.547 1 94.25 252 ASN B CA 1
ATOM 5439 C C . ASN B 1 252 ? -19.641 2.928 31.469 1 94.25 252 ASN B C 1
ATOM 5441 O O . ASN B 1 252 ? -20.234 2.131 32.188 1 94.25 252 ASN B O 1
ATOM 5445 N N . LYS B 1 253 ? -20.219 3.664 30.578 1 93.62 253 LYS B N 1
ATOM 5446 C CA . LYS B 1 253 ? -21.688 3.719 30.516 1 93.62 253 LYS B CA 1
ATOM 5447 C C . LYS B 1 253 ? -22.203 3.139 29.203 1 93.62 253 LYS B C 1
ATOM 5449 O O . LYS B 1 253 ? -23.312 2.604 29.141 1 93.62 253 LYS B O 1
ATOM 5454 N N . TYR B 1 254 ? -21.453 3.295 28.172 1 94.38 254 TYR B N 1
ATOM 5455 C CA . TYR B 1 254 ? -21.922 2.951 26.844 1 94.38 254 TYR B CA 1
ATOM 5456 C C . TYR B 1 254 ? -20.953 2.012 26.141 1 94.38 254 TYR B C 1
ATOM 5458 O O . TYR B 1 254 ? -19.734 2.121 26.312 1 94.38 254 TYR B O 1
ATOM 5466 N N . ASN B 1 255 ? -21.531 1.115 25.266 1 92.62 255 ASN B N 1
ATOM 5467 C CA . ASN B 1 255 ? -20.703 0.184 24.5 1 92.62 255 ASN B CA 1
ATOM 5468 C C . ASN B 1 255 ? -20.375 0.741 23.109 1 92.62 255 ASN B C 1
ATOM 5470 O O . ASN B 1 255 ? -21.219 0.711 22.219 1 92.62 255 ASN B O 1
ATOM 5474 N N . PHE B 1 256 ? -19.172 1.162 22.953 1 97.12 256 PHE B N 1
ATOM 5475 C CA . PHE B 1 256 ? -18.734 1.604 21.641 1 97.12 256 PHE B CA 1
ATOM 5476 C C . PHE B 1 256 ? -17.25 1.322 21.438 1 97.12 256 PHE B C 1
ATOM 5478 O O . PHE B 1 256 ? -16.5 1.208 22.406 1 97.12 256 PHE B O 1
ATOM 5485 N N . TRP B 1 257 ? -16.859 1.099 20.219 1 98.31 257 TRP B N 1
ATOM 5486 C CA . TRP B 1 257 ? -15.461 1.003 19.812 1 98.31 257 TRP B CA 1
ATOM 5487 C C . TRP B 1 257 ? -14.859 2.389 19.594 1 98.31 257 TRP B C 1
ATOM 5489 O O . TRP B 1 257 ? -15.422 3.209 18.875 1 98.31 257 TRP B O 1
ATOM 5499 N N . LEU B 1 258 ? -13.766 2.693 20.203 1 98.81 258 LEU B N 1
ATOM 5500 C CA . LEU B 1 258 ? -13.086 3.971 20 1 98.81 258 LEU B CA 1
ATOM 5501 C C . LEU B 1 258 ? -11.875 3.805 19.094 1 98.81 258 LEU B C 1
ATOM 5503 O O . LEU B 1 258 ? -10.891 3.164 19.469 1 98.81 258 LEU B O 1
ATOM 5507 N N . HIS B 1 259 ? -11.938 4.328 17.922 1 98.94 259 HIS B N 1
ATOM 5508 C CA . HIS B 1 259 ? -10.805 4.457 17.016 1 98.94 259 HIS B CA 1
ATOM 5509 C C . HIS B 1 259 ? -10.234 5.871 17.031 1 98.94 259 HIS B C 1
ATOM 5511 O O . HIS B 1 259 ? -10.969 6.848 16.891 1 98.94 259 HIS B O 1
ATOM 5517 N N . VAL B 1 260 ? -8.945 5.996 17.188 1 98.94 260 VAL B N 1
ATOM 5518 C CA . VAL B 1 260 ? -8.305 7.305 17.219 1 98.94 260 VAL B CA 1
ATOM 5519 C C . VAL B 1 260 ? -7.441 7.5 15.977 1 98.94 260 VAL B C 1
ATOM 5521 O O . VAL B 1 260 ? -6.496 6.742 15.75 1 98.94 260 VAL B O 1
ATOM 5524 N N . ASP B 1 261 ? -7.816 8.469 15.195 1 98.81 261 ASP B N 1
ATOM 5525 C CA . ASP B 1 261 ? -6.973 8.922 14.094 1 98.81 261 ASP B CA 1
ATOM 5526 C C . ASP B 1 261 ? -5.895 9.875 14.586 1 98.81 261 ASP B C 1
ATOM 5528 O O . ASP B 1 261 ? -6.109 11.094 14.641 1 98.81 261 ASP B O 1
ATOM 5532 N N . GLY B 1 262 ? -4.738 9.305 14.867 1 98.75 262 GLY B N 1
ATOM 5533 C CA . GLY B 1 262 ? -3.58 10.086 15.273 1 98.75 262 GLY B CA 1
ATOM 5534 C C . GLY B 1 262 ? -2.502 10.164 14.211 1 98.75 262 GLY B C 1
ATOM 5535 O O . GLY B 1 262 ? -1.311 10.156 14.523 1 98.75 262 GLY B O 1
ATOM 5536 N N . ALA B 1 263 ? -2.855 10.227 12.953 1 98.31 263 ALA B N 1
ATOM 5537 C CA . ALA B 1 263 ? -1.942 10.141 11.812 1 98.31 263 ALA B CA 1
ATOM 5538 C C . ALA B 1 263 ? -0.73 11.047 12.016 1 98.31 263 ALA B C 1
ATOM 5540 O O . ALA B 1 263 ? 0.409 10.625 11.805 1 98.31 263 ALA B O 1
ATOM 5541 N N . PHE B 1 264 ? -0.976 12.273 12.398 1 98.06 264 PHE B N 1
ATOM 5542 C CA . PHE B 1 264 ? 0.164 13.141 12.656 1 98.06 264 PHE B CA 1
ATOM 5543 C C . PHE B 1 264 ? 0.09 13.719 14.07 1 98.06 264 PHE B C 1
ATOM 5545 O O . PHE B 1 264 ? 1.12 13.984 14.695 1 98.06 264 PHE B O 1
ATOM 5552 N N . GLY B 1 265 ? -1.09 13.797 14.617 1 98.38 265 GLY B N 1
ATOM 5553 C CA . GLY B 1 265 ? -1.24 14.43 15.922 1 98.38 265 GLY B CA 1
ATOM 5554 C C . GLY B 1 265 ? -0.687 13.602 17.062 1 98.38 265 GLY B C 1
ATOM 5555 O O . GLY B 1 265 ? -0.346 14.133 18.125 1 98.38 265 GLY B O 1
ATOM 5556 N N . ALA B 1 266 ? -0.616 12.297 16.922 1 98.56 266 ALA B N 1
ATOM 5557 C CA . ALA B 1 266 ? -0.028 11.445 17.953 1 98.56 266 ALA B CA 1
ATOM 5558 C C . ALA B 1 266 ? 1.414 11.852 18.25 1 98.56 266 ALA B C 1
ATOM 5560 O O . ALA B 1 266 ? 1.925 11.617 19.344 1 98.56 266 ALA B O 1
ATOM 5561 N N . PHE B 1 267 ? 2.074 12.492 17.344 1 98.5 267 PHE B N 1
ATOM 5562 C CA . PHE B 1 267 ? 3.469 12.898 17.484 1 98.5 267 PHE B CA 1
ATOM 5563 C C . PHE B 1 267 ? 3.602 14.023 18.5 1 98.5 267 PHE B C 1
ATOM 5565 O O . PHE B 1 267 ? 4.703 14.328 18.969 1 98.5 267 PHE B O 1
ATOM 5572 N N . ALA B 1 268 ? 2.469 14.656 18.875 1 98.62 268 ALA B N 1
ATOM 5573 C CA . ALA B 1 268 ? 2.5 15.641 19.953 1 98.62 268 ALA B CA 1
ATOM 5574 C C . ALA B 1 268 ? 3.094 15.039 21.219 1 98.62 268 ALA B C 1
ATOM 5576 O O . ALA B 1 268 ? 3.646 15.758 22.062 1 98.62 268 ALA B O 1
ATOM 5577 N N . ALA B 1 269 ? 3.045 13.727 21.328 1 98.25 269 ALA B N 1
ATOM 5578 C CA . ALA B 1 269 ? 3.598 13.016 22.484 1 98.25 269 ALA B CA 1
ATOM 5579 C C . ALA B 1 269 ? 5.098 13.273 22.625 1 98.25 269 ALA B C 1
ATOM 5581 O O . ALA B 1 269 ? 5.668 13.102 23.703 1 98.25 269 ALA B O 1
ATOM 5582 N N . LEU B 1 270 ? 5.762 13.734 21.547 1 97.81 270 LEU B N 1
ATOM 5583 C CA . LEU B 1 270 ? 7.211 13.875 21.516 1 97.81 270 LEU B CA 1
ATOM 5584 C C . LEU B 1 270 ? 7.621 15.289 21.938 1 97.81 270 LEU B C 1
ATOM 5586 O O . LEU B 1 270 ? 8.812 15.562 22.109 1 97.81 270 LEU B O 1
ATOM 5590 N N . ASP B 1 271 ? 6.723 16.203 22.031 1 98.06 271 ASP B N 1
ATOM 5591 C CA . ASP B 1 271 ? 6.941 17.547 22.547 1 98.06 271 ASP B CA 1
ATOM 5592 C C . ASP B 1 271 ? 6.297 17.734 23.906 1 98.06 271 ASP B C 1
ATOM 5594 O O . ASP B 1 271 ? 5.07 17.781 24.031 1 98.06 271 ASP B O 1
ATOM 5598 N N . GLN B 1 272 ? 7.055 18 24.922 1 97.31 272 GLN B N 1
ATOM 5599 C CA . GLN B 1 272 ? 6.59 18.078 26.297 1 97.31 272 GLN B CA 1
ATOM 5600 C C . GLN B 1 272 ? 5.5 19.125 26.438 1 97.31 272 GLN B C 1
ATOM 5602 O O . GLN B 1 272 ? 4.609 19 27.281 1 97.31 272 GLN B O 1
ATOM 5607 N N . ARG B 1 273 ? 5.527 20.188 25.656 1 97.5 273 ARG B N 1
ATOM 5608 C CA . ARG B 1 273 ? 4.543 21.266 25.734 1 97.5 273 ARG B CA 1
ATOM 5609 C C . ARG B 1 273 ? 3.15 20.75 25.391 1 97.5 273 ARG B C 1
ATOM 5611 O O . ARG B 1 273 ? 2.146 21.297 25.844 1 97.5 273 ARG B O 1
ATOM 5618 N N . TYR B 1 274 ? 3.113 19.672 24.578 1 98.06 274 TYR B N 1
ATOM 5619 C CA . TYR B 1 274 ? 1.837 19.266 24 1 98.06 274 TYR B CA 1
ATOM 5620 C C . TYR B 1 274 ? 1.528 17.812 24.297 1 98.06 274 TYR B C 1
ATOM 5622 O O . TYR B 1 274 ? 0.49 17.297 23.875 1 98.06 274 TYR B O 1
ATOM 5630 N N . ALA B 1 275 ? 2.404 17.094 25 1 97.94 275 ALA B N 1
ATOM 5631 C CA . ALA B 1 275 ? 2.283 15.664 25.266 1 97.94 275 ALA B CA 1
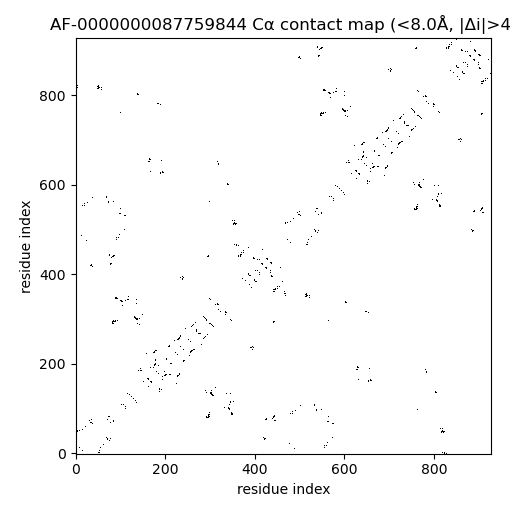ATOM 5632 C C . ALA B 1 275 ? 0.938 15.336 25.906 1 97.94 275 ALA B C 1
ATOM 5634 O O . ALA B 1 275 ? 0.365 14.273 25.656 1 97.94 275 ALA B O 1
ATOM 5635 N N . SER B 1 276 ? 0.378 16.219 26.672 1 97.81 276 SER B N 1
ATOM 5636 C CA . SER B 1 276 ? -0.874 15.984 27.375 1 97.81 276 SER B CA 1
ATOM 5637 C C . SER B 1 276 ? -2.047 15.859 26.422 1 97.81 276 SER B C 1
ATOM 5639 O O . SER B 1 276 ? -3.088 15.297 26.766 1 97.81 276 SER B O 1
ATOM 5641 N N . PHE B 1 277 ? -1.919 16.391 25.172 1 97.94 277 PHE B N 1
ATOM 5642 C CA . PHE B 1 277 ? -2.975 16.312 24.172 1 97.94 277 PHE B CA 1
ATOM 5643 C C . PHE B 1 277 ? -3.221 14.859 23.766 1 97.94 277 PHE B C 1
ATOM 5645 O O . PHE B 1 277 ? -4.25 14.547 23.156 1 97.94 277 PHE B O 1
ATOM 5652 N N . THR B 1 278 ? -2.283 13.938 24.047 1 98.5 278 THR B N 1
ATOM 5653 C CA . THR B 1 278 ? -2.412 12.547 23.641 1 98.5 278 THR B CA 1
ATOM 5654 C C . THR B 1 278 ? -2.777 11.664 24.828 1 98.5 278 THR B C 1
ATOM 5656 O O . THR B 1 278 ? -2.787 10.438 24.719 1 98.5 278 THR B O 1
ATOM 5659 N N . SER B 1 279 ? -3.088 12.297 25.984 1 98.25 279 SER B N 1
ATOM 5660 C CA . SER B 1 279 ? -3.451 11.539 27.188 1 98.25 279 SER B CA 1
ATOM 5661 C C . SER B 1 279 ? -4.641 10.625 26.906 1 98.25 279 SER B C 1
ATOM 5663 O O . SER B 1 279 ? -5.586 11.008 26.219 1 98.25 279 SER B O 1
ATOM 5665 N N . GLY B 1 280 ? -4.59 9.398 27.375 1 98.31 280 GLY B N 1
ATOM 5666 C CA . GLY B 1 280 ? -5.688 8.445 27.281 1 98.31 280 GLY B CA 1
ATOM 5667 C C . GLY B 1 280 ? -5.637 7.602 26.016 1 98.31 280 GLY B C 1
ATOM 5668 O O . GLY B 1 280 ? -6.426 6.668 25.859 1 98.31 280 GLY B O 1
ATOM 5669 N N . ILE B 1 281 ? -4.668 7.84 25.172 1 98.62 281 ILE B N 1
ATOM 5670 C CA . ILE B 1 281 ? -4.629 7.203 23.859 1 98.62 281 ILE B CA 1
ATOM 5671 C C . ILE B 1 281 ? -4.492 5.691 24.031 1 98.62 281 ILE B C 1
ATOM 5673 O O . ILE B 1 281 ? -5.027 4.922 23.219 1 98.62 281 ILE B O 1
ATOM 5677 N N . ASP B 1 282 ? -3.838 5.203 25.062 1 98.38 282 ASP B N 1
ATOM 5678 C CA . ASP B 1 282 ? -3.602 3.779 25.281 1 98.38 282 ASP B CA 1
ATOM 5679 C C . ASP B 1 282 ? -4.902 3.053 25.625 1 98.38 282 ASP B C 1
ATOM 5681 O O . ASP B 1 282 ? -4.957 1.822 25.578 1 98.38 282 ASP B O 1
ATOM 5685 N N . ASP B 1 283 ? -5.941 3.805 25.922 1 98.31 283 ASP B N 1
ATOM 5686 C CA . ASP B 1 283 ? -7.227 3.199 26.25 1 98.31 283 ASP B CA 1
ATOM 5687 C C . ASP B 1 283 ? -8.117 3.1 25.016 1 98.31 283 ASP B C 1
ATOM 5689 O O . ASP B 1 283 ? -9.203 2.506 25.078 1 98.31 283 ASP B O 1
ATOM 5693 N N . ALA B 1 284 ? -7.738 3.668 23.891 1 98.75 284 ALA B N 1
ATOM 5694 C CA . ALA B 1 284 ? -8.461 3.492 22.641 1 98.75 284 ALA B CA 1
ATOM 5695 C C . ALA B 1 284 ? -8.383 2.047 22.156 1 98.75 284 ALA B C 1
ATOM 5697 O O . ALA B 1 284 ? -7.48 1.305 22.547 1 98.75 284 ALA B O 1
ATOM 5698 N N . ASP B 1 285 ? -9.352 1.638 21.359 1 98.88 285 ASP B N 1
ATOM 5699 C CA . ASP B 1 285 ? -9.375 0.263 20.859 1 98.88 285 ASP B CA 1
ATOM 5700 C C . ASP B 1 285 ? -8.445 0.092 19.656 1 98.88 285 ASP B C 1
ATOM 5702 O O . ASP B 1 285 ? -7.875 -0.98 19.453 1 98.88 285 ASP B O 1
ATOM 5706 N N . SER B 1 286 ? -8.297 1.055 18.859 1 98.94 286 SER B N 1
ATOM 5707 C CA . SER B 1 286 ? -7.367 1.081 17.734 1 98.94 286 SER B CA 1
ATOM 5708 C C . SER B 1 286 ? -6.863 2.496 17.469 1 98.94 286 SER B C 1
ATOM 5710 O O . SER B 1 286 ? -7.535 3.473 17.797 1 98.94 286 SER B O 1
ATOM 5712 N N . VAL B 1 287 ? -5.652 2.582 16.906 1 98.94 287 VAL B N 1
ATOM 5713 C CA . VAL B 1 287 ? -4.992 3.867 16.719 1 98.94 287 VAL B CA 1
ATOM 5714 C C . VAL B 1 287 ? -4.262 3.871 15.375 1 98.94 287 VAL B C 1
ATOM 5716 O O . VAL B 1 287 ? -3.631 2.879 15 1 98.94 287 VAL B O 1
ATOM 5719 N N . CYS B 1 288 ? -4.367 4.969 14.656 1 98.81 288 CYS B N 1
ATOM 5720 C CA . CYS B 1 288 ? -3.672 5.207 13.398 1 98.81 288 CYS B CA 1
ATOM 5721 C C . CYS B 1 288 ? -2.477 6.129 13.602 1 98.81 288 CYS B C 1
ATOM 5723 O O . CYS B 1 288 ? -2.605 7.191 14.211 1 98.81 288 CYS B O 1
ATOM 5725 N N . ILE B 1 289 ? -1.312 5.75 13.125 1 98.62 289 ILE B N 1
ATOM 5726 C CA . ILE B 1 289 ? -0.115 6.582 13.07 1 98.62 289 ILE B CA 1
ATOM 5727 C C . ILE B 1 289 ? 0.479 6.539 11.664 1 98.62 289 ILE B C 1
ATOM 5729 O O . ILE B 1 289 ? 0.679 5.461 11.102 1 98.62 289 ILE B O 1
ATOM 5733 N N . ASP B 1 290 ? 0.769 7.688 11.078 1 98.38 290 ASP B N 1
ATOM 5734 C CA . ASP B 1 290 ? 1.306 7.727 9.727 1 98.38 290 ASP B CA 1
ATOM 5735 C C . ASP B 1 290 ? 2.775 8.141 9.727 1 98.38 290 ASP B C 1
ATOM 5737 O O . ASP B 1 290 ? 3.098 9.297 9.992 1 98.38 290 ASP B O 1
ATOM 5741 N N . CYS B 1 291 ? 3.648 7.289 9.273 1 98 291 CYS B N 1
ATOM 5742 C CA . CYS B 1 291 ? 5.086 7.512 9.367 1 98 291 CYS B CA 1
ATOM 5743 C C . CYS B 1 291 ? 5.574 8.438 8.266 1 98 291 CYS B C 1
ATOM 5745 O O . CYS B 1 291 ? 6.574 9.141 8.43 1 98 291 CYS B O 1
ATOM 5747 N N . HIS B 1 292 ? 4.898 8.523 7.125 1 97.06 292 HIS B N 1
ATOM 5748 C CA . HIS B 1 292 ? 5.406 9.383 6.066 1 97.06 292 HIS B CA 1
ATOM 5749 C C . HIS B 1 292 ? 5.004 10.836 6.293 1 97.06 292 HIS B C 1
ATOM 5751 O O . HIS B 1 292 ? 5.367 11.719 5.512 1 97.06 292 HIS B O 1
ATOM 5757 N N . LYS B 1 293 ? 4.223 11.07 7.32 1 97.12 293 LYS B N 1
ATOM 5758 C CA . LYS B 1 293 ? 3.953 12.438 7.75 1 97.12 293 LYS B CA 1
ATOM 5759 C C . LYS B 1 293 ? 5.062 12.961 8.656 1 97.12 293 LYS B C 1
ATOM 5761 O O . LYS B 1 293 ? 6.168 13.25 8.195 1 97.12 293 LYS B O 1
ATOM 5766 N N . TRP B 1 294 ? 4.957 12.828 9.906 1 97.38 294 TRP B N 1
ATOM 5767 C CA . TRP B 1 294 ? 5.844 13.586 10.781 1 97.38 294 TRP B CA 1
ATOM 5768 C C . TRP B 1 294 ? 7.047 12.742 11.203 1 97.38 294 TRP B C 1
ATOM 5770 O O . TRP B 1 294 ? 7.965 13.242 11.852 1 97.38 294 TRP B O 1
ATOM 5780 N N . MET B 1 295 ? 7.105 11.414 10.82 1 97.12 295 MET B N 1
ATOM 5781 C CA . MET B 1 295 ? 8.297 10.602 11.039 1 97.12 295 MET B CA 1
ATOM 5782 C C . MET B 1 295 ? 9.328 10.852 9.945 1 97.12 295 MET B C 1
ATOM 5784 O O . MET B 1 295 ? 10.508 10.516 10.109 1 97.12 295 MET B O 1
ATOM 5788 N N . ASN B 1 296 ? 8.93 11.391 8.867 1 98.38 296 ASN B N 1
ATOM 5789 C CA . ASN B 1 296 ? 9.812 11.75 7.758 1 98.38 296 ASN B CA 1
ATOM 5790 C C . ASN B 1 296 ? 10.5 10.523 7.16 1 98.38 296 ASN B C 1
ATOM 5792 O O . ASN B 1 296 ? 11.711 10.516 6.961 1 98.38 296 ASN B O 1
ATOM 5796 N N . VAL B 1 297 ? 9.758 9.516 6.898 1 98.31 297 VAL B N 1
ATOM 5797 C CA . VAL B 1 297 ? 10.125 8.383 6.062 1 98.31 297 VAL B CA 1
ATOM 5798 C C . VAL B 1 297 ? 9.438 8.492 4.703 1 98.31 297 VAL B C 1
ATOM 5800 O O . VAL B 1 297 ? 8.422 9.18 4.57 1 98.31 297 VAL B O 1
ATOM 5803 N N . PRO B 1 298 ? 10.023 7.926 3.621 1 98.06 298 PRO B N 1
ATOM 5804 C CA . PRO B 1 298 ? 9.367 8.008 2.316 1 98.06 298 PRO B CA 1
ATOM 5805 C C . PRO B 1 298 ? 7.941 7.469 2.338 1 98.06 298 PRO B C 1
ATOM 5807 O O . PRO B 1 298 ? 7.59 6.688 3.225 1 98.06 298 PRO B O 1
ATOM 5810 N N . TYR B 1 299 ? 7.113 7.977 1.333 1 96.81 299 TYR B N 1
ATOM 5811 C CA . TYR B 1 299 ? 5.766 7.441 1.188 1 96.81 299 TYR B CA 1
ATOM 5812 C C . TYR B 1 299 ? 5.781 5.918 1.185 1 96.81 299 TYR B C 1
ATOM 5814 O O . TYR B 1 299 ? 6.754 5.305 0.745 1 96.81 299 TYR B O 1
ATOM 5822 N N . ASP B 1 300 ? 4.445 5.477 1.771 1 92 300 ASP B N 1
ATOM 5823 C CA . ASP B 1 300 ? 3.924 4.117 1.861 1 92 300 ASP B CA 1
ATOM 5824 C C . ASP B 1 300 ? 4.336 3.455 3.174 1 92 300 ASP B C 1
ATOM 5826 O O . ASP B 1 300 ? 4.902 2.361 3.174 1 92 300 ASP B O 1
ATOM 5830 N N . SER B 1 301 ? 4.156 4.188 4.195 1 96.81 301 SER B N 1
ATOM 5831 C CA . SER B 1 301 ? 4.5 3.67 5.516 1 96.81 301 SER B CA 1
ATOM 5832 C C . SER B 1 301 ? 3.594 4.258 6.59 1 96.81 301 SER B C 1
ATOM 5834 O O . SER B 1 301 ? 3.594 5.473 6.816 1 96.81 301 SER B O 1
ATOM 5836 N N . ALA B 1 302 ? 2.84 3.502 7.246 1 98.56 302 ALA B N 1
ATOM 5837 C CA . ALA B 1 302 ? 2.014 3.859 8.398 1 98.56 302 ALA B CA 1
ATOM 5838 C C . ALA B 1 302 ? 1.833 2.668 9.336 1 98.56 302 ALA B C 1
ATOM 5840 O O . ALA B 1 302 ? 2.211 1.543 9 1 98.56 302 ALA B O 1
ATOM 5841 N N . LEU B 1 303 ? 1.375 2.932 10.492 1 98.69 303 LEU B N 1
ATOM 5842 C CA . LEU B 1 303 ? 1.128 1.886 11.477 1 98.69 303 LEU B CA 1
ATOM 5843 C C . LEU B 1 303 ? -0.342 1.855 11.883 1 98.69 303 LEU B C 1
ATOM 5845 O O . LEU B 1 303 ? -0.968 2.906 12.039 1 98.69 303 LEU B O 1
ATOM 5849 N N . GLN B 1 304 ? -0.854 0.702 11.945 1 98.81 304 GLN B N 1
ATOM 5850 C CA . GLN B 1 304 ? -2.129 0.437 12.602 1 98.81 304 GLN B CA 1
ATOM 5851 C C . GLN B 1 304 ? -1.924 -0.304 13.922 1 98.81 304 GLN B C 1
ATOM 5853 O O . GLN B 1 304 ? -1.226 -1.319 13.969 1 98.81 304 GLN B O 1
ATOM 5858 N N . PHE B 1 305 ? -2.467 0.232 14.984 1 98.88 305 PHE B N 1
ATOM 5859 C CA . PHE B 1 305 ? -2.387 -0.392 16.297 1 98.88 305 PHE B CA 1
ATOM 5860 C C . PHE B 1 305 ? -3.766 -0.841 16.766 1 98.88 305 PHE B C 1
ATOM 5862 O O . PHE B 1 305 ? -4.762 -0.159 16.531 1 98.88 305 PHE B O 1
ATOM 5869 N N . THR B 1 306 ? -3.844 -1.948 17.484 1 98.75 306 THR B N 1
ATOM 5870 C CA . THR B 1 306 ? -5.109 -2.41 18.047 1 98.75 306 THR B CA 1
ATOM 5871 C C . THR B 1 306 ? -4.867 -3.221 19.328 1 98.75 306 THR B C 1
ATOM 5873 O O . THR B 1 306 ? -3.799 -3.809 19.5 1 98.75 306 THR B O 1
ATOM 5876 N N . ARG B 1 307 ? -5.844 -3.268 20.188 1 97.94 307 ARG B N 1
ATOM 5877 C CA . ARG B 1 307 ? -5.836 -4.105 21.375 1 97.94 307 ARG B CA 1
ATOM 5878 C C . ARG B 1 307 ? -6.422 -5.484 21.078 1 97.94 307 ARG B C 1
ATOM 5880 O O . ARG B 1 307 ? -6.312 -6.398 21.906 1 97.94 307 ARG B O 1
ATOM 5887 N N . ARG B 1 308 ? -7.039 -5.582 19.953 1 97.69 308 ARG B N 1
ATOM 5888 C CA . ARG B 1 308 ? -7.781 -6.797 19.625 1 97.69 308 ARG B CA 1
ATOM 5889 C C . ARG B 1 308 ? -7.215 -7.469 18.375 1 97.69 308 ARG B C 1
ATOM 5891 O O . ARG B 1 308 ? -7.902 -7.59 17.359 1 97.69 308 ARG B O 1
ATOM 5898 N N . ARG B 1 309 ? -6.062 -7.98 18.547 1 96.5 309 ARG B N 1
ATOM 5899 C CA . ARG B 1 309 ? -5.406 -8.68 17.438 1 96.5 309 ARG B CA 1
ATOM 5900 C C . ARG B 1 309 ? -6.215 -9.898 17.016 1 96.5 309 ARG B C 1
ATOM 5902 O O . ARG B 1 309 ? -6.215 -10.266 15.836 1 96.5 309 ARG B O 1
ATOM 5909 N N . ASP B 1 310 ? -6.934 -10.492 17.922 1 96.38 310 ASP B N 1
ATOM 5910 C CA . ASP B 1 310 ? -7.777 -11.633 17.594 1 96.38 310 ASP B CA 1
ATOM 5911 C C . ASP B 1 310 ? -8.797 -11.273 16.516 1 96.38 310 ASP B C 1
ATOM 5913 O O . ASP B 1 310 ? -9.008 -12.047 15.578 1 96.38 310 ASP B O 1
ATOM 5917 N N . LEU B 1 311 ? -9.453 -10.109 16.625 1 97.94 311 LEU B N 1
ATOM 5918 C CA . LEU B 1 311 ? -10.422 -9.656 15.633 1 97.94 311 LEU B CA 1
ATOM 5919 C C . LEU B 1 311 ? -9.719 -9.281 14.328 1 97.94 311 LEU B C 1
ATOM 5921 O O . LEU B 1 311 ? -10.273 -9.477 13.25 1 97.94 311 LEU B O 1
ATOM 5925 N N . GLN B 1 312 ? -8.523 -8.711 14.5 1 98.12 312 GLN B N 1
ATOM 5926 C CA . GLN B 1 312 ? -7.738 -8.383 13.312 1 98.12 312 GLN B CA 1
ATOM 5927 C C . GLN B 1 312 ? -7.484 -9.625 12.469 1 98.12 312 GLN B C 1
ATOM 5929 O O . GLN B 1 312 ? -7.625 -9.594 11.242 1 98.12 312 GLN B O 1
ATOM 5934 N N . VAL B 1 313 ? -7.098 -10.703 13.094 1 96.94 313 VAL B N 1
ATOM 5935 C CA . VAL B 1 313 ? -6.848 -11.969 12.414 1 96.94 313 VAL B CA 1
ATOM 5936 C C . VAL B 1 313 ? -8.125 -12.445 11.727 1 96.94 313 VAL B C 1
ATOM 5938 O O . VAL B 1 313 ? -8.094 -12.898 10.578 1 96.94 313 VAL B O 1
ATOM 5941 N N . ARG B 1 314 ? -9.266 -12.32 12.344 1 96.69 314 ARG B N 1
ATOM 5942 C CA . ARG B 1 314 ? -10.523 -12.766 11.75 1 96.69 314 ARG B CA 1
ATOM 5943 C C . ARG B 1 314 ? -10.773 -12.062 10.422 1 96.69 314 ARG B C 1
ATOM 5945 O O . ARG B 1 314 ? -11.211 -12.688 9.453 1 96.69 314 ARG B O 1
ATOM 5952 N N . VAL B 1 315 ? -10.492 -10.805 10.422 1 98.25 315 VAL B N 1
ATOM 5953 C CA . VAL B 1 315 ? -10.797 -9.992 9.25 1 98.25 315 VAL B CA 1
ATOM 5954 C C . VAL B 1 315 ? -9.836 -10.344 8.117 1 98.25 315 VAL B C 1
ATOM 5956 O O . VAL B 1 315 ? -10.258 -10.492 6.961 1 98.25 315 VAL B O 1
ATOM 5959 N N . PHE B 1 316 ? -8.531 -10.5 8.43 1 97.94 316 PHE B N 1
ATOM 5960 C CA . PHE B 1 316 ? -7.527 -10.445 7.371 1 97.94 316 PHE B CA 1
ATOM 5961 C C . PHE B 1 316 ? -6.891 -11.82 7.16 1 97.94 316 PHE B C 1
ATOM 5963 O O . PHE B 1 316 ? -5.992 -11.969 6.332 1 97.94 316 PHE B O 1
ATOM 5970 N N . GLN B 1 317 ? -7.301 -12.82 7.848 1 94.31 317 GLN B N 1
ATOM 5971 C CA . GLN B 1 317 ? -6.68 -14.133 7.746 1 94.31 317 GLN B CA 1
ATOM 5972 C C . GLN B 1 317 ? -6.688 -14.633 6.305 1 94.31 317 GLN B C 1
ATOM 5974 O O . GLN B 1 317 ? -7.68 -14.461 5.586 1 94.31 317 GLN B O 1
ATOM 5979 N N . ASN B 1 318 ? -5.551 -15.047 5.895 1 86.94 318 ASN B N 1
ATOM 5980 C CA . ASN B 1 318 ? -5.41 -15.656 4.574 1 86.94 318 ASN B CA 1
ATOM 5981 C C . ASN B 1 318 ? -5.965 -17.078 4.547 1 86.94 318 ASN B C 1
ATOM 5983 O O . ASN B 1 318 ? -5.668 -17.875 5.43 1 86.94 318 ASN B O 1
ATOM 5987 N N . ALA B 1 319 ? -7.016 -17.312 3.756 1 66.06 319 ALA B N 1
ATOM 5988 C CA . ALA B 1 319 ? -7.746 -18.578 3.703 1 66.06 319 ALA B CA 1
ATOM 5989 C C . ALA B 1 319 ? -6.895 -19.672 3.088 1 66.06 319 ALA B C 1
ATOM 5991 O O . ALA B 1 319 ? -6.84 -19.812 1.863 1 66.06 319 ALA B O 1
ATOM 5992 N N . ALA B 1 320 ? -5.598 -19.734 3.459 1 56.5 320 ALA B N 1
ATOM 5993 C CA . ALA B 1 320 ? -4.895 -20.844 2.822 1 56.5 320 ALA B CA 1
ATOM 5994 C C . ALA B 1 320 ? -5.074 -22.141 3.615 1 56.5 320 ALA B C 1
ATOM 5996 O O . ALA B 1 320 ? -5.312 -22.094 4.824 1 56.5 320 ALA B O 1
ATOM 5997 N N . ALA B 1 321 ? -5.391 -23.25 2.834 1 45.5 321 ALA B N 1
ATOM 5998 C CA . ALA B 1 321 ? -5.594 -24.609 3.305 1 45.5 321 ALA B CA 1
ATOM 5999 C C . ALA B 1 321 ? -4.715 -24.906 4.516 1 45.5 321 ALA B C 1
ATOM 6001 O O . ALA B 1 321 ? -5.051 -25.766 5.34 1 45.5 321 ALA B O 1
ATOM 6002 N N . TYR B 1 322 ? -3.6 -24.141 4.641 1 43.03 322 TYR B N 1
ATOM 6003 C CA . TYR B 1 322 ? -2.594 -24.594 5.594 1 43.03 322 TYR B CA 1
ATOM 6004 C C . TYR B 1 322 ? -2.613 -23.734 6.852 1 43.03 322 TYR B C 1
ATOM 6006 O O . TYR B 1 322 ? -1.601 -23.609 7.547 1 43.03 322 TYR B O 1
ATOM 6014 N N . LEU B 1 323 ? -3.785 -23.062 7.023 1 49.69 323 LEU B N 1
ATOM 6015 C CA . LEU B 1 323 ? -3.68 -22.156 8.164 1 49.69 323 LEU B CA 1
ATOM 6016 C C . LEU B 1 323 ? -3.734 -22.938 9.477 1 49.69 323 LEU B C 1
ATOM 6018 O O . LEU B 1 323 ? -4.797 -23.422 9.875 1 49.69 323 LEU B O 1
ATOM 6022 N N . GLY B 1 324 ? -2.682 -23.609 9.828 1 48.28 324 GLY B N 1
ATOM 6023 C CA . GLY B 1 324 ? -2.596 -24.109 11.195 1 48.28 324 GLY B CA 1
ATOM 6024 C C . GLY B 1 324 ? -2.982 -23.062 12.227 1 48.28 324 GLY B C 1
ATOM 6025 O O . GLY B 1 324 ? -3.49 -22 11.883 1 48.28 324 GLY B O 1
ATOM 6026 N N . GLU B 1 325 ? -2.971 -23.422 13.578 1 51.41 325 GLU B N 1
ATOM 6027 C CA . GLU B 1 325 ? -3.283 -22.578 14.727 1 51.41 325 GLU B CA 1
ATOM 6028 C C . GLU B 1 325 ? -2.516 -21.25 14.664 1 51.41 325 GLU B C 1
ATOM 6030 O O . GLU B 1 325 ? -1.285 -21.25 14.586 1 51.41 325 GLU B O 1
ATOM 6035 N N . ILE B 1 326 ? -3.25 -20.188 14.242 1 63.75 326 ILE B N 1
ATOM 6036 C CA . ILE B 1 326 ? -2.637 -18.859 14.305 1 63.75 326 ILE B CA 1
ATOM 6037 C C . ILE B 1 326 ? -2.232 -18.562 15.742 1 63.75 326 ILE B C 1
ATOM 6039 O O . ILE B 1 326 ? -3.082 -18.5 16.641 1 63.75 326 ILE B O 1
ATOM 6043 N N . GLY B 1 327 ? -1.094 -18.906 16.234 1 66.31 327 GLY B N 1
ATOM 6044 C CA . GLY B 1 327 ? -0.52 -18.703 17.547 1 66.31 327 GLY B CA 1
ATOM 6045 C C . GLY B 1 327 ? -0.524 -17.25 17.984 1 66.31 327 GLY B C 1
ATOM 6046 O O . GLY B 1 327 ? -1.228 -16.422 17.406 1 66.31 327 GLY B O 1
ATOM 6047 N N . THR B 1 328 ? 0.029 -16.969 19.156 1 72.94 328 THR B N 1
ATOM 6048 C CA . THR B 1 328 ? 0.097 -15.664 19.828 1 72.94 328 THR B CA 1
ATOM 6049 C C . THR B 1 328 ? 0.856 -14.656 18.969 1 72.94 328 THR B C 1
ATOM 6051 O O . THR B 1 328 ? 0.731 -13.445 19.172 1 72.94 328 THR B O 1
ATOM 6054 N N . ASN B 1 329 ? 1.562 -15.062 17.938 1 83.81 329 ASN B N 1
ATOM 6055 C CA . ASN B 1 329 ? 2.322 -14.188 17.062 1 83.81 329 ASN B CA 1
ATOM 6056 C C . ASN B 1 329 ? 2.078 -14.523 15.586 1 83.81 329 ASN B C 1
ATOM 6058 O O . ASN B 1 329 ? 2.984 -14.992 14.898 1 83.81 329 ASN B O 1
ATOM 6062 N N . PRO B 1 330 ? 0.906 -14.172 15.227 1 91.56 330 PRO B N 1
ATOM 6063 C CA . PRO B 1 330 ? 0.557 -14.523 13.844 1 91.56 330 PRO B CA 1
ATOM 6064 C C . PRO B 1 330 ? 1.468 -13.859 12.82 1 91.56 330 PRO B C 1
ATOM 6066 O O . PRO B 1 330 ? 1.976 -12.758 13.055 1 91.56 330 PRO B O 1
ATOM 6069 N N . ASN B 1 331 ? 1.701 -14.609 11.703 1 93.38 331 ASN B N 1
ATOM 6070 C CA . ASN B 1 331 ? 2.371 -13.992 10.562 1 93.38 331 ASN B CA 1
ATOM 6071 C C . ASN B 1 331 ? 1.604 -12.773 10.047 1 93.38 331 ASN B C 1
ATOM 6073 O O . ASN B 1 331 ? 0.376 -12.734 10.125 1 93.38 331 ASN B O 1
ATOM 6077 N N . PHE B 1 332 ? 2.344 -11.867 9.484 1 95.62 332 PHE B N 1
ATOM 6078 C CA . PHE B 1 332 ? 1.746 -10.594 9.094 1 95.62 332 PHE B CA 1
ATOM 6079 C C . PHE B 1 332 ? 0.771 -10.781 7.941 1 95.62 332 PHE B C 1
ATOM 6081 O O . PHE B 1 332 ? -0.109 -9.945 7.723 1 95.62 332 PHE B O 1
ATOM 6088 N N . VAL B 1 333 ? 0.875 -11.859 7.172 1 95.88 333 VAL B N 1
ATOM 6089 C CA . VAL B 1 333 ? -0.048 -12.133 6.074 1 95.88 333 VAL B CA 1
ATOM 6090 C C . VAL B 1 333 ? -1.476 -12.219 6.609 1 95.88 333 VAL B C 1
ATOM 6092 O O . VAL B 1 333 ? -2.436 -11.953 5.883 1 95.88 333 VAL B O 1
ATOM 6095 N N . HIS B 1 334 ? -1.692 -12.477 7.922 1 96.44 334 HIS B N 1
ATOM 6096 C CA . HIS B 1 334 ? -3.002 -12.633 8.547 1 96.44 334 HIS B CA 1
ATOM 6097 C C . HIS B 1 334 ? -3.428 -11.344 9.25 1 96.44 334 HIS B C 1
ATOM 6099 O O . HIS B 1 334 ? -4.465 -11.312 9.914 1 96.44 334 HIS B O 1
ATOM 6105 N N . LEU B 1 335 ? -2.645 -10.297 9.117 1 97.19 335 LEU B N 1
ATOM 6106 C CA . LEU B 1 335 ? -2.895 -9.109 9.938 1 97.19 335 LEU B CA 1
ATOM 6107 C C . LEU B 1 335 ? -3.113 -7.883 9.055 1 97.19 335 LEU B C 1
ATOM 6109 O O . LEU B 1 335 ? -3.586 -6.852 9.531 1 97.19 335 LEU B O 1
ATOM 6113 N N . THR B 1 336 ? -2.803 -7.969 7.812 1 97.88 336 THR B N 1
ATOM 6114 C CA . THR B 1 336 ? -2.824 -6.789 6.953 1 97.88 336 THR B CA 1
ATOM 6115 C C . THR B 1 336 ? -3.668 -7.043 5.707 1 97.88 336 THR B C 1
ATOM 6117 O O . THR B 1 336 ? -3.953 -8.195 5.367 1 97.88 336 THR B O 1
ATOM 6120 N N . PRO B 1 337 ? -4.09 -5.988 4.98 1 98.25 337 PRO B N 1
ATOM 6121 C CA . PRO B 1 337 ? -4.895 -6.152 3.77 1 98.25 337 PRO B CA 1
ATOM 6122 C C . PRO B 1 337 ? -4.164 -6.922 2.674 1 98.25 337 PRO B C 1
ATOM 6124 O O . PRO B 1 337 ? -4.758 -7.781 2.016 1 98.25 337 PRO B O 1
ATOM 6127 N N . GLU B 1 338 ? -2.896 -6.676 2.535 1 97.44 338 GLU B N 1
ATOM 6128 C CA . GLU B 1 338 ? -2.127 -7.332 1.481 1 97.44 338 GLU B CA 1
ATOM 6129 C C . GLU B 1 338 ? -1.626 -8.703 1.935 1 97.44 338 GLU B C 1
ATOM 6131 O O . GLU B 1 338 ? -1.289 -8.891 3.105 1 97.44 338 GLU B O 1
ATOM 6136 N N . ASN B 1 339 ? -1.57 -9.664 0.987 1 95.81 339 ASN B N 1
ATOM 6137 C CA . ASN B 1 339 ? -0.741 -10.844 1.216 1 95.81 339 ASN B CA 1
ATOM 6138 C C . ASN B 1 339 ? 0.743 -10.523 1.065 1 95.81 339 ASN B C 1
ATOM 6140 O O . ASN B 1 339 ? 1.378 -10.047 2.008 1 95.81 339 ASN B O 1
ATOM 6144 N N . SER B 1 340 ? 1.22 -10.523 -0.193 1 95.38 340 SER B N 1
ATOM 6145 C CA . SER B 1 340 ? 2.584 -10.062 -0.427 1 95.38 340 SER B CA 1
ATOM 6146 C C . SER B 1 340 ? 2.672 -8.547 -0.346 1 95.38 340 SER B C 1
ATOM 6148 O O . SER B 1 340 ? 1.764 -7.84 -0.791 1 95.38 340 SER B O 1
ATOM 6150 N N . ARG B 1 341 ? 3.74 -8.078 0.208 1 96.56 341 ARG B N 1
ATOM 6151 C CA . ARG B 1 341 ? 3.852 -6.629 0.352 1 96.56 341 ARG B CA 1
ATOM 6152 C C . ARG B 1 341 ? 5.309 -6.203 0.484 1 96.56 341 ARG B C 1
ATOM 6154 O O . ARG B 1 341 ? 6.184 -7.031 0.742 1 96.56 341 ARG B O 1
ATOM 6161 N N . ARG B 1 342 ? 5.512 -4.938 0.298 1 97.69 342 ARG B N 1
ATOM 6162 C CA . ARG B 1 342 ? 6.812 -4.301 0.48 1 97.69 342 ARG B CA 1
ATOM 6163 C C . ARG B 1 342 ? 7.211 -4.281 1.952 1 97.69 342 ARG B C 1
ATOM 6165 O O . ARG B 1 342 ? 6.359 -4.137 2.83 1 97.69 342 ARG B O 1
ATOM 6172 N N . TRP B 1 343 ? 8.539 -4.441 2.221 1 98 343 TRP B N 1
ATOM 6173 C CA . TRP B 1 343 ? 9.086 -4.41 3.574 1 98 343 TRP B CA 1
ATOM 6174 C C . TRP B 1 343 ? 9.188 -2.979 4.086 1 98 343 TRP B C 1
ATOM 6176 O O . TRP B 1 343 ? 10.289 -2.488 4.359 1 98 343 TRP B O 1
ATOM 6186 N N . ARG B 1 344 ? 8.039 -2.373 4.332 1 97.88 344 ARG B N 1
ATOM 6187 C CA . ARG B 1 344 ? 7.887 -0.967 4.691 1 97.88 344 ARG B CA 1
ATOM 6188 C C . ARG B 1 344 ? 8.648 -0.644 5.973 1 97.88 344 ARG B C 1
ATOM 6190 O O . ARG B 1 344 ? 9.156 0.467 6.137 1 97.88 344 ARG B O 1
ATOM 6197 N N . ALA B 1 345 ? 8.828 -1.592 6.859 1 98.06 345 ALA B N 1
ATOM 6198 C CA . ALA B 1 345 ? 9.375 -1.401 8.203 1 98.06 345 ALA B CA 1
ATOM 6199 C C . ALA B 1 345 ? 10.844 -1.013 8.148 1 98.06 345 ALA B C 1
ATOM 6201 O O . ALA B 1 345 ? 11.359 -0.357 9.055 1 98.06 345 ALA B O 1
ATOM 6202 N N . LEU B 1 346 ? 11.516 -1.395 7.09 1 98.56 346 LEU B N 1
ATOM 6203 C CA . LEU B 1 346 ? 12.961 -1.229 7.086 1 98.56 346 LEU B CA 1
ATOM 6204 C C . LEU B 1 346 ? 13.344 0.247 7.07 1 98.56 346 LEU B C 1
ATOM 6206 O O . LEU B 1 346 ? 14.219 0.676 7.816 1 98.56 346 LEU B O 1
ATOM 6210 N N . ALA B 1 347 ? 12.727 1.053 6.227 1 98.56 347 ALA B N 1
ATOM 6211 C CA . ALA B 1 347 ? 13.008 2.486 6.207 1 98.56 347 ALA B CA 1
ATOM 6212 C C . ALA B 1 347 ? 12.75 3.115 7.574 1 98.56 347 ALA B C 1
ATOM 6214 O O . ALA B 1 347 ? 13.539 3.945 8.039 1 98.56 347 ALA B O 1
ATOM 6215 N N . ALA B 1 348 ? 11.648 2.727 8.195 1 98.38 348 ALA B N 1
ATOM 6216 C CA . ALA B 1 348 ? 11.312 3.232 9.523 1 98.38 348 ALA B CA 1
ATOM 6217 C C . ALA B 1 348 ? 12.344 2.785 10.562 1 98.38 348 ALA B C 1
ATOM 6219 O O . ALA B 1 348 ? 12.711 3.559 11.445 1 98.38 348 ALA B O 1
ATOM 6220 N N . TRP B 1 349 ? 12.742 1.527 10.461 1 98.06 349 TRP B N 1
ATOM 6221 C CA . TRP B 1 349 ? 13.75 0.997 11.375 1 98.06 349 TRP B CA 1
ATOM 6222 C C . TRP B 1 349 ? 15.031 1.825 11.32 1 98.06 349 TRP B C 1
ATOM 6224 O O . TRP B 1 349 ? 15.602 2.164 12.359 1 98.06 349 TRP B O 1
ATOM 6234 N N . PHE B 1 350 ? 15.477 2.178 10.141 1 98.56 350 PHE B N 1
ATOM 6235 C CA . PHE B 1 350 ? 16.672 2.996 9.977 1 98.56 350 PHE B CA 1
ATOM 6236 C C . PHE B 1 350 ? 16.5 4.359 10.633 1 98.56 350 PHE B C 1
ATOM 6238 O O . PHE B 1 350 ? 17.406 4.863 11.281 1 98.56 350 PHE B O 1
ATOM 6245 N N . ALA B 1 351 ? 15.328 4.996 10.453 1 98.25 351 ALA B N 1
ATOM 6246 C CA . ALA B 1 351 ? 15.055 6.285 11.086 1 98.25 351 ALA B CA 1
ATOM 6247 C C . ALA B 1 351 ? 15.07 6.164 12.609 1 98.25 351 ALA B C 1
ATOM 6249 O O . ALA B 1 351 ? 15.672 6.992 13.297 1 98.25 351 ALA B O 1
ATOM 6250 N N . VAL B 1 352 ? 14.422 5.145 13.125 1 97.88 352 VAL B N 1
ATOM 6251 C CA . VAL B 1 352 ? 14.336 4.906 14.562 1 97.88 352 VAL B CA 1
ATOM 6252 C C . VAL B 1 352 ? 15.734 4.66 15.125 1 97.88 352 VAL B C 1
ATOM 6254 O O . VAL B 1 352 ? 16.109 5.262 16.141 1 97.88 352 VAL B O 1
ATOM 6257 N N . THR B 1 353 ? 16.484 3.807 14.484 1 97.75 353 THR B N 1
ATOM 6258 C CA . THR B 1 353 ? 17.797 3.414 14.969 1 97.75 353 THR B CA 1
ATOM 6259 C C . THR B 1 353 ? 18.781 4.57 14.859 1 97.75 353 THR B C 1
ATOM 6261 O O . THR B 1 353 ? 19.609 4.785 15.758 1 97.75 353 THR B O 1
ATOM 6264 N N . ALA B 1 354 ? 18.719 5.379 13.836 1 98.44 354 ALA B N 1
ATOM 6265 C CA . ALA B 1 354 ? 19.688 6.434 13.555 1 98.44 354 ALA B CA 1
ATOM 6266 C C . ALA B 1 354 ? 19.453 7.648 14.445 1 98.44 354 ALA B C 1
ATOM 6268 O O . ALA B 1 354 ? 20.391 8.297 14.898 1 98.44 354 ALA B O 1
ATOM 6269 N N . TYR B 1 355 ? 18.141 7.98 14.719 1 98.31 355 TYR B N 1
ATOM 6270 C CA . TYR B 1 355 ? 17.891 9.281 15.328 1 98.31 355 TYR B CA 1
ATOM 6271 C C . TYR B 1 355 ? 17.203 9.133 16.672 1 98.31 355 TYR B C 1
ATOM 6273 O O . TYR B 1 355 ? 17.172 10.07 17.469 1 98.31 355 TYR B O 1
ATOM 6281 N N . GLY B 1 356 ? 16.594 7.957 16.922 1 97.5 356 GLY B N 1
ATOM 6282 C CA . GLY B 1 356 ? 15.945 7.699 18.188 1 97.5 356 GLY B CA 1
ATOM 6283 C C . GLY B 1 356 ? 14.789 8.641 18.469 1 97.5 356 GLY B C 1
ATOM 6284 O O . GLY B 1 356 ? 14.398 9.422 17.594 1 97.5 356 GLY B O 1
ATOM 6285 N N . ARG B 1 357 ? 14.25 8.492 19.625 1 97.31 357 ARG B N 1
ATOM 6286 C CA . ARG B 1 357 ? 13.125 9.32 20.062 1 97.31 357 ARG B CA 1
ATOM 6287 C C . ARG B 1 357 ? 13.531 10.789 20.141 1 97.31 357 ARG B C 1
ATOM 6289 O O . ARG B 1 357 ? 12.758 11.672 19.766 1 97.31 357 ARG B O 1
ATOM 6296 N N . SER B 1 358 ? 14.711 11.047 20.578 1 97.69 358 SER B N 1
ATOM 6297 C CA . SER B 1 358 ? 15.18 12.414 20.781 1 97.69 358 SER B CA 1
ATOM 6298 C C . SER B 1 358 ? 15.328 13.148 19.453 1 97.69 358 SER B C 1
ATOM 6300 O O . SER B 1 358 ? 15.008 14.336 19.359 1 97.69 358 SER B O 1
ATOM 6302 N N . GLY B 1 359 ? 15.898 12.484 18.453 1 98.31 359 GLY B N 1
ATOM 6303 C CA . GLY B 1 359 ? 16 13.094 17.141 1 98.31 359 GLY B CA 1
ATOM 6304 C C . GLY B 1 359 ? 14.656 13.453 16.547 1 98.31 359 GLY B C 1
ATOM 6305 O O . GLY B 1 359 ? 14.5 14.516 15.945 1 98.31 359 GLY B O 1
ATOM 6306 N N . HIS B 1 360 ? 13.719 12.664 16.75 1 98.38 360 HIS B N 1
ATOM 6307 C CA . HIS B 1 360 ? 12.391 12.93 16.203 1 98.38 360 HIS B CA 1
ATOM 6308 C C . HIS B 1 360 ? 11.648 13.977 17.031 1 98.38 360 HIS B C 1
ATOM 6310 O O . HIS B 1 360 ? 10.859 14.758 16.5 1 98.38 360 HIS B O 1
ATOM 6316 N N . ALA B 1 361 ? 11.883 13.961 18.328 1 98.38 361 ALA B N 1
ATOM 6317 C CA . ALA B 1 361 ? 11.344 15.031 19.172 1 98.38 361 ALA B CA 1
ATOM 6318 C C . ALA B 1 361 ? 11.844 16.391 18.688 1 98.38 361 ALA B C 1
ATOM 6320 O O . ALA B 1 361 ? 11.086 17.359 18.672 1 98.38 361 ALA B O 1
ATOM 6321 N N . ASP B 1 362 ? 13.062 16.453 18.328 1 98.5 362 ASP B N 1
ATOM 6322 C CA . ASP B 1 362 ? 13.641 17.688 17.812 1 98.5 362 ASP B CA 1
ATOM 6323 C C . ASP B 1 362 ? 12.891 18.156 16.578 1 98.5 362 ASP B C 1
ATOM 6325 O O . ASP B 1 362 ? 12.625 19.359 16.422 1 98.5 362 ASP B O 1
ATOM 6329 N N . ILE B 1 363 ? 12.609 17.266 15.656 1 98.62 363 ILE B N 1
ATOM 6330 C CA . ILE B 1 363 ? 11.875 17.609 14.445 1 98.62 363 ILE B CA 1
ATOM 6331 C C . ILE B 1 363 ? 10.516 18.203 14.812 1 98.62 363 ILE B C 1
ATOM 6333 O O . ILE B 1 363 ? 10.133 19.25 14.289 1 98.62 363 ILE B O 1
ATOM 6337 N N . VAL B 1 364 ? 9.805 17.562 15.711 1 98.62 364 VAL B N 1
ATOM 6338 C CA . VAL B 1 364 ? 8.461 17.984 16.109 1 98.62 364 VAL B CA 1
ATOM 6339 C C . VAL B 1 364 ? 8.523 19.375 16.75 1 98.62 364 VAL B C 1
ATOM 6341 O O . VAL B 1 364 ? 7.785 20.281 16.359 1 98.62 364 VAL B O 1
ATOM 6344 N N . VAL B 1 365 ? 9.438 19.578 17.672 1 98.62 365 VAL B N 1
ATOM 6345 C CA . VAL B 1 365 ? 9.57 20.828 18.406 1 98.62 365 VAL B CA 1
ATOM 6346 C C . VAL B 1 365 ? 9.867 21.969 17.422 1 98.62 365 VAL B C 1
ATOM 6348 O O . VAL B 1 365 ? 9.219 23.016 17.469 1 98.62 365 VAL B O 1
ATOM 6351 N N . ARG B 1 366 ? 10.75 21.766 16.547 1 98.56 366 ARG B N 1
ATOM 6352 C CA . ARG B 1 366 ? 11.141 22.812 15.594 1 98.56 366 ARG B CA 1
ATOM 6353 C C . ARG B 1 366 ? 9.992 23.141 14.656 1 98.56 366 ARG B C 1
ATOM 6355 O O . ARG B 1 366 ? 9.773 24.312 14.328 1 98.56 366 ARG B O 1
ATOM 6362 N N . ASN B 1 367 ? 9.297 22.125 14.188 1 98.75 367 ASN B N 1
ATOM 6363 C CA . ASN B 1 367 ? 8.172 22.375 13.289 1 98.75 367 ASN B CA 1
ATOM 6364 C C . ASN B 1 367 ? 7.062 23.156 13.984 1 98.75 367 ASN B C 1
ATOM 6366 O O . ASN B 1 367 ? 6.461 24.047 13.375 1 98.75 367 ASN B O 1
ATOM 6370 N N . VAL B 1 368 ? 6.77 22.844 15.234 1 98.69 368 VAL B N 1
ATOM 6371 C CA . VAL B 1 368 ? 5.762 23.578 15.992 1 98.69 368 VAL B CA 1
ATOM 6372 C C . VAL B 1 368 ? 6.211 25.031 16.188 1 98.69 368 VAL B C 1
ATOM 6374 O O . VAL B 1 368 ? 5.414 25.953 16.016 1 98.69 368 VAL B O 1
ATOM 6377 N N . ASP B 1 369 ? 7.473 25.219 16.516 1 98.81 369 ASP B N 1
ATOM 6378 C CA . ASP B 1 369 ? 8.016 26.562 16.656 1 98.81 369 ASP B CA 1
ATOM 6379 C C . ASP B 1 369 ? 7.898 27.344 15.359 1 98.81 369 ASP B C 1
ATOM 6381 O O . ASP B 1 369 ? 7.629 28.547 15.375 1 98.81 369 ASP B O 1
ATOM 6385 N N . CYS B 1 370 ? 8.141 26.703 14.234 1 98.88 370 CYS B N 1
ATOM 6386 C CA . CYS B 1 370 ? 8.008 27.344 12.93 1 98.88 370 CYS B CA 1
ATOM 6387 C C . CYS B 1 370 ? 6.566 27.781 12.68 1 98.88 370 CYS B C 1
ATOM 6389 O O . CYS B 1 370 ? 6.32 28.875 12.195 1 98.88 370 CYS B O 1
ATOM 6391 N N . ALA B 1 371 ? 5.625 26.922 13 1 98.75 371 ALA B N 1
ATOM 6392 C CA . ALA B 1 371 ? 4.211 27.25 12.828 1 98.75 371 ALA B CA 1
ATOM 6393 C C . ALA B 1 371 ? 3.818 28.438 13.695 1 98.75 371 ALA B C 1
ATOM 6395 O O . ALA B 1 371 ? 3.145 29.359 13.227 1 98.75 371 ALA B O 1
ATOM 6396 N N . LEU B 1 372 ? 4.23 28.438 14.938 1 98.69 372 LEU B N 1
ATOM 6397 C CA . LEU B 1 372 ? 3.941 29.531 15.867 1 98.69 372 LEU B CA 1
ATOM 6398 C C . LEU B 1 372 ? 4.531 30.828 15.359 1 98.69 372 LEU B C 1
ATOM 6400 O O . LEU B 1 372 ? 3.875 31.875 15.414 1 98.69 372 LEU B O 1
ATOM 6404 N N . LYS B 1 373 ? 5.734 30.766 14.859 1 98.88 373 LYS B N 1
ATOM 6405 C CA . LYS B 1 373 ? 6.387 31.969 14.336 1 98.88 373 LYS B CA 1
ATOM 6406 C C . LYS B 1 373 ? 5.617 32.531 13.148 1 98.88 373 LYS B C 1
ATOM 6408 O O . LYS B 1 373 ? 5.398 33.75 13.07 1 98.88 373 LYS B O 1
ATOM 6413 N N . LEU B 1 374 ? 5.254 31.688 12.211 1 98.88 374 LEU B N 1
ATOM 6414 C CA . LEU B 1 374 ? 4.508 32.156 11.055 1 98.88 374 LEU B CA 1
ATOM 6415 C C . LEU B 1 374 ? 3.191 32.812 11.492 1 98.88 374 LEU B C 1
ATOM 6417 O O . LEU B 1 374 ? 2.818 33.875 10.992 1 98.88 374 LEU B O 1
ATOM 6421 N N . GLY B 1 375 ? 2.451 32.125 12.391 1 98.62 375 GLY B N 1
ATOM 6422 C CA . GLY B 1 375 ? 1.228 32.719 12.922 1 98.62 375 GLY B CA 1
ATOM 6423 C C . GLY B 1 375 ? 1.431 34.094 13.539 1 98.62 375 GLY B C 1
ATOM 6424 O O . GLY B 1 375 ? 0.667 35 13.266 1 98.62 375 GLY B O 1
ATOM 6425 N N . ASP B 1 376 ? 2.451 34.219 14.32 1 98.44 376 ASP B N 1
ATOM 6426 C CA . ASP B 1 376 ? 2.775 35.469 14.984 1 98.44 376 ASP B CA 1
ATOM 6427 C C . ASP B 1 376 ? 3.094 36.562 13.969 1 98.44 376 ASP B C 1
ATOM 6429 O O . ASP B 1 376 ? 2.664 37.719 14.125 1 98.44 376 ASP B O 1
ATOM 6433 N N . LEU B 1 377 ? 3.871 36.219 13 1 98.56 377 LEU B N 1
ATOM 6434 C CA . LEU B 1 377 ? 4.246 37.188 11.969 1 98.56 377 LEU B CA 1
ATOM 6435 C C . LEU B 1 377 ? 3.02 37.688 11.211 1 98.56 377 LEU B C 1
ATOM 6437 O O . LEU B 1 377 ? 2.898 38.875 10.922 1 98.56 377 LEU B O 1
ATOM 6441 N N . ILE B 1 378 ? 2.092 36.781 10.852 1 97.94 378 ILE B N 1
ATOM 6442 C CA . ILE B 1 378 ? 0.875 37.156 10.133 1 97.94 378 ILE B CA 1
ATOM 6443 C C . ILE B 1 378 ? 0.052 38.125 10.977 1 97.94 378 ILE B C 1
ATOM 6445 O O . ILE B 1 378 ? -0.373 39.188 10.492 1 97.94 378 ILE B O 1
ATOM 6449 N N . GLU B 1 379 ? -0.111 37.844 12.195 1 97.12 379 GLU B N 1
ATOM 6450 C CA . GLU B 1 379 ? -0.927 38.656 13.086 1 97.12 379 GLU B CA 1
ATOM 6451 C C . GLU B 1 379 ? -0.272 40.031 13.336 1 97.12 379 GLU B C 1
ATOM 6453 O O . GLU B 1 379 ? -0.947 41.062 13.336 1 97.12 379 GLU B O 1
ATOM 6458 N N . SER B 1 380 ? 0.996 40.031 13.492 1 97.69 380 SER B N 1
ATOM 6459 C CA . SER B 1 380 ? 1.685 41.25 13.93 1 97.69 380 SER B CA 1
ATOM 6460 C C . SER B 1 380 ? 1.999 42.156 12.742 1 97.69 380 SER B C 1
ATOM 6462 O O . SER B 1 380 ? 1.994 43.375 12.875 1 97.69 380 SER B O 1
ATOM 6464 N N . GLN B 1 381 ? 2.225 41.562 11.586 1 97.44 381 GLN B N 1
ATOM 6465 C CA . GLN B 1 381 ? 2.732 42.406 10.5 1 97.44 381 GLN B CA 1
ATOM 6466 C C . GLN B 1 381 ? 1.728 42.469 9.352 1 97.44 381 GLN B C 1
ATOM 6468 O O . GLN B 1 381 ? 1.798 43.375 8.523 1 97.44 381 GLN B O 1
ATOM 6473 N N . LEU B 1 382 ? 0.867 41.531 9.273 1 96.12 382 LEU B N 1
ATOM 6474 C CA . LEU B 1 382 ? -0.086 41.531 8.164 1 96.12 382 LEU B CA 1
ATOM 6475 C C . LEU B 1 382 ? -1.518 41.656 8.688 1 96.12 382 LEU B C 1
ATOM 6477 O O . LEU B 1 382 ? -2.467 41.344 7.961 1 96.12 382 LEU B O 1
ATOM 6481 N N . GLY B 1 383 ? -1.729 42.031 9.844 1 94.12 383 GLY B N 1
ATOM 6482 C CA . GLY B 1 383 ? -3.016 42.031 10.516 1 94.12 383 GLY B CA 1
ATOM 6483 C C . GLY B 1 383 ? -4.078 42.844 9.789 1 94.12 383 GLY B C 1
ATOM 6484 O O . GLY B 1 383 ? -5.273 42.562 9.93 1 94.12 383 GLY B O 1
ATOM 6485 N N . GLU B 1 384 ? -3.732 43.75 8.977 1 94 384 GLU B N 1
ATOM 6486 C CA . GLU B 1 384 ? -4.68 44.594 8.258 1 94 384 GLU B CA 1
ATOM 6487 C C . GLU B 1 384 ? -5.227 43.906 7.02 1 94 384 GLU B C 1
ATOM 6489 O O . GLU B 1 384 ? -6.281 44.281 6.5 1 94 384 GLU B O 1
ATOM 6494 N N . VAL B 1 385 ? -4.5 42.844 6.594 1 93.44 385 VAL B N 1
ATOM 6495 C CA . VAL B 1 385 ? -4.902 42.25 5.324 1 93.44 385 VAL B CA 1
ATOM 6496 C C . VAL B 1 385 ? -5.137 40.75 5.508 1 93.44 385 VAL B C 1
ATOM 6498 O O . VAL B 1 385 ? -5.824 40.125 4.703 1 93.44 385 VAL B O 1
ATOM 6501 N N . CYS B 1 386 ? -4.516 40.156 6.504 1 94.44 386 CYS B N 1
ATOM 6502 C CA . CYS B 1 386 ? -4.66 38.719 6.805 1 94.44 386 CYS B CA 1
ATOM 6503 C C . CYS B 1 386 ? -4.984 38.5 8.273 1 94.44 386 CYS B C 1
ATOM 6505 O O . CYS B 1 386 ? -4.66 39.344 9.117 1 94.44 386 CYS B O 1
ATOM 6507 N N . TYR B 1 387 ? -5.613 37.438 8.547 1 95.38 387 TYR B N 1
ATOM 6508 C CA . TYR B 1 387 ? -5.812 37.062 9.938 1 95.38 387 TYR B CA 1
ATOM 6509 C C . TYR B 1 387 ? -5.938 35.562 10.062 1 95.38 387 TYR B C 1
ATOM 6511 O O . TYR B 1 387 ? -6.266 34.875 9.094 1 95.38 387 TYR B O 1
ATOM 6519 N N . LEU B 1 388 ? -5.609 35.094 11.242 1 96.75 388 LEU B N 1
ATOM 6520 C CA . LEU B 1 388 ? -5.703 33.656 11.523 1 96.75 388 LEU B CA 1
ATOM 6521 C C . LEU B 1 388 ? -7.156 33.219 11.688 1 96.75 388 LEU B C 1
ATOM 6523 O O . LEU B 1 388 ? -7.957 33.938 12.281 1 96.75 388 LEU B O 1
ATOM 6527 N N . LEU B 1 389 ? -7.531 32.094 11.133 1 95.06 389 LEU B N 1
ATOM 6528 C CA . LEU B 1 389 ? -8.875 31.531 11.258 1 95.06 389 LEU B CA 1
ATOM 6529 C C . LEU B 1 389 ? -9.023 30.734 12.547 1 95.06 389 LEU B C 1
ATOM 6531 O O . LEU B 1 389 ? -10.141 30.516 13.023 1 95.06 389 LEU B O 1
ATOM 6535 N N . ALA B 1 390 ? -7.945 30.219 13.117 1 96.06 390 ALA B N 1
ATOM 6536 C CA . ALA B 1 390 ? -7.867 29.469 14.367 1 96.06 390 ALA B CA 1
ATOM 6537 C C . ALA B 1 390 ? -6.508 29.656 15.039 1 96.06 390 ALA B C 1
ATOM 6539 O O . ALA B 1 390 ? -5.523 29.984 14.367 1 96.06 390 ALA B O 1
ATOM 6540 N N . PRO B 1 391 ? -6.496 29.531 16.406 1 96.12 391 PRO B N 1
ATOM 6541 C CA . PRO B 1 391 ? -5.172 29.547 17.031 1 96.12 391 PRO B CA 1
ATOM 6542 C C . PRO B 1 391 ? -4.254 28.438 16.5 1 96.12 391 PRO B C 1
ATOM 6544 O O . PRO B 1 391 ? -4.73 27.391 16.078 1 96.12 391 PRO B O 1
ATOM 6547 N N . VAL B 1 392 ? -2.945 28.734 16.453 1 97.62 392 VAL B N 1
ATOM 6548 C CA . VAL B 1 392 ? -1.986 27.688 16.109 1 97.62 392 VAL B CA 1
ATOM 6549 C C . VAL B 1 392 ? -1.896 26.688 17.25 1 97.62 392 VAL B C 1
ATOM 6551 O O . VAL B 1 392 ? -1.355 27 18.312 1 97.62 392 VAL B O 1
ATOM 6554 N N . ARG B 1 393 ? -2.354 25.516 17.047 1 95.81 393 ARG B N 1
ATOM 6555 C CA . ARG B 1 393 ? -2.477 24.531 18.125 1 95.81 393 ARG B CA 1
ATOM 6556 C C . ARG B 1 393 ? -1.319 23.547 18.094 1 95.81 393 ARG B C 1
ATOM 6558 O O . ARG B 1 393 ? -1.021 22.906 19.109 1 95.81 393 ARG B O 1
ATOM 6565 N N . LEU B 1 394 ? -0.723 23.344 16.938 1 97.56 394 LEU B N 1
ATOM 6566 C CA . LEU B 1 394 ? 0.368 22.406 16.734 1 97.56 394 LEU B CA 1
ATOM 6567 C C . LEU B 1 394 ? 1.23 22.797 15.555 1 97.56 394 LEU B C 1
ATOM 6569 O O . LEU B 1 394 ? 1.952 23.797 15.609 1 97.56 394 LEU B O 1
ATOM 6573 N N . ASN B 1 395 ? 1.097 22.125 14.391 1 98.25 395 ASN B N 1
ATOM 6574 C CA . ASN B 1 395 ? 2.025 22.391 13.297 1 98.25 395 ASN B CA 1
ATOM 6575 C C . ASN B 1 395 ? 1.323 23.031 12.102 1 98.25 395 ASN B C 1
ATOM 6577 O O . ASN B 1 395 ? 1.897 23.141 11.016 1 98.25 395 ASN B O 1
ATOM 6581 N N . VAL B 1 396 ? 0.049 23.5 12.281 1 98.12 396 VAL B N 1
ATOM 6582 C CA . VAL B 1 396 ? -0.731 24.031 11.164 1 98.12 396 VAL B CA 1
ATOM 6583 C C . VAL B 1 396 ? -1.104 25.484 11.43 1 98.12 396 VAL B C 1
ATOM 6585 O O . VAL B 1 396 ? -1.539 25.828 12.531 1 98.12 396 VAL B O 1
ATOM 6588 N N . VAL B 1 397 ? -0.913 26.344 10.445 1 98.25 397 VAL B N 1
ATOM 6589 C CA . VAL B 1 397 ? -1.361 27.719 10.477 1 98.25 397 VAL B CA 1
ATOM 6590 C C . VAL B 1 397 ? -2.5 27.922 9.477 1 98.25 397 VAL B C 1
ATOM 6592 O O . VAL B 1 397 ? -2.318 27.719 8.273 1 98.25 397 VAL B O 1
ATOM 6595 N N . LEU B 1 398 ? -3.646 28.281 10.008 1 96.56 398 LEU B N 1
ATOM 6596 C CA . LEU B 1 398 ? -4.828 28.562 9.203 1 96.56 398 LEU B CA 1
ATOM 6597 C C . LEU B 1 398 ? -5.09 30.062 9.141 1 96.56 398 LEU B C 1
ATOM 6599 O O . LEU B 1 398 ? -5.25 30.719 10.172 1 96.56 398 LEU B O 1
ATOM 6603 N N . PHE B 1 399 ? -5.199 30.531 7.926 1 96.19 399 PHE B N 1
ATOM 6604 C CA . PHE B 1 399 ? -5.391 31.984 7.828 1 96.19 399 PHE B CA 1
ATOM 6605 C C . PHE B 1 399 ? -6.094 32.344 6.527 1 96.19 399 PHE B C 1
ATOM 6607 O O . PHE B 1 399 ? -6.27 31.5 5.648 1 96.19 399 PHE B O 1
ATOM 6614 N N . THR B 1 400 ? -6.645 33.469 6.477 1 95.44 400 THR B N 1
ATOM 6615 C CA . THR B 1 400 ? -7.363 33.969 5.312 1 95.44 400 THR B CA 1
ATOM 6616 C C . THR B 1 400 ? -7.086 35.469 5.105 1 95.44 400 THR B C 1
ATOM 6618 O O . THR B 1 400 ? -6.277 36.062 5.82 1 95.44 400 THR B O 1
ATOM 6621 N N . ILE B 1 401 ? -7.688 36.031 4.008 1 92.75 401 ILE B N 1
ATOM 6622 C CA . ILE B 1 401 ? -7.555 37.438 3.689 1 92.75 401 ILE B CA 1
ATOM 6623 C C . ILE B 1 401 ? -8.836 38.188 4.078 1 92.75 401 ILE B C 1
ATOM 6625 O O . ILE B 1 401 ? -9.93 37.625 4.023 1 92.75 401 ILE B O 1
ATOM 6629 N N . ARG B 1 402 ? -8.766 39.406 4.57 1 89.31 402 ARG B N 1
ATOM 6630 C CA . ARG B 1 402 ? -9.891 40.188 5.066 1 89.31 402 ARG B CA 1
ATOM 6631 C C . ARG B 1 402 ? -10.82 40.594 3.926 1 89.31 402 ARG B C 1
ATOM 6633 O O . ARG B 1 402 ? -12.047 40.531 4.062 1 89.31 402 ARG B O 1
ATOM 6640 N N . ASP B 1 403 ? -10.43 41.312 2.834 1 74.19 403 ASP B N 1
ATOM 6641 C CA . ASP B 1 403 ? -11.273 41.938 1.819 1 74.19 403 ASP B CA 1
ATOM 6642 C C . ASP B 1 403 ? -11.453 41.031 0.615 1 74.19 403 ASP B C 1
ATOM 6644 O O . ASP B 1 403 ? -12.102 41.406 -0.366 1 74.19 403 ASP B O 1
ATOM 6648 N N . HIS B 1 404 ? -11.891 39.781 0.692 1 65.88 404 HIS B N 1
ATOM 6649 C CA . HIS B 1 404 ? -12.109 38.938 -0.469 1 65.88 404 HIS B CA 1
ATOM 6650 C C . HIS B 1 404 ? -11.93 37.469 -0.11 1 65.88 404 HIS B C 1
ATOM 6652 O O . HIS B 1 404 ? -11.117 36.75 -0.72 1 65.88 404 HIS B O 1
ATOM 6658 N N . THR B 1 405 ? -12.773 37.188 0.68 1 68.94 405 THR B N 1
ATOM 6659 C CA . THR B 1 405 ? -12.609 35.844 1.224 1 68.94 405 THR B CA 1
ATOM 6660 C C . THR B 1 405 ? -13.344 34.812 0.362 1 68.94 405 THR B C 1
ATOM 6662 O O . THR B 1 405 ? -13.734 33.75 0.848 1 68.94 405 THR B O 1
ATOM 6665 N N . ASP B 1 406 ? -13.492 35.281 -0.921 1 83.56 406 ASP B N 1
ATOM 6666 C CA . ASP B 1 406 ? -14.125 34.25 -1.775 1 83.56 406 ASP B CA 1
ATOM 6667 C C . ASP B 1 406 ? -13.094 33.281 -2.324 1 83.56 406 ASP B C 1
ATOM 6669 O O . ASP B 1 406 ? -11.891 33.531 -2.246 1 83.56 406 ASP B O 1
ATOM 6673 N N . GLU B 1 407 ? -13.602 32.25 -2.812 1 88.5 407 GLU B N 1
ATOM 6674 C CA . GLU B 1 407 ? -12.773 31.156 -3.297 1 88.5 407 GLU B CA 1
ATOM 6675 C C . GLU B 1 407 ? -11.828 31.625 -4.402 1 88.5 407 GLU B C 1
ATOM 6677 O O . GLU B 1 407 ? -10.641 31.297 -4.383 1 88.5 407 GLU B O 1
ATOM 6682 N N . ALA B 1 408 ? -12.305 32.344 -5.305 1 89.62 408 ALA B N 1
ATOM 6683 C CA . ALA B 1 408 ? -11.523 32.781 -6.465 1 89.62 408 ALA B CA 1
ATOM 6684 C C . ALA B 1 408 ? -10.328 33.625 -6.039 1 89.62 408 ALA B C 1
ATOM 6686 O O . ALA B 1 408 ? -9.219 33.438 -6.543 1 89.62 408 ALA B O 1
ATOM 6687 N N . SER B 1 409 ? -10.555 34.625 -5.172 1 88.69 409 SER B N 1
ATOM 6688 C CA . SER B 1 409 ? -9.477 35.469 -4.695 1 88.69 409 SER B CA 1
ATOM 6689 C C . SER B 1 409 ? -8.422 34.688 -3.945 1 88.69 409 SER B C 1
ATOM 6691 O O . SER B 1 409 ? -7.227 34.938 -4.082 1 88.69 409 SER B O 1
ATOM 6693 N N . LEU B 1 410 ? -8.883 33.812 -3.174 1 92.06 410 LEU B N 1
ATOM 6694 C CA . LEU B 1 410 ? -7.969 32.969 -2.416 1 92.06 410 LEU B CA 1
ATOM 6695 C C . LEU B 1 410 ? -7.137 32.094 -3.348 1 92.06 410 LEU B C 1
ATOM 6697 O O . LEU B 1 410 ? -5.934 31.938 -3.141 1 92.06 410 LEU B O 1
ATOM 6701 N N . MET B 1 411 ? -7.754 31.531 -4.32 1 92.31 411 MET B N 1
ATOM 6702 C CA . MET B 1 411 ? -7.059 30.672 -5.281 1 92.31 411 MET B CA 1
ATOM 6703 C C . MET B 1 411 ? -6.023 31.469 -6.062 1 92.31 411 MET B C 1
ATOM 6705 O O . MET B 1 411 ? -4.945 30.969 -6.379 1 92.31 411 MET B O 1
ATOM 6709 N N . ASP B 1 412 ? -6.359 32.688 -6.41 1 91.69 412 ASP B N 1
ATOM 6710 C CA . ASP B 1 412 ? -5.414 33.562 -7.09 1 91.69 412 ASP B CA 1
ATOM 6711 C C . ASP B 1 412 ? -4.176 33.812 -6.227 1 91.69 412 ASP B C 1
ATOM 6713 O O . ASP B 1 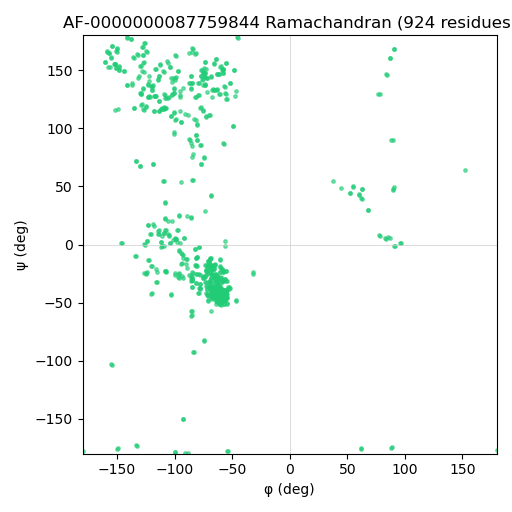412 ? -3.053 33.812 -6.734 1 91.69 412 ASP B O 1
ATOM 6717 N N . LEU B 1 413 ? -4.406 34.094 -4.98 1 93.06 413 LEU B N 1
ATOM 6718 C CA . LEU B 1 413 ? -3.299 34.281 -4.055 1 93.06 413 LEU B CA 1
ATOM 6719 C C . LEU B 1 413 ? -2.432 33.031 -3.953 1 93.06 413 LEU B C 1
ATOM 6721 O O . LEU B 1 413 ? -1.202 33.125 -3.973 1 93.06 413 LEU B O 1
ATOM 6725 N N . LEU B 1 414 ? -3.062 31.922 -3.82 1 94.25 414 LEU B N 1
ATOM 6726 C CA . LEU B 1 414 ? -2.342 30.656 -3.738 1 94.25 414 LEU B CA 1
ATOM 6727 C C . LEU B 1 414 ? -1.528 30.406 -5.004 1 94.25 414 LEU B C 1
ATOM 6729 O O . LEU B 1 414 ? -0.411 29.891 -4.941 1 94.25 414 LEU B O 1
ATOM 6733 N N . TYR B 1 415 ? -2.094 30.734 -6.113 1 93.06 415 TYR B N 1
ATOM 6734 C CA . TYR B 1 415 ? -1.376 30.625 -7.379 1 93.06 415 TYR B CA 1
ATOM 6735 C C . TYR B 1 415 ? -0.141 31.516 -7.391 1 93.06 415 TYR B C 1
ATOM 6737 O O . TYR B 1 415 ? 0.934 31.094 -7.824 1 93.06 415 TYR B O 1
ATOM 6745 N N . LYS B 1 416 ? -0.275 32.75 -6.957 1 93.81 416 LYS B N 1
ATOM 6746 C CA . LYS B 1 416 ? 0.846 33.656 -6.887 1 93.81 416 LYS B CA 1
ATOM 6747 C C . LYS B 1 416 ? 1.953 33.125 -5.984 1 93.81 416 LYS B C 1
ATOM 6749 O O . LYS B 1 416 ? 3.137 33.25 -6.312 1 93.81 416 LYS B O 1
ATOM 6754 N N . LEU B 1 417 ? 1.567 32.625 -4.875 1 95.44 417 LEU B N 1
ATOM 6755 C CA . LEU B 1 417 ? 2.533 32.062 -3.932 1 95.44 417 LEU B CA 1
ATOM 6756 C C . LEU B 1 417 ? 3.283 30.906 -4.551 1 95.44 417 LEU B C 1
ATOM 6758 O O . LEU B 1 417 ? 4.508 30.812 -4.449 1 95.44 417 LEU B O 1
ATOM 6762 N N . ARG B 1 418 ? 2.568 30.062 -5.164 1 94.56 418 ARG B N 1
ATOM 6763 C CA . ARG B 1 418 ? 3.189 28.906 -5.816 1 94.56 418 ARG B CA 1
ATOM 6764 C C . ARG B 1 418 ? 4.125 29.359 -6.938 1 94.56 418 ARG B C 1
ATOM 6766 O O . ARG B 1 418 ? 5.223 28.828 -7.086 1 94.56 418 ARG B O 1
ATOM 6773 N N . ALA B 1 419 ? 3.699 30.266 -7.746 1 92.88 419 ALA B N 1
ATOM 6774 C CA . ALA B 1 419 ? 4.457 30.781 -8.891 1 92.88 419 ALA B CA 1
ATOM 6775 C C . ALA B 1 419 ? 5.75 31.453 -8.43 1 92.88 419 ALA B C 1
ATOM 6777 O O . ALA B 1 419 ? 6.727 31.5 -9.188 1 92.88 419 ALA B O 1
ATOM 6778 N N . SER B 1 420 ? 5.73 31.969 -7.211 1 93.88 420 SER B N 1
ATOM 6779 C CA . SER B 1 420 ? 6.934 32.625 -6.684 1 93.88 420 SER B CA 1
ATOM 6780 C C . SER B 1 420 ? 8.062 31.609 -6.508 1 93.88 420 SER B C 1
ATOM 6782 O O . SER B 1 420 ? 9.234 31.984 -6.406 1 93.88 420 SER B O 1
ATOM 6784 N N . GLY B 1 421 ? 7.711 30.297 -6.309 1 94.81 421 GLY B N 1
ATOM 6785 C CA . GLY B 1 421 ? 8.695 29.25 -6.105 1 94.81 421 GLY B CA 1
ATOM 6786 C C . GLY B 1 421 ? 9.18 29.156 -4.672 1 94.81 421 GLY B C 1
ATOM 6787 O O . GLY B 1 421 ? 10.055 28.344 -4.355 1 94.81 421 GLY B O 1
ATOM 6788 N N . GLU B 1 422 ? 8.57 29.938 -3.797 1 96.56 422 GLU B N 1
ATOM 6789 C CA . GLU B 1 422 ? 9.094 30.031 -2.438 1 96.56 422 GLU B CA 1
ATOM 6790 C C . GLU B 1 422 ? 8.344 29.094 -1.496 1 96.56 422 GLU B C 1
ATOM 6792 O O . GLU B 1 422 ? 8.883 28.672 -0.467 1 96.56 422 GLU B O 1
ATOM 6797 N N . THR B 1 423 ? 7.102 28.828 -1.819 1 97.38 423 THR B N 1
ATOM 6798 C CA . THR B 1 423 ? 6.316 27.984 -0.93 1 97.38 423 THR B CA 1
ATOM 6799 C C . THR B 1 423 ? 5.117 27.391 -1.663 1 97.38 423 THR B C 1
ATOM 6801 O O . THR B 1 423 ? 4.762 27.844 -2.754 1 97.38 423 THR B O 1
ATOM 6804 N N . PHE B 1 424 ? 4.637 26.297 -1.147 1 96.81 424 PHE B N 1
ATOM 6805 C CA . PHE B 1 424 ? 3.406 25.672 -1.61 1 96.81 424 PHE B CA 1
ATOM 6806 C C . PHE B 1 424 ? 2.424 25.484 -0.459 1 96.81 424 PHE B C 1
ATOM 6808 O O . PHE B 1 424 ? 2.752 24.844 0.548 1 96.81 424 PHE B O 1
ATOM 6815 N N . MET B 1 425 ? 1.272 26.094 -0.544 1 96.69 425 MET B N 1
ATOM 6816 C CA . MET B 1 425 ? 0.167 25.953 0.401 1 96.69 425 MET B CA 1
ATOM 6817 C C . MET B 1 425 ? -1.108 25.531 -0.312 1 96.69 425 MET B C 1
ATOM 6819 O O . MET B 1 425 ? -1.161 25.5 -1.544 1 96.69 425 MET B O 1
ATOM 6823 N N . THR B 1 426 ? -2.08 25.109 0.477 1 94.94 426 THR B N 1
ATOM 6824 C CA . THR B 1 426 ? -3.322 24.625 -0.124 1 94.94 426 THR B CA 1
ATOM 6825 C C . THR B 1 426 ? -4.523 25.344 0.482 1 94.94 426 THR B C 1
ATOM 6827 O O . THR B 1 426 ? -4.438 25.906 1.581 1 94.94 426 THR B O 1
ATOM 6830 N N . PRO B 1 427 ? -5.641 25.359 -0.315 1 93.69 427 PRO B N 1
ATOM 6831 C CA . PRO B 1 427 ? -6.863 25.969 0.215 1 93.69 427 PRO B CA 1
ATOM 6832 C C . PRO B 1 427 ? -7.547 25.109 1.271 1 93.69 427 PRO B C 1
ATOM 6834 O O . PRO B 1 427 ? -7.305 23.891 1.332 1 93.69 427 PRO B O 1
ATOM 6837 N N . THR B 1 428 ? -8.289 25.734 2.047 1 92.56 428 THR B N 1
ATOM 6838 C CA . THR B 1 428 ? -9.117 25.031 3.025 1 92.56 428 THR B CA 1
ATOM 6839 C C . THR B 1 428 ? -10.398 25.812 3.312 1 92.56 428 THR B C 1
ATOM 6841 O O . THR B 1 428 ? -10.609 26.891 2.746 1 92.56 428 THR B O 1
ATOM 6844 N N . TYR B 1 429 ? -11.266 25.188 3.967 1 90 429 TYR B N 1
ATOM 6845 C CA . TYR B 1 429 ? -12.531 25.766 4.398 1 90 429 TYR B CA 1
ATOM 6846 C C . TYR B 1 429 ? -12.758 25.531 5.891 1 90 429 TYR B C 1
ATOM 6848 O O . TYR B 1 429 ? -12.711 24.391 6.359 1 90 429 TYR B O 1
ATOM 6856 N N . PHE B 1 430 ? -12.891 26.656 6.633 1 91 430 PHE B N 1
ATOM 6857 C CA . PHE B 1 430 ? -13.016 26.578 8.086 1 91 430 PHE B CA 1
ATOM 6858 C C . PHE B 1 430 ? -14.133 27.5 8.578 1 91 430 PHE B C 1
ATOM 6860 O O . PHE B 1 430 ? -14.086 28.703 8.352 1 91 430 PHE B O 1
ATOM 6867 N N . GLU B 1 431 ? -15.164 26.906 9.18 1 89.12 431 GLU B N 1
ATOM 6868 C CA . GLU B 1 431 ? -16.297 27.625 9.75 1 89.12 431 GLU B CA 1
ATOM 6869 C C . GLU B 1 431 ? -16.906 28.578 8.727 1 89.12 431 GLU B C 1
ATOM 6871 O O . GLU B 1 431 ? -17.125 29.75 9.016 1 89.12 431 GLU B O 1
ATOM 6876 N N . GLY B 1 432 ? -17.062 28.078 7.555 1 87.38 432 GLY B N 1
ATOM 6877 C CA . GLY B 1 432 ? -17.781 28.797 6.523 1 87.38 432 GLY B CA 1
ATOM 6878 C C . GLY B 1 432 ? -16.922 29.766 5.75 1 87.38 432 GLY B C 1
ATOM 6879 O O . GLY B 1 432 ? -17.422 30.547 4.93 1 87.38 432 GLY B O 1
ATOM 6880 N N . LYS B 1 433 ? -15.664 29.734 6 1 90.38 433 LYS B N 1
ATOM 6881 C CA . LYS B 1 433 ? -14.766 30.672 5.328 1 90.38 433 LYS B CA 1
ATOM 6882 C C . LYS B 1 433 ? -13.664 29.938 4.57 1 90.38 433 LYS B C 1
ATOM 6884 O O . LYS B 1 433 ? -13.117 28.938 5.066 1 90.38 433 LYS B O 1
ATOM 6889 N N . TRP B 1 434 ? -13.43 30.453 3.375 1 92.44 434 TRP B N 1
ATOM 6890 C CA . TRP B 1 434 ? -12.281 29.953 2.623 1 92.44 434 TRP B CA 1
ATOM 6891 C C . TRP B 1 434 ? -10.984 30.484 3.207 1 92.44 434 TRP B C 1
ATOM 6893 O O . TRP B 1 434 ? -10.906 31.656 3.623 1 92.44 434 TRP B O 1
ATOM 6903 N N . GLY B 1 435 ? -10.039 29.672 3.311 1 94.19 435 GLY B N 1
ATOM 6904 C CA . GLY B 1 435 ? -8.734 30.062 3.814 1 94.19 435 GLY B CA 1
ATOM 6905 C C . GLY B 1 435 ? -7.602 29.25 3.223 1 94.19 435 GLY B C 1
ATOM 6906 O O . GLY B 1 435 ? -7.809 28.484 2.27 1 94.19 435 GLY B O 1
ATOM 6907 N N . MET B 1 436 ? -6.406 29.516 3.721 1 95.25 436 MET B N 1
ATOM 6908 C CA . MET B 1 436 ? -5.199 28.781 3.342 1 95.25 436 MET B CA 1
ATOM 6909 C C . MET B 1 436 ? -4.617 28.031 4.535 1 95.25 436 MET B C 1
ATOM 6911 O O . MET B 1 436 ? -4.762 28.469 5.68 1 95.25 436 MET B O 1
ATOM 6915 N N . ARG B 1 437 ? -4.008 27 4.199 1 96.62 437 ARG B N 1
ATOM 6916 C CA . ARG B 1 437 ? -3.404 26.156 5.223 1 96.62 437 ARG B CA 1
ATOM 6917 C C . ARG B 1 437 ? -1.91 25.969 4.98 1 96.62 437 ARG B C 1
ATOM 6919 O O . ARG B 1 437 ? -1.494 25.625 3.875 1 96.62 437 ARG B O 1
ATOM 6926 N N . ALA B 1 438 ? -1.085 26.234 5.934 1 98.12 438 ALA B N 1
ATOM 6927 C CA . ALA B 1 438 ? 0.344 25.938 5.965 1 98.12 438 ALA B CA 1
ATOM 6928 C C . ALA B 1 438 ? 0.659 24.906 7.039 1 98.12 438 ALA B C 1
ATOM 6930 O O . ALA B 1 438 ? 0.534 25.172 8.234 1 98.12 438 ALA B O 1
ATOM 6931 N N . ALA B 1 439 ? 1.113 23.734 6.645 1 98.06 439 ALA B N 1
ATOM 6932 C CA . ALA B 1 439 ? 1.398 22.641 7.574 1 98.06 439 ALA B CA 1
ATOM 6933 C C . ALA B 1 439 ? 2.893 22.328 7.613 1 98.06 439 ALA B C 1
ATOM 6935 O O . ALA B 1 439 ? 3.5 22.047 6.578 1 98.06 439 ALA B O 1
ATOM 6936 N N . PHE B 1 440 ? 3.514 22.375 8.789 1 98.44 440 PHE B N 1
ATOM 6937 C CA . PHE B 1 440 ? 4.941 22.156 8.984 1 98.44 440 PHE B CA 1
ATOM 6938 C C . PHE B 1 440 ? 5.207 20.75 9.492 1 98.44 440 PHE B C 1
ATOM 6940 O O . PHE B 1 440 ? 4.812 20.406 10.609 1 98.44 440 PHE B O 1
ATOM 6947 N N . SER B 1 441 ? 5.867 19.891 8.695 1 97.81 441 SER B N 1
ATOM 6948 C CA . SER B 1 441 ? 6.141 18.531 9.133 1 97.81 441 SER B CA 1
ATOM 6949 C C . SER B 1 441 ? 7.48 18.031 8.594 1 97.81 441 SER B C 1
ATOM 6951 O O . SER B 1 441 ? 7.863 16.891 8.828 1 97.81 441 SER B O 1
ATOM 6953 N N . ASN B 1 442 ? 8.242 18.859 7.84 1 98.5 442 ASN B N 1
ATOM 6954 C CA . ASN B 1 442 ? 9.492 18.438 7.211 1 98.5 442 ASN B CA 1
ATOM 6955 C C . ASN B 1 442 ? 10.672 18.547 8.172 1 98.5 442 ASN B C 1
ATOM 6957 O O . ASN B 1 442 ? 10.812 19.562 8.875 1 98.5 442 ASN B O 1
ATOM 6961 N N . TRP B 1 443 ? 11.547 17.594 8.156 1 98.62 443 TRP B N 1
ATOM 6962 C CA . TRP B 1 443 ? 12.656 17.531 9.102 1 98.62 443 TRP B CA 1
ATOM 6963 C C . TRP B 1 443 ? 13.68 18.625 8.812 1 98.62 443 TRP B C 1
ATOM 6965 O O . TRP B 1 443 ? 14.477 18.984 9.688 1 98.62 443 TRP B O 1
ATOM 6975 N N . GLN B 1 444 ? 13.602 19.203 7.613 1 98.25 444 GLN B N 1
ATOM 6976 C CA . GLN B 1 444 ? 14.609 20.172 7.203 1 98.25 444 GLN B CA 1
ATOM 6977 C C . GLN B 1 444 ? 14.148 21.594 7.516 1 98.25 444 GLN B C 1
ATOM 6979 O O . GLN B 1 444 ? 14.945 22.531 7.453 1 98.25 444 GLN B O 1
ATOM 6984 N N . THR B 1 445 ? 12.891 21.828 7.77 1 98.38 445 THR B N 1
ATOM 6985 C CA . THR B 1 445 ? 12.344 23.172 7.906 1 98.38 445 THR B CA 1
ATOM 6986 C C . THR B 1 445 ? 12.969 23.891 9.102 1 98.38 445 THR B C 1
ATOM 6988 O O . THR B 1 445 ? 13.086 23.312 10.188 1 98.38 445 THR B O 1
ATOM 6991 N N . SER B 1 446 ? 13.375 25.078 8.898 1 97.62 446 SER B N 1
ATOM 6992 C CA . SER B 1 446 ? 13.984 25.922 9.93 1 97.62 446 SER B CA 1
ATOM 6993 C C . SER B 1 446 ? 13.258 27.25 10.055 1 97.62 446 SER B C 1
ATOM 6995 O O . SER B 1 446 ? 12.383 27.562 9.242 1 97.62 446 SER B O 1
ATOM 6997 N N . LEU B 1 447 ? 13.672 28.016 11.062 1 98.12 447 LEU B N 1
ATOM 6998 C CA . LEU B 1 447 ? 13.086 29.328 11.258 1 98.12 447 LEU B CA 1
ATOM 6999 C C . LEU B 1 447 ? 13.438 30.266 10.102 1 98.12 447 LEU B C 1
ATOM 7001 O O . LEU B 1 447 ? 12.648 31.141 9.758 1 98.12 447 LEU B O 1
ATOM 7005 N N . ASP B 1 448 ? 14.594 30 9.453 1 97.81 448 ASP B N 1
ATOM 7006 C CA . ASP B 1 448 ? 14.961 30.766 8.273 1 97.81 448 ASP B CA 1
ATOM 7007 C C . ASP B 1 448 ? 13.984 30.516 7.125 1 97.81 448 ASP B C 1
ATOM 7009 O O . ASP B 1 448 ? 13.695 31.422 6.34 1 97.81 448 ASP B O 1
ATOM 7013 N N . ASP B 1 449 ? 13.562 29.328 6.996 1 98.38 449 ASP B N 1
ATOM 7014 C CA . ASP B 1 449 ? 12.562 29 5.98 1 98.38 449 ASP B CA 1
ATOM 7015 C C . ASP B 1 449 ? 11.258 29.766 6.23 1 98.38 449 ASP B C 1
ATOM 7017 O O . ASP B 1 449 ? 10.586 30.172 5.285 1 98.38 449 ASP B O 1
ATOM 7021 N N . VAL B 1 450 ? 10.867 29.938 7.488 1 98.69 450 VAL B N 1
ATOM 7022 C CA . VAL B 1 450 ? 9.664 30.672 7.836 1 98.69 450 VAL B CA 1
ATOM 7023 C C . VAL B 1 450 ? 9.789 32.125 7.352 1 98.69 450 VAL B C 1
ATOM 7025 O O . VAL B 1 450 ? 8.828 32.688 6.84 1 98.69 450 VAL B O 1
ATOM 7028 N N . ASP B 1 451 ? 10.977 32.688 7.535 1 98.38 451 ASP B N 1
ATOM 7029 C CA . ASP B 1 451 ? 11.211 34.031 7.066 1 98.38 451 ASP B CA 1
ATOM 7030 C C . ASP B 1 451 ? 11.016 34.125 5.555 1 98.38 451 ASP B C 1
ATOM 7032 O O . ASP B 1 451 ? 10.43 35.094 5.059 1 98.38 451 ASP B O 1
ATOM 7036 N N . ARG B 1 452 ? 11.492 33.156 4.84 1 97.88 452 ARG B N 1
ATOM 7037 C CA . ARG B 1 452 ? 11.336 33.156 3.389 1 97.88 452 ARG B CA 1
ATOM 7038 C C . ARG B 1 452 ? 9.867 33.031 2.998 1 97.88 452 ARG B C 1
ATOM 7040 O O . ARG B 1 452 ? 9.391 33.719 2.109 1 97.88 452 ARG B O 1
ATOM 7047 N N . VAL B 1 453 ? 9.195 32.156 3.643 1 98.31 453 VAL B N 1
ATOM 7048 C CA . VAL B 1 453 ? 7.773 31.922 3.383 1 98.31 453 VAL B CA 1
ATOM 7049 C C . VAL B 1 453 ? 6.984 33.188 3.672 1 98.31 453 VAL B C 1
ATOM 7051 O O . VAL B 1 453 ? 6.148 33.625 2.865 1 98.31 453 VAL B O 1
ATOM 7054 N N . PHE B 1 454 ? 7.305 33.812 4.789 1 98.5 454 PHE B N 1
ATOM 7055 C CA . PHE B 1 454 ? 6.605 35.031 5.191 1 98.5 454 PHE B CA 1
ATOM 7056 C C . PHE B 1 454 ? 6.875 36.156 4.207 1 98.5 454 PHE B C 1
ATOM 7058 O O . PHE B 1 454 ? 5.965 36.906 3.855 1 98.5 454 PHE B O 1
ATOM 7065 N N . SER B 1 455 ? 8.102 36.281 3.805 1 98.19 455 SER B N 1
ATOM 7066 C CA . SER B 1 455 ? 8.453 37.312 2.834 1 98.19 455 SER B CA 1
ATOM 7067 C C . SER B 1 455 ? 7.664 37.156 1.538 1 98.19 455 SER B C 1
ATOM 7069 O O . SER B 1 455 ? 7.195 38.125 0.955 1 98.19 455 SER B O 1
ATOM 7071 N N . ALA B 1 456 ? 7.555 35.938 1.064 1 97.5 456 ALA B N 1
ATOM 7072 C CA . ALA B 1 456 ? 6.773 35.656 -0.138 1 97.5 456 ALA B CA 1
ATOM 7073 C C . ALA B 1 456 ? 5.301 36 0.072 1 97.5 456 ALA B C 1
ATOM 7075 O O . ALA B 1 456 ? 4.652 36.562 -0.814 1 97.5 456 ALA B O 1
ATOM 7076 N N . LEU B 1 457 ? 4.73 35.625 1.211 1 97.69 457 LEU B N 1
ATOM 7077 C CA . LEU B 1 457 ? 3.342 35.938 1.542 1 97.69 457 LEU B CA 1
ATOM 7078 C C . LEU B 1 457 ? 3.102 37.438 1.588 1 97.69 457 LEU B C 1
ATOM 7080 O O . LEU B 1 457 ? 2.127 37.938 1.017 1 97.69 457 LEU B O 1
ATOM 7084 N N . LYS B 1 458 ? 3.988 38.094 2.281 1 96.94 458 LYS B N 1
ATOM 7085 C CA . LYS B 1 458 ? 3.885 39.531 2.406 1 96.94 458 LYS B CA 1
ATOM 7086 C C . LYS B 1 458 ? 3.877 40.219 1.035 1 96.94 458 LYS B C 1
ATOM 7088 O O . LYS B 1 458 ? 3.045 41.062 0.77 1 96.94 458 LYS B O 1
ATOM 7093 N N . SER B 1 459 ? 4.75 39.781 0.198 1 96.31 459 SER B N 1
ATOM 7094 C CA . SER B 1 459 ? 4.816 40.312 -1.154 1 96.31 459 SER B CA 1
ATOM 7095 C C . SER B 1 459 ? 3.535 40.031 -1.93 1 96.31 459 SER B C 1
ATOM 7097 O O . SER B 1 459 ? 3.061 40.875 -2.695 1 96.31 459 SER B O 1
ATOM 7099 N N . ALA B 1 460 ? 3.014 38.875 -1.812 1 94.62 460 ALA B N 1
ATOM 7100 C CA . ALA B 1 460 ? 1.849 38.438 -2.576 1 94.62 460 ALA B CA 1
ATOM 7101 C C . ALA B 1 460 ? 0.591 39.156 -2.133 1 94.62 460 ALA B C 1
ATOM 7103 O O . ALA B 1 460 ? -0.288 39.469 -2.947 1 94.62 460 ALA B O 1
ATOM 7104 N N . VAL B 1 461 ? 0.445 39.438 -0.872 1 92.88 461 VAL B N 1
ATOM 7105 C CA . VAL B 1 461 ? -0.8 40 -0.358 1 92.88 461 VAL B CA 1
ATOM 7106 C C . VAL B 1 461 ? -0.764 41.531 -0.466 1 92.88 461 VAL B C 1
ATOM 7108 O O . VAL B 1 461 ? -1.811 42.188 -0.522 1 92.88 461 VAL B O 1
ATOM 7111 N N . LEU B 1 462 ? 0.381 42.062 -0.458 1 89.88 462 LEU B N 1
ATOM 7112 C CA . LEU B 1 462 ? 0.486 43.531 -0.51 1 89.88 462 LEU B CA 1
ATOM 7113 C C . LEU B 1 462 ? 0.622 44 -1.949 1 89.88 462 LEU B C 1
ATOM 7115 O O . LEU B 1 462 ? 0.379 45.188 -2.238 1 89.88 462 LEU B O 1
ATOM 7119 N N . THR B 1 463 ? 1.195 43.188 -2.826 1 77.44 463 THR B N 1
ATOM 7120 C CA . THR B 1 463 ? 1.304 43.594 -4.223 1 77.44 463 THR B CA 1
ATOM 7121 C C . THR B 1 463 ? -0.01 43.344 -4.961 1 77.44 463 THR B C 1
ATOM 7123 O O . THR B 1 463 ? -0.569 42.25 -4.902 1 77.44 463 THR B O 1
ATOM 7126 N N . LYS B 1 464 ? -0.756 44.438 -5.273 1 57.53 464 LYS B N 1
ATOM 7127 C CA . LYS B 1 464 ? -1.984 44.438 -6.059 1 57.53 464 LYS B CA 1
ATOM 7128 C C . LYS B 1 464 ? -1.72 43.938 -7.477 1 57.53 464 LYS B C 1
ATOM 7130 O O . LYS B 1 464 ? -0.727 44.312 -8.102 1 57.53 464 LYS B O 1
#

Nearest PDB structures (foldseek):
  4obv-assembly1_D  TM=8.820E-01  e=1.105E-30  Mediterraneibacter gnavus ATCC 29149
  4riz-assembly1_B  TM=8.752E-01  e=2.924E-30  Sphaerobacter thermophilus DSM 20745
  4e1o-assembly3_E  TM=8.787E-01  e=5.020E-30  Homo sapiens
  8ora-assembly1_A-2  TM=8.903E-01  e=4.858E-29  Homo sapiens
  6enz-assembly1_A  TM=8.662E-01  e=1.630E-27  Mus musculus

Foldseek 3Di:
DPPLVVVCVVCVVVLVVVVVVVVVVLVVCLQPFFQAAPDDQDDPDDPCPDPDHSVVVVVCCVPRPPNHDGSVLHFFAFAFLFAHADPQLVVLVVVLVVVVDWQQDPPPHCLVVLLQVLQCQVCVLLVQNLKGKDKWQFLLQLLLLLVLLQLCVLCVLVVHRCLPRNCVVSDAAAEEEAQDDVSNLVSCVVRVNHSVSYDHAHAPPLASEHPLVSVLVVQVVVARREHEYEFEQQHGAQGGAYPLVSNLVCVVPGHYAYEYEPQPNSNLCLAPVRVCSSPNVNSHAKYKYGCRRQVNRPGGIIMIIGSCQVSQLSNQPDPDPPPDDCPPDGRCSSRHNDNTDGSRSRSSSSSCVVQNSNNSSVLQVQLQVLQQVLQVCCCPPVVVFKHFSHDRPGRKTKMATPPPQDPVVQVVLQVQLSVVSLHHWHWDDDPRTIIIMGGGRYSNHHNVSSVSSNVSSVCSRPPD/DPPQVVVCVVCVVVLVVVVVVVVCVLVVCLQPFFQAAPDDQDDPDDPCPDPDHSVVVVVCCSPRPVNRDGSVLHFFAFAFLFAHADPLLVVLVVVLVVVVDWQQDPPPHCLVVLLQVLQCQVCVLLVQNLKGKDKWQFLLQLLLLLVLLQLCVLCVLVVHRCLPRNCVVSDAAAEEEAQDDVSNLVSCVVRVNHSVSYDHAHADVLASEHPLVSVLVVQVVVARREHEYEFEQQHGAQGGAYPLVSNLVSVVPGHYAYEYECQPNSNLCLAPVRVCSSPNVNSHAKYKYGCRRQVNRDGGIIMIIGSCQVSQLSNQPDPDPPPDDCPPDGRCSSRHNDNTDGSRSRSSSSSCVVQNSNNSSVLQVQLQVLQQVLQVCCCPPVVVFKHFSHDRPGRKTKMATDPDQDPVVQVVLQVQLSVVSLHHWHWDADPRTIIIMGGGRYSNHHNVSSVSSNVSSVCSRPPD

Secondary structure (DSSP, 8-state):
--HHHHHHHHTHHHHHHHHHHHHHHHHHHTTTS-SS-------------S---HHHHHHHHHHHTGGGS--TTSTTB-SSS-----HHHHHHHHHHHHH---TT-SSS-SHHHHHHHHHHHHHHHTT-TT-EEEEESSHHHHHHHHHHHHHHHHHHHTT--HHHH-HHHH----EEESS--HHHHHHHHHHTS-GGGEEEPPBPTTSSSB-HHHHHHHHHHHTTT-EEEEEEBS-TTT--B--HHHHHHGGGTS-EEEEEE-TTGGGGGGSTTTGGGGTTGGGSSEEEEETTTTT---SS-EEEEES-HHHHHHHH----TT-----SS--GGGTSS-SS---THHHHHHHHHHHHHHHHHHHHHHHHHHHHHHHHHHHHHSTTTEEESS---SSEEEEEESS--SHHHHHHHHHHHHHTTS-B-EEEEETTEEEEEEE---TT--HHHHHHHHHHHHHHHH--/--HHHHHHHHTHHHHHHHHHHHHHHHHHHTTTS-SS------------SS---HHHHHHHHHHHTGGGS--TTSTTB-SSS-----HHHHHHHHHHHHH---TT-SSS-SHHHHHHHHHHHHHHHTT-TT-EEEEESSHHHHHHHHHHHHHHHHHHHTT--HHHH-HHHH----EEESS--HHHHHHHHHHTS-GGGEEEPPBPTTSSSB-HHHHHHHHHHHTTS-EEEEEEBS-TTT--B--HHHHHHGGGTS-EEEEEE-TTGGGGGGSTTTGGGGTTGGGSSEEEEEHHHHT---SS-EEEEES-HHHHHHHH----TT-----SS--GGGTSS-SS---THHHHHHHHHHHHHHHHHHHHHHHHHHHHHHHHHHHHHSTTTEEESS---SSEEEEEESS--SHHHHHHHHHHHHHTTS-B-EEEEETTEEEEEEE---TT--HHHHHHHHHHHHHHHH--

Sequence (928 aa):
MHPLLQHDKDSISELTTLTRDVALTFLNGLSELPPGRLESHNSNGSEAKEGIGAAQALEVFKAQWLPHLAASAGPRYLGFVTGGATPASLIGDWITSTVDQNPQSNWDSEAPELERETVKALASWFNLNSHQGSFVTGATMSNFVGLAIAREWVGELRSVKVSEDGIAALGAVNIYSACAHSSVYKAASMLGFGRKAIKSVPVKPGREAIDVEALEAVLAKDHTQGCIVVASLGTVNSGDFDDIVAIVNLKNKYNFWLHVDGAFGAFAALDQRYASFTSGIDDADSVCIDCHKWMNVPYDSALQFTRRRDLQVRVFQNAAAYLGEIGTNPNFVHLTPENSRRWRALAAWFAVTAYGRSGHADIVVRNVDCALKLGDLIESQLGEVCYLLAPVRLNVVLFTIRDHTDEASLMDLLYKLRASGETFMTPTYFEGKWGMRAAFSNWQTSLDDVDRVFSALKSAVLTKMHPLLQHDKDSISELTTLTRDVALTFLNGLSELPPGRLESHNSNGSEAKEGIGAAQALEVFKAQWLPHLAASAGPRYLGFVTGGATPASLIGDWITSTVDQNPQSNWDSEAPELERETVKALASWFNLNSHQGSFVTGATMSNFVGLAIAREWVGELRSVKVSEDGIAALGAVNIYSACAHSSVYKAASMLGFGRKAIKSVPVKPGREAIDVEALEAVLAKDHTQGCIVVASLGTVNSGDFDDIVAIVNLKNKYNFWLHVDGAFGAFAALDQRYASFTSGIDDADSVCIDCHKWMNVPYDSALQFTRRRDLQVRVFQNAAAYLGEIGTNPNFVHLTPENSRRWRALAAWFAVTAYGRSGHADIVVRNVDCALKLGDLIESQLGEVCYLLAPVRLNVVLFTIRDHTDEASLMDLLYKLRASGETFMTPTYFEGKWGMRAAFSNWQTSLDDVDRVFSALKSAVLTK

Solvent-accessible surface area (backbone atoms only — not comparable to full-atom values): 45153 Å² total; per-residue (Å²): 127,49,66,56,60,50,50,41,63,78,36,44,70,59,52,53,52,55,47,49,51,55,44,50,55,52,63,75,37,25,87,74,42,32,18,29,32,82,66,82,75,86,74,81,72,64,74,34,58,64,39,64,26,43,68,52,38,52,51,50,39,57,71,70,43,57,82,37,45,30,26,41,46,23,50,43,29,16,47,47,79,36,16,15,49,41,66,30,9,43,51,24,45,44,47,38,50,61,47,39,53,57,35,28,41,68,80,30,21,43,58,38,56,56,36,52,40,40,42,52,28,52,27,58,65,58,53,27,78,69,42,50,65,50,76,39,48,19,46,29,48,14,46,31,52,43,50,52,32,45,51,37,50,36,15,55,75,67,76,34,59,26,32,42,60,5,31,43,74,61,45,87,55,52,32,37,24,44,63,69,56,43,44,54,44,29,28,26,15,51,39,21,48,3,36,68,26,55,40,78,36,57,46,36,91,96,49,60,20,51,25,63,70,55,45,49,57,52,45,70,74,53,39,85,63,40,37,37,36,48,42,40,28,36,32,91,65,47,29,34,51,31,62,45,49,66,57,55,59,47,53,81,79,38,55,59,44,38,36,36,43,17,35,56,32,42,55,35,45,51,29,83,94,42,26,71,67,48,46,51,56,52,73,40,46,20,39,20,35,17,35,24,19,63,68,16,22,40,62,38,24,12,33,28,32,28,61,50,58,72,47,34,32,61,42,24,37,55,66,47,98,76,65,60,85,76,58,100,73,58,48,45,27,24,61,32,88,42,51,69,36,49,49,51,45,46,16,50,37,28,37,40,45,12,31,12,52,55,41,50,19,44,39,53,46,47,20,28,52,34,25,48,48,50,49,49,47,39,52,74,73,34,49,90,51,28,43,68,76,50,74,66,66,41,28,18,33,29,30,33,48,68,79,61,52,42,65,67,56,49,50,51,50,48,49,53,40,26,72,68,33,58,27,22,62,30,79,44,75,56,96,90,35,47,31,38,32,41,23,46,30,27,72,70,41,44,66,69,52,41,52,50,40,48,51,50,50,52,51,58,73,67,53,128,126,48,65,57,60,50,51,39,62,77,37,42,69,60,51,51,51,55,48,50,50,55,45,51,53,52,64,75,36,25,87,74,42,33,18,28,31,81,66,83,75,86,75,82,72,65,74,33,60,65,39,65,26,42,69,51,36,52,52,49,40,57,70,71,45,56,81,37,43,30,26,40,47,22,51,42,27,16,46,47,81,34,17,15,50,41,66,30,9,44,50,23,46,46,48,39,50,62,46,41,53,58,36,29,40,69,79,29,23,44,58,37,56,56,35,52,39,40,44,51,27,50,28,57,65,60,51,30,77,70,42,49,67,47,76,38,49,18,46,30,48,14,45,30,52,43,49,51,32,45,51,38,49,37,15,57,75,66,76,33,58,27,33,43,60,4,31,41,72,61,45,86,57,53,32,38,24,43,64,68,56,42,44,54,44,30,28,26,14,51,40,21,50,3,36,67,26,55,40,77,37,58,46,36,90,98,49,60,20,54,25,64,69,55,45,49,57,52,45,69,73,51,40,86,65,41,37,36,35,47,41,39,28,36,32,90,64,47,27,36,50,32,61,45,49,66,56,56,58,48,54,81,80,38,55,60,42,38,35,34,42,18,36,56,32,43,56,34,44,53,29,83,93,41,26,71,66,48,45,51,56,52,73,41,46,20,38,19,37,18,35,25,19,64,68,16,22,39,61,38,25,13,34,29,30,27,61,50,58,70,48,33,33,60,42,24,37,54,65,46,98,75,66,63,87,74,57,100,73,58,49,45,27,24,61,31,89,41,50,68,36,48,49,48,45,46,17,50,35,29,36,40,44,13,31,11,53,54,40,51,21,44,39,52,47,47,20,29,52,34,25,48,50,50,49,48,48,40,50,74,74,34,49,89,51,28,43,68,77,49,73,68,66,40,29,19,33,28,29,32,51,67,95,48,49,45,64,67,56,48,50,52,50,48,48,52,40,26,73,68,33,58,28,23,61,30,80,44,76,56,94,91,33,47,29,38,34,39,23,45,32,26,72,72,42,45,65,68,53,40,52,50,40,49,52,51,49,51,50,58,73,68,54,128